Protein AF-A0A9P0MTX8-F1 (afdb_monomer_lite)

pLDDT: mean 77.03, std 17.0, range [27.41, 97.31]

Secondary structure (DSSP, 8-state):
-HHHHHHHHHHTT-SSSS--TT--HHHHHHHHHHHHHHHHHHHHHHHHHHHHHHHHHHHHHHHHHHHHHHHHHHHHHHHHHHHHHHHHHHHHHHHHHHHHHHHHHHHHHHHHHHHHHHHHHHHHHHHHHHHHHHHHHHHHHHHHHHTTTTTTSTTTSHHHHHHHHHHHHHHHHHHHHHHHHHHHHHHHHHHHHHHHHHHHHHHHHHHHHHHHHHHHHHHHHHHHHHHHHHHHHHHHHHHHHHHHHHHHHHHHHHHHHHHHHHHHHHHHHHHHHHHHHHHHHHHHHHHHHHHHHHHHHHHHHHHHHHHHHHHHHHHHHHHHHHHHHHHHHHHHHHHHHHHTTTTTSGGGGGGSGGGSSGGGTTS---------THHHHHHHHHHHHHHHHHHHHHHHHHHHHHHHHHHHHHHHHHHHHHHHHHHHHHHHHHHHHHHHHHHHHHHHHHHHHHHHHHHHHHHHHHHHHHHHHHTTS----TTHHHHHHHHHHHHHHHHHHHHHHHHHHHHHHHHHHHHHHHHHHHHHHHHHHHHHHHHHHHHHHHHHHHHHHHHHHHHHHHHHHHHHHHHHHHHHHHHHHHHHHHHHHHHHHHHHHHHHHHHHHHHHHHHHHHHHHHHHHHHHHHHHHHHHHHHHHHHHHHHHHHHHHHHHHHHHT-B-TTSPBPPTHHHHHHHHHHHHHHHHHHHHHHHHHHHHHHHHHHHHHHHHHHHHHHHHHHHHH----TT-HHHHHHHHHHHHHHHHHHHHHHHHHHHHHHHHHHHHHHHHHHHHHHHHHHHHHHHHHHHHHHHHHHHHHHHHHHHHHHHHHHHHHHHHHHHH--S-HHHHHHHHHHHHHHHHHHHHHHHHHHHHHHHHH-TTTHHHHHHHHHHTT--PPPPP------------------------------------------------------

Radius of gyration: 84.24 Å; chains: 1; bounding box: 209×139×238 Å

InterPro domains:
  IPR033290 Coiled-coil domain-containing protein 39 [PF24161] (19-853)
  IPR033290 Coiled-coil domain-containing protein 39 [PTHR18962] (4-904)

Foldseek 3Di:
DLVVVLVVCVVVVNNAAQDAPDDDPVSVVVSVVVVVVVVVVVVVVVVVVVVVVVVVVVVVVVVVVVVVVVVVVVVVVVVVVVVVVVVVVVVVVVVVVVVVVVVVVVVVVVVVVVVVVVVVVVVVVVVVVVVVVVVVVVVVVVVVVVVVPVVPPPPPDPPVVVVVVVVVVVVVVVVVVVVVVVVVVVVVVVVVVVVVVVVVVVVVVVVVVVVVVVVVVVVVVVVVVVVVVVVVVVVVVVVVVVVVVVVVVVVVVVVVVVVVVVVVVVVVVVVVVVVVVVVVVVVVVVVVVVVVVVVVVVVVVVVVVVVVVVVVVVVVVVVVVVVVVVVVVVVVVVCVVPVVPPPPPPPPPPPPPPPPPVPPPPPDDDDDDDDDPVVVVVVVVVVVVVVVVVVVVVVVVVVVVVVVVVVVVVVVVVVVVVVVVVVVVVVVVVVVVVVVVVVVVVVVVVVVVVVVVVVVVVVVVVVVVVVVVVPPPDDDDDVVPVVVVVVVVVVVVVVVVVVVVVVVVVVVVVVVVVVVVVVVVVVVVVVVVVVVVVVVVVVVVVVVVVVVVVVVVVVVVVVVVVVVVVVVVVVVVVVVVVVVVVVVVVVVVVVVVVVVVVVVVVVVVVVVVVVVVVVVVVVVVVVVVVVVVVVVVVVVVVVVVVVVVVVVVQVVQDDPPVRDRDDPPVVVVVVVVVVVVVVVVVVVVVVVVVVVVVVVVVVVVVVSSVVSSVVSVVVVVPPDDCPDVVNVVVVVVVVVVVVVVVVVVVVVVVVVVVVVVVVVVVVVVVVVVVVVVVVVVVVVVVVVVVVVVVVVVVVVVVVVVVVVVVVVVVVVVLVPDDDDDVVSVVVVVVVVVVVVVVVVLVVLAVLQVCCVVPVVCVVVSVVVCVVVVHDRDDDDDDDDDDDDDDDDDDDDDDDDDDDDDDDDDDDDDDDDDDDDDDDDDDDDDDDDDD

Structure (mmCIF, N/CA/C/O backbone):
data_AF-A0A9P0MTX8-F1
#
_entry.id   AF-A0A9P0MTX8-F1
#
loop_
_atom_site.group_PDB
_atom_site.id
_atom_site.type_symbol
_atom_site.label_atom_id
_atom_site.label_alt_id
_atom_site.label_comp_id
_atom_site.label_asym_id
_atom_site.label_entity_id
_atom_site.label_seq_id
_atom_site.pdbx_PDB_ins_code
_atom_site.Cartn_x
_atom_site.Cartn_y
_atom_site.Cartn_z
_atom_site.occupancy
_atom_site.B_iso_or_equiv
_atom_site.auth_seq_id
_atom_site.auth_comp_id
_atom_site.auth_asym_id
_atom_site.auth_atom_id
_atom_site.pdbx_PDB_model_num
ATOM 1 N N . MET A 1 1 ? 43.809 16.184 -43.957 1.00 43.34 1 MET A N 1
ATOM 2 C CA . MET A 1 1 ? 42.932 16.951 -44.865 1.00 43.34 1 MET A CA 1
ATOM 3 C C . MET A 1 1 ? 41.422 16.795 -44.633 1.00 43.34 1 MET A C 1
ATOM 5 O O . MET A 1 1 ? 40.708 17.723 -44.966 1.00 43.34 1 MET A O 1
ATOM 9 N N . VAL A 1 2 ? 40.878 15.712 -44.046 1.00 47.41 2 VAL A N 1
ATOM 10 C CA . VAL A 1 2 ? 39.405 15.617 -43.820 1.00 47.41 2 VAL A CA 1
ATOM 11 C C . VAL A 1 2 ? 38.888 16.583 -42.727 1.00 47.41 2 VAL A C 1
ATOM 13 O O . VAL A 1 2 ? 37.738 17.006 -42.776 1.00 47.41 2 VAL A O 1
ATOM 16 N N . ARG A 1 3 ? 39.737 17.001 -41.772 1.00 51.50 3 ARG A N 1
ATOM 17 C CA . ARG A 1 3 ? 39.366 17.972 -40.717 1.00 51.50 3 ARG A CA 1
ATOM 18 C C . ARG A 1 3 ? 39.280 19.430 -41.193 1.00 51.50 3 ARG A C 1
ATOM 20 O O . ARG A 1 3 ? 38.426 20.154 -40.702 1.00 51.50 3 ARG A O 1
ATOM 27 N N . GLU A 1 4 ? 40.079 19.836 -42.180 1.00 61.91 4 GLU A N 1
ATOM 28 C CA . GLU A 1 4 ? 40.109 21.231 -42.660 1.00 61.91 4 GLU A CA 1
ATOM 29 C C . GLU A 1 4 ? 38.821 21.613 -43.408 1.00 61.91 4 GLU A C 1
ATOM 31 O O . GLU A 1 4 ? 38.358 22.743 -43.313 1.00 61.91 4 GLU A O 1
ATOM 36 N N . MET A 1 5 ? 38.177 20.665 -44.100 1.00 62.19 5 MET A N 1
ATOM 37 C CA . MET A 1 5 ? 36.977 20.956 -44.893 1.00 62.19 5 MET A CA 1
ATOM 38 C C . MET A 1 5 ? 35.725 21.188 -44.031 1.00 62.19 5 MET A C 1
ATOM 40 O O . MET A 1 5 ? 34.944 22.083 -44.338 1.00 62.19 5 MET A O 1
ATOM 44 N N . LYS A 1 6 ? 35.541 20.440 -42.929 1.00 62.97 6 LYS A N 1
ATOM 45 C CA . LYS A 1 6 ? 34.400 20.635 -42.008 1.00 62.97 6 LYS A CA 1
ATOM 46 C C . LYS A 1 6 ? 34.460 21.994 -41.301 1.00 62.97 6 LYS A C 1
ATOM 48 O O . LYS A 1 6 ? 33.432 22.649 -41.160 1.00 62.97 6 LYS A O 1
ATOM 53 N N . GLU A 1 7 ? 35.650 22.444 -40.907 1.00 68.00 7 GLU A N 1
ATOM 54 C CA . GLU A 1 7 ? 35.842 23.776 -40.315 1.00 68.00 7 GLU A CA 1
ATOM 55 C C . GLU A 1 7 ? 35.587 24.895 -41.330 1.00 68.00 7 GLU A C 1
ATOM 57 O O . GLU A 1 7 ? 34.895 25.860 -41.008 1.00 68.00 7 GLU A O 1
ATOM 62 N N . VAL A 1 8 ? 36.054 24.737 -42.574 1.00 67.50 8 VAL A N 1
ATOM 63 C CA . VAL A 1 8 ? 35.783 25.689 -43.665 1.00 67.50 8 VAL A CA 1
ATOM 64 C C . VAL A 1 8 ? 34.285 25.767 -43.983 1.00 67.50 8 VAL A C 1
ATOM 66 O O . VAL A 1 8 ? 33.746 26.864 -44.111 1.00 67.50 8 VAL A O 1
ATOM 69 N N . LEU A 1 9 ? 33.579 24.633 -44.040 1.00 64.62 9 LEU A N 1
ATOM 70 C CA . LEU A 1 9 ? 32.124 24.601 -44.242 1.00 64.62 9 LEU A CA 1
ATOM 71 C C . LEU A 1 9 ? 31.365 25.252 -43.074 1.00 64.62 9 LEU A C 1
ATOM 73 O O . LEU A 1 9 ? 30.397 25.975 -43.301 1.00 64.62 9 LEU A O 1
ATOM 77 N N . LYS A 1 10 ? 31.828 25.069 -41.832 1.00 68.06 10 LYS A N 1
ATOM 78 C CA . LYS A 1 10 ? 31.251 25.723 -40.647 1.00 68.06 10 LYS A CA 1
ATOM 79 C C . LYS A 1 10 ? 31.461 27.240 -40.656 1.00 68.06 10 LYS A C 1
ATOM 81 O O . LYS A 1 10 ? 30.524 27.975 -40.357 1.00 68.06 10 LYS A O 1
ATOM 86 N N . LEU A 1 11 ? 32.644 27.708 -41.059 1.00 69.88 11 LEU A N 1
ATOM 87 C CA . LEU A 1 11 ? 32.961 29.135 -41.220 1.00 69.88 11 LEU A CA 1
ATOM 88 C C . LEU A 1 11 ? 32.144 29.805 -42.337 1.00 69.88 11 LEU A C 1
ATOM 90 O O . LEU A 1 11 ? 31.803 30.978 -42.219 1.00 69.88 11 LEU A O 1
ATOM 94 N N . LEU A 1 12 ? 31.794 29.062 -43.392 1.00 66.38 12 LEU A N 1
ATOM 95 C CA . LEU A 1 12 ? 30.950 29.530 -44.500 1.00 66.38 12 LEU A CA 1
ATOM 96 C C . LEU A 1 12 ? 29.437 29.455 -44.202 1.00 66.38 12 LEU A C 1
ATOM 98 O O . LEU A 1 12 ? 28.629 29.792 -45.065 1.00 66.38 12 LEU A O 1
ATOM 102 N N . GLY A 1 13 ? 29.034 29.036 -42.995 1.00 62.06 13 GLY A N 1
ATOM 103 C CA . GLY A 1 13 ? 27.621 28.925 -42.605 1.00 62.06 13 GLY A CA 1
ATOM 104 C C . GLY A 1 13 ? 26.898 27.692 -43.164 1.00 62.06 13 GLY A C 1
ATOM 105 O O . GLY A 1 13 ? 25.670 27.647 -43.154 1.00 62.06 13 GLY A O 1
ATOM 106 N N . TRP A 1 14 ? 27.651 26.694 -43.637 1.00 65.56 14 TRP A N 1
ATOM 107 C CA . TRP A 1 14 ? 27.168 25.415 -44.183 1.00 65.56 14 TRP A CA 1
ATOM 108 C C . TRP A 1 14 ? 27.474 24.220 -43.267 1.00 65.56 14 TRP A C 1
ATOM 110 O O . TRP A 1 14 ? 27.369 23.065 -43.671 1.00 65.56 14 TRP A O 1
ATOM 120 N N . GLY A 1 15 ? 27.917 24.492 -42.037 1.00 59.78 15 GLY A N 1
ATOM 121 C CA . GLY A 1 15 ? 28.265 23.462 -41.059 1.00 59.78 15 GLY A CA 1
ATOM 122 C C . GLY A 1 15 ? 27.115 23.009 -40.162 1.00 59.78 15 GLY A C 1
ATOM 123 O O . GLY A 1 15 ? 27.308 22.035 -39.447 1.00 59.78 15 GLY A O 1
ATOM 124 N N . ASP A 1 16 ? 25.971 23.701 -40.174 1.00 58.53 16 ASP A N 1
ATOM 125 C CA . ASP A 1 16 ? 24.830 23.430 -39.290 1.00 58.53 16 ASP A CA 1
ATOM 126 C C . ASP A 1 16 ? 23.509 23.612 -40.066 1.00 58.53 16 ASP A C 1
ATOM 128 O O . ASP A 1 16 ? 23.261 24.685 -40.623 1.00 58.53 16 ASP A O 1
ATOM 132 N N . GLY A 1 17 ? 22.678 22.564 -40.132 1.00 62.00 17 GLY A N 1
ATOM 133 C CA . GLY A 1 17 ? 21.381 22.564 -40.829 1.00 62.00 17 GLY A CA 1
ATOM 134 C C . GLY A 1 17 ? 21.389 22.014 -42.267 1.00 62.00 17 GLY A C 1
ATOM 135 O O . GLY A 1 17 ? 22.315 21.330 -42.693 1.00 62.00 17 GLY A O 1
ATOM 136 N N . PHE A 1 18 ? 20.324 22.301 -43.025 1.00 62.97 18 PHE A N 1
ATOM 137 C CA . PHE A 1 18 ? 20.022 21.693 -44.334 1.00 62.97 18 PHE A CA 1
ATOM 138 C C . PHE A 1 18 ? 20.629 22.429 -45.554 1.00 62.97 18 PHE A C 1
ATOM 140 O O . PHE A 1 18 ? 20.204 22.187 -46.684 1.00 62.97 18 PHE A O 1
ATOM 147 N N . LYS A 1 19 ? 21.631 23.299 -45.351 1.00 63.78 19 LYS A N 1
ATOM 148 C CA . LYS A 1 19 ? 22.198 24.182 -46.391 1.00 63.78 19 LYS A CA 1
ATOM 149 C C . LYS A 1 19 ? 23.217 23.467 -47.282 1.00 63.78 19 LYS A C 1
ATOM 151 O O . LYS A 1 19 ? 24.283 23.081 -46.806 1.00 63.78 19 LYS A O 1
ATOM 156 N N . ILE A 1 20 ? 22.954 23.379 -48.593 1.00 65.25 20 ILE A N 1
ATOM 157 C CA . ILE A 1 20 ? 23.905 22.837 -49.590 1.00 65.25 20 ILE A CA 1
ATOM 158 C C . ILE A 1 20 ? 24.562 23.976 -50.401 1.00 65.25 20 ILE A C 1
ATOM 160 O O . ILE A 1 20 ? 23.849 24.757 -51.035 1.00 65.25 20 ILE A O 1
ATOM 164 N N . PRO A 1 21 ? 25.908 24.028 -50.505 1.00 60.47 21 PRO A N 1
ATOM 165 C CA . PRO A 1 21 ? 26.643 25.046 -51.276 1.00 60.47 21 PRO A CA 1
ATOM 166 C C . PRO A 1 21 ? 26.304 25.130 -52.780 1.00 60.47 21 PRO A C 1
ATOM 168 O O . PRO A 1 21 ? 26.547 26.153 -53.414 1.00 60.47 21 PRO A O 1
ATOM 171 N N . VAL A 1 22 ? 25.765 24.050 -53.360 1.00 63.88 22 VAL A N 1
ATOM 172 C CA . VAL A 1 22 ? 25.426 23.895 -54.789 1.00 63.88 22 VAL A CA 1
ATOM 173 C C . VAL A 1 22 ? 23.994 23.345 -54.956 1.00 63.88 22 VAL A C 1
ATOM 175 O O . VAL A 1 22 ? 23.753 22.414 -55.720 1.00 63.88 22 VAL A O 1
ATOM 178 N N . ALA A 1 23 ? 23.028 23.864 -54.191 1.00 63.53 23 ALA A N 1
ATOM 179 C CA . ALA A 1 23 ? 21.614 23.506 -54.360 1.00 63.53 23 ALA A CA 1
ATOM 180 C C . ALA A 1 23 ? 21.021 24.114 -55.647 1.00 63.53 23 ALA A C 1
ATOM 182 O O . ALA A 1 23 ? 21.216 25.304 -55.919 1.00 63.53 23 ALA A O 1
ATOM 183 N N . ASN A 1 24 ? 20.256 23.315 -56.402 1.00 77.88 24 ASN A N 1
ATOM 184 C CA . ASN A 1 24 ? 19.357 23.825 -57.443 1.00 77.88 24 ASN A CA 1
ATOM 185 C C . ASN A 1 24 ? 18.205 24.630 -56.798 1.00 77.88 24 ASN A C 1
ATOM 187 O O . ASN A 1 24 ? 17.979 24.554 -55.587 1.00 77.88 24 ASN A O 1
ATOM 191 N N . ASP A 1 25 ? 17.482 25.421 -57.590 1.00 79.94 25 ASP A N 1
ATOM 192 C CA . ASP A 1 25 ? 16.437 26.306 -57.053 1.00 79.94 25 ASP A CA 1
ATOM 193 C C . ASP A 1 25 ? 15.271 25.528 -56.415 1.00 79.94 25 ASP A C 1
ATOM 195 O O . ASP A 1 25 ? 14.711 25.971 -55.414 1.00 79.94 25 ASP A O 1
ATOM 199 N N . GLU A 1 26 ? 14.979 24.322 -56.912 1.00 79.69 26 GLU A N 1
ATOM 200 C CA . GLU A 1 26 ? 14.007 23.401 -56.309 1.00 79.69 26 GLU A CA 1
ATOM 201 C C . GLU A 1 26 ? 14.426 22.955 -54.899 1.00 79.69 26 GLU A C 1
ATOM 203 O O . GLU A 1 26 ? 13.614 22.992 -53.977 1.00 79.69 26 GLU A O 1
ATOM 208 N N . ASN A 1 27 ? 15.698 22.597 -54.690 1.00 76.44 27 ASN A N 1
ATOM 209 C CA . ASN A 1 27 ? 16.198 22.183 -53.377 1.00 76.44 27 ASN A CA 1
ATOM 210 C C . ASN A 1 27 ? 16.253 23.353 -52.390 1.00 76.44 27 ASN A C 1
ATOM 212 O O . ASN A 1 27 ? 16.011 23.138 -51.207 1.00 76.44 27 ASN A O 1
ATOM 216 N N . LYS A 1 28 ? 16.515 24.584 -52.851 1.00 79.12 28 LYS A N 1
ATOM 217 C CA . LYS A 1 28 ? 16.435 25.783 -51.994 1.00 79.12 28 LYS A CA 1
ATOM 218 C C . LYS A 1 28 ? 15.001 26.074 -51.552 1.00 79.12 28 LYS A C 1
ATOM 220 O O . LYS A 1 28 ? 14.773 26.472 -50.412 1.00 79.12 28 LYS A O 1
ATOM 225 N N . GLU A 1 29 ? 14.028 25.869 -52.436 1.00 81.62 29 GLU A N 1
ATOM 226 C CA . GLU A 1 29 ? 12.613 26.020 -52.090 1.00 81.62 29 GLU A CA 1
ATOM 227 C C . GLU A 1 29 ? 12.146 24.910 -51.135 1.00 81.62 29 GLU A C 1
ATOM 229 O O . GLU A 1 29 ? 11.443 25.192 -50.165 1.00 81.62 29 GLU A O 1
ATOM 234 N N . LEU A 1 30 ? 12.599 23.667 -51.332 1.00 80.38 30 LEU A N 1
ATOM 235 C CA . LEU A 1 30 ? 12.368 22.575 -50.382 1.00 80.38 30 LEU A CA 1
ATOM 236 C C . LEU A 1 30 ? 13.007 22.854 -49.019 1.00 80.38 30 LEU A C 1
ATOM 238 O O . LEU A 1 30 ? 12.376 22.617 -47.995 1.00 80.38 30 LEU A O 1
ATOM 242 N N . GLU A 1 31 ? 14.219 23.402 -48.984 1.00 77.19 31 GLU A N 1
ATOM 243 C CA . GLU A 1 31 ? 14.883 23.811 -47.746 1.00 77.19 31 GLU A CA 1
ATOM 244 C C . GLU A 1 31 ? 14.058 24.867 -46.994 1.00 77.19 31 GLU A C 1
ATOM 246 O O . GLU A 1 31 ? 13.796 24.716 -45.799 1.00 77.19 31 GLU A O 1
ATOM 251 N N . ARG A 1 32 ? 13.547 25.880 -47.707 1.00 81.50 32 ARG A N 1
ATOM 252 C CA . ARG A 1 32 ? 12.645 26.896 -47.144 1.00 81.50 32 ARG A CA 1
ATOM 253 C C . ARG A 1 32 ? 11.362 26.272 -46.587 1.00 81.50 32 ARG A C 1
ATOM 255 O O . ARG A 1 32 ? 10.918 26.646 -45.502 1.00 81.50 32 ARG A O 1
ATOM 262 N N . GLN A 1 33 ? 10.772 25.316 -47.305 1.00 83.62 33 GLN A N 1
ATOM 263 C CA . GLN A 1 33 ? 9.585 24.590 -46.847 1.00 83.62 33 GLN A CA 1
ATOM 264 C C . GLN A 1 33 ? 9.880 23.732 -45.613 1.00 83.62 33 GLN A C 1
ATOM 266 O O . GLN A 1 33 ? 9.071 23.710 -44.688 1.00 83.62 33 GLN A O 1
ATOM 271 N N . VAL A 1 34 ? 11.037 23.069 -45.556 1.00 80.06 34 VAL A N 1
ATOM 272 C CA . VAL A 1 34 ? 11.476 22.287 -44.392 1.00 80.06 34 VAL A CA 1
ATOM 273 C C . VAL A 1 34 ? 11.690 23.196 -43.184 1.00 80.06 34 VAL A C 1
ATOM 275 O O . VAL A 1 34 ? 11.181 22.887 -42.110 1.00 80.06 34 VAL A O 1
ATOM 278 N N . GLU A 1 35 ? 12.351 24.344 -43.337 1.00 80.62 35 GLU A N 1
ATOM 279 C CA . GLU A 1 35 ? 12.495 25.325 -42.253 1.00 80.62 35 GLU A CA 1
ATOM 280 C C . GLU A 1 35 ? 11.134 25.851 -41.763 1.00 80.62 35 GLU A C 1
ATOM 282 O O . GLU A 1 35 ? 10.908 25.987 -40.557 1.00 80.62 35 GLU A O 1
ATOM 287 N N . GLU A 1 36 ? 10.201 26.128 -42.679 1.00 84.44 36 GLU A N 1
ATOM 288 C CA . GLU A 1 36 ? 8.849 26.576 -42.339 1.00 84.44 36 GLU A CA 1
ATOM 289 C C . GLU A 1 36 ? 8.060 25.483 -41.598 1.00 84.44 36 GLU A C 1
ATOM 291 O O . GLU A 1 36 ? 7.397 25.759 -40.595 1.00 84.44 36 GLU A O 1
ATOM 296 N N . LEU A 1 37 ? 8.169 24.229 -42.041 1.00 83.25 37 LEU A N 1
ATOM 297 C CA . LEU A 1 37 ? 7.544 23.076 -41.396 1.00 83.25 37 LEU A CA 1
ATOM 298 C C . LEU A 1 37 ? 8.170 22.759 -40.036 1.00 83.25 37 LEU A C 1
ATOM 300 O O . LEU A 1 37 ? 7.436 22.410 -39.117 1.00 83.25 37 LEU A O 1
ATOM 304 N N . LEU A 1 38 ? 9.482 22.926 -39.861 1.00 77.62 38 LEU A N 1
ATOM 305 C CA . LEU A 1 38 ? 10.148 22.758 -38.567 1.00 77.62 38 LEU A CA 1
ATOM 306 C C . LEU A 1 38 ? 9.715 23.831 -37.566 1.00 77.62 38 LEU A C 1
ATOM 308 O O . LEU A 1 38 ? 9.446 23.510 -36.410 1.00 77.62 38 LEU A O 1
ATOM 312 N N . LYS A 1 39 ? 9.552 25.084 -38.012 1.00 82.81 39 LYS A N 1
ATOM 313 C CA . LYS A 1 39 ? 8.968 26.151 -37.182 1.00 82.81 39 LYS A CA 1
ATOM 314 C C . LYS A 1 39 ? 7.522 25.843 -36.799 1.00 82.81 39 LYS A C 1
ATOM 316 O O . LYS A 1 39 ? 7.161 25.998 -35.635 1.00 82.81 39 LYS A O 1
ATOM 321 N N . LYS A 1 40 ? 6.708 25.360 -37.745 1.00 84.75 40 LYS A N 1
ATOM 322 C CA . LYS A 1 40 ? 5.333 24.912 -37.464 1.00 84.75 40 LYS A CA 1
ATOM 323 C C . LYS A 1 40 ? 5.312 23.725 -36.499 1.00 84.75 40 LYS A C 1
ATOM 325 O O . LYS A 1 40 ? 4.518 23.735 -35.570 1.00 84.75 40 LYS A O 1
ATOM 330 N N . LYS A 1 41 ? 6.209 22.745 -36.659 1.00 80.56 41 LYS A N 1
ATOM 331 C CA . LYS A 1 41 ? 6.360 21.603 -35.743 1.00 80.56 41 LYS A CA 1
ATOM 332 C C . LYS A 1 41 ? 6.681 22.081 -34.328 1.00 80.56 41 LYS A C 1
ATOM 334 O O . LYS A 1 41 ? 6.014 21.654 -33.397 1.00 80.56 41 LYS A O 1
ATOM 339 N N . ALA A 1 42 ? 7.648 22.985 -34.169 1.00 79.69 42 ALA A N 1
ATOM 340 C CA . ALA A 1 42 ? 7.995 23.547 -32.866 1.00 79.69 42 ALA A CA 1
ATOM 341 C C . ALA A 1 42 ? 6.814 24.304 -32.230 1.00 79.69 42 ALA A C 1
ATOM 343 O O . ALA A 1 42 ? 6.530 24.105 -31.053 1.00 79.69 42 ALA A O 1
ATOM 344 N N . ALA A 1 43 ? 6.085 25.111 -33.009 1.00 86.38 43 ALA A N 1
ATOM 345 C CA . ALA A 1 43 ? 4.892 25.808 -32.526 1.00 86.38 43 ALA A CA 1
ATOM 346 C C . ALA A 1 43 ? 3.788 24.833 -32.077 1.00 86.38 43 ALA A C 1
ATOM 348 O O . ALA A 1 43 ? 3.232 24.996 -30.995 1.00 86.38 43 ALA A O 1
ATOM 349 N N . VAL A 1 44 ? 3.523 23.784 -32.864 1.00 87.75 44 VAL A N 1
ATOM 350 C CA . VAL A 1 44 ? 2.533 22.750 -32.525 1.00 87.75 44 VAL A CA 1
ATOM 351 C C . VAL A 1 44 ? 2.953 21.958 -31.287 1.00 87.75 44 VAL A C 1
ATOM 353 O O . VAL A 1 44 ? 2.099 21.668 -30.460 1.00 87.75 44 VAL A O 1
ATOM 356 N N . ILE A 1 45 ? 4.241 21.638 -31.112 1.00 84.12 45 ILE A N 1
ATOM 357 C CA . ILE A 1 45 ? 4.735 20.968 -29.896 1.00 84.12 45 ILE A CA 1
ATOM 358 C C . ILE A 1 45 ? 4.403 21.816 -28.665 1.00 84.12 45 ILE A C 1
ATOM 360 O O . ILE A 1 45 ? 3.744 21.321 -27.752 1.00 84.12 45 ILE A O 1
ATOM 364 N N . VAL A 1 46 ? 4.739 23.107 -28.691 1.00 88.31 46 VAL A N 1
ATOM 365 C CA . VAL A 1 46 ? 4.428 24.032 -27.590 1.00 88.31 46 VAL A CA 1
ATOM 366 C C . VAL A 1 46 ? 2.916 24.125 -27.345 1.00 88.31 46 VAL A C 1
ATOM 368 O O . VAL A 1 46 ? 2.472 24.053 -26.202 1.00 88.31 46 VAL A O 1
ATOM 371 N N . GLU A 1 47 ? 2.093 24.220 -28.395 1.00 89.12 47 GLU A N 1
ATOM 372 C CA . GLU A 1 47 ? 0.629 24.206 -28.247 1.00 89.12 47 GLU A CA 1
ATOM 373 C C . GLU A 1 47 ? 0.120 22.896 -27.623 1.00 89.12 47 GLU A C 1
ATOM 375 O O . GLU A 1 47 ? -0.749 22.919 -26.749 1.00 89.12 47 GLU A O 1
ATOM 380 N N . THR A 1 48 ? 0.668 21.746 -28.023 1.00 86.31 48 THR A N 1
ATOM 381 C CA . THR A 1 48 ? 0.275 20.444 -27.467 1.00 86.31 48 THR A CA 1
ATOM 382 C C . THR A 1 48 ? 0.704 20.265 -26.016 1.00 86.31 48 THR A C 1
ATOM 384 O O . THR A 1 48 ? -0.050 19.676 -25.239 1.00 86.31 48 THR A O 1
ATOM 387 N N . GLU A 1 49 ? 1.864 20.792 -25.624 1.00 87.94 49 GLU A N 1
ATOM 388 C CA . GLU A 1 49 ? 2.317 20.817 -24.233 1.00 87.94 49 GLU A CA 1
ATOM 389 C C . GLU A 1 49 ? 1.362 21.651 -23.377 1.00 87.94 49 GLU A C 1
ATOM 391 O O . GLU A 1 49 ? 0.833 21.143 -22.388 1.00 87.94 49 GLU A O 1
ATOM 396 N N . VAL A 1 50 ? 1.019 22.866 -23.819 1.00 90.69 50 VAL A N 1
ATOM 397 C CA . VAL A 1 50 ? 0.057 23.737 -23.122 1.00 90.69 50 VAL A CA 1
ATOM 398 C C . VAL A 1 50 ? -1.318 23.070 -22.994 1.00 90.69 50 VAL A C 1
ATOM 400 O O . VAL A 1 50 ? -1.929 23.100 -21.924 1.00 90.69 50 VAL A O 1
ATOM 403 N N . ILE A 1 51 ? -1.820 22.424 -24.052 1.00 90.62 51 ILE A N 1
ATOM 404 C CA . ILE A 1 51 ? -3.097 21.692 -24.006 1.00 90.62 51 ILE A CA 1
ATOM 405 C C . ILE A 1 51 ? -3.017 20.497 -23.044 1.00 90.62 51 ILE A C 1
ATOM 407 O O . ILE A 1 51 ? -3.978 20.224 -22.319 1.00 90.62 51 ILE A O 1
ATOM 411 N N . ASN A 1 52 ? -1.894 19.777 -23.006 1.00 87.81 52 ASN A N 1
ATOM 412 C CA . ASN A 1 52 ? -1.701 18.662 -22.079 1.00 87.81 52 ASN A CA 1
ATOM 413 C C . ASN A 1 52 ? -1.632 19.132 -20.621 1.00 87.81 52 ASN A C 1
ATOM 415 O O . ASN A 1 52 ? -2.271 18.520 -19.762 1.00 87.81 52 ASN A O 1
ATOM 419 N N . GLU A 1 53 ? -0.955 20.245 -20.344 1.00 90.44 53 GLU A N 1
ATOM 420 C CA . GLU A 1 53 ? -0.949 20.868 -19.020 1.00 90.44 53 GLU A CA 1
ATOM 421 C C . GLU A 1 53 ? -2.362 21.292 -18.597 1.00 90.44 53 GLU A C 1
ATOM 423 O O . GLU A 1 53 ? -2.816 20.947 -17.502 1.00 90.44 53 GLU A O 1
ATOM 428 N N . GLN A 1 54 ? -3.112 21.958 -19.484 1.00 90.94 54 GLN A N 1
ATOM 429 C CA . GLN A 1 54 ? -4.511 22.326 -19.236 1.00 90.94 54 GLN A CA 1
ATOM 430 C C . GLN A 1 54 ? -5.386 21.097 -18.968 1.00 90.94 54 GLN A C 1
ATOM 432 O O . GLN A 1 54 ? -6.188 21.085 -18.032 1.00 90.94 54 GLN A O 1
ATOM 437 N N . LYS A 1 55 ? -5.213 20.028 -19.749 1.00 90.56 55 LYS A N 1
ATOM 438 C CA . LYS A 1 55 ? -5.915 18.754 -19.562 1.00 90.56 55 LYS A CA 1
ATOM 439 C C . LYS A 1 55 ? -5.607 18.135 -18.203 1.00 90.56 55 LYS A C 1
ATOM 441 O O . LYS A 1 55 ? -6.514 17.613 -17.555 1.00 90.56 55 LYS A O 1
ATOM 446 N N . ASP A 1 56 ? -4.361 18.178 -17.751 1.00 89.62 56 ASP A N 1
ATOM 447 C CA . ASP A 1 56 ? -3.982 17.617 -16.457 1.00 89.62 56 ASP A CA 1
ATOM 448 C C . ASP A 1 56 ? -4.490 18.459 -15.283 1.00 89.62 56 ASP A C 1
ATOM 450 O O . ASP A 1 56 ? -4.921 17.895 -14.271 1.00 89.62 56 ASP A O 1
ATOM 454 N N . VAL A 1 57 ? -4.556 19.785 -15.433 1.00 92.69 57 VAL A N 1
ATOM 455 C CA . VAL A 1 57 ? -5.256 20.666 -14.485 1.00 92.69 57 VAL A CA 1
ATOM 456 C C . VAL A 1 57 ? -6.751 20.332 -14.437 1.00 92.69 57 VAL A C 1
ATOM 458 O O . VAL A 1 57 ? -7.293 20.132 -13.349 1.00 92.69 57 VAL A O 1
ATOM 461 N N . LEU A 1 58 ? -7.411 20.174 -15.588 1.00 91.31 58 LEU A N 1
ATOM 462 C CA . LEU A 1 58 ? -8.830 19.806 -15.655 1.00 91.31 58 LEU A CA 1
ATOM 463 C C . LEU A 1 58 ? -9.104 18.423 -15.052 1.00 91.31 58 LEU A C 1
ATOM 465 O O . LEU A 1 58 ? -10.084 18.260 -14.328 1.00 91.31 58 LEU A O 1
ATOM 469 N N . LYS A 1 59 ? -8.230 17.430 -15.263 1.00 91.56 59 LYS A N 1
ATOM 470 C CA . LYS A 1 59 ? -8.339 16.118 -14.598 1.00 91.56 59 LYS A CA 1
ATOM 471 C C . LYS A 1 59 ? -8.222 16.233 -13.080 1.00 91.56 59 LYS A C 1
ATOM 473 O O . LYS A 1 59 ? -8.947 15.543 -12.367 1.00 91.56 59 LYS A O 1
ATOM 478 N N . LYS A 1 60 ? -7.303 17.064 -12.573 1.00 92.81 60 LYS A N 1
ATOM 479 C CA . LYS A 1 60 ? -7.174 17.313 -11.128 1.00 92.81 60 LYS A CA 1
ATOM 480 C C . LYS A 1 60 ? -8.443 17.966 -10.584 1.00 92.81 60 LYS A C 1
ATOM 482 O O . LYS A 1 60 ? -8.977 17.482 -9.594 1.00 92.81 60 LYS A O 1
ATOM 487 N N . HIS A 1 61 ? -8.966 18.982 -11.271 1.00 92.50 61 HIS A N 1
ATOM 488 C CA . HIS A 1 61 ? -10.222 19.633 -10.899 1.00 92.50 61 HIS A CA 1
ATOM 489 C C . HIS A 1 61 ? -11.407 18.658 -10.910 1.00 92.50 61 HIS A C 1
ATOM 491 O O . HIS A 1 61 ? -12.199 18.644 -9.975 1.00 92.50 61 HIS A O 1
ATOM 497 N N . LEU A 1 62 ? -11.501 17.788 -11.920 1.00 93.31 62 LEU A N 1
ATOM 498 C CA . LEU A 1 62 ? -12.544 16.766 -12.004 1.00 93.31 62 LEU A CA 1
ATOM 499 C C . LEU A 1 62 ? -12.471 15.782 -10.830 1.00 93.31 62 LEU A C 1
ATOM 501 O O . LEU A 1 62 ? -13.497 15.499 -10.223 1.00 93.31 62 LEU A O 1
ATOM 505 N N . LYS A 1 63 ? -11.269 15.338 -10.436 1.00 93.69 63 LYS A N 1
ATOM 506 C CA . LYS A 1 63 ? -11.091 14.516 -9.225 1.00 93.69 63 LYS A CA 1
ATOM 507 C C . LYS A 1 63 ? -11.537 15.246 -7.957 1.00 93.69 63 LYS A C 1
ATOM 509 O O . LYS A 1 63 ? -12.154 14.628 -7.092 1.00 93.69 63 LYS A O 1
ATOM 514 N N . THR A 1 64 ? -11.247 16.542 -7.842 1.00 94.38 64 THR A N 1
ATOM 515 C CA . THR A 1 64 ? -11.721 17.360 -6.715 1.00 94.38 64 THR A CA 1
ATOM 516 C C . THR A 1 64 ? -13.246 17.462 -6.715 1.00 94.38 64 THR A C 1
ATOM 518 O O . THR A 1 64 ? -13.861 17.186 -5.691 1.00 94.38 64 THR A O 1
ATOM 521 N N . MET A 1 65 ? -13.874 17.742 -7.862 1.00 92.75 65 MET A N 1
ATOM 522 C CA . MET A 1 65 ? -15.337 17.776 -7.985 1.00 92.75 65 MET A CA 1
ATOM 523 C C . MET A 1 65 ? -15.987 16.421 -7.683 1.00 92.75 65 MET A C 1
ATOM 525 O O . MET A 1 65 ? -17.049 16.369 -7.068 1.00 92.75 65 MET A O 1
ATOM 529 N N . GLU A 1 66 ? -15.373 15.307 -8.083 1.00 92.38 66 GLU A N 1
ATOM 530 C CA . GLU A 1 66 ? -15.844 13.964 -7.727 1.00 92.38 66 GLU A CA 1
ATOM 531 C C . GLU A 1 66 ? -15.739 13.708 -6.220 1.00 92.38 66 GLU A C 1
ATOM 533 O O . GLU A 1 66 ? -16.657 13.142 -5.622 1.00 92.38 66 GLU A O 1
ATOM 538 N N . ALA A 1 67 ? -14.649 14.148 -5.586 1.00 92.44 67 ALA A N 1
ATOM 539 C CA . ALA A 1 67 ? -14.486 14.061 -4.140 1.00 92.44 67 ALA A CA 1
ATOM 540 C C . ALA A 1 67 ? -15.535 14.909 -3.400 1.00 92.44 67 ALA A C 1
ATOM 542 O O . ALA A 1 67 ? -16.161 14.406 -2.465 1.00 92.44 67 ALA A O 1
ATOM 543 N N . GLU A 1 68 ? -15.789 16.140 -3.851 1.00 92.25 68 GLU A N 1
ATOM 544 C CA . GLU A 1 68 ? -16.836 17.019 -3.315 1.00 92.25 68 GLU A CA 1
ATOM 545 C C . GLU A 1 68 ? -18.234 16.433 -3.521 1.00 92.25 68 GLU A C 1
ATOM 547 O O . GLU A 1 68 ? -19.026 16.383 -2.582 1.00 92.25 68 GLU A O 1
ATOM 552 N N . LYS A 1 69 ? -18.536 15.896 -4.709 1.00 94.88 69 LYS A N 1
ATOM 553 C CA . LYS A 1 69 ? -19.795 15.188 -4.976 1.00 94.88 69 LYS A CA 1
ATOM 554 C C . LYS A 1 69 ? -19.979 14.014 -4.018 1.00 94.88 69 LYS A C 1
ATOM 556 O O . LYS A 1 69 ? -21.052 13.855 -3.443 1.00 94.88 69 LYS A O 1
ATOM 561 N N . ASN A 1 70 ? -18.944 13.199 -3.823 1.00 94.25 70 ASN A N 1
ATOM 562 C CA . ASN A 1 70 ? -18.993 12.062 -2.906 1.00 94.25 70 ASN A CA 1
ATOM 563 C C . ASN A 1 70 ? -19.158 12.509 -1.449 1.00 94.25 70 ASN A C 1
ATOM 565 O O . ASN A 1 70 ? -19.867 11.856 -0.682 1.00 94.25 70 ASN A O 1
ATOM 569 N N . HIS A 1 71 ? -18.524 13.615 -1.060 1.00 94.56 71 HIS A N 1
ATOM 570 C CA . HIS A 1 71 ? -18.695 14.214 0.258 1.00 94.56 71 HIS A CA 1
ATOM 571 C C . HIS A 1 71 ? -20.133 14.710 0.462 1.00 94.56 71 HIS A C 1
ATOM 573 O O . HIS A 1 71 ? -20.782 14.312 1.429 1.00 94.56 71 HIS A O 1
ATOM 579 N N . ASN A 1 72 ? -20.671 15.466 -0.495 1.00 94.12 72 ASN A N 1
ATOM 580 C CA . ASN A 1 72 ? -22.048 15.954 -0.476 1.00 94.12 72 ASN A CA 1
ATOM 581 C C . ASN A 1 72 ? -23.062 14.805 -0.475 1.00 94.12 72 ASN A C 1
ATOM 583 O O . ASN A 1 72 ? -24.045 14.861 0.255 1.00 94.12 72 ASN A O 1
ATOM 587 N N . GLN A 1 73 ? -22.807 13.720 -1.213 1.00 93.50 73 GLN A N 1
ATOM 588 C CA . GLN A 1 73 ? -23.663 12.533 -1.189 1.00 93.50 73 GLN A CA 1
ATOM 589 C C . GLN A 1 73 ? -23.653 11.849 0.184 1.00 93.50 73 GLN A C 1
ATOM 591 O O . GLN A 1 73 ? -24.700 11.429 0.673 1.00 93.50 73 GLN A O 1
ATOM 596 N N . LYS A 1 74 ? -22.487 11.739 0.834 1.00 94.12 74 LYS A N 1
ATOM 597 C CA . LYS A 1 74 ? -22.394 11.208 2.204 1.00 94.12 74 LYS A CA 1
ATOM 598 C C . LYS A 1 74 ? -23.138 12.097 3.197 1.00 94.12 74 LYS A C 1
ATOM 600 O O . LYS A 1 74 ? -23.836 11.567 4.058 1.00 94.12 74 LYS A O 1
ATOM 605 N N . LEU A 1 75 ? -23.017 13.418 3.054 1.00 94.31 75 LEU A N 1
ATOM 606 C CA . LEU A 1 75 ? -23.733 14.385 3.880 1.00 94.31 75 LEU A CA 1
ATOM 607 C C . LEU A 1 75 ? -25.249 14.264 3.686 1.00 94.31 75 LEU A C 1
ATOM 609 O O . LEU A 1 75 ? -25.965 14.123 4.670 1.00 94.31 75 LEU A O 1
ATOM 613 N N . LEU A 1 76 ? -25.731 14.218 2.441 1.00 94.31 76 LEU A N 1
ATOM 614 C CA . LEU A 1 76 ? -27.147 14.007 2.126 1.00 94.31 76 LEU A CA 1
ATOM 615 C C . LEU A 1 76 ? -27.675 12.702 2.722 1.00 94.31 76 LEU A C 1
ATOM 617 O O . LEU A 1 76 ? -28.723 12.708 3.355 1.00 94.31 76 LEU A O 1
ATOM 621 N N . ASN A 1 77 ? -26.932 11.601 2.595 1.00 94.75 77 ASN A N 1
ATOM 622 C CA . ASN A 1 77 ? -27.334 10.322 3.181 1.00 94.75 77 ASN A CA 1
ATOM 623 C C . ASN A 1 77 ? -27.378 10.380 4.719 1.00 94.75 77 ASN A C 1
ATOM 625 O O . ASN A 1 77 ? -28.230 9.742 5.333 1.00 94.75 77 ASN A O 1
ATOM 629 N N . SER A 1 78 ? -26.465 11.122 5.354 1.00 93.56 78 SER A N 1
ATOM 630 C CA . SER A 1 78 ? -26.477 11.331 6.806 1.00 93.56 78 SER A CA 1
ATOM 631 C C . SER A 1 78 ? -27.674 12.171 7.242 1.00 93.56 78 SER A C 1
ATOM 633 O O . SER A 1 78 ? -28.337 11.815 8.210 1.00 93.56 78 SER A O 1
ATOM 635 N N . LEU A 1 79 ? -27.964 13.255 6.519 1.00 93.31 79 LEU A N 1
ATOM 636 C CA . LEU A 1 79 ? -29.119 14.113 6.778 1.00 93.31 79 LEU A CA 1
ATOM 637 C C . LEU A 1 79 ? -30.434 13.364 6.547 1.00 93.31 79 LEU A C 1
ATOM 639 O O . LEU A 1 79 ? -31.370 13.533 7.317 1.00 93.31 79 LEU A O 1
ATOM 643 N N . GLN A 1 80 ? -30.495 12.496 5.537 1.00 94.94 80 GLN A N 1
ATOM 644 C CA . GLN A 1 80 ? -31.652 11.640 5.298 1.00 94.94 80 GLN A CA 1
ATOM 645 C C . GLN A 1 80 ? -31.866 10.652 6.448 1.00 94.94 80 GLN A C 1
ATOM 647 O O . GLN A 1 80 ? -32.981 10.539 6.938 1.00 94.94 80 GLN A O 1
ATOM 652 N N . LYS A 1 81 ? -30.804 9.997 6.938 1.00 93.50 81 LYS A N 1
ATOM 653 C CA . LYS A 1 81 ? -30.904 9.131 8.124 1.00 93.50 81 LYS A CA 1
ATOM 654 C C . LYS A 1 81 ? -31.360 9.896 9.361 1.00 93.50 81 LYS A C 1
ATOM 656 O O . LYS A 1 81 ? -32.217 9.409 10.081 1.00 93.50 81 LYS A O 1
ATOM 661 N N . GLN A 1 82 ? -30.816 11.092 9.580 1.00 92.56 82 GLN A N 1
ATOM 662 C CA . GLN A 1 82 ? -31.232 11.941 10.691 1.00 92.56 82 GLN A CA 1
ATOM 663 C C . GLN A 1 82 ? -32.715 12.317 10.579 1.00 92.56 82 GLN A C 1
ATOM 665 O O . GLN A 1 82 ? -33.439 12.229 11.562 1.00 92.56 82 GLN A O 1
ATOM 670 N N . LEU A 1 83 ? -33.187 12.664 9.378 1.00 93.94 83 LEU A N 1
ATOM 671 C CA . LEU A 1 83 ? -34.602 12.925 9.132 1.00 93.94 83 LEU A CA 1
ATOM 672 C C . LEU A 1 83 ? -35.467 11.683 9.398 1.00 93.94 83 LEU A C 1
ATOM 674 O O . LEU A 1 83 ? -36.528 11.804 10.002 1.00 93.94 83 LEU A O 1
ATOM 678 N N . ASP A 1 84 ? -35.028 10.497 8.970 1.00 94.12 84 ASP A N 1
ATOM 679 C CA . ASP A 1 84 ? -35.738 9.238 9.222 1.00 94.12 84 ASP A CA 1
ATOM 680 C C . ASP A 1 84 ? -35.818 8.930 10.729 1.00 94.12 84 ASP A C 1
ATOM 682 O O . ASP A 1 84 ? -36.876 8.533 11.230 1.00 94.12 84 ASP A O 1
ATOM 686 N N . ASP A 1 85 ? -34.726 9.167 11.461 1.00 92.88 85 ASP A N 1
ATOM 687 C CA . ASP A 1 85 ? -34.656 9.024 12.916 1.00 92.88 85 ASP A CA 1
ATOM 688 C C . ASP A 1 85 ? -35.585 10.025 13.622 1.00 92.88 85 ASP A C 1
ATOM 690 O O . ASP A 1 85 ? -36.339 9.630 14.516 1.00 92.88 85 ASP A O 1
ATOM 694 N N . ASP A 1 86 ? -35.603 11.287 13.183 1.00 91.56 86 ASP A N 1
ATOM 695 C CA . ASP A 1 86 ? -36.488 12.335 13.703 1.00 91.56 86 ASP A CA 1
ATOM 696 C C . ASP A 1 86 ? -37.964 12.005 13.426 1.00 91.56 86 ASP A C 1
ATOM 698 O O . ASP A 1 86 ? -38.806 12.099 14.321 1.00 91.56 86 ASP A O 1
ATOM 702 N N . VAL A 1 87 ? -38.301 11.539 12.217 1.00 93.44 87 VAL A N 1
ATOM 703 C CA . VAL A 1 87 ? -39.659 11.088 11.860 1.00 93.44 87 VAL A CA 1
ATOM 704 C C . VAL A 1 87 ? -40.084 9.902 12.724 1.00 93.44 87 VAL A C 1
ATOM 706 O O . VAL A 1 87 ? -41.224 9.840 13.191 1.00 93.44 87 VAL A O 1
ATOM 709 N N . HIS A 1 88 ? -39.188 8.947 12.959 1.00 92.31 88 HIS A N 1
ATOM 710 C CA . HIS A 1 88 ? -39.459 7.820 13.843 1.00 92.31 88 HIS A CA 1
ATOM 711 C C . HIS A 1 88 ? -39.621 8.262 15.308 1.00 92.31 88 HIS A C 1
ATOM 713 O O . HIS A 1 88 ? -40.520 7.772 15.996 1.00 92.31 88 HIS A O 1
ATOM 719 N N . GLY A 1 89 ? -38.815 9.222 15.770 1.00 91.56 89 GLY A N 1
ATOM 720 C CA . GLY A 1 89 ? -38.962 9.869 17.074 1.00 91.56 89 GLY A CA 1
ATOM 721 C C . GLY A 1 89 ? -40.319 10.556 17.228 1.00 91.56 89 GLY A C 1
ATOM 722 O O . GLY A 1 89 ? -41.029 10.306 18.201 1.00 91.56 89 GLY A O 1
ATOM 723 N N . MET A 1 90 ? -40.740 11.329 16.226 1.00 91.06 90 MET A N 1
ATOM 724 C CA . MET A 1 90 ? -42.053 11.979 16.193 1.00 91.06 90 MET A CA 1
ATOM 725 C C . MET A 1 90 ? -43.200 10.968 16.258 1.00 91.06 90 MET A C 1
ATOM 727 O O . MET A 1 90 ? -44.123 11.149 17.046 1.00 91.06 90 MET A O 1
ATOM 731 N N . LYS A 1 91 ? -43.125 9.861 15.507 1.00 91.88 91 LYS A N 1
ATOM 732 C CA . LYS A 1 91 ? -44.136 8.790 15.573 1.00 91.88 91 LYS A CA 1
ATOM 733 C C . LYS A 1 91 ? -44.216 8.145 16.954 1.00 91.88 91 LYS A C 1
ATOM 735 O O . LYS A 1 91 ? -45.310 7.844 17.422 1.00 91.88 91 LYS A O 1
ATOM 740 N N . LYS A 1 92 ? -43.079 7.927 17.623 1.00 90.81 92 LYS A N 1
ATOM 741 C CA . LYS A 1 92 ? -43.066 7.413 19.002 1.00 90.81 92 LYS A CA 1
ATOM 742 C C . LYS A 1 92 ? -43.743 8.380 19.967 1.00 90.81 92 LYS A C 1
ATOM 744 O O . LYS A 1 92 ? -44.591 7.947 20.739 1.00 90.81 92 LYS A O 1
ATOM 749 N N . LEU A 1 93 ? -43.421 9.670 19.874 1.00 89.31 93 LEU A N 1
ATOM 750 C CA . LEU A 1 93 ? -44.050 10.709 20.692 1.00 89.31 93 LEU A CA 1
ATOM 751 C C . LEU A 1 93 ? -45.556 10.813 20.424 1.00 89.31 93 LEU A C 1
ATOM 753 O O . LEU A 1 93 ? -46.334 10.969 21.359 1.00 89.31 93 LEU A O 1
ATOM 757 N N . GLU A 1 94 ? -45.988 10.673 19.171 1.00 91.62 94 GLU A N 1
ATOM 758 C CA . GLU A 1 94 ? -47.407 10.639 18.809 1.00 91.62 94 GLU A CA 1
ATOM 759 C C . GLU A 1 94 ? -48.119 9.420 19.423 1.00 91.62 94 GLU A C 1
ATOM 761 O O . GLU A 1 94 ? -49.204 9.552 19.990 1.00 91.62 94 GLU A O 1
ATOM 766 N N . ILE A 1 95 ? -47.498 8.236 19.379 1.00 91.44 95 ILE A N 1
ATOM 767 C CA . ILE A 1 95 ? -48.026 7.022 20.022 1.00 91.44 95 ILE A CA 1
ATOM 768 C C . ILE A 1 95 ? -48.114 7.200 21.543 1.00 91.44 95 ILE A C 1
ATOM 770 O O . ILE A 1 95 ? -49.137 6.858 22.136 1.00 91.44 95 ILE A O 1
ATOM 774 N N . GLU A 1 96 ? -47.077 7.745 22.182 1.00 89.06 96 GLU A N 1
ATOM 775 C CA . GLU A 1 96 ? -47.074 8.018 23.623 1.00 89.06 96 GLU A CA 1
ATOM 776 C C . GLU A 1 96 ? -48.127 9.058 24.011 1.00 89.06 96 GLU A C 1
ATOM 778 O O . GLU A 1 96 ? -48.859 8.849 24.976 1.00 89.06 96 GLU A O 1
ATOM 783 N N . SER A 1 97 ? -48.275 10.129 23.231 1.00 91.06 97 SER A N 1
ATOM 784 C CA . SER A 1 97 ? -49.316 11.140 23.434 1.00 91.06 97 SER A CA 1
ATOM 785 C C . SER A 1 97 ? -50.718 10.538 23.311 1.00 91.06 97 SER A C 1
ATOM 787 O O . SER A 1 97 ? -51.580 10.784 24.155 1.00 91.06 97 SER A O 1
ATOM 789 N N . ASN A 1 98 ? -50.944 9.676 22.315 1.00 91.88 98 ASN A N 1
ATOM 790 C CA . ASN A 1 98 ? -52.206 8.955 22.156 1.00 91.88 98 ASN A CA 1
ATOM 791 C C . ASN A 1 98 ? -52.468 7.987 23.318 1.00 91.88 98 ASN A C 1
ATOM 793 O O . ASN A 1 98 ? -53.598 7.903 23.803 1.00 91.88 98 ASN A O 1
ATOM 797 N N . LYS A 1 99 ? -51.433 7.293 23.806 1.00 93.06 99 LYS A N 1
ATOM 798 C CA . LYS A 1 99 ? -51.522 6.430 24.990 1.00 93.06 99 LYS A CA 1
ATOM 799 C C . LYS A 1 99 ? -51.902 7.237 26.233 1.00 93.06 99 LYS A C 1
ATOM 801 O O . LYS A 1 99 ? -52.882 6.893 26.883 1.00 93.06 99 LYS A O 1
ATOM 806 N N . GLN A 1 100 ? -51.207 8.341 26.503 1.00 90.75 100 GLN A N 1
ATOM 807 C CA . GLN A 1 100 ? -51.520 9.249 27.612 1.00 90.75 100 GLN A CA 1
ATOM 808 C C . GLN A 1 100 ? -52.934 9.831 27.486 1.00 90.75 100 GLN A C 1
ATOM 810 O O . GLN A 1 100 ? -53.662 9.916 28.468 1.00 90.75 100 GLN A O 1
ATOM 815 N N . SER A 1 101 ? -53.366 10.194 26.276 1.00 93.62 101 SER A N 1
ATOM 816 C CA . SER A 1 101 ? -54.731 10.670 26.020 1.00 93.62 101 SER A CA 1
ATOM 817 C C . SER A 1 101 ? -55.783 9.610 26.360 1.00 93.62 101 SER A C 1
ATOM 819 O O . SER A 1 101 ? -56.818 9.933 26.945 1.00 93.62 101 SER A O 1
ATOM 821 N N . ASN A 1 102 ? -55.516 8.340 26.042 1.00 90.12 102 ASN A N 1
ATOM 822 C CA . ASN A 1 102 ? -56.393 7.227 26.402 1.00 90.12 102 ASN A CA 1
ATOM 823 C C . ASN A 1 102 ? -56.381 6.950 27.912 1.00 90.12 102 ASN A C 1
ATOM 825 O O . ASN A 1 102 ? -57.453 6.855 28.496 1.00 90.12 102 ASN A O 1
ATOM 829 N N . GLU A 1 103 ? -55.218 6.950 28.567 1.00 89.94 103 GLU A N 1
ATOM 830 C CA . GLU A 1 103 ? -55.118 6.830 30.032 1.00 89.94 103 GLU A CA 1
ATOM 831 C C . GLU A 1 103 ? -55.877 7.961 30.747 1.00 89.94 103 GLU A C 1
ATOM 833 O O . GLU A 1 103 ? -56.601 7.724 31.711 1.00 89.94 103 GLU A O 1
ATOM 838 N N . ILE A 1 104 ? -55.797 9.196 30.238 1.00 88.50 104 ILE A N 1
ATOM 839 C CA . ILE A 1 104 ? -56.581 10.330 30.749 1.00 88.50 104 ILE A CA 1
ATOM 840 C C . ILE A 1 104 ? -58.086 10.095 30.558 1.00 88.50 104 ILE A C 1
ATOM 842 O O . ILE A 1 104 ? -58.876 10.481 31.423 1.00 88.50 104 ILE A O 1
ATOM 846 N N . LYS A 1 105 ? -58.519 9.500 29.439 1.00 92.38 105 LYS A N 1
ATOM 847 C CA . LYS A 1 105 ? -59.937 9.157 29.223 1.00 92.38 105 LYS A CA 1
ATOM 848 C C . LYS A 1 105 ? -60.408 8.081 30.198 1.00 92.38 105 LYS A C 1
ATOM 850 O O . LYS A 1 105 ? -61.491 8.240 30.759 1.00 92.38 105 LYS A O 1
ATOM 855 N N . ASP A 1 106 ? -59.603 7.050 30.427 1.00 91.69 106 ASP A N 1
ATOM 856 C CA . ASP A 1 106 ? -59.924 5.970 31.360 1.00 91.69 106 ASP A CA 1
ATOM 857 C C . ASP A 1 106 ? -59.998 6.499 32.798 1.00 91.69 106 ASP A C 1
ATOM 859 O O . ASP A 1 106 ? -61.012 6.304 33.466 1.00 91.69 106 ASP A O 1
ATOM 863 N N . MET A 1 107 ? -59.028 7.315 33.225 1.00 87.62 107 MET A N 1
ATOM 864 C CA . MET A 1 107 ? -59.075 7.985 34.531 1.00 87.62 107 MET A CA 1
ATOM 865 C C . MET A 1 107 ? -60.294 8.906 34.678 1.00 87.62 107 MET A C 1
ATOM 867 O O . MET A 1 107 ? -60.932 8.938 35.728 1.00 87.62 107 MET A O 1
ATOM 871 N N . LYS A 1 108 ? -60.679 9.646 33.629 1.00 90.62 108 LYS A N 1
ATOM 872 C CA . LYS A 1 108 ? -61.912 10.455 33.653 1.00 90.62 108 LYS A CA 1
ATOM 873 C C . LYS A 1 108 ? -63.164 9.592 33.823 1.00 90.62 108 LYS A C 1
ATOM 875 O O . LYS A 1 108 ? -64.101 10.026 34.492 1.00 90.62 108 LYS A O 1
ATOM 880 N N . LYS A 1 109 ? -63.187 8.396 33.231 1.00 92.19 109 LYS A N 1
ATOM 881 C CA . LYS A 1 109 ? -64.289 7.441 33.376 1.00 92.19 109 LYS A CA 1
ATOM 882 C C . LYS A 1 109 ? -64.345 6.869 34.793 1.00 92.19 109 LYS A C 1
ATOM 884 O O . LYS A 1 109 ? -65.413 6.883 35.393 1.00 92.19 109 LYS A O 1
ATOM 889 N N . GLU A 1 110 ? -63.208 6.483 35.365 1.00 91.38 110 GLU A N 1
ATOM 890 C CA . GLU A 1 110 ? -63.131 6.027 36.759 1.00 91.38 110 GLU A CA 1
ATOM 891 C C . GLU A 1 110 ? -63.583 7.111 37.746 1.00 91.38 110 GLU A C 1
ATOM 893 O O . GLU A 1 110 ? -64.360 6.835 38.658 1.00 91.38 110 GLU A O 1
ATOM 898 N N . ILE A 1 111 ? -63.177 8.369 37.536 1.00 88.00 111 ILE A N 1
ATOM 899 C CA . ILE A 1 111 ? -63.641 9.508 38.344 1.00 88.00 111 ILE A CA 1
ATOM 900 C C . ILE A 1 111 ? -65.161 9.685 38.226 1.00 88.00 111 ILE A C 1
ATOM 902 O O . ILE A 1 111 ? -65.833 9.964 39.222 1.00 88.00 111 ILE A O 1
ATOM 906 N N . PHE A 1 112 ? -65.721 9.528 37.024 1.00 92.44 112 PHE A N 1
ATOM 907 C CA . PHE A 1 112 ? -67.166 9.588 36.812 1.00 92.44 112 PHE A CA 1
ATOM 908 C C . PHE A 1 112 ? -67.898 8.457 37.554 1.00 92.44 112 PHE A C 1
ATOM 910 O O . PHE A 1 112 ? -68.882 8.718 38.250 1.00 92.44 112 PHE A O 1
ATOM 917 N N . ASP A 1 113 ? -67.388 7.228 37.480 1.00 90.56 113 ASP A N 1
ATOM 918 C CA . ASP A 1 113 ? -67.960 6.064 38.162 1.00 90.56 113 ASP A CA 1
ATOM 919 C C . ASP A 1 113 ? -67.866 6.193 39.694 1.00 90.56 113 ASP A C 1
ATOM 921 O O . ASP A 1 113 ? -68.843 5.934 40.403 1.00 90.56 113 ASP A O 1
ATOM 925 N N . MET A 1 114 ? -66.742 6.696 40.215 1.00 86.19 114 MET A N 1
ATOM 926 C CA . MET A 1 114 ? -66.570 7.006 41.638 1.00 86.19 114 MET A CA 1
ATOM 927 C C . MET A 1 114 ? -67.540 8.092 42.108 1.00 86.19 114 MET A C 1
ATOM 929 O O . MET A 1 114 ? -68.171 7.934 43.151 1.00 86.19 114 MET A O 1
ATOM 933 N N . ASN A 1 115 ? -67.731 9.162 41.333 1.00 89.19 115 ASN A N 1
ATOM 934 C CA . ASN A 1 115 ? -68.722 10.191 41.656 1.00 89.19 115 ASN A CA 1
ATOM 935 C C . ASN A 1 115 ? -70.151 9.632 41.670 1.00 89.19 115 ASN A C 1
ATOM 937 O O . ASN A 1 115 ? -70.933 9.974 42.558 1.00 89.19 115 ASN A O 1
ATOM 941 N N . ASN A 1 116 ? -70.493 8.736 40.742 1.00 88.44 116 ASN A N 1
ATOM 942 C CA . ASN A 1 116 ? -71.789 8.058 40.753 1.00 88.44 116 ASN A CA 1
ATOM 943 C C . ASN A 1 116 ? -71.964 7.175 41.995 1.00 88.44 116 ASN A C 1
ATOM 945 O O . ASN A 1 116 ? -73.033 7.192 42.604 1.00 88.44 116 ASN A O 1
ATOM 949 N N . ASN A 1 117 ? -70.924 6.451 42.412 1.00 90.12 117 ASN A N 1
ATOM 950 C CA . ASN A 1 117 ? -70.951 5.658 43.642 1.00 90.12 117 ASN A CA 1
ATOM 951 C C . ASN A 1 117 ? -71.061 6.535 44.894 1.00 90.12 117 ASN A C 1
ATOM 953 O O . ASN A 1 117 ? -71.859 6.232 45.776 1.00 90.12 117 ASN A O 1
ATOM 957 N N . ILE A 1 118 ? -70.343 7.659 44.952 1.00 87.50 118 ILE A N 1
ATOM 958 C CA . ILE A 1 118 ? -70.473 8.642 46.036 1.00 87.50 118 ILE A CA 1
ATOM 959 C C . ILE A 1 118 ? -71.903 9.190 46.094 1.00 87.50 118 ILE A C 1
ATOM 961 O O . ILE A 1 118 ? -72.466 9.317 47.179 1.00 87.50 118 ILE A O 1
ATOM 965 N N . ASN A 1 119 ? -72.522 9.486 44.950 1.00 86.88 119 ASN A N 1
ATOM 966 C CA . ASN A 1 119 ? -73.905 9.959 44.904 1.00 86.88 119 ASN A CA 1
ATOM 967 C C . ASN A 1 119 ? -74.906 8.883 45.358 1.00 86.88 119 ASN A C 1
ATOM 969 O O . ASN A 1 119 ? -75.842 9.208 46.089 1.00 86.88 119 ASN A O 1
ATOM 973 N N . LYS A 1 120 ? -74.684 7.608 45.004 1.00 86.69 120 LYS A N 1
ATOM 974 C CA . LYS A 1 120 ? -75.469 6.477 45.533 1.00 86.69 120 LYS A CA 1
ATOM 975 C C . LYS A 1 120 ? -75.325 6.356 47.049 1.00 86.69 120 LYS A C 1
ATOM 977 O O . LYS A 1 120 ? -76.331 6.382 47.744 1.00 86.69 120 LYS A O 1
ATOM 982 N N . LEU A 1 121 ? -74.097 6.359 47.570 1.00 84.81 121 LEU A N 1
ATOM 983 C CA . LEU A 1 121 ? -73.840 6.303 49.013 1.00 84.81 121 LEU A CA 1
ATOM 984 C C . LEU A 1 121 ? -74.460 7.491 49.757 1.00 84.81 121 LEU A C 1
ATOM 986 O O . LEU A 1 121 ? -75.030 7.314 50.827 1.00 84.81 121 LEU A O 1
ATOM 990 N N . LYS A 1 122 ? -74.419 8.702 49.188 1.00 84.31 122 LYS A N 1
ATOM 991 C CA . LYS A 1 122 ? -75.114 9.870 49.754 1.00 84.31 122 LYS A CA 1
ATOM 992 C C . LYS A 1 122 ? -76.632 9.673 49.794 1.00 84.31 122 LYS A C 1
ATOM 994 O O . LYS A 1 122 ? -77.258 10.035 50.789 1.00 84.31 122 LYS A O 1
ATOM 999 N N . SER A 1 123 ? -77.217 9.086 48.749 1.00 84.00 123 SER A N 1
ATOM 1000 C CA . SER A 1 123 ? -78.639 8.725 48.720 1.00 84.00 123 SER A CA 1
ATOM 1001 C C . SER A 1 123 ? -78.977 7.665 49.779 1.00 84.00 123 SER A C 1
ATOM 1003 O O . SER A 1 123 ? -79.957 7.816 50.505 1.00 84.00 123 SER A O 1
ATOM 1005 N N . ASP A 1 124 ? -78.138 6.640 49.933 1.00 85.75 124 ASP A N 1
ATOM 1006 C CA . ASP A 1 124 ? -78.323 5.564 50.916 1.00 85.75 124 ASP A CA 1
ATOM 1007 C C . ASP A 1 124 ? -78.161 6.058 52.361 1.00 85.75 124 ASP A C 1
ATOM 1009 O O . ASP A 1 124 ? -78.913 5.654 53.253 1.00 85.75 124 ASP A O 1
ATOM 1013 N N . ILE A 1 125 ? -77.229 6.986 52.602 1.00 83.12 125 ILE A N 1
ATOM 1014 C CA . ILE A 1 125 ? -77.064 7.669 53.892 1.00 83.12 125 ILE A CA 1
ATOM 1015 C C . ILE A 1 125 ? -78.294 8.524 54.193 1.00 83.12 125 ILE A C 1
ATOM 1017 O O . ILE A 1 125 ? -78.806 8.475 55.311 1.00 83.12 125 ILE A O 1
ATOM 1021 N N . SER A 1 126 ? -78.811 9.274 53.216 1.00 79.06 126 SER A N 1
ATOM 1022 C CA . SER A 1 126 ? -80.046 10.047 53.392 1.00 79.06 126 SER A CA 1
ATOM 1023 C C . SER A 1 126 ? -81.232 9.134 53.725 1.00 79.06 126 SER A C 1
ATOM 1025 O O . SER A 1 126 ? -81.978 9.408 54.666 1.00 79.06 126 SER A O 1
ATOM 1027 N N . HIS A 1 127 ? -81.349 7.992 53.042 1.00 83.88 127 HIS A N 1
ATOM 1028 C CA . HIS A 1 127 ? -82.378 6.995 53.327 1.00 83.88 127 HIS A CA 1
ATOM 1029 C C . HIS A 1 127 ? -82.234 6.390 54.734 1.00 83.88 127 HIS A C 1
ATOM 1031 O O . HIS A 1 127 ? -83.206 6.326 55.486 1.00 83.88 127 HIS A O 1
ATOM 1037 N N . SER A 1 128 ? -81.017 6.008 55.127 1.00 75.00 128 SER A N 1
ATOM 1038 C CA . SER A 1 128 ? -80.720 5.447 56.453 1.00 75.00 128 SER A CA 1
ATOM 1039 C C . SER A 1 128 ? -80.957 6.462 57.575 1.00 75.00 128 SER A C 1
ATOM 1041 O O . SER A 1 128 ? -81.486 6.109 58.626 1.00 75.00 128 SER A O 1
ATOM 1043 N N . THR A 1 129 ? -80.647 7.737 57.332 1.00 83.12 129 THR A N 1
ATOM 1044 C CA . THR A 1 129 ? -80.900 8.839 58.272 1.00 83.12 129 THR A CA 1
ATOM 1045 C C . THR A 1 129 ? -82.400 9.054 58.478 1.00 83.12 129 THR A C 1
ATOM 1047 O O . THR A 1 129 ? -82.858 9.161 59.613 1.00 83.12 129 THR A O 1
ATOM 1050 N N . ASN A 1 130 ? -83.191 9.025 57.402 1.00 79.00 130 ASN A N 1
ATOM 1051 C CA . ASN A 1 130 ? -84.651 9.113 57.495 1.00 79.00 130 ASN A CA 1
ATOM 1052 C C . ASN A 1 130 ? -85.249 7.909 58.243 1.00 79.00 130 ASN A C 1
ATOM 1054 O O . ASN A 1 130 ? -86.148 8.071 59.067 1.00 79.00 130 ASN A O 1
ATOM 1058 N N . LYS A 1 131 ? -84.708 6.706 58.020 1.00 80.00 131 LYS A N 1
ATOM 1059 C CA . LYS A 1 131 ? -85.127 5.484 58.718 1.00 80.00 131 LYS A CA 1
ATOM 1060 C C . LYS A 1 131 ? -84.791 5.532 60.214 1.00 80.00 131 LYS A C 1
ATOM 1062 O O . LYS A 1 131 ? -85.623 5.166 61.040 1.00 80.00 131 LYS A O 1
ATOM 1067 N N . MET A 1 132 ? -83.623 6.059 60.576 1.00 76.69 132 MET A N 1
ATOM 1068 C CA . MET A 1 132 ? -83.227 6.265 61.973 1.00 76.69 132 MET A CA 1
ATOM 1069 C C . MET A 1 132 ? -84.149 7.250 62.701 1.00 76.69 132 MET A C 1
ATOM 1071 O O . MET A 1 132 ? -84.524 7.003 63.846 1.00 76.69 132 MET A O 1
ATOM 1075 N N . ASN A 1 133 ? -84.570 8.324 62.031 1.00 77.62 133 ASN A N 1
ATOM 1076 C CA . ASN A 1 133 ? -85.520 9.273 62.609 1.00 77.62 133 ASN A CA 1
ATOM 1077 C C . ASN A 1 133 ? -86.902 8.633 62.834 1.00 77.62 133 ASN A C 1
ATOM 1079 O O . ASN A 1 133 ? -87.478 8.816 63.901 1.00 77.62 133 ASN A O 1
ATOM 1083 N N . SER A 1 134 ? -87.376 7.787 61.909 1.00 74.25 134 SER A N 1
ATOM 1084 C CA . SER A 1 134 ? -88.636 7.044 62.096 1.00 74.25 134 SER A CA 1
ATOM 1085 C C . SER A 1 134 ? -88.587 6.023 63.245 1.00 74.25 134 SER A C 1
ATOM 1087 O O . SER A 1 134 ? -89.573 5.822 63.949 1.00 74.25 134 SER A O 1
ATOM 1089 N N . LEU A 1 135 ? -87.425 5.401 63.486 1.00 70.12 135 LEU A N 1
ATOM 1090 C CA . LEU A 1 135 ? -87.243 4.450 64.588 1.00 70.12 135 LEU A CA 1
ATOM 1091 C C . LEU A 1 135 ? -87.185 5.145 65.953 1.00 70.12 135 LEU A C 1
ATOM 1093 O O . LEU A 1 135 ? -87.656 4.581 66.937 1.00 70.12 135 LEU A O 1
ATOM 1097 N N . LYS A 1 136 ? -86.664 6.376 66.021 1.00 75.12 136 LYS A N 1
ATOM 1098 C CA . LYS A 1 136 ? -86.684 7.176 67.255 1.00 75.12 136 LYS A CA 1
ATOM 1099 C C . LYS A 1 136 ? -88.103 7.513 67.713 1.00 75.12 136 LYS A C 1
ATOM 1101 O O . LYS A 1 136 ? -88.378 7.415 68.902 1.00 75.12 136 LYS A O 1
ATOM 1106 N N . GLU A 1 137 ? -89.001 7.843 66.789 1.00 71.94 137 GLU A N 1
ATOM 1107 C CA . GLU A 1 137 ? -90.410 8.120 67.112 1.00 71.94 137 GLU A CA 1
ATOM 1108 C C . GLU A 1 137 ? -91.158 6.859 67.579 1.00 71.94 137 GLU A C 1
ATOM 1110 O O . GLU A 1 137 ? -92.009 6.931 68.462 1.00 71.94 137 GLU A O 1
ATOM 1115 N N . SER A 1 138 ? -90.795 5.685 67.049 1.00 65.38 138 SER A N 1
ATOM 1116 C CA . SER A 1 138 ? -91.363 4.401 67.479 1.00 65.38 138 SER A CA 1
ATOM 1117 C C . SER A 1 138 ? -90.846 3.928 68.844 1.00 65.38 138 SER A C 1
ATOM 1119 O O . SER A 1 138 ? -91.579 3.249 69.558 1.00 65.38 138 SER A O 1
ATOM 1121 N N . LEU A 1 139 ? -89.600 4.250 69.207 1.00 66.25 139 LEU A N 1
ATOM 1122 C CA . LEU A 1 139 ? -88.992 3.850 70.482 1.00 66.25 139 LEU A CA 1
ATOM 1123 C C . LEU A 1 139 ? -89.663 4.552 71.671 1.00 66.25 139 LEU A C 1
ATOM 1125 O O . LEU A 1 139 ? -89.908 3.934 72.701 1.00 66.25 139 LEU A O 1
ATOM 1129 N N . GLN A 1 140 ? -90.032 5.818 71.487 1.00 65.62 140 GLN A N 1
ATOM 1130 C CA . GLN A 1 140 ? -90.649 6.647 72.520 1.00 65.62 140 GLN A CA 1
ATOM 1131 C C . GLN A 1 140 ? -92.064 6.176 72.907 1.00 65.62 140 GLN A C 1
ATOM 1133 O O . GLN A 1 140 ? -92.513 6.420 74.017 1.00 65.62 140 GLN A O 1
ATOM 1138 N N . TRP A 1 141 ? -92.748 5.446 72.019 1.00 61.47 141 TRP A N 1
ATOM 1139 C CA . TRP A 1 141 ? -94.021 4.772 72.312 1.00 61.47 141 TRP A CA 1
ATOM 1140 C C . TRP A 1 141 ? -93.851 3.419 73.022 1.00 61.47 141 TRP A C 1
ATOM 1142 O O . TRP A 1 141 ? -94.771 2.954 73.692 1.00 61.47 141 TRP A O 1
ATOM 1152 N N . GLY A 1 142 ? -92.699 2.763 72.853 1.00 56.03 142 GLY A N 1
ATOM 1153 C CA . GLY A 1 142 ? -92.423 1.447 73.433 1.00 56.03 142 GLY A CA 1
ATOM 1154 C C . GLY A 1 142 ? -92.101 1.496 74.927 1.00 56.03 142 GLY A C 1
ATOM 1155 O O . GLY A 1 142 ? -92.462 0.571 75.648 1.00 56.03 142 GLY A O 1
ATOM 1156 N N . GLU A 1 143 ? -91.480 2.579 75.396 1.00 62.44 143 GLU A N 1
ATOM 1157 C CA . GLU A 1 143 ? -91.101 2.771 76.805 1.00 62.44 143 GLU A CA 1
ATOM 1158 C C . GLU A 1 143 ? -92.321 2.847 77.745 1.00 62.44 143 GLU A C 1
ATOM 1160 O O . GLU A 1 143 ? -92.324 2.205 78.795 1.00 62.44 143 GLU A O 1
ATOM 1165 N N . ASP A 1 144 ? -93.399 3.521 77.332 1.00 55.72 144 ASP A N 1
ATOM 1166 C CA . ASP A 1 144 ? -94.620 3.682 78.142 1.00 55.72 144 ASP A CA 1
ATOM 1167 C C . ASP A 1 144 ? -95.495 2.413 78.193 1.00 55.72 144 ASP A C 1
ATOM 1169 O O . ASP A 1 144 ? -96.271 2.216 79.129 1.00 55.72 144 ASP A O 1
ATOM 1173 N N . ALA A 1 145 ? -95.369 1.521 77.205 1.00 55.97 145 ALA A N 1
ATOM 1174 C CA . ALA A 1 145 ? -96.104 0.256 77.168 1.00 55.97 145 ALA A CA 1
ATOM 1175 C C . ALA A 1 145 ? -95.397 -0.862 77.957 1.00 55.97 145 ALA A C 1
ATOM 1177 O O . ALA A 1 145 ? -96.063 -1.753 78.477 1.00 55.97 145 ALA A O 1
ATOM 1178 N N . LEU A 1 146 ? -94.066 -0.816 78.079 1.00 54.25 146 LEU A N 1
ATOM 1179 C CA . LEU A 1 146 ? -93.248 -1.861 78.711 1.00 54.25 146 LEU A CA 1
ATOM 1180 C C . LEU A 1 146 ? -93.439 -1.929 80.238 1.00 54.25 146 LEU A C 1
ATOM 1182 O O . LEU A 1 146 ? -93.511 -3.020 80.802 1.00 54.25 146 LEU A O 1
ATOM 1186 N N . PHE A 1 147 ? -93.650 -0.781 80.888 1.00 57.75 147 PHE A N 1
ATOM 1187 C CA . PHE A 1 147 ? -93.860 -0.693 82.340 1.00 57.75 147 PHE A CA 1
ATOM 1188 C C . PHE A 1 147 ? -95.140 -1.399 82.834 1.00 57.75 147 PHE A C 1
ATOM 1190 O O . PHE A 1 147 ? -95.210 -1.797 83.992 1.00 57.75 147 PHE A O 1
ATOM 1197 N N . ALA A 1 148 ? -96.147 -1.581 81.970 1.00 56.38 148 ALA A N 1
ATOM 1198 C CA . ALA A 1 148 ? -97.413 -2.236 82.319 1.00 56.38 148 ALA A CA 1
ATOM 1199 C C . ALA A 1 148 ? -97.400 -3.766 82.123 1.00 56.38 148 ALA A C 1
ATOM 1201 O O . ALA A 1 148 ? -98.305 -4.447 82.595 1.00 56.38 148 ALA A O 1
ATOM 1202 N N . TRP A 1 149 ? -96.397 -4.313 81.425 1.00 55.38 149 TRP A N 1
ATOM 1203 C CA . TRP A 1 149 ? -96.309 -5.746 81.096 1.00 55.38 149 TRP A CA 1
ATOM 1204 C C . TRP A 1 149 ? -95.233 -6.489 81.905 1.00 55.38 149 TRP A C 1
ATOM 1206 O O . TRP A 1 149 ? -95.293 -7.715 82.016 1.00 55.38 149 TRP A O 1
ATOM 1216 N N . GLU A 1 150 ? -94.289 -5.771 82.527 1.00 50.12 150 GLU A N 1
ATOM 1217 C CA . GLU A 1 150 ? -93.260 -6.354 83.407 1.00 50.12 150 GLU A CA 1
ATOM 1218 C C . GLU A 1 150 ? -93.816 -6.940 84.721 1.00 50.12 150 GLU A C 1
ATOM 1220 O O . GLU A 1 150 ? -93.174 -7.804 85.322 1.00 50.12 150 GLU A O 1
ATOM 1225 N N . GLU A 1 151 ? -95.021 -6.548 85.153 1.00 53.94 151 GLU A N 1
ATOM 1226 C CA . GLU A 1 151 ? -95.623 -7.033 86.407 1.00 53.94 151 GLU A CA 1
ATOM 1227 C C . GLU A 1 151 ? -96.233 -8.451 86.280 1.00 53.94 151 GLU A C 1
ATOM 1229 O O . GLU A 1 151 ? -96.275 -9.198 87.260 1.00 53.94 151 GLU A O 1
ATOM 1234 N N . GLU A 1 152 ? -96.611 -8.890 85.070 1.00 47.97 152 GLU A N 1
ATOM 1235 C CA . GLU A 1 152 ? -97.410 -10.117 84.871 1.00 47.97 152 GLU A CA 1
ATOM 1236 C C . GLU A 1 152 ? -96.602 -11.348 84.376 1.00 47.97 152 GLU A C 1
ATOM 1238 O O . GLU A 1 152 ? -97.044 -12.486 84.541 1.00 47.97 152 GLU A O 1
ATOM 1243 N N . LEU A 1 153 ? -95.391 -11.183 83.818 1.00 48.94 153 LEU A N 1
ATOM 1244 C CA . LEU A 1 153 ? -94.608 -12.284 83.200 1.00 48.94 153 LEU A CA 1
ATOM 1245 C C . LEU A 1 153 ? -93.521 -12.918 84.100 1.00 48.94 153 LEU A C 1
ATOM 1247 O O . LEU A 1 153 ? -92.830 -13.860 83.706 1.00 48.94 153 LEU A O 1
ATOM 1251 N N . ALA A 1 154 ? -93.372 -12.474 85.350 1.00 54.12 154 ALA A N 1
ATOM 1252 C CA . ALA A 1 154 ? -92.222 -12.825 86.192 1.00 54.12 154 ALA A CA 1
ATOM 1253 C C . ALA A 1 154 ? -92.190 -14.262 86.778 1.00 54.12 154 ALA A C 1
ATOM 1255 O O . ALA A 1 154 ? -91.256 -14.573 87.526 1.00 54.12 154 ALA A O 1
ATOM 1256 N N . LYS A 1 155 ? -93.152 -15.156 86.486 1.00 52.59 155 LYS A N 1
ATOM 1257 C CA . LYS A 1 155 ? -93.268 -16.460 87.189 1.00 52.59 155 LYS A CA 1
ATOM 1258 C C . LYS A 1 155 ? -93.213 -17.748 86.343 1.00 52.59 155 LYS A C 1
ATOM 1260 O O . LYS A 1 155 ? -93.345 -18.811 86.939 1.00 52.59 155 LYS A O 1
ATOM 1265 N N . GLY A 1 156 ? -92.948 -17.717 85.027 1.00 54.34 156 GLY A N 1
ATOM 1266 C CA . GLY A 1 156 ? -92.950 -18.958 84.212 1.00 54.34 156 GLY A CA 1
ATOM 1267 C C . GLY A 1 156 ? -91.905 -19.136 83.096 1.00 54.34 156 GLY A C 1
ATOM 1268 O O . GLY A 1 156 ? -91.561 -20.275 82.793 1.00 54.34 156 GLY A O 1
ATOM 1269 N N . GLU A 1 157 ? -91.363 -18.076 82.485 1.00 51.94 157 GLU A N 1
ATOM 1270 C CA . GLU A 1 157 ? -90.560 -18.203 81.243 1.00 51.94 157 GLU A CA 1
ATOM 1271 C C . GLU A 1 157 ? -89.052 -18.429 81.439 1.00 51.94 157 GLU A C 1
ATOM 1273 O O . GLU A 1 157 ? -88.364 -18.864 80.513 1.00 51.94 157 GLU A O 1
ATOM 1278 N N . LYS A 1 158 ? -88.526 -18.230 82.655 1.00 57.09 158 LYS A N 1
ATOM 1279 C CA . LYS A 1 158 ? -87.073 -18.218 82.896 1.00 57.09 158 LYS A CA 1
ATOM 1280 C C . LYS A 1 158 ? -86.369 -19.531 82.543 1.00 57.09 158 LYS A C 1
ATOM 1282 O O . LYS A 1 158 ? -85.213 -19.488 82.158 1.00 57.09 158 LYS A O 1
ATOM 1287 N N . GLU A 1 159 ? -87.024 -20.689 82.616 1.00 55.50 159 GLU A N 1
ATOM 1288 C CA . GLU A 1 159 ? -86.350 -21.983 82.401 1.00 55.50 159 GLU A CA 1
ATOM 1289 C C . GLU A 1 159 ? -86.374 -22.476 80.940 1.00 55.50 159 GLU A C 1
ATOM 1291 O O . GLU A 1 159 ? -85.425 -23.127 80.499 1.00 55.50 159 GLU A O 1
ATOM 1296 N N . MET A 1 160 ? -87.397 -22.132 80.144 1.00 60.41 160 MET A N 1
ATOM 1297 C CA . MET A 1 160 ? -87.464 -22.518 78.720 1.00 60.41 160 MET A CA 1
ATOM 1298 C C . MET A 1 160 ? -86.604 -21.602 77.829 1.00 60.41 160 MET A C 1
ATOM 1300 O O . MET A 1 160 ? -86.100 -22.031 76.787 1.00 60.41 160 MET A O 1
ATOM 1304 N N . GLU A 1 161 ? -86.394 -20.359 78.259 1.00 63.25 161 GLU A N 1
ATOM 1305 C CA . GLU A 1 161 ? -85.579 -19.372 77.555 1.00 63.25 161 GLU A CA 1
ATOM 1306 C C . GLU A 1 161 ? -84.078 -19.693 77.621 1.00 63.25 161 GLU A C 1
ATOM 1308 O O . GLU A 1 161 ? -83.389 -19.612 76.602 1.00 63.25 161 GLU A O 1
ATOM 1313 N N . PHE A 1 162 ? -83.569 -20.200 78.753 1.00 62.59 162 PHE A N 1
ATOM 1314 C CA . PHE A 1 162 ? -82.164 -20.622 78.843 1.00 62.59 162 PHE A CA 1
ATOM 1315 C C . PHE A 1 162 ? -81.816 -21.731 77.839 1.00 62.59 162 PHE A C 1
ATOM 1317 O O . PHE A 1 162 ? -80.768 -21.669 77.197 1.00 62.59 162 PHE A O 1
ATOM 1324 N N . LEU A 1 163 ? -82.698 -22.718 77.637 1.00 66.44 163 LEU A N 1
ATOM 1325 C CA . LEU A 1 163 ? -82.410 -23.853 76.751 1.00 66.44 163 LEU A CA 1
ATOM 1326 C C . LEU A 1 163 ? -82.415 -23.471 75.256 1.00 66.44 163 LEU A C 1
ATOM 1328 O O . LEU A 1 163 ? -81.618 -24.004 74.481 1.00 66.44 163 LEU A O 1
ATOM 1332 N N . LYS A 1 164 ? -83.286 -22.540 74.835 1.00 67.88 164 LYS A N 1
ATOM 1333 C CA . LYS A 1 164 ? -83.273 -21.975 73.470 1.00 67.88 164 LYS A CA 1
ATOM 1334 C C . LYS A 1 164 ? -82.086 -21.033 73.252 1.00 67.88 164 LYS A C 1
ATOM 1336 O O . LYS A 1 164 ? -81.496 -21.073 72.173 1.00 67.88 164 LYS A O 1
ATOM 1341 N N . ASN A 1 165 ? -81.697 -20.263 74.269 1.00 72.06 165 ASN A N 1
ATOM 1342 C CA . ASN A 1 165 ? -80.550 -19.358 74.198 1.00 72.06 165 ASN A CA 1
ATOM 1343 C C . ASN A 1 165 ? -79.222 -20.106 74.030 1.00 72.06 165 ASN A C 1
ATOM 1345 O O . ASN A 1 165 ? -78.394 -19.666 73.239 1.00 72.06 165 ASN A O 1
ATOM 1349 N N . PHE A 1 166 ? -79.034 -21.267 74.671 1.00 73.00 166 PHE A N 1
ATOM 1350 C CA . PHE A 1 166 ? -77.819 -22.067 74.460 1.00 73.00 166 PHE A CA 1
ATOM 1351 C C . PHE A 1 166 ? -77.716 -22.638 73.039 1.00 73.00 166 PHE A C 1
ATOM 1353 O O . PHE A 1 166 ? -76.653 -22.557 72.435 1.00 73.00 166 PHE A O 1
ATOM 1360 N N . LYS A 1 167 ? -78.818 -23.128 72.452 1.00 75.12 167 LYS A N 1
ATOM 1361 C CA . LYS A 1 167 ? -78.814 -23.573 71.045 1.00 75.12 167 LYS A CA 1
ATOM 1362 C C . LYS A 1 167 ? -78.546 -22.432 70.062 1.00 75.12 167 LYS A C 1
ATOM 1364 O O . LYS A 1 167 ? -77.768 -22.610 69.134 1.00 75.12 167 LYS A O 1
ATOM 1369 N N . ALA A 1 168 ? -79.164 -21.269 70.271 1.00 79.81 168 ALA A N 1
ATOM 1370 C CA . ALA A 1 168 ? -78.928 -20.098 69.430 1.00 79.81 168 ALA A CA 1
ATOM 1371 C C . ALA A 1 168 ? -77.482 -19.584 69.555 1.00 79.81 168 ALA A C 1
ATOM 1373 O O . ALA A 1 168 ? -76.881 -19.223 68.547 1.00 79.81 168 ALA A O 1
ATOM 1374 N N . GLN A 1 169 ? -76.899 -19.614 70.760 1.00 80.00 169 GLN A N 1
ATOM 1375 C CA . GLN A 1 169 ? -75.491 -19.270 70.977 1.00 80.00 169 GLN A CA 1
ATOM 1376 C C . GLN A 1 169 ? -74.534 -20.263 70.312 1.00 80.00 169 GLN A C 1
ATOM 1378 O O . GLN A 1 169 ? -73.541 -19.834 69.724 1.00 80.00 169 GLN A O 1
ATOM 1383 N N . ASP A 1 170 ? -74.818 -21.565 70.372 1.00 79.94 170 ASP A N 1
ATOM 1384 C CA . ASP A 1 170 ? -73.986 -22.581 69.719 1.00 79.94 170 ASP A CA 1
ATOM 1385 C C . ASP A 1 170 ? -74.042 -22.463 68.185 1.00 79.94 170 ASP A C 1
ATOM 1387 O O . ASP A 1 170 ? -72.995 -22.513 67.534 1.00 79.94 170 ASP A O 1
ATOM 1391 N N . ASP A 1 171 ? -75.219 -22.210 67.601 1.00 83.12 171 ASP A N 1
ATOM 1392 C CA . ASP A 1 171 ? -75.373 -21.981 66.156 1.00 83.12 171 ASP A CA 1
ATOM 1393 C C . ASP A 1 171 ? -74.727 -20.657 65.703 1.00 83.12 171 ASP A C 1
ATOM 1395 O O . ASP A 1 171 ? -74.069 -20.612 64.660 1.00 83.12 171 ASP A O 1
ATOM 1399 N N . GLU A 1 172 ? -74.840 -19.583 66.494 1.00 83.25 172 GLU A N 1
ATOM 1400 C CA . GLU A 1 172 ? -74.161 -18.309 66.222 1.00 83.25 172 GLU A CA 1
ATOM 1401 C C . GLU A 1 172 ? -72.636 -18.476 66.286 1.00 83.25 172 GLU A C 1
ATOM 1403 O O . GLU A 1 172 ? -71.902 -17.939 65.452 1.00 83.25 172 GLU A O 1
ATOM 1408 N N . LYS A 1 173 ? -72.138 -19.270 67.239 1.00 88.50 173 LYS A N 1
ATOM 1409 C CA . LYS A 1 173 ? -70.711 -19.575 67.366 1.00 88.50 173 LYS A CA 1
ATOM 1410 C C . LYS A 1 173 ? -70.213 -20.447 66.215 1.00 88.50 173 LYS A C 1
ATOM 1412 O O . LYS A 1 173 ? -69.131 -20.188 65.697 1.00 88.50 173 LYS A O 1
ATOM 1417 N N . PHE A 1 174 ? -71.001 -21.423 65.765 1.00 86.56 174 PHE A N 1
ATOM 1418 C CA . PHE A 1 174 ? -70.678 -22.227 64.586 1.00 86.56 174 PHE A CA 1
ATOM 1419 C C . PHE A 1 174 ? -70.637 -21.379 63.308 1.00 86.56 174 PHE A C 1
ATOM 1421 O O . PHE A 1 174 ? -69.687 -21.488 62.537 1.00 86.56 174 PHE A O 1
ATOM 1428 N N . GLN A 1 175 ? -71.614 -20.490 63.097 1.00 87.25 175 GLN A N 1
ATOM 1429 C CA . GLN A 1 175 ? -71.624 -19.591 61.938 1.00 87.25 175 GLN A CA 1
ATOM 1430 C C . GLN A 1 175 ? -70.462 -18.592 61.966 1.00 87.25 175 GLN A C 1
ATOM 1432 O O . GLN A 1 175 ? -69.856 -18.354 60.922 1.00 87.25 175 GLN A O 1
ATOM 1437 N N . LYS A 1 176 ? -70.099 -18.057 63.142 1.00 85.69 176 LYS A N 1
ATOM 1438 C CA . LYS A 1 176 ? -68.895 -17.223 63.310 1.00 85.69 176 LYS A CA 1
ATOM 1439 C C . LYS A 1 176 ? -67.628 -17.991 62.937 1.00 85.69 176 LYS A C 1
ATOM 1441 O O . LYS A 1 176 ? -66.842 -17.490 62.143 1.00 85.69 176 LYS A O 1
ATOM 1446 N N . LEU A 1 177 ? -67.471 -19.220 63.429 1.00 85.50 177 LEU A N 1
ATOM 1447 C CA . LEU A 1 177 ? -66.311 -20.060 63.113 1.00 85.50 177 LEU A CA 1
ATOM 1448 C C . LEU A 1 177 ? -66.267 -20.493 61.634 1.00 85.50 177 LEU A C 1
ATOM 1450 O O . LEU A 1 177 ? -65.184 -20.583 61.062 1.00 85.50 177 LEU A O 1
ATOM 1454 N N . ASP A 1 178 ? -67.408 -20.742 60.981 1.00 87.94 178 ASP A N 1
ATOM 1455 C CA . ASP A 1 178 ? -67.441 -21.073 59.546 1.00 87.94 178 ASP A CA 1
ATOM 1456 C C . ASP A 1 178 ? -67.169 -19.848 58.657 1.00 87.94 178 ASP A C 1
ATOM 1458 O O . ASP A 1 178 ? -66.513 -19.975 57.620 1.00 87.94 178 ASP A O 1
ATOM 1462 N N . LEU A 1 179 ? -67.625 -18.659 59.070 1.00 89.06 179 LEU A N 1
ATOM 1463 C CA . LEU A 1 179 ? -67.254 -17.396 58.431 1.00 89.06 179 LEU A CA 1
ATOM 1464 C C . LEU A 1 179 ? -65.757 -17.128 58.586 1.00 89.06 179 LEU A C 1
ATOM 1466 O O . LEU A 1 179 ? -65.105 -16.886 57.576 1.00 89.06 179 LEU A O 1
ATOM 1470 N N . GLU A 1 180 ? -65.200 -17.264 59.793 1.00 90.00 180 GLU A N 1
ATOM 1471 C CA . GLU A 1 180 ? -63.755 -17.150 60.034 1.00 90.00 180 GLU A CA 1
ATOM 1472 C C . GLU A 1 180 ? -62.966 -18.157 59.193 1.00 90.00 180 GLU A C 1
ATOM 1474 O O . GLU A 1 180 ? -61.989 -17.785 58.550 1.00 90.00 180 GLU A O 1
ATOM 1479 N N . ARG A 1 181 ? -63.417 -19.416 59.102 1.00 89.00 181 ARG A N 1
ATOM 1480 C CA . ARG A 1 181 ? -62.783 -20.427 58.242 1.00 89.00 181 ARG A CA 1
ATOM 1481 C C . ARG A 1 181 ? -62.762 -19.995 56.776 1.00 89.00 181 ARG A C 1
ATOM 1483 O O . ARG A 1 181 ? -61.715 -20.086 56.143 1.00 89.00 181 ARG A O 1
ATOM 1490 N N . LYS A 1 182 ? -63.894 -19.538 56.232 1.00 88.62 182 LYS A N 1
ATOM 1491 C CA . LYS A 1 182 ? -63.988 -19.073 54.835 1.00 88.62 182 LYS A CA 1
ATOM 1492 C C . LYS A 1 182 ? -63.149 -17.825 54.587 1.00 88.62 182 LYS A C 1
ATOM 1494 O O . LYS A 1 182 ? -62.582 -17.694 53.507 1.00 88.62 182 LYS A O 1
ATOM 1499 N N . GLN A 1 183 ? -63.060 -16.935 55.571 1.00 90.25 183 GLN A N 1
ATOM 1500 C CA . GLN A 1 183 ? -62.229 -15.738 55.506 1.00 90.25 183 GLN A CA 1
ATOM 1501 C C . GLN A 1 183 ? -60.747 -16.120 55.464 1.00 90.25 183 GLN A C 1
ATOM 1503 O O . GLN A 1 183 ? -60.053 -15.745 54.530 1.00 90.25 183 GLN A O 1
ATOM 1508 N N . VAL A 1 184 ? -60.302 -16.998 56.367 1.00 89.19 184 VAL A N 1
ATOM 1509 C CA . VAL A 1 184 ? -58.928 -17.526 56.379 1.00 89.19 184 VAL A CA 1
ATOM 1510 C C . VAL A 1 184 ? -58.607 -18.317 55.104 1.00 89.19 184 VAL A C 1
ATOM 1512 O O . VAL A 1 184 ? -57.486 -18.261 54.606 1.00 89.19 184 VAL A O 1
ATOM 1515 N N . GLU A 1 185 ? -59.568 -19.049 54.537 1.00 90.00 185 GLU A N 1
ATOM 1516 C CA . GLU A 1 185 ? -59.385 -19.779 53.276 1.00 90.00 185 GLU A CA 1
ATOM 1517 C C . GLU A 1 185 ? -59.282 -18.832 52.065 1.00 90.00 185 GLU A C 1
ATOM 1519 O O . GLU A 1 185 ? -58.481 -19.073 51.157 1.00 90.00 185 GLU A O 1
ATOM 1524 N N . ALA A 1 186 ? -60.035 -17.727 52.062 1.00 92.38 186 ALA A N 1
ATOM 1525 C CA . ALA A 1 186 ? -59.900 -16.660 51.073 1.00 92.38 186 ALA A CA 1
ATOM 1526 C C . ALA A 1 186 ? -58.546 -15.943 51.203 1.00 92.38 186 ALA A C 1
ATOM 1528 O O . ALA A 1 186 ? -57.835 -15.831 50.204 1.00 92.38 186 ALA A O 1
ATOM 1529 N N . ASP A 1 187 ? -58.148 -15.577 52.424 1.00 91.19 187 ASP A N 1
ATOM 1530 C CA . ASP A 1 187 ? -56.861 -14.940 52.724 1.00 91.19 187 ASP A CA 1
ATOM 1531 C C . ASP A 1 187 ? -55.684 -15.847 52.324 1.00 91.19 187 ASP A C 1
ATOM 1533 O O . ASP A 1 187 ? -54.705 -15.395 51.731 1.00 91.19 187 ASP A O 1
ATOM 1537 N N . LEU A 1 188 ? -55.788 -17.161 52.569 1.00 91.00 188 LEU A N 1
ATOM 1538 C CA . LEU A 1 188 ? -54.790 -18.147 52.145 1.00 91.00 188 LEU A CA 1
ATOM 1539 C C . LEU A 1 188 ? -54.672 -18.224 50.616 1.00 91.00 188 LEU A C 1
ATOM 1541 O O . LEU A 1 188 ? -53.569 -18.347 50.079 1.00 91.00 188 LEU A O 1
ATOM 1545 N N . ASN A 1 189 ? -55.797 -18.186 49.901 1.00 90.06 189 ASN A N 1
ATOM 1546 C CA . ASN A 1 189 ? -55.803 -18.215 48.439 1.00 90.06 189 ASN A CA 1
ATOM 1547 C C . ASN A 1 189 ? -55.272 -16.904 47.841 1.00 90.06 189 ASN A C 1
ATOM 1549 O O . ASN A 1 189 ? -54.543 -16.943 46.848 1.00 90.06 189 ASN A O 1
ATOM 1553 N N . GLU A 1 190 ? -55.574 -15.763 48.459 1.00 91.75 190 GLU A N 1
ATOM 1554 C CA . GLU A 1 190 ? -55.013 -14.465 48.084 1.00 91.75 190 GLU A CA 1
ATOM 1555 C C . GLU A 1 190 ? -53.498 -14.420 48.325 1.00 91.75 190 GLU A C 1
ATOM 1557 O O . GLU A 1 190 ? -52.749 -14.038 47.424 1.00 91.75 190 GLU A O 1
ATOM 1562 N N . ALA A 1 191 ? -53.029 -14.919 49.474 1.00 88.12 191 ALA A N 1
ATOM 1563 C CA . ALA A 1 191 ? -51.607 -15.040 49.786 1.00 88.12 191 ALA A CA 1
ATOM 1564 C C . ALA A 1 191 ? -50.867 -15.936 48.776 1.00 88.12 191 ALA A C 1
ATOM 1566 O O . ALA A 1 191 ? -49.823 -15.538 48.264 1.00 88.12 191 ALA A O 1
ATOM 1567 N N . LYS A 1 192 ? -51.430 -17.094 48.400 1.00 89.25 192 LYS A N 1
ATOM 1568 C CA . LYS A 1 192 ? -50.863 -17.966 47.349 1.00 89.25 192 LYS A CA 1
ATOM 1569 C C . LYS A 1 192 ? -50.840 -17.296 45.972 1.00 89.25 192 LYS A C 1
ATOM 1571 O O . LYS A 1 192 ? -49.902 -17.488 45.198 1.00 89.25 192 LYS A O 1
ATOM 1576 N N . ALA A 1 193 ? -51.870 -16.521 45.633 1.00 91.19 193 ALA A N 1
ATOM 1577 C CA . ALA A 1 193 ? -51.923 -15.789 44.369 1.00 91.19 193 ALA A CA 1
ATOM 1578 C C . ALA A 1 193 ? -50.908 -14.634 44.324 1.00 91.19 193 ALA A C 1
ATOM 1580 O O . ALA A 1 193 ? -50.358 -14.352 43.256 1.00 91.19 193 ALA A O 1
ATOM 1581 N N . LEU A 1 194 ? -50.660 -13.977 45.462 1.00 92.69 194 LEU A N 1
ATOM 1582 C CA . LEU A 1 194 ? -49.604 -12.978 45.629 1.00 92.69 194 LEU A CA 1
ATOM 1583 C C . LEU A 1 194 ? -48.216 -13.615 45.542 1.00 92.69 194 LEU A C 1
ATOM 1585 O O . LEU A 1 194 ? -47.397 -13.141 44.763 1.00 92.69 194 LEU A O 1
ATOM 1589 N N . GLU A 1 195 ? -47.982 -14.723 46.248 1.00 90.69 195 GLU A N 1
ATOM 1590 C CA . GLU A 1 195 ? -46.726 -15.481 46.190 1.00 90.69 195 GLU A CA 1
ATOM 1591 C C . GLU A 1 195 ? -46.388 -15.885 44.750 1.00 90.69 195 GLU A C 1
ATOM 1593 O O . GLU A 1 195 ? -45.278 -15.644 44.280 1.00 90.69 195 GLU A O 1
ATOM 1598 N N . LYS A 1 196 ? -47.365 -16.415 44.003 1.00 92.31 196 LYS A N 1
ATOM 1599 C CA . LYS A 1 196 ? -47.174 -16.768 42.592 1.00 92.31 196 LYS A CA 1
ATOM 1600 C C . LYS A 1 196 ? -46.849 -15.549 41.722 1.00 92.31 196 LYS A C 1
ATOM 1602 O O . LYS A 1 196 ? -45.962 -15.628 40.880 1.00 92.31 196 LYS A O 1
ATOM 1607 N N . ARG A 1 197 ? -47.537 -14.420 41.931 1.00 92.75 197 ARG A N 1
ATOM 1608 C CA . ARG A 1 197 ? -47.258 -13.166 41.210 1.00 92.75 197 ARG A CA 1
ATOM 1609 C C . ARG A 1 197 ? -45.847 -12.649 41.483 1.00 92.75 197 ARG A C 1
ATOM 1611 O O . ARG A 1 197 ? -45.183 -12.215 40.547 1.00 92.75 197 ARG A O 1
ATOM 1618 N N . GLU A 1 198 ? -45.395 -12.697 42.733 1.00 89.19 198 GLU A N 1
ATOM 1619 C CA . GLU A 1 198 ? -44.038 -12.285 43.099 1.00 89.19 198 GLU A CA 1
ATOM 1620 C C . GLU A 1 198 ? -42.981 -13.261 42.567 1.00 89.19 198 GLU A C 1
ATOM 1622 O O . GLU A 1 198 ? -41.954 -12.816 42.061 1.00 89.19 198 GLU A O 1
ATOM 1627 N N . ALA A 1 199 ? -43.255 -14.569 42.562 1.00 92.88 199 ALA A N 1
ATOM 1628 C CA . ALA A 1 199 ? -42.385 -15.561 41.931 1.00 92.88 199 ALA A CA 1
ATOM 1629 C C . ALA A 1 199 ? -42.247 -15.324 40.415 1.00 92.88 199 ALA A C 1
ATOM 1631 O O . ALA A 1 199 ? -41.131 -15.283 39.898 1.00 92.88 199 ALA A O 1
ATOM 1632 N N . ASP A 1 200 ? -43.358 -15.088 39.708 1.00 93.12 200 ASP A N 1
ATOM 1633 C CA . ASP A 1 200 ? -43.353 -14.757 38.276 1.00 93.12 200 ASP A CA 1
ATOM 1634 C C . ASP A 1 200 ? -42.597 -13.438 38.015 1.00 93.12 200 ASP A C 1
ATOM 1636 O O . ASP A 1 200 ? -41.794 -13.339 37.082 1.00 93.12 200 ASP A O 1
ATOM 1640 N N . ARG A 1 201 ? -42.799 -12.421 38.868 1.00 93.44 201 ARG A N 1
ATOM 1641 C CA . ARG A 1 201 ? -42.082 -11.137 38.801 1.00 93.44 201 ARG A CA 1
ATOM 1642 C C . ARG A 1 201 ? -40.580 -11.316 39.013 1.00 93.44 201 ARG A C 1
ATOM 1644 O O . ARG A 1 201 ? -39.794 -10.707 38.286 1.00 93.44 201 ARG A O 1
ATOM 1651 N N . GLN A 1 202 ? -40.177 -12.142 39.975 1.00 92.62 202 GLN A N 1
ATOM 1652 C CA . GLN A 1 202 ? -38.775 -12.444 40.234 1.00 92.62 202 GLN A CA 1
ATOM 1653 C C . GLN A 1 202 ? -38.132 -13.160 39.041 1.00 92.62 202 GLN A C 1
ATOM 1655 O O . GLN A 1 202 ? -37.050 -12.767 38.617 1.00 92.62 202 GLN A O 1
ATOM 1660 N N . LEU A 1 203 ? -38.831 -14.110 38.421 1.00 93.94 203 LEU A N 1
ATOM 1661 C CA . LEU A 1 203 ? -38.351 -14.829 37.237 1.00 93.94 203 LEU A CA 1
ATOM 1662 C C . LEU A 1 203 ? -38.163 -13.888 36.029 1.00 93.94 203 LEU A C 1
ATOM 1664 O O . LEU A 1 203 ? -37.165 -13.967 35.307 1.00 93.94 203 LEU A O 1
ATOM 1668 N N . ILE A 1 204 ? -39.081 -12.930 35.839 1.00 93.81 204 ILE A N 1
ATOM 1669 C CA . ILE A 1 204 ? -38.945 -11.870 34.824 1.00 93.81 204 ILE A CA 1
ATOM 1670 C C . ILE A 1 204 ? -37.731 -10.979 35.122 1.00 93.81 204 ILE A C 1
ATOM 1672 O O . ILE A 1 204 ? -36.965 -10.670 34.208 1.00 93.81 204 ILE A O 1
ATOM 1676 N N . LEU A 1 205 ? -37.536 -10.570 36.379 1.00 94.50 205 LEU A N 1
ATOM 1677 C CA . LEU A 1 205 ? -36.394 -9.746 36.789 1.00 94.50 205 LEU A CA 1
ATOM 1678 C C . LEU A 1 205 ? -35.061 -10.481 36.611 1.00 94.50 205 LEU A C 1
ATOM 1680 O O . LEU A 1 205 ? -34.110 -9.891 36.104 1.00 94.50 205 LEU A O 1
ATOM 1684 N N . GLU A 1 206 ? -34.990 -11.764 36.958 1.00 91.75 206 GLU A N 1
ATOM 1685 C CA . GLU A 1 206 ? -33.813 -12.609 36.732 1.00 91.75 206 GLU A CA 1
ATOM 1686 C C . GLU A 1 206 ? -33.486 -12.715 35.235 1.00 91.75 206 GLU A C 1
ATOM 1688 O O . GLU A 1 206 ? -32.340 -12.503 34.834 1.00 91.75 206 GLU A O 1
ATOM 1693 N N . SER A 1 207 ? -34.497 -12.917 34.383 1.00 92.62 207 SER A N 1
ATOM 1694 C CA . SER A 1 207 ? -34.325 -12.915 32.924 1.00 92.62 207 SER A CA 1
ATOM 1695 C C . SER A 1 207 ? -33.835 -11.560 32.391 1.00 92.62 207 SER A C 1
ATOM 1697 O O . SER A 1 207 ? -32.937 -11.500 31.544 1.00 92.62 207 SER A O 1
ATOM 1699 N N . GLN A 1 208 ? -34.374 -10.451 32.908 1.00 92.50 208 GLN A N 1
ATOM 1700 C CA . GLN A 1 208 ? -33.915 -9.105 32.562 1.00 92.50 208 GLN A CA 1
ATOM 1701 C C . GLN A 1 208 ? -32.465 -8.870 33.006 1.00 92.50 208 GLN A C 1
ATOM 1703 O O . GLN A 1 208 ? -31.683 -8.320 32.232 1.00 92.50 208 GLN A O 1
ATOM 1708 N N . LEU A 1 209 ? -32.074 -9.324 34.200 1.00 94.00 209 LEU A N 1
ATOM 1709 C CA . LEU A 1 209 ? -30.703 -9.228 34.708 1.00 94.00 209 LEU A CA 1
ATOM 1710 C C . LEU A 1 209 ? -29.714 -10.068 33.891 1.00 94.00 209 LEU A C 1
ATOM 1712 O O . LEU A 1 209 ? -28.602 -9.607 33.611 1.00 94.00 209 LEU A O 1
ATOM 1716 N N . GLU A 1 210 ? -30.104 -11.267 33.453 1.00 94.31 210 GLU A N 1
ATOM 1717 C CA . GLU A 1 210 ? -29.305 -12.059 32.514 1.00 94.31 210 GLU A CA 1
ATOM 1718 C C . GLU A 1 210 ? -29.131 -11.339 31.178 1.00 94.31 210 GLU A C 1
ATOM 1720 O O . GLU A 1 210 ? -28.027 -11.311 30.627 1.00 94.31 210 GLU A O 1
ATOM 1725 N N . ASN A 1 211 ? -30.199 -10.729 30.661 1.00 95.69 211 ASN A N 1
ATOM 1726 C CA . ASN A 1 211 ? -30.136 -9.990 29.408 1.00 95.69 211 ASN A CA 1
ATOM 1727 C C . ASN A 1 211 ? -29.249 -8.740 29.536 1.00 95.69 211 ASN A C 1
ATOM 1729 O O . ASN A 1 211 ? -28.380 -8.510 28.698 1.00 95.69 211 ASN A O 1
ATOM 1733 N N . ILE A 1 212 ? -29.374 -7.988 30.634 1.00 94.12 212 ILE A N 1
ATOM 1734 C CA . ILE A 1 212 ? -28.490 -6.859 30.959 1.00 94.12 212 ILE A CA 1
ATOM 1735 C C . ILE A 1 212 ? -27.037 -7.332 31.091 1.00 94.12 212 ILE A C 1
ATOM 1737 O O . ILE A 1 212 ? -26.135 -6.678 30.577 1.00 94.12 212 ILE A O 1
ATOM 1741 N N . SER A 1 213 ? -26.786 -8.490 31.706 1.00 93.12 213 SER A N 1
ATOM 1742 C CA . SER A 1 213 ? -25.438 -9.065 31.799 1.00 93.12 213 SER A CA 1
ATOM 1743 C C . SER A 1 213 ? -24.864 -9.455 30.435 1.00 93.12 213 SER A C 1
ATOM 1745 O O . SER A 1 213 ? -23.666 -9.272 30.204 1.00 93.12 213 SER A O 1
ATOM 1747 N N . LYS A 1 214 ? -25.689 -9.977 29.516 1.00 94.94 214 LYS A N 1
ATOM 1748 C CA . LYS A 1 214 ? -25.284 -10.254 28.126 1.00 94.94 214 LYS A CA 1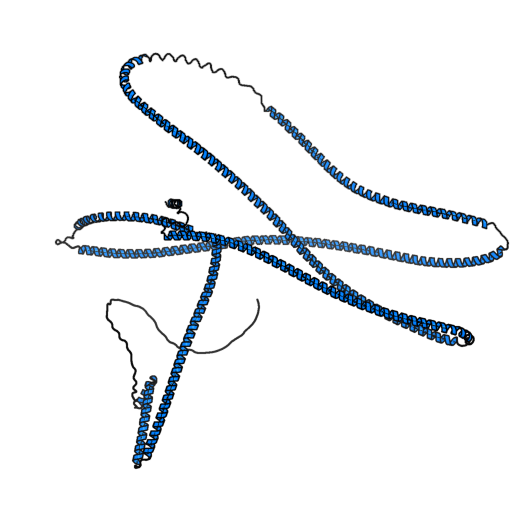
ATOM 1749 C C . LYS A 1 214 ? -24.941 -8.959 27.392 1.00 94.94 214 LYS A C 1
ATOM 1751 O O . LYS A 1 214 ? -23.828 -8.845 26.884 1.00 94.94 214 LYS A O 1
ATOM 1756 N N . LEU A 1 215 ? -25.823 -7.959 27.447 1.00 95.00 215 LEU A N 1
ATOM 1757 C CA . LEU A 1 215 ? -25.591 -6.637 26.858 1.00 95.00 215 LEU A CA 1
ATOM 1758 C C . LEU A 1 215 ? -24.346 -5.956 27.442 1.00 95.00 215 LEU A C 1
ATOM 1760 O O . LEU A 1 215 ? -23.562 -5.360 26.709 1.00 95.00 215 LEU A O 1
ATOM 1764 N N . TYR A 1 216 ? -24.101 -6.088 28.748 1.00 95.00 216 TYR A N 1
ATOM 1765 C CA . TYR A 1 216 ? -22.896 -5.563 29.387 1.00 95.00 216 TYR A CA 1
ATOM 1766 C C . TYR A 1 216 ? -21.628 -6.261 28.882 1.00 95.00 216 TYR A C 1
ATOM 1768 O O . TYR A 1 216 ? -20.631 -5.595 28.604 1.00 95.00 216 TYR A O 1
ATOM 1776 N N . LYS A 1 217 ? -21.648 -7.591 28.715 1.00 96.00 217 LYS A N 1
ATOM 1777 C CA . LYS A 1 217 ? -20.522 -8.339 28.127 1.00 96.00 217 LYS A CA 1
ATOM 1778 C C . LYS A 1 217 ? -20.264 -7.920 26.679 1.00 96.00 217 LYS A C 1
ATOM 1780 O O . LYS A 1 217 ? -19.108 -7.743 26.305 1.00 96.00 217 LYS A O 1
ATOM 1785 N N . GLU A 1 218 ? -21.313 -7.732 25.883 1.00 94.44 218 GLU A N 1
ATOM 1786 C CA . GLU A 1 218 ? -21.209 -7.239 24.505 1.00 94.44 218 GLU A CA 1
ATOM 1787 C C . GLU A 1 218 ? -20.625 -5.824 24.458 1.00 94.44 218 GLU A C 1
ATOM 1789 O O . GLU A 1 218 ? -19.631 -5.597 23.769 1.00 94.44 218 GLU A O 1
ATOM 1794 N N . ALA A 1 219 ? -21.147 -4.899 25.266 1.00 93.75 219 ALA A N 1
ATOM 1795 C CA . ALA A 1 219 ? -20.628 -3.538 25.378 1.00 93.75 219 ALA A CA 1
ATOM 1796 C C . ALA A 1 219 ? -19.173 -3.509 25.875 1.00 93.75 219 ALA A C 1
ATOM 1798 O O . ALA A 1 219 ? -18.359 -2.724 25.387 1.00 93.75 219 ALA A O 1
ATOM 1799 N N . TYR A 1 220 ? -18.809 -4.383 26.815 1.00 95.19 220 TYR A N 1
ATOM 1800 C CA . TYR A 1 220 ? -17.436 -4.514 27.298 1.00 95.19 220 TYR A CA 1
ATOM 1801 C C . TYR A 1 220 ? -16.492 -5.038 26.209 1.00 95.19 220 TYR A C 1
ATOM 1803 O O . TYR A 1 220 ? -15.384 -4.520 26.046 1.00 95.19 220 TYR A O 1
ATOM 1811 N N . ASN A 1 221 ? -16.927 -6.033 25.434 1.00 96.19 221 ASN A N 1
ATOM 1812 C CA . ASN A 1 221 ? -16.162 -6.551 24.304 1.00 96.19 221 ASN A CA 1
ATOM 1813 C C . ASN A 1 221 ? -15.992 -5.491 23.214 1.00 96.19 221 ASN A C 1
ATOM 1815 O O . ASN A 1 221 ? -14.886 -5.335 22.693 1.00 96.19 221 ASN A O 1
ATOM 1819 N N . GLU A 1 222 ? -17.038 -4.718 22.925 1.00 93.75 222 GLU A N 1
ATOM 1820 C CA . GLU A 1 222 ? -16.974 -3.631 21.954 1.00 93.75 222 GLU A CA 1
ATOM 1821 C C . GLU A 1 222 ? -16.065 -2.503 22.440 1.00 93.75 222 GLU A C 1
ATOM 1823 O O . GLU A 1 222 ? -15.208 -2.049 21.687 1.00 93.75 222 GLU A O 1
ATOM 1828 N N . LYS A 1 223 ? -16.128 -2.136 23.728 1.00 95.94 223 LYS A N 1
ATOM 1829 C CA . LYS A 1 223 ? -15.162 -1.222 24.351 1.00 95.94 223 LYS A CA 1
ATOM 1830 C C . LYS A 1 223 ? -13.735 -1.738 24.187 1.00 95.94 223 LYS A C 1
ATOM 1832 O O . LYS A 1 223 ? -12.875 -0.986 23.747 1.00 95.94 223 LYS A O 1
ATOM 1837 N N . LYS A 1 224 ? -13.468 -3.011 24.500 1.00 94.56 224 LYS A N 1
ATOM 1838 C CA . LYS A 1 224 ? -12.134 -3.620 24.357 1.00 94.56 224 LYS A CA 1
ATOM 1839 C C . LYS A 1 224 ? -11.657 -3.597 22.902 1.00 94.56 224 LYS A C 1
ATOM 1841 O O . LYS A 1 224 ? -10.489 -3.300 22.651 1.00 94.56 224 LYS A O 1
ATOM 1846 N N . ARG A 1 225 ? -12.551 -3.872 21.946 1.00 95.50 225 ARG A N 1
ATOM 1847 C CA . ARG A 1 225 ? -12.277 -3.777 20.506 1.00 95.50 225 ARG A CA 1
ATOM 1848 C C . ARG A 1 225 ? -11.948 -2.339 20.107 1.00 95.50 225 ARG A C 1
ATOM 1850 O O . ARG A 1 225 ? -10.934 -2.126 19.449 1.00 95.50 225 ARG A O 1
ATOM 1857 N N . LEU A 1 226 ? -12.741 -1.365 20.554 1.00 95.88 226 LEU A N 1
ATOM 1858 C CA . LEU A 1 226 ? -12.512 0.058 20.301 1.00 95.88 226 LEU A CA 1
ATOM 1859 C C . LEU A 1 226 ? -11.187 0.529 20.901 1.00 95.88 226 LEU A C 1
ATOM 1861 O O . LEU A 1 226 ? -10.434 1.222 20.232 1.00 95.88 226 LEU A O 1
ATOM 1865 N N . THR A 1 227 ? -10.869 0.120 22.131 1.00 96.06 227 THR A N 1
ATOM 1866 C CA . THR A 1 227 ? -9.590 0.433 22.779 1.00 96.06 227 THR A CA 1
ATOM 1867 C C . THR A 1 227 ? -8.417 -0.151 22.000 1.00 96.06 227 THR A C 1
ATOM 1869 O O . THR A 1 227 ? -7.413 0.532 21.837 1.00 96.06 227 THR A O 1
ATOM 1872 N N . LYS A 1 228 ? -8.544 -1.375 21.468 1.00 95.81 228 LYS A N 1
ATOM 1873 C CA . LYS A 1 228 ? -7.515 -1.961 20.602 1.00 95.81 228 LYS A CA 1
ATOM 1874 C C . LYS A 1 228 ? -7.344 -1.154 19.313 1.00 95.81 228 LYS A C 1
ATOM 1876 O O . LYS A 1 228 ? -6.231 -0.764 19.001 1.00 95.81 228 LYS A O 1
ATOM 1881 N N . VAL A 1 229 ? -8.437 -0.834 18.616 1.00 95.81 229 VAL A N 1
ATOM 1882 C CA . VAL A 1 229 ? -8.396 -0.007 17.395 1.00 95.81 229 VAL A CA 1
ATOM 1883 C C . VAL A 1 229 ? -7.812 1.379 17.675 1.00 95.81 229 VAL A C 1
ATOM 1885 O O . VAL A 1 229 ? -7.045 1.899 16.869 1.00 95.81 229 VAL A O 1
ATOM 1888 N N . TRP A 1 230 ? -8.148 1.978 18.817 1.00 95.81 230 TRP A N 1
ATOM 1889 C CA . TRP A 1 230 ? -7.603 3.262 19.244 1.00 95.81 230 TRP A CA 1
ATOM 1890 C C . TRP A 1 230 ? -6.100 3.173 19.520 1.00 95.81 230 TRP A C 1
ATOM 1892 O O . TRP A 1 230 ? -5.353 4.017 19.041 1.00 95.81 230 TRP A O 1
ATOM 1902 N N . PHE A 1 231 ? -5.644 2.125 20.211 1.00 95.69 231 PHE A N 1
ATOM 1903 C CA . PHE A 1 231 ? -4.222 1.870 20.446 1.00 95.69 231 PHE A CA 1
ATOM 1904 C C . PHE A 1 231 ? -3.457 1.628 19.136 1.00 95.69 231 PHE A C 1
ATOM 1906 O O . PHE A 1 231 ? -2.406 2.223 18.915 1.00 95.69 231 PHE A O 1
ATOM 1913 N N . ASP A 1 232 ? -4.016 0.826 18.229 1.00 96.00 232 ASP A N 1
ATOM 1914 C CA . ASP A 1 232 ? -3.436 0.570 16.908 1.00 96.00 232 ASP A CA 1
ATOM 1915 C C . ASP A 1 232 ? -3.358 1.871 16.083 1.00 96.00 232 ASP A C 1
ATOM 1917 O O . ASP A 1 232 ? -2.349 2.142 15.434 1.00 96.00 232 ASP A O 1
ATOM 1921 N N . SER A 1 233 ? -4.384 2.725 16.162 1.00 95.12 233 SER A N 1
ATOM 1922 C CA . SER A 1 233 ? -4.397 4.041 15.506 1.00 95.12 233 SER A CA 1
ATOM 1923 C C . SER A 1 233 ? -3.378 5.002 16.118 1.00 95.12 233 SER A C 1
ATOM 1925 O O . SER A 1 233 ? -2.705 5.719 15.382 1.00 95.12 233 SER A O 1
ATOM 1927 N N . ALA A 1 234 ? -3.228 5.001 17.444 1.00 94.31 234 ALA A N 1
ATOM 1928 C CA . ALA A 1 234 ? -2.217 5.791 18.137 1.00 94.31 234 ALA A CA 1
ATOM 1929 C C . ALA A 1 234 ? -0.798 5.354 17.741 1.00 94.31 234 ALA A C 1
ATOM 1931 O O . ALA A 1 234 ? 0.034 6.207 17.455 1.00 94.31 234 ALA A O 1
ATOM 1932 N N . ASN A 1 235 ? -0.543 4.047 17.612 1.00 95.12 235 ASN A N 1
ATOM 1933 C CA . ASN A 1 235 ? 0.735 3.534 17.109 1.00 95.12 235 ASN A CA 1
ATOM 1934 C C . ASN A 1 235 ? 0.990 3.942 15.653 1.00 95.12 235 ASN A C 1
ATOM 1936 O O . ASN A 1 235 ? 2.111 4.292 15.303 1.00 95.12 235 ASN A O 1
ATOM 1940 N N . VAL A 1 236 ? -0.035 3.939 14.795 1.00 95.69 236 VAL A N 1
ATOM 1941 C CA . VAL A 1 236 ? 0.097 4.420 13.407 1.00 95.69 236 VAL A CA 1
ATOM 1942 C C . VAL A 1 236 ? 0.434 5.912 13.369 1.00 95.69 236 VAL A C 1
ATOM 1944 O O . VAL A 1 236 ? 1.239 6.325 12.538 1.00 95.69 236 VAL A O 1
ATOM 1947 N N . ILE A 1 237 ? -0.169 6.720 14.249 1.00 91.69 237 ILE A N 1
ATOM 1948 C CA . ILE A 1 237 ? 0.159 8.148 14.381 1.00 91.69 237 ILE A CA 1
ATOM 1949 C C . ILE A 1 237 ? 1.599 8.315 14.869 1.00 91.69 237 ILE A C 1
ATOM 1951 O O . ILE A 1 237 ? 2.345 9.060 14.246 1.00 91.69 237 ILE A O 1
ATOM 1955 N N . HIS A 1 238 ? 2.011 7.570 15.893 1.00 94.94 238 HIS A N 1
ATOM 1956 C CA . HIS A 1 238 ? 3.370 7.626 16.425 1.00 94.94 238 HIS A CA 1
ATOM 1957 C C . HIS A 1 238 ? 4.424 7.235 15.379 1.00 94.94 238 HIS A C 1
ATOM 1959 O O . HIS A 1 238 ? 5.369 7.980 15.143 1.00 94.94 238 HIS A O 1
ATOM 1965 N N . ASN A 1 239 ? 4.212 6.131 14.656 1.00 94.69 239 ASN A N 1
ATOM 1966 C CA . ASN A 1 239 ? 5.101 5.715 13.568 1.00 94.69 239 ASN A CA 1
ATOM 1967 C C . ASN A 1 239 ? 5.162 6.768 12.450 1.00 94.69 239 ASN A C 1
ATOM 1969 O O . ASN A 1 239 ? 6.218 7.004 11.870 1.00 94.69 239 ASN A O 1
ATOM 1973 N N . ARG A 1 240 ? 4.034 7.429 12.152 1.00 94.25 240 ARG A N 1
ATOM 1974 C CA . ARG A 1 240 ? 4.002 8.552 11.206 1.00 94.25 240 ARG A CA 1
ATOM 1975 C C . ARG A 1 240 ? 4.768 9.763 11.717 1.00 94.25 240 ARG A C 1
ATOM 1977 O O . ARG A 1 240 ? 5.412 10.420 10.913 1.00 94.25 240 ARG A O 1
ATOM 1984 N N . GLU A 1 241 ? 4.693 10.077 13.003 1.00 94.69 241 GLU A N 1
ATOM 1985 C CA . GLU A 1 241 ? 5.480 11.154 13.610 1.00 94.69 241 GLU A CA 1
ATOM 1986 C C . GLU A 1 241 ? 6.978 10.847 13.529 1.00 94.69 241 GLU A C 1
ATOM 1988 O O . GLU A 1 241 ? 7.747 11.722 13.139 1.00 94.69 241 GLU A O 1
ATOM 1993 N N . GLU A 1 242 ? 7.392 9.603 13.779 1.00 94.81 242 GLU A N 1
ATOM 1994 C CA . GLU A 1 242 ? 8.780 9.170 13.572 1.00 94.81 242 GLU A CA 1
ATOM 1995 C C . GLU A 1 242 ? 9.207 9.253 12.096 1.00 94.81 242 GLU A C 1
ATOM 1997 O O . GLU A 1 242 ? 10.314 9.697 11.790 1.00 94.81 242 GLU A O 1
ATOM 2002 N N . ASP A 1 243 ? 8.341 8.849 11.159 1.00 95.25 243 ASP A N 1
ATOM 2003 C CA . ASP A 1 243 ? 8.587 9.007 9.720 1.00 95.25 243 ASP A CA 1
ATOM 2004 C C . ASP A 1 243 ? 8.710 10.489 9.332 1.00 95.25 243 ASP A C 1
ATOM 2006 O O . ASP A 1 243 ? 9.573 10.846 8.530 1.00 95.25 243 ASP A O 1
ATOM 2010 N N . ILE A 1 244 ? 7.859 11.360 9.886 1.00 94.06 244 ILE A N 1
ATOM 2011 C CA . ILE A 1 244 ? 7.910 12.810 9.658 1.00 94.06 244 ILE A CA 1
ATOM 2012 C C . ILE A 1 244 ? 9.225 13.373 10.193 1.00 94.06 244 ILE A C 1
ATOM 2014 O O . ILE A 1 244 ? 9.893 14.084 9.451 1.00 94.06 244 ILE A O 1
ATOM 2018 N N . GLN A 1 245 ? 9.646 13.003 11.404 1.00 94.44 245 GLN A N 1
ATOM 2019 C CA . GLN A 1 245 ? 10.929 13.430 11.970 1.00 94.44 245 GLN A CA 1
ATOM 2020 C C . GLN A 1 245 ? 12.110 12.977 11.104 1.00 94.44 245 GLN A C 1
ATOM 2022 O O . GLN A 1 245 ? 12.947 13.798 10.734 1.00 94.44 245 GLN A O 1
ATOM 2027 N N . ARG A 1 246 ? 12.140 11.707 10.677 1.00 94.75 246 ARG A N 1
ATOM 2028 C CA . ARG A 1 246 ? 13.168 11.209 9.745 1.00 94.75 246 ARG A CA 1
ATOM 2029 C C . ARG A 1 246 ? 13.170 11.978 8.424 1.00 94.75 246 ARG A C 1
ATOM 2031 O O . ARG A 1 246 ? 14.228 12.309 7.893 1.00 94.75 246 ARG A O 1
ATOM 2038 N N . ASN A 1 247 ? 11.995 12.287 7.880 1.00 92.81 247 ASN A N 1
ATOM 2039 C CA . ASN A 1 247 ? 11.889 13.081 6.658 1.00 92.81 247 ASN A CA 1
ATOM 2040 C C . ASN A 1 247 ? 12.346 14.530 6.870 1.00 92.81 247 ASN A C 1
ATOM 2042 O O . ASN A 1 247 ? 12.987 15.091 5.983 1.00 92.81 247 ASN A O 1
ATOM 2046 N N . GLU A 1 248 ? 12.056 15.138 8.020 1.00 92.19 248 GLU A N 1
ATOM 2047 C CA . GLU A 1 248 ? 12.536 16.472 8.386 1.00 92.19 248 GLU A CA 1
ATOM 2048 C C . GLU A 1 248 ? 14.063 16.516 8.507 1.00 92.19 248 GLU A C 1
ATOM 2050 O O . GLU A 1 248 ? 14.677 17.452 7.988 1.00 92.19 248 GLU A O 1
ATOM 2055 N N . GLU A 1 249 ? 14.683 15.494 9.102 1.00 93.81 249 GLU A N 1
ATOM 2056 C CA . GLU A 1 249 ? 16.143 15.337 9.159 1.00 93.81 249 GLU A CA 1
ATOM 2057 C C . GLU A 1 249 ? 16.748 15.262 7.752 1.00 93.81 249 GLU A C 1
ATOM 2059 O O . GLU A 1 249 ? 17.624 16.060 7.410 1.00 93.81 249 GLU A O 1
ATOM 2064 N N . ILE A 1 250 ? 16.216 14.390 6.887 1.00 95.12 250 ILE A N 1
ATOM 2065 C CA . ILE A 1 250 ? 16.661 14.271 5.488 1.00 95.12 250 ILE A CA 1
ATOM 2066 C C . ILE A 1 250 ? 16.492 15.605 4.748 1.00 95.12 250 ILE A C 1
ATOM 2068 O O . ILE A 1 250 ? 17.361 16.017 3.977 1.00 95.12 250 ILE A O 1
ATOM 2072 N N . LEU A 1 251 ? 15.385 16.313 4.971 1.00 91.88 251 LEU A N 1
ATOM 2073 C CA . LEU A 1 251 ? 15.107 17.594 4.327 1.00 91.88 251 LEU A CA 1
ATOM 2074 C C . LEU A 1 251 ? 16.066 18.686 4.829 1.00 91.88 251 LEU A C 1
ATOM 2076 O O . LEU A 1 251 ? 16.510 19.523 4.037 1.00 91.88 251 LEU A O 1
ATOM 2080 N N . CYS A 1 252 ? 16.437 18.661 6.111 1.00 93.00 252 CYS A N 1
ATOM 2081 C CA . CYS A 1 252 ? 17.479 19.515 6.677 1.00 93.00 252 CYS A CA 1
ATOM 2082 C C . CYS A 1 252 ? 18.844 19.227 6.033 1.00 93.00 252 CYS A C 1
ATOM 2084 O O . CYS A 1 252 ? 19.507 20.155 5.566 1.00 93.00 252 CYS A O 1
ATOM 2086 N N . ASP A 1 253 ? 19.217 17.953 5.898 1.00 93.75 253 ASP A N 1
ATOM 2087 C CA . ASP A 1 253 ? 20.455 17.530 5.239 1.00 93.75 253 ASP A CA 1
ATOM 2088 C C . ASP A 1 253 ? 20.512 17.972 3.776 1.00 93.75 253 ASP A C 1
ATOM 2090 O O . ASP A 1 253 ? 21.525 18.505 3.317 1.00 93.75 253 ASP A O 1
ATOM 2094 N N . VAL A 1 254 ? 19.417 17.805 3.032 1.00 92.81 254 VAL A N 1
ATOM 2095 C CA . VAL A 1 254 ? 19.315 18.262 1.639 1.00 92.81 254 VAL A CA 1
ATOM 2096 C C . VAL A 1 254 ? 19.409 19.785 1.559 1.00 92.81 254 VAL A C 1
ATOM 2098 O O . VAL A 1 254 ? 20.144 20.302 0.718 1.00 92.81 254 VAL A O 1
ATOM 2101 N N . LYS A 1 255 ? 18.738 20.523 2.454 1.00 92.00 255 LYS A N 1
ATOM 2102 C CA . LYS A 1 255 ? 18.861 21.989 2.533 1.00 92.00 255 LYS A CA 1
ATOM 2103 C C . LYS A 1 255 ? 20.292 22.422 2.838 1.00 92.00 255 LYS A C 1
ATOM 2105 O O . LYS A 1 255 ? 20.765 23.384 2.238 1.00 92.00 255 LYS A O 1
ATOM 2110 N N . ASN A 1 256 ? 20.993 21.726 3.728 1.00 91.69 256 ASN A N 1
ATOM 2111 C CA . ASN A 1 256 ? 22.386 22.022 4.055 1.00 91.69 256 ASN A CA 1
ATOM 2112 C C . ASN A 1 256 ? 23.317 21.717 2.876 1.00 91.69 256 ASN A C 1
ATOM 2114 O O . ASN A 1 256 ? 24.146 22.555 2.531 1.00 91.69 256 ASN A O 1
ATOM 2118 N N . LYS A 1 257 ? 23.125 20.591 2.176 1.00 93.31 257 LYS A N 1
ATOM 2119 C CA . LYS A 1 257 ? 23.849 20.288 0.928 1.00 93.31 257 LYS A CA 1
ATOM 2120 C C . LYS A 1 257 ? 23.597 21.343 -0.149 1.00 93.31 257 LYS A C 1
ATOM 2122 O O . LYS A 1 257 ? 24.543 21.786 -0.792 1.00 93.31 257 LYS A O 1
ATOM 2127 N N . ALA A 1 258 ? 22.352 21.791 -0.316 1.00 87.38 258 ALA A N 1
ATOM 2128 C CA . ALA A 1 258 ? 22.006 22.853 -1.257 1.00 87.38 258 ALA A CA 1
ATOM 2129 C C . ALA A 1 258 ? 22.658 24.192 -0.876 1.00 87.38 258 ALA A C 1
ATOM 2131 O O . ALA A 1 258 ? 23.237 24.849 -1.735 1.00 87.38 258 ALA A O 1
ATOM 2132 N N . ARG A 1 259 ? 22.636 24.574 0.409 1.00 91.81 259 ARG A N 1
ATOM 2133 C CA . ARG A 1 259 ? 23.331 25.774 0.911 1.00 91.81 259 ARG A CA 1
ATOM 2134 C C . ARG A 1 259 ? 24.833 25.704 0.660 1.00 91.81 259 ARG A C 1
ATOM 2136 O O . ARG A 1 259 ? 25.380 26.653 0.112 1.00 91.81 259 ARG A O 1
ATOM 2143 N N . ASN A 1 260 ? 25.472 24.581 0.987 1.00 92.62 260 ASN A N 1
ATOM 2144 C CA . ASN A 1 260 ? 26.894 24.369 0.716 1.00 92.62 260 ASN A CA 1
ATOM 2145 C C . ASN A 1 260 ? 27.185 24.482 -0.781 1.00 92.62 260 ASN A C 1
ATOM 2147 O O . ASN A 1 260 ? 28.138 25.149 -1.167 1.00 92.62 260 ASN A O 1
ATOM 2151 N N . LYS A 1 261 ? 26.317 23.925 -1.637 1.00 92.25 261 LYS A N 1
ATOM 2152 C CA . LYS A 1 261 ? 26.490 24.049 -3.083 1.00 92.25 261 LYS A CA 1
ATOM 2153 C C . LYS A 1 261 ? 26.321 25.483 -3.584 1.00 92.25 261 LYS A C 1
ATOM 2155 O O . LYS A 1 261 ? 27.056 25.904 -4.470 1.00 92.25 261 LYS A O 1
ATOM 2160 N N . CYS A 1 262 ? 25.390 26.246 -3.015 1.00 89.00 262 CYS A N 1
ATOM 2161 C CA . CYS A 1 262 ? 25.243 27.670 -3.314 1.00 89.00 262 CYS A CA 1
ATOM 2162 C C . CYS A 1 262 ? 26.475 28.478 -2.887 1.00 89.00 262 CYS A C 1
ATOM 2164 O O . CYS A 1 262 ? 26.878 29.368 -3.628 1.00 89.00 262 CYS A O 1
ATOM 2166 N N . ILE A 1 263 ? 27.077 28.160 -1.734 1.00 91.88 263 ILE A N 1
ATOM 2167 C CA . ILE A 1 263 ? 28.332 28.780 -1.282 1.00 91.88 263 ILE A CA 1
ATOM 2168 C C . ILE A 1 263 ? 29.458 28.450 -2.269 1.00 91.88 263 ILE A C 1
ATOM 2170 O O . ILE A 1 263 ? 30.085 29.367 -2.781 1.00 91.88 263 ILE A O 1
ATOM 2174 N N . GLU A 1 264 ? 29.635 27.178 -2.645 1.00 91.38 264 GLU A N 1
ATOM 2175 C CA . GLU A 1 264 ? 30.630 26.784 -3.656 1.00 91.38 264 GLU A CA 1
ATOM 2176 C C . GLU A 1 264 ? 30.438 27.521 -4.989 1.00 91.38 264 GLU A C 1
ATOM 2178 O O . GLU A 1 264 ? 31.406 27.956 -5.607 1.00 91.38 264 GLU A O 1
ATOM 2183 N N . LEU A 1 265 ? 29.194 27.664 -5.457 1.00 89.06 265 LEU A N 1
ATOM 2184 C CA . LEU A 1 265 ? 28.894 28.391 -6.693 1.00 89.06 265 LEU A CA 1
ATOM 2185 C C . LEU A 1 265 ? 29.174 29.891 -6.561 1.00 89.06 265 LEU A C 1
ATOM 2187 O O . LEU A 1 265 ? 29.616 30.514 -7.527 1.00 89.06 265 LEU A O 1
ATOM 2191 N N . TYR A 1 266 ? 28.926 30.473 -5.388 1.00 92.06 266 TYR A N 1
ATOM 2192 C CA . TYR A 1 266 ? 29.268 31.861 -5.106 1.00 92.06 266 TYR A CA 1
ATOM 2193 C C . TYR A 1 266 ? 30.787 32.065 -5.115 1.00 92.06 266 TYR A C 1
ATOM 2195 O O . TYR A 1 266 ? 31.266 32.979 -5.784 1.00 92.06 266 TYR A O 1
ATOM 2203 N N . ASP A 1 267 ? 31.543 31.170 -4.478 1.00 90.88 267 ASP A N 1
ATOM 2204 C CA . ASP A 1 267 ? 33.008 31.198 -4.469 1.00 90.88 267 ASP A CA 1
ATOM 2205 C C . ASP A 1 267 ? 33.576 31.020 -5.883 1.00 90.88 267 ASP A C 1
ATOM 2207 O O . ASP A 1 267 ? 34.455 31.772 -6.303 1.00 90.88 267 ASP A O 1
ATOM 2211 N N . GLN A 1 268 ? 33.025 30.091 -6.673 1.00 90.94 268 GLN A N 1
ATOM 2212 C CA . GLN A 1 268 ? 33.398 29.912 -8.082 1.00 90.94 268 GLN A CA 1
ATOM 2213 C C . GLN A 1 268 ? 33.097 31.155 -8.923 1.00 90.94 268 GLN A C 1
ATOM 2215 O O . GLN A 1 268 ? 33.892 31.519 -9.792 1.00 90.94 268 GLN A O 1
ATOM 2220 N N . LYS A 1 269 ? 31.965 31.821 -8.675 1.00 89.00 269 LYS A N 1
ATOM 2221 C CA . LYS A 1 269 ? 31.610 33.066 -9.357 1.00 89.00 269 LYS A CA 1
ATOM 2222 C C . LYS A 1 269 ? 32.549 34.207 -8.962 1.00 89.00 269 LYS A C 1
ATOM 2224 O O . LYS A 1 269 ? 33.022 34.905 -9.853 1.00 89.00 269 LYS A O 1
ATOM 2229 N N . SER A 1 270 ? 32.861 34.358 -7.673 1.00 88.19 270 SER A N 1
ATOM 2230 C CA . SER A 1 270 ? 33.835 35.341 -7.179 1.00 88.19 270 SER A CA 1
ATOM 2231 C C . SER A 1 270 ? 35.208 35.108 -7.805 1.00 88.19 270 SER A C 1
ATOM 2233 O O . SER A 1 270 ? 35.797 36.026 -8.364 1.00 88.19 270 SER A O 1
ATOM 2235 N N . PHE A 1 271 ? 35.676 33.858 -7.823 1.00 89.44 271 PHE A N 1
ATOM 2236 C CA . PHE A 1 271 ? 36.935 33.479 -8.462 1.00 89.44 271 PHE A CA 1
ATOM 2237 C C . PHE A 1 271 ? 36.942 33.778 -9.968 1.00 89.44 271 PHE A C 1
ATOM 2239 O O . PHE A 1 271 ? 37.926 34.279 -10.513 1.00 89.44 271 PHE A O 1
ATOM 2246 N N . TYR A 1 272 ? 35.832 33.522 -10.663 1.00 86.56 272 TYR A N 1
ATOM 2247 C CA . TYR A 1 272 ? 35.698 33.875 -12.075 1.00 86.56 272 TYR A CA 1
ATOM 2248 C C . TYR A 1 272 ? 35.725 35.395 -12.299 1.00 86.56 272 TYR A C 1
ATOM 2250 O O . TYR A 1 272 ? 36.359 35.866 -13.245 1.00 86.56 272 TYR A O 1
ATOM 2258 N N . GLU A 1 273 ? 35.068 36.173 -11.438 1.00 90.50 273 GLU A N 1
ATOM 2259 C CA . GLU A 1 273 ? 35.107 37.639 -11.471 1.00 90.50 273 GLU A CA 1
ATOM 2260 C C . GLU A 1 273 ? 36.517 38.176 -11.187 1.00 90.50 273 GLU A C 1
ATOM 2262 O O . GLU A 1 273 ? 36.972 39.083 -11.883 1.00 90.50 273 GLU A O 1
ATOM 2267 N N . GLU A 1 274 ? 37.254 37.574 -10.251 1.00 90.44 274 GLU A N 1
ATOM 2268 C CA . GLU A 1 274 ? 38.666 37.874 -9.993 1.00 90.44 274 GLU A CA 1
ATOM 2269 C C . GLU A 1 274 ? 39.545 37.580 -11.214 1.00 90.44 274 GLU A C 1
ATOM 2271 O O . GLU A 1 274 ? 40.307 38.450 -11.638 1.00 90.44 274 GLU A O 1
ATOM 2276 N N . ILE A 1 275 ? 39.393 36.409 -11.848 1.00 86.25 275 ILE A N 1
ATOM 2277 C CA . ILE A 1 275 ? 40.103 36.073 -13.093 1.00 86.25 275 ILE A CA 1
ATOM 2278 C C . ILE A 1 275 ? 39.747 37.060 -14.205 1.00 86.25 275 ILE A C 1
ATOM 2280 O O . ILE A 1 275 ? 40.621 37.485 -14.961 1.00 86.25 275 ILE A O 1
ATOM 2284 N N . LYS A 1 276 ? 38.473 37.438 -14.336 1.00 89.06 276 LYS A N 1
ATOM 2285 C CA . LYS A 1 276 ? 38.034 38.412 -15.338 1.00 89.06 276 LYS A CA 1
ATOM 2286 C C . LYS A 1 276 ? 38.674 39.778 -15.091 1.00 89.06 276 LYS A C 1
ATOM 2288 O O . LYS A 1 276 ? 39.224 40.354 -16.024 1.00 89.06 276 LYS A O 1
ATOM 2293 N N . ASN A 1 277 ? 38.679 40.248 -13.846 1.00 90.81 277 ASN A N 1
ATOM 2294 C CA . ASN A 1 277 ? 39.324 41.499 -13.458 1.00 90.81 277 ASN A CA 1
ATOM 2295 C C . ASN A 1 277 ? 40.839 41.454 -13.700 1.00 90.81 277 ASN A C 1
ATOM 2297 O O . ASN A 1 277 ? 41.400 42.416 -14.223 1.00 90.81 277 ASN A O 1
ATOM 2301 N N . MET A 1 278 ? 41.495 40.333 -13.388 1.00 90.00 278 MET A N 1
ATOM 2302 C CA . MET A 1 278 ? 42.916 40.122 -13.669 1.00 90.00 278 MET A CA 1
ATOM 2303 C C . MET A 1 278 ? 43.192 40.141 -15.176 1.00 90.00 278 MET A C 1
ATOM 2305 O O . MET A 1 278 ? 44.097 40.837 -15.627 1.00 90.00 278 MET A O 1
ATOM 2309 N N . ASN A 1 279 ? 42.374 39.457 -15.976 1.00 86.50 279 ASN A N 1
ATOM 2310 C CA . ASN A 1 279 ? 42.473 39.491 -17.433 1.00 86.50 279 ASN A CA 1
ATOM 2311 C C . ASN A 1 279 ? 42.248 40.902 -17.993 1.00 86.50 279 ASN A C 1
ATOM 2313 O O . ASN A 1 279 ? 42.946 41.304 -18.920 1.00 86.50 279 ASN A O 1
ATOM 2317 N N . ASP A 1 280 ? 41.318 41.677 -17.434 1.00 90.06 280 ASP A N 1
ATOM 2318 C CA . ASP A 1 280 ? 41.090 43.070 -17.826 1.00 90.06 280 ASP A CA 1
ATOM 2319 C C . ASP A 1 280 ? 42.264 43.979 -17.428 1.00 90.06 280 ASP A C 1
ATOM 2321 O O . ASP A 1 280 ? 42.620 44.887 -18.185 1.00 90.06 280 ASP A O 1
ATOM 2325 N N . MET A 1 281 ? 42.912 43.731 -16.283 1.00 89.06 281 MET A N 1
ATOM 2326 C CA . MET A 1 281 ? 44.160 44.405 -15.903 1.00 89.06 281 MET A CA 1
ATOM 2327 C C . MET A 1 281 ? 45.294 44.065 -16.872 1.00 89.06 281 MET A C 1
ATOM 2329 O O . MET A 1 281 ? 45.914 44.984 -17.401 1.00 89.06 281 MET A O 1
ATOM 2333 N N . ILE A 1 282 ? 45.492 42.783 -17.192 1.00 86.44 282 ILE A N 1
ATOM 2334 C CA . ILE A 1 282 ? 46.492 42.332 -18.171 1.00 86.44 282 ILE A CA 1
ATOM 2335 C C . ILE A 1 282 ? 46.211 42.949 -19.546 1.00 86.44 282 ILE A C 1
ATOM 2337 O O . ILE A 1 282 ? 47.121 43.449 -20.196 1.00 86.44 282 ILE A O 1
ATOM 2341 N N . ARG A 1 283 ? 44.950 43.001 -19.998 1.00 86.94 283 ARG A N 1
ATOM 2342 C CA . ARG A 1 283 ? 44.579 43.674 -21.257 1.00 86.94 283 ARG A CA 1
ATOM 2343 C C . ARG A 1 283 ? 44.924 45.164 -21.234 1.00 86.94 283 ARG A C 1
ATOM 2345 O O . ARG A 1 283 ? 45.402 45.685 -22.239 1.00 86.94 283 ARG A O 1
ATOM 2352 N N . LYS A 1 284 ? 44.702 45.855 -20.109 1.00 88.75 284 LYS A N 1
ATOM 2353 C CA . LYS A 1 284 ? 45.094 47.265 -19.937 1.00 88.75 284 LYS A CA 1
ATOM 2354 C C . LYS A 1 284 ? 46.612 47.442 -19.933 1.00 88.75 284 LYS A C 1
ATOM 2356 O O . LYS A 1 284 ? 47.085 48.429 -20.489 1.00 88.75 284 LYS A O 1
ATOM 2361 N N . GLU A 1 285 ? 47.364 46.527 -19.328 1.00 88.06 285 GLU A N 1
ATOM 2362 C CA . GLU A 1 285 ? 48.832 46.523 -19.378 1.00 88.06 285 GLU A CA 1
ATOM 2363 C C . GLU A 1 285 ? 49.339 46.284 -20.797 1.00 88.06 285 GLU A C 1
ATOM 2365 O O . GLU A 1 285 ? 50.088 47.111 -21.299 1.00 88.06 285 GLU A O 1
ATOM 2370 N N . ILE A 1 286 ? 48.818 45.280 -21.506 1.00 82.81 286 ILE A N 1
ATOM 2371 C CA . ILE A 1 286 ? 49.125 45.047 -22.925 1.00 82.81 286 ILE A CA 1
ATOM 2372 C C . ILE A 1 286 ? 48.819 46.296 -23.757 1.00 82.81 286 ILE A C 1
ATOM 2374 O O . ILE A 1 286 ? 49.608 46.662 -24.621 1.00 82.81 286 ILE A O 1
ATOM 2378 N N . TYR A 1 287 ? 47.702 46.984 -23.501 1.00 88.44 287 TYR A N 1
ATOM 2379 C CA . TYR A 1 287 ? 47.380 48.227 -24.203 1.00 88.44 287 TYR A CA 1
ATOM 2380 C C . TYR A 1 287 ? 48.392 49.342 -23.894 1.00 88.44 287 TYR A C 1
ATOM 2382 O O . TYR A 1 287 ? 48.847 50.034 -24.805 1.00 88.44 287 TYR A O 1
ATOM 2390 N N . LYS A 1 288 ? 48.796 49.505 -22.626 1.00 87.56 288 LYS A N 1
ATOM 2391 C CA . LYS A 1 288 ? 49.863 50.446 -22.246 1.00 87.56 288 LYS A CA 1
ATOM 2392 C C . LYS A 1 288 ? 51.174 50.092 -22.946 1.00 87.56 288 LYS A C 1
ATOM 2394 O O . LYS A 1 288 ? 51.755 50.973 -23.575 1.00 87.56 288 LYS A O 1
ATOM 2399 N N . ASP A 1 289 ? 51.582 48.831 -22.925 1.00 86.62 289 ASP A N 1
ATOM 2400 C CA . ASP A 1 289 ? 52.802 48.351 -23.574 1.00 86.62 289 ASP A CA 1
ATOM 2401 C C . ASP A 1 289 ? 52.746 48.546 -25.091 1.00 86.62 289 ASP A C 1
ATOM 2403 O O . ASP A 1 289 ? 53.716 49.000 -25.688 1.00 86.62 289 ASP A O 1
ATOM 2407 N N . GLN A 1 290 ? 51.595 48.317 -25.727 1.00 85.81 290 GLN A N 1
ATOM 2408 C CA . GLN A 1 290 ? 51.387 48.598 -27.150 1.00 85.81 290 GLN A CA 1
ATOM 2409 C C . GLN A 1 290 ? 51.502 50.093 -27.465 1.00 85.81 290 GLN A C 1
ATOM 2411 O O . GLN A 1 290 ? 52.140 50.459 -28.452 1.00 85.81 290 GLN A O 1
ATOM 2416 N N . THR A 1 291 ? 50.941 50.975 -26.628 1.00 86.31 291 THR A N 1
ATOM 2417 C CA . THR A 1 291 ? 51.108 52.428 -26.811 1.00 86.31 291 THR A CA 1
ATOM 2418 C C . THR A 1 291 ? 52.552 52.877 -26.586 1.00 86.31 291 THR A C 1
ATOM 2420 O O . THR A 1 291 ? 53.049 53.720 -27.331 1.00 86.31 291 THR A O 1
ATOM 2423 N N . GLN A 1 292 ? 53.255 52.302 -25.604 1.00 85.38 292 GLN A N 1
ATOM 2424 C CA . GLN A 1 292 ? 54.676 52.573 -25.374 1.00 85.38 292 GLN A CA 1
ATOM 2425 C C . GLN A 1 292 ? 55.536 52.057 -26.527 1.00 85.38 292 GLN A C 1
ATOM 2427 O O . GLN A 1 292 ? 56.416 52.771 -26.993 1.00 85.38 292 GLN A O 1
ATOM 2432 N N . PHE A 1 293 ? 55.247 50.864 -27.041 1.00 85.38 293 PHE A N 1
ATOM 2433 C CA . PHE A 1 293 ? 55.898 50.304 -28.217 1.00 85.38 293 PHE A CA 1
ATOM 2434 C C . PHE A 1 293 ? 55.650 51.155 -29.468 1.00 85.38 293 PHE A C 1
ATOM 2436 O O . PHE A 1 293 ? 56.570 51.359 -30.256 1.00 85.38 293 PHE A O 1
ATOM 2443 N N . GLY A 1 294 ? 54.441 51.704 -29.631 1.00 85.50 294 GLY A N 1
ATOM 2444 C CA . GLY A 1 294 ? 54.121 52.683 -30.672 1.00 85.50 294 GLY A CA 1
ATOM 2445 C C . GLY A 1 294 ? 54.989 53.941 -30.575 1.00 85.50 294 GLY A C 1
ATOM 2446 O O . GLY A 1 294 ? 55.640 54.302 -31.551 1.00 85.50 294 GLY A O 1
ATOM 2447 N N . LYS A 1 295 ? 55.091 54.539 -29.380 1.00 88.25 295 LYS A N 1
ATOM 2448 C CA . LYS A 1 295 ? 55.976 55.692 -29.125 1.00 88.25 295 LYS A CA 1
ATOM 2449 C C . LYS A 1 295 ? 57.447 55.360 -29.364 1.00 88.25 295 LYS A C 1
ATOM 2451 O O . LYS A 1 295 ? 58.164 56.150 -29.962 1.00 88.25 295 LYS A O 1
ATOM 2456 N N . LEU A 1 296 ? 57.906 54.186 -28.925 1.00 83.81 296 LEU A N 1
ATOM 2457 C CA . LEU A 1 296 ? 59.271 53.727 -29.174 1.00 83.81 296 LEU A CA 1
ATOM 2458 C C . LEU A 1 296 ? 59.525 53.558 -30.675 1.00 83.81 296 LEU A C 1
ATOM 2460 O O . LEU A 1 296 ? 60.560 54.002 -31.157 1.00 83.81 296 LEU A O 1
ATOM 2464 N N . LYS A 1 297 ? 58.577 53.003 -31.436 1.00 86.94 297 LYS A N 1
ATOM 2465 C CA . LYS A 1 297 ? 58.665 52.937 -32.902 1.00 86.94 297 LYS A CA 1
ATOM 2466 C C . LYS A 1 297 ? 58.744 54.316 -33.551 1.00 86.94 297 LYS A C 1
ATOM 2468 O O . LYS A 1 297 ? 59.572 54.493 -34.435 1.00 86.94 297 LYS A O 1
ATOM 2473 N N . GLU A 1 298 ? 57.934 55.279 -33.112 1.00 86.06 298 GLU A N 1
ATOM 2474 C CA . GLU A 1 298 ? 58.034 56.670 -33.577 1.00 86.06 298 GLU A CA 1
ATOM 2475 C C . GLU A 1 298 ? 59.406 57.263 -33.252 1.00 86.06 298 GLU A C 1
ATOM 2477 O O . GLU A 1 298 ? 60.055 57.797 -34.1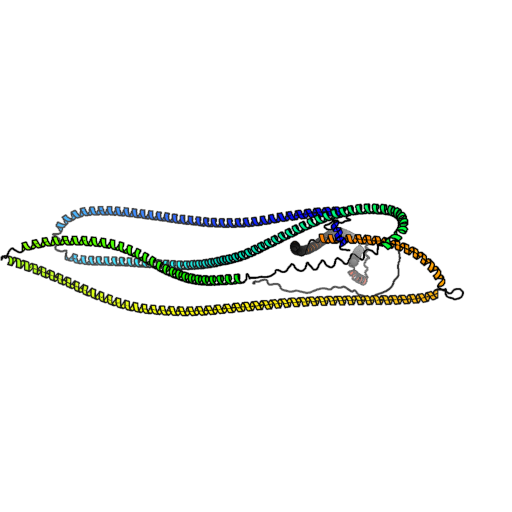44 1.00 86.06 298 GLU A O 1
ATOM 2482 N N . THR A 1 299 ? 59.913 57.078 -32.028 1.00 86.50 299 THR A N 1
ATOM 2483 C CA . THR A 1 299 ? 61.252 57.569 -31.659 1.00 86.50 299 THR A CA 1
ATOM 2484 C C . THR A 1 299 ? 62.361 56.889 -32.458 1.00 86.50 299 THR A C 1
ATOM 2486 O O . THR A 1 299 ? 63.331 57.539 -32.831 1.00 86.50 299 THR A O 1
ATOM 2489 N N . VAL A 1 300 ? 62.228 55.595 -32.773 1.00 85.19 300 VAL A N 1
ATOM 2490 C CA . VAL A 1 300 ? 63.171 54.877 -33.640 1.00 85.19 300 VAL A CA 1
ATOM 2491 C C . VAL A 1 300 ? 63.110 55.444 -35.052 1.00 85.19 300 VAL A C 1
ATOM 2493 O O . VAL A 1 300 ? 64.159 55.715 -35.617 1.00 85.19 300 VAL A O 1
ATOM 2496 N N . TYR A 1 301 ? 61.920 55.703 -35.593 1.00 87.12 301 TYR A N 1
ATOM 2497 C CA . TYR A 1 301 ? 61.757 56.330 -36.904 1.00 87.12 301 TYR A CA 1
ATOM 2498 C C . TYR A 1 301 ? 62.341 57.755 -36.945 1.00 87.12 301 TYR A C 1
ATOM 2500 O O . TYR A 1 301 ? 63.034 58.127 -37.892 1.00 87.12 301 TYR A O 1
ATOM 2508 N N . GLU A 1 302 ? 62.127 58.557 -35.901 1.00 87.38 302 GLU A N 1
ATOM 2509 C CA . GLU A 1 302 ? 62.751 59.875 -35.745 1.00 87.38 302 GLU A CA 1
ATOM 2510 C C . GLU A 1 302 ? 64.280 59.772 -35.672 1.00 87.38 302 GLU A C 1
ATOM 2512 O O . GLU A 1 302 ? 64.981 60.492 -36.383 1.00 87.38 302 GLU A O 1
ATOM 2517 N N . LEU A 1 303 ? 64.812 58.842 -34.874 1.00 84.81 303 LEU A N 1
ATOM 2518 C CA . LEU A 1 303 ? 66.248 58.581 -34.771 1.00 84.81 303 LEU A CA 1
ATOM 2519 C C . LEU A 1 303 ? 66.834 58.042 -36.077 1.00 84.81 303 LEU A C 1
ATOM 2521 O O . LEU A 1 303 ? 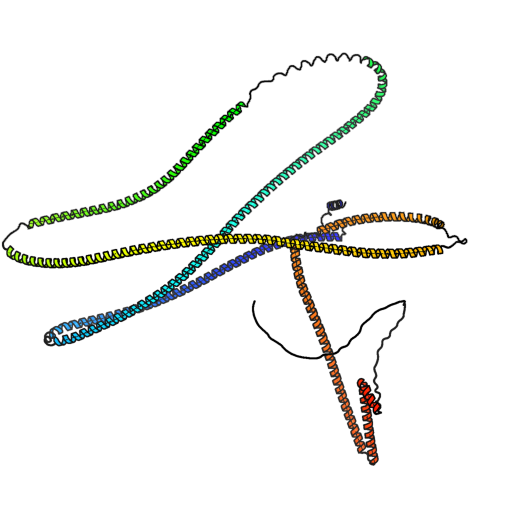67.959 58.400 -36.415 1.00 84.81 303 LEU A O 1
ATOM 2525 N N . GLU A 1 304 ? 66.109 57.224 -36.835 1.00 85.12 304 GLU A N 1
ATOM 2526 C CA . GLU A 1 304 ? 66.505 56.764 -38.168 1.00 85.12 304 GLU A CA 1
ATOM 2527 C C . GLU A 1 304 ? 66.578 57.940 -39.142 1.00 85.12 304 GLU A C 1
ATOM 2529 O O . GLU A 1 304 ? 67.573 58.073 -39.854 1.00 85.12 304 GLU A O 1
ATOM 2534 N N . ASN A 1 305 ? 65.601 58.851 -39.118 1.00 85.44 305 ASN A N 1
ATOM 2535 C CA . ASN A 1 305 ? 65.625 60.073 -39.925 1.00 85.44 305 ASN A CA 1
ATOM 2536 C C . ASN A 1 305 ? 66.794 60.991 -39.544 1.00 85.44 305 ASN A C 1
ATOM 2538 O O . ASN A 1 305 ? 67.488 61.508 -40.421 1.00 85.44 305 ASN A O 1
ATOM 2542 N N . VAL A 1 306 ? 67.058 61.158 -38.247 1.00 87.38 306 VAL A N 1
ATOM 2543 C CA . VAL A 1 306 ? 68.212 61.912 -37.735 1.00 87.38 306 VAL A CA 1
ATOM 2544 C C . VAL A 1 306 ? 69.524 61.226 -38.118 1.00 87.38 306 VAL A C 1
ATOM 2546 O O . VAL A 1 306 ? 70.458 61.882 -38.574 1.00 87.38 306 VAL A O 1
ATOM 2549 N N . THR A 1 307 ? 69.600 59.902 -38.013 1.00 83.38 307 THR A N 1
ATOM 2550 C CA . THR A 1 307 ? 70.770 59.124 -38.434 1.00 83.38 307 THR A CA 1
ATOM 2551 C C . THR A 1 307 ? 70.986 59.265 -39.933 1.00 83.38 307 THR A C 1
ATOM 2553 O O . THR A 1 307 ? 72.120 59.446 -40.360 1.00 83.38 307 THR A O 1
ATOM 2556 N N . GLN A 1 308 ? 69.925 59.246 -40.739 1.00 84.12 308 GLN A N 1
ATOM 2557 C CA . GLN A 1 308 ? 69.995 59.459 -42.179 1.00 84.12 308 GLN A CA 1
ATOM 2558 C C . GLN A 1 308 ? 70.439 60.889 -42.515 1.00 84.12 308 GLN A C 1
ATOM 2560 O O . GLN A 1 308 ? 71.286 61.070 -43.390 1.00 84.12 308 GLN A O 1
ATOM 2565 N N . PHE A 1 309 ? 69.948 61.898 -41.788 1.00 86.44 309 PHE A N 1
ATOM 2566 C CA . PHE A 1 309 ? 70.431 63.277 -41.887 1.00 86.44 309 PHE A CA 1
ATOM 2567 C C . PHE A 1 309 ? 71.931 63.365 -41.578 1.00 86.44 309 PHE A C 1
ATOM 2569 O O . PHE A 1 309 ? 72.696 63.873 -42.399 1.00 86.44 309 PHE A O 1
ATOM 2576 N N . TYR A 1 310 ? 72.383 62.797 -40.458 1.00 82.06 310 TYR A N 1
ATOM 2577 C CA . TYR A 1 310 ? 73.801 62.779 -40.105 1.00 82.06 310 TYR A CA 1
ATOM 2578 C C . TYR A 1 310 ? 74.637 61.935 -41.061 1.00 82.06 310 TYR A C 1
ATOM 2580 O O . TYR A 1 310 ? 75.784 62.275 -41.312 1.00 82.06 310 TYR A O 1
ATOM 2588 N N . LYS A 1 311 ? 74.095 60.866 -41.644 1.00 84.12 311 LYS A N 1
ATOM 2589 C CA . LYS A 1 311 ? 74.781 60.061 -42.660 1.00 84.12 311 LYS A CA 1
ATOM 2590 C C . LYS A 1 311 ? 74.996 60.873 -43.935 1.00 84.12 311 LYS A C 1
ATOM 2592 O O . LYS A 1 311 ? 76.106 60.883 -44.461 1.00 84.12 311 LYS A O 1
ATOM 2597 N N . ASN A 1 312 ? 73.989 61.638 -44.357 1.00 83.69 312 ASN A N 1
ATOM 2598 C CA . ASN A 1 312 ? 74.109 62.599 -45.453 1.00 83.69 312 ASN A CA 1
ATOM 2599 C C . ASN A 1 312 ? 75.123 63.710 -45.121 1.00 83.69 312 ASN A C 1
ATOM 2601 O O . ASN A 1 312 ? 75.940 64.072 -45.970 1.00 83.69 312 ASN A O 1
ATOM 2605 N N . GLU A 1 313 ? 75.123 64.226 -43.886 1.00 83.38 313 GLU A N 1
ATOM 2606 C CA . GLU A 1 313 ? 76.102 65.220 -43.429 1.00 83.38 313 GLU A CA 1
ATOM 2607 C C . GLU A 1 313 ? 77.523 64.639 -43.387 1.00 83.38 313 GLU A C 1
ATOM 2609 O O . GLU A 1 313 ? 78.470 65.279 -43.839 1.00 83.38 313 GLU A O 1
ATOM 2614 N N . VAL A 1 314 ? 77.689 63.406 -42.907 1.00 82.50 314 VAL A N 1
ATOM 2615 C CA . VAL A 1 314 ? 78.958 62.674 -42.908 1.00 82.50 314 VAL A CA 1
ATOM 2616 C C . VAL A 1 314 ? 79.421 62.420 -44.334 1.00 82.50 314 VAL A C 1
ATOM 2618 O O . VAL A 1 314 ? 80.608 62.566 -44.592 1.00 82.50 314 VAL A O 1
ATOM 2621 N N . ASP A 1 315 ? 78.540 62.093 -45.276 1.00 78.00 315 ASP A N 1
ATOM 2622 C CA . ASP A 1 315 ? 78.912 61.912 -46.680 1.00 78.00 315 ASP A CA 1
ATOM 2623 C C . ASP A 1 315 ? 79.323 63.241 -47.339 1.00 78.00 315 ASP A C 1
ATOM 2625 O O . ASP A 1 315 ? 80.311 63.282 -48.079 1.00 78.00 315 ASP A O 1
ATOM 2629 N N . LEU A 1 316 ? 78.650 64.353 -47.017 1.00 79.25 316 LEU A N 1
ATOM 2630 C CA . LEU A 1 316 ? 79.068 65.705 -47.413 1.00 79.25 316 LEU A CA 1
ATOM 2631 C C . LEU A 1 316 ? 80.429 66.074 -46.805 1.00 79.25 316 LEU A C 1
ATOM 2633 O O . LEU A 1 316 ? 81.331 66.517 -47.520 1.00 79.25 316 LEU A O 1
ATOM 2637 N N . ARG A 1 317 ? 80.621 65.825 -45.504 1.00 75.31 317 ARG A N 1
ATOM 2638 C CA . ARG A 1 317 ? 81.895 66.039 -44.804 1.00 75.31 317 ARG A CA 1
ATOM 2639 C C . ARG A 1 317 ? 82.981 65.082 -45.285 1.00 75.31 317 ARG A C 1
ATOM 2641 O O . ARG A 1 317 ? 84.131 65.491 -45.320 1.00 75.31 317 ARG A O 1
ATOM 2648 N N . ARG A 1 318 ? 82.663 63.860 -45.720 1.00 79.31 318 ARG A N 1
ATOM 2649 C CA . ARG A 1 318 ? 83.605 62.905 -46.330 1.00 79.31 318 ARG A CA 1
ATOM 2650 C C . ARG A 1 318 ? 84.038 63.392 -47.706 1.00 79.31 318 ARG A C 1
ATOM 2652 O O . ARG A 1 318 ? 85.224 63.334 -48.005 1.00 79.31 318 ARG A O 1
ATOM 2659 N N . LYS A 1 319 ? 83.127 63.946 -48.514 1.00 73.44 319 LYS A N 1
ATOM 2660 C CA . LYS A 1 319 ? 83.480 64.610 -49.782 1.00 73.44 319 LYS A CA 1
ATOM 2661 C C . LYS A 1 319 ? 84.362 65.845 -49.545 1.00 73.44 319 LYS A C 1
ATOM 2663 O O . LYS A 1 319 ? 85.384 65.994 -50.211 1.00 73.44 319 LYS A O 1
ATOM 2668 N N . ALA A 1 320 ? 84.053 66.669 -48.540 1.00 71.62 320 ALA A N 1
ATOM 2669 C CA . ALA A 1 320 ? 84.892 67.808 -48.150 1.00 71.62 320 ALA A CA 1
ATOM 2670 C C . ALA A 1 320 ? 86.249 67.378 -47.546 1.00 71.62 320 ALA A C 1
ATOM 2672 O O . ALA A 1 320 ? 87.283 67.975 -47.840 1.00 71.62 320 ALA A O 1
ATOM 2673 N N . SER A 1 321 ? 86.272 66.308 -46.749 1.00 67.31 321 SER A N 1
ATOM 2674 C CA . SER A 1 321 ? 87.467 65.722 -46.134 1.00 67.31 321 SER A CA 1
ATOM 2675 C C . SER A 1 321 ? 88.326 64.965 -47.143 1.00 67.31 321 SER A C 1
ATOM 2677 O O . SER A 1 321 ? 89.535 64.989 -46.996 1.00 67.31 321 SER A O 1
ATOM 2679 N N . GLY A 1 322 ? 87.773 64.398 -48.219 1.00 70.00 322 GLY A N 1
ATOM 2680 C CA . GLY A 1 322 ? 88.553 63.926 -49.370 1.00 70.00 322 GLY A CA 1
ATOM 2681 C C . GLY A 1 322 ? 89.264 65.079 -50.093 1.00 70.00 322 GLY A C 1
ATOM 2682 O O . GLY A 1 322 ? 90.433 64.961 -50.465 1.00 70.00 322 GLY A O 1
ATOM 2683 N N . GLY A 1 323 ? 88.605 66.241 -50.194 1.00 69.12 323 GLY A N 1
ATOM 2684 C CA . GLY A 1 323 ? 89.216 67.485 -50.682 1.00 69.12 323 GLY A CA 1
ATOM 2685 C C . GLY A 1 323 ? 90.245 68.108 -49.723 1.00 69.12 323 GLY A C 1
ATOM 2686 O O . GLY A 1 323 ? 91.177 68.776 -50.166 1.00 69.12 323 GLY A O 1
ATOM 2687 N N . MET A 1 324 ? 90.119 67.878 -48.410 1.00 65.31 324 MET A N 1
ATOM 2688 C CA . MET A 1 324 ? 91.096 68.318 -47.404 1.00 65.31 324 MET A CA 1
ATOM 2689 C C . MET A 1 324 ? 92.226 67.295 -47.203 1.00 65.31 324 MET A C 1
ATOM 2691 O O . MET A 1 324 ? 93.356 67.686 -46.949 1.00 65.31 324 MET A O 1
ATOM 2695 N N . GLY A 1 325 ? 91.963 65.999 -47.359 1.00 70.56 325 GLY A N 1
ATOM 2696 C CA . GLY A 1 325 ? 92.914 64.894 -47.230 1.00 70.56 325 GLY A CA 1
ATOM 2697 C C . GLY A 1 325 ? 93.974 64.929 -48.323 1.00 70.56 325 GLY A C 1
ATOM 2698 O O . GLY A 1 325 ? 95.149 64.748 -48.032 1.00 70.56 325 GLY A O 1
ATOM 2699 N N . THR A 1 326 ? 93.601 65.323 -49.542 1.00 67.06 326 THR A N 1
ATOM 2700 C CA . THR A 1 326 ? 94.568 65.639 -50.607 1.00 67.06 326 THR A CA 1
ATOM 2701 C C . THR A 1 326 ? 95.448 66.855 -50.276 1.00 67.06 326 THR A C 1
ATOM 2703 O O . THR A 1 326 ? 96.614 66.881 -50.659 1.00 67.06 326 THR A O 1
ATOM 2706 N N . LYS A 1 327 ? 94.960 67.831 -49.492 1.00 69.94 327 LYS A N 1
ATOM 2707 C CA . LYS A 1 327 ? 95.777 68.951 -48.971 1.00 69.94 327 LYS A CA 1
ATOM 2708 C C . LYS A 1 327 ? 96.611 68.582 -47.731 1.00 69.94 327 LYS A C 1
ATOM 2710 O O . LYS A 1 327 ? 97.694 69.131 -47.546 1.00 69.94 327 LYS A O 1
ATOM 2715 N N . LEU A 1 328 ? 96.126 67.671 -46.885 1.00 67.75 328 LEU A N 1
ATOM 2716 C CA . LEU A 1 328 ? 96.727 67.289 -45.601 1.00 67.75 328 LEU A CA 1
ATOM 2717 C C . LEU A 1 328 ? 97.791 66.194 -45.761 1.00 67.75 328 LEU A C 1
ATOM 2719 O O . LEU A 1 328 ? 98.767 66.208 -45.019 1.00 67.75 328 LEU A O 1
ATOM 2723 N N . GLU A 1 329 ? 97.696 65.335 -46.780 1.00 67.00 329 GLU A N 1
ATOM 2724 C CA . GLU A 1 329 ? 98.798 64.453 -47.198 1.00 67.00 329 GLU A CA 1
ATOM 2725 C C . GLU A 1 329 ? 100.021 65.280 -47.643 1.00 67.00 329 GLU A C 1
ATOM 2727 O O . GLU A 1 329 ? 101.153 64.989 -47.261 1.00 67.00 329 GLU A O 1
ATOM 2732 N N . GLY A 1 330 ? 99.784 66.424 -48.303 1.00 62.56 330 GLY A N 1
ATOM 2733 C CA . GLY A 1 330 ? 100.819 67.421 -48.603 1.00 62.56 330 GLY A CA 1
ATOM 2734 C C . GLY A 1 330 ? 101.431 68.113 -47.370 1.00 62.56 330 GLY A C 1
ATOM 2735 O O . GLY A 1 330 ? 102.538 68.642 -47.457 1.00 62.56 330 GLY A O 1
ATOM 2736 N N . GLN A 1 331 ? 100.758 68.102 -46.210 1.00 68.81 331 GLN A N 1
ATOM 2737 C CA . GLN A 1 331 ? 101.279 68.647 -44.943 1.00 68.81 331 GLN A CA 1
ATOM 2738 C C . GLN A 1 331 ? 101.829 67.578 -43.981 1.00 68.81 331 GLN A C 1
ATOM 2740 O O . GLN A 1 331 ? 102.712 67.876 -43.180 1.00 68.81 331 GLN A O 1
ATOM 2745 N N . ARG A 1 332 ? 101.371 66.324 -44.054 1.00 68.00 332 ARG A N 1
ATOM 2746 C CA . ARG A 1 332 ? 101.855 65.211 -43.215 1.00 68.00 332 ARG A CA 1
ATOM 2747 C C . ARG A 1 332 ? 103.298 64.829 -43.509 1.00 68.00 332 ARG A C 1
ATOM 2749 O O . ARG A 1 332 ? 104.034 64.535 -42.571 1.00 68.00 332 ARG A O 1
ATOM 2756 N N . LEU A 1 333 ? 103.725 64.973 -44.759 1.00 64.50 333 LEU A N 1
ATOM 2757 C CA . LEU A 1 333 ? 105.134 64.870 -45.137 1.00 64.50 333 LEU A CA 1
ATOM 2758 C C . LEU A 1 333 ? 106.018 65.900 -44.401 1.00 64.50 333 LEU A C 1
ATOM 2760 O O . LEU A 1 333 ? 107.162 65.600 -44.093 1.00 64.50 333 LEU A O 1
ATOM 2764 N N . LYS A 1 334 ? 105.476 67.073 -44.032 1.00 66.81 334 LYS A N 1
ATOM 2765 C CA . LYS A 1 334 ? 106.183 68.104 -43.245 1.00 66.81 334 LYS A CA 1
ATOM 2766 C C . LYS A 1 334 ? 106.147 67.889 -41.723 1.00 66.81 334 LYS A C 1
ATOM 2768 O O . LYS A 1 334 ? 107.010 68.410 -41.031 1.00 66.81 334 LYS A O 1
ATOM 2773 N N . ASN A 1 335 ? 105.167 67.162 -41.175 1.00 63.47 335 ASN A N 1
ATOM 2774 C CA . ASN A 1 335 ? 104.978 67.027 -39.717 1.00 63.47 335 ASN A CA 1
ATOM 2775 C C . ASN A 1 335 ? 105.627 65.776 -39.098 1.00 63.47 335 ASN A C 1
ATOM 2777 O O . ASN A 1 335 ? 105.901 65.779 -37.897 1.00 63.47 335 ASN A O 1
ATOM 2781 N N . ALA A 1 336 ? 105.909 64.729 -39.882 1.00 73.88 336 ALA A N 1
ATOM 2782 C CA . ALA A 1 336 ? 106.633 63.551 -39.390 1.00 73.88 336 ALA A CA 1
ATOM 2783 C C . ALA A 1 336 ? 108.031 63.910 -38.835 1.00 73.88 336 ALA A C 1
ATOM 2785 O O . ALA A 1 336 ? 108.460 63.334 -37.836 1.00 73.88 336 ALA A O 1
ATOM 2786 N N . GLU A 1 337 ? 108.683 64.937 -39.392 1.00 61.75 337 GLU A N 1
ATOM 2787 C CA . GLU A 1 337 ? 109.970 65.465 -38.909 1.00 61.75 337 GLU A CA 1
ATOM 2788 C C . GLU A 1 337 ? 109.906 66.082 -37.494 1.00 61.75 337 GLU A C 1
ATOM 2790 O O . GLU A 1 337 ? 110.926 66.180 -36.810 1.00 61.75 337 GLU A O 1
ATOM 2795 N N . LEU A 1 338 ? 108.728 66.500 -37.009 1.00 68.31 338 LEU A N 1
ATOM 2796 C CA . LEU A 1 338 ? 108.595 67.209 -35.727 1.00 68.31 338 LEU A CA 1
ATOM 2797 C C . LEU A 1 338 ? 108.249 66.292 -34.539 1.00 68.31 338 LEU A C 1
ATOM 2799 O O . LEU A 1 338 ? 108.597 66.607 -33.398 1.00 68.31 338 LEU A O 1
ATOM 2803 N N . THR A 1 339 ? 107.600 65.147 -34.764 1.00 67.44 339 THR A N 1
ATOM 2804 C CA . THR A 1 339 ? 107.082 64.272 -33.690 1.00 67.44 339 THR A CA 1
ATOM 2805 C C . THR A 1 339 ? 108.128 63.430 -32.965 1.00 67.44 339 THR A C 1
ATOM 2807 O O . THR A 1 339 ? 107.922 63.065 -31.807 1.00 67.44 339 THR A O 1
ATOM 2810 N N . GLU A 1 340 ? 109.276 63.164 -33.576 1.00 71.50 340 GLU A N 1
ATOM 2811 C CA . GLU A 1 340 ? 110.344 62.399 -32.925 1.00 71.50 340 GLU A CA 1
ATOM 2812 C C . GLU A 1 340 ? 110.926 63.139 -31.699 1.00 71.50 340 GLU A C 1
ATOM 2814 O O . GLU A 1 340 ? 111.323 62.524 -30.710 1.00 71.50 340 GLU A O 1
ATOM 2819 N N . LYS A 1 341 ? 110.858 64.479 -31.682 1.00 68.38 341 LYS A N 1
ATOM 2820 C CA . LYS A 1 341 ? 111.433 65.318 -30.616 1.00 68.38 341 LYS A CA 1
ATOM 2821 C C . LYS A 1 341 ? 110.657 65.324 -29.288 1.00 68.38 341 LYS A C 1
ATOM 2823 O O . LYS A 1 341 ? 111.255 65.627 -28.258 1.00 68.38 341 LYS A O 1
ATOM 2828 N N . ASN A 1 342 ? 109.359 64.999 -29.258 1.00 66.44 342 ASN A N 1
ATOM 2829 C CA . ASN A 1 342 ? 108.524 65.161 -28.048 1.00 66.44 342 ASN A CA 1
ATOM 2830 C C . ASN A 1 342 ? 108.488 63.936 -27.113 1.00 66.44 342 ASN A C 1
ATOM 2832 O O . ASN A 1 342 ? 108.185 64.070 -25.926 1.00 66.44 342 ASN A O 1
ATOM 2836 N N . LYS A 1 343 ? 108.828 62.739 -27.602 1.00 72.88 343 LYS A N 1
ATOM 2837 C CA . LYS A 1 343 ? 108.681 61.477 -26.849 1.00 72.88 343 LYS A CA 1
ATOM 2838 C C . LYS A 1 343 ? 109.618 61.362 -25.633 1.00 72.88 343 LYS A C 1
ATOM 2840 O O . LYS A 1 343 ? 109.346 60.605 -24.709 1.00 72.88 343 LYS A O 1
ATOM 2845 N N . SER A 1 344 ? 110.682 62.158 -25.588 1.00 68.75 344 SER A N 1
ATOM 2846 C CA . SER A 1 344 ? 111.693 62.147 -24.523 1.00 68.75 344 SER A CA 1
ATOM 2847 C C . SER A 1 344 ? 111.265 62.827 -23.211 1.00 68.75 344 SER A C 1
ATOM 2849 O O . SER A 1 344 ? 111.919 62.634 -22.188 1.00 68.75 344 SER A O 1
ATOM 2851 N N . ARG A 1 345 ? 110.177 63.614 -23.184 1.00 70.19 345 ARG A N 1
ATOM 2852 C CA . ARG A 1 345 ? 109.816 64.431 -22.003 1.00 70.19 345 ARG A CA 1
ATOM 2853 C C . ARG A 1 345 ? 108.863 63.763 -20.997 1.00 70.19 345 ARG A C 1
ATOM 2855 O O . ARG A 1 345 ? 108.881 64.142 -19.831 1.00 70.19 345 ARG A O 1
ATOM 2862 N N . LEU A 1 346 ? 108.071 62.761 -21.389 1.00 66.56 346 LEU A N 1
ATOM 2863 C CA . LEU A 1 346 ? 106.958 62.240 -20.568 1.00 66.56 346 LEU A CA 1
ATOM 2864 C C . LEU A 1 346 ? 107.384 61.319 -19.402 1.00 66.56 346 LEU A C 1
ATOM 2866 O O . LEU A 1 346 ? 106.681 61.218 -18.403 1.00 66.56 346 LEU A O 1
ATOM 2870 N N . GLN A 1 347 ? 108.544 60.665 -19.475 1.00 72.12 347 GLN A N 1
ATOM 2871 C CA . GLN A 1 347 ? 108.939 59.637 -18.495 1.00 72.12 347 GLN A CA 1
ATOM 2872 C C . GLN A 1 347 ? 109.250 60.158 -17.075 1.00 72.12 347 GLN A C 1
ATOM 2874 O O . GLN A 1 347 ? 109.374 59.357 -16.154 1.00 72.12 347 GLN A O 1
ATOM 2879 N N . LYS A 1 348 ? 109.357 61.474 -16.850 1.00 69.50 348 LYS A N 1
ATOM 2880 C CA . LYS A 1 348 ? 109.740 62.036 -15.538 1.00 69.50 348 LYS A CA 1
ATOM 2881 C C . LYS A 1 348 ? 108.579 62.236 -14.545 1.00 69.50 348 LYS A C 1
ATOM 2883 O O . LYS A 1 348 ? 108.846 62.371 -13.358 1.00 69.50 348 LYS A O 1
ATOM 2888 N N . TYR A 1 349 ? 107.319 62.239 -14.986 1.00 69.12 349 TYR A N 1
ATOM 2889 C CA . TYR A 1 349 ? 106.165 62.620 -14.148 1.00 69.12 349 TYR A CA 1
ATOM 2890 C C . TYR A 1 349 ? 105.706 61.534 -13.148 1.00 69.12 349 TYR A C 1
ATOM 2892 O O . TYR A 1 349 ? 105.257 61.848 -12.052 1.00 69.12 349 TYR A O 1
ATOM 2900 N N . ASN A 1 350 ? 105.872 60.248 -13.466 1.00 68.88 350 ASN A N 1
ATOM 2901 C CA . ASN A 1 350 ? 105.174 59.168 -12.748 1.00 68.88 350 ASN A CA 1
ATOM 2902 C C . ASN A 1 350 ? 105.701 58.816 -11.340 1.00 68.88 350 ASN A C 1
ATOM 2904 O O . ASN A 1 350 ? 105.067 58.029 -10.651 1.00 68.88 350 ASN A O 1
ATOM 2908 N N . LYS A 1 351 ? 106.823 59.372 -10.867 1.00 68.19 351 LYS A N 1
ATOM 2909 C CA . LYS A 1 351 ? 107.438 58.951 -9.587 1.00 68.19 351 LYS A CA 1
ATOM 2910 C C . LYS A 1 351 ? 106.840 59.573 -8.314 1.00 68.19 351 LYS A C 1
ATOM 2912 O O . LYS A 1 351 ? 107.191 59.139 -7.227 1.00 68.19 351 LYS A O 1
ATOM 2917 N N . ILE A 1 352 ? 105.984 60.590 -8.417 1.00 62.56 352 ILE A N 1
ATOM 2918 C CA . ILE A 1 352 ? 105.532 61.387 -7.254 1.00 62.56 352 ILE A CA 1
ATOM 2919 C C . ILE A 1 352 ? 104.207 60.872 -6.641 1.00 62.56 352 ILE A C 1
ATOM 2921 O O . ILE A 1 352 ? 103.874 61.227 -5.516 1.00 62.56 352 ILE A O 1
ATOM 2925 N N . LEU A 1 353 ? 103.454 60.002 -7.322 1.00 70.19 353 LEU A N 1
ATOM 2926 C CA . LEU A 1 353 ? 102.083 59.654 -6.912 1.00 70.19 353 LEU A CA 1
ATOM 2927 C C . LEU A 1 353 ? 101.984 58.609 -5.774 1.00 70.19 353 LEU A C 1
ATOM 2929 O O . LEU A 1 353 ? 101.003 58.607 -5.037 1.00 70.19 353 LEU A O 1
ATOM 2933 N N . GLU A 1 354 ? 102.978 57.736 -5.591 1.00 67.69 354 GLU A N 1
ATOM 2934 C CA . GLU A 1 354 ? 102.851 56.540 -4.729 1.00 67.69 354 GLU A CA 1
ATOM 2935 C C . GLU A 1 354 ? 102.843 56.802 -3.206 1.00 67.69 354 GLU A C 1
ATOM 2937 O O . GLU A 1 354 ? 102.453 55.923 -2.446 1.00 67.69 354 GLU A O 1
ATOM 2942 N N . GLN A 1 355 ? 103.209 57.990 -2.715 1.00 61.81 355 GLN A N 1
ATOM 2943 C CA . GLN A 1 355 ? 103.348 58.236 -1.265 1.00 61.81 355 GLN A CA 1
ATOM 2944 C C . GLN A 1 355 ? 102.042 58.618 -0.529 1.00 61.81 355 GLN A C 1
ATOM 2946 O O . GLN A 1 355 ? 102.034 58.668 0.697 1.00 61.81 355 GLN A O 1
ATOM 2951 N N . ASN A 1 356 ? 100.930 58.879 -1.228 1.00 55.00 356 ASN A N 1
ATOM 2952 C CA . ASN A 1 356 ? 99.769 59.578 -0.642 1.00 55.00 356 ASN A CA 1
ATOM 2953 C C . ASN A 1 356 ? 98.711 58.683 0.051 1.00 55.00 356 ASN A C 1
ATOM 2955 O O . ASN A 1 356 ? 97.855 59.196 0.759 1.00 55.00 356 ASN A O 1
ATOM 2959 N N . ILE A 1 357 ? 98.722 57.357 -0.123 1.00 71.62 357 ILE A N 1
ATOM 2960 C CA . ILE A 1 357 ? 97.565 56.515 0.270 1.00 71.62 357 ILE A CA 1
ATOM 2961 C C . ILE A 1 357 ? 97.697 55.890 1.680 1.00 71.62 357 ILE A C 1
ATOM 2963 O O . ILE A 1 357 ? 96.693 55.574 2.310 1.00 71.62 357 ILE A O 1
ATOM 2967 N N . HIS A 1 358 ? 98.904 55.808 2.252 1.00 55.09 358 HIS A N 1
ATOM 2968 C CA . HIS A 1 358 ? 99.168 55.148 3.548 1.00 55.09 358 HIS A CA 1
ATOM 2969 C C . HIS A 1 358 ? 98.451 55.801 4.766 1.00 55.09 358 HIS A C 1
ATOM 2971 O O . HIS A 1 358 ? 98.314 55.182 5.818 1.00 55.09 358 HIS A O 1
ATOM 2977 N N . LEU A 1 359 ? 97.956 57.040 4.671 1.00 53.38 359 LEU A N 1
ATOM 2978 C CA . LEU A 1 359 ? 97.381 57.769 5.817 1.00 53.38 359 LEU A CA 1
ATOM 2979 C C . LEU A 1 359 ? 95.884 57.513 6.081 1.00 53.38 359 LEU A C 1
ATOM 2981 O O . LEU A 1 359 ? 95.358 58.009 7.073 1.00 53.38 359 LEU A O 1
ATOM 2985 N N . GLN A 1 360 ? 95.187 56.739 5.243 1.00 55.75 360 GLN A N 1
ATOM 2986 C CA . GLN A 1 360 ? 93.728 56.583 5.347 1.00 55.75 360 GLN A CA 1
ATOM 2987 C C . GLN A 1 360 ? 93.271 55.394 6.225 1.00 55.75 360 GLN A C 1
ATOM 2989 O O . GLN A 1 360 ? 92.106 55.321 6.601 1.00 55.75 360 GLN A O 1
ATOM 2994 N N . GLU A 1 361 ? 94.175 54.489 6.619 1.00 54.31 361 GLU A N 1
ATOM 2995 C CA . GLU A 1 361 ? 93.846 53.217 7.296 1.00 54.31 361 GLU A CA 1
ATOM 2996 C C . GLU A 1 361 ? 93.685 53.284 8.839 1.00 54.31 361 GLU A C 1
ATOM 2998 O O . GLU A 1 361 ? 93.470 52.251 9.465 1.00 54.31 361 GLU A O 1
ATOM 3003 N N . GLN A 1 362 ? 93.742 54.454 9.495 1.00 47.28 362 GLN A N 1
ATOM 3004 C CA . GLN A 1 362 ? 93.790 54.546 10.976 1.00 47.28 362 GLN A CA 1
ATOM 3005 C C . GLN A 1 362 ? 92.514 55.027 11.715 1.00 47.28 362 GLN A C 1
ATOM 3007 O O . GLN A 1 362 ? 92.572 55.173 12.934 1.00 47.28 362 GLN A O 1
ATOM 3012 N N . CYS A 1 363 ? 91.356 55.240 11.071 1.00 42.81 363 CYS A N 1
ATOM 3013 C CA . CYS A 1 363 ? 90.223 55.935 11.728 1.00 42.81 363 CYS A CA 1
ATOM 3014 C C . CYS A 1 363 ? 89.010 55.124 12.251 1.00 42.81 363 CYS A C 1
ATOM 3016 O O . CYS A 1 363 ? 88.209 55.731 12.953 1.00 42.81 363 CYS A O 1
ATOM 3018 N N . ASP A 1 364 ? 88.861 53.806 12.056 1.00 44.81 364 ASP A N 1
ATOM 3019 C CA . ASP A 1 364 ? 87.562 53.131 12.343 1.00 44.81 364 ASP A CA 1
ATOM 3020 C C . ASP A 1 364 ? 87.511 52.153 13.552 1.00 44.81 364 ASP A C 1
ATOM 3022 O O . ASP A 1 364 ? 86.663 51.259 13.616 1.00 44.81 364 ASP A O 1
ATOM 3026 N N . VAL A 1 365 ? 88.354 52.327 14.581 1.00 41.84 365 VAL A N 1
ATOM 3027 C CA . VAL A 1 365 ? 88.294 51.523 15.830 1.00 41.84 365 VAL A CA 1
ATOM 3028 C C . VAL A 1 365 ? 87.541 52.251 16.960 1.00 41.84 365 VAL A C 1
ATOM 3030 O O . VAL A 1 365 ? 88.166 53.001 17.696 1.00 41.84 365 VAL A O 1
ATOM 3033 N N . LEU A 1 366 ? 86.239 51.967 17.162 1.00 34.97 366 LEU A N 1
ATOM 3034 C CA . LEU A 1 366 ? 85.522 52.025 18.465 1.00 34.97 366 LEU A CA 1
ATOM 3035 C C . LEU A 1 366 ? 84.281 51.089 18.468 1.00 34.97 366 LEU A C 1
ATOM 3037 O O . LEU A 1 366 ? 83.160 51.497 18.169 1.00 34.97 366 LEU A O 1
ATOM 3041 N N . LYS A 1 367 ? 84.483 49.813 18.833 1.00 37.88 367 LYS A N 1
ATOM 3042 C CA . LYS A 1 367 ? 83.448 48.801 19.155 1.00 37.88 367 LYS A CA 1
ATOM 3043 C C . LYS A 1 367 ? 83.621 48.329 20.616 1.00 37.88 367 LYS A C 1
ATOM 3045 O O . LYS A 1 367 ? 84.771 48.203 21.027 1.00 37.88 367 LYS A O 1
ATOM 3050 N N . VAL A 1 368 ? 82.496 47.944 21.267 1.00 39.22 368 VAL A N 1
ATOM 3051 C CA . VAL A 1 368 ? 82.284 47.234 22.579 1.00 39.22 368 VAL A CA 1
ATOM 3052 C C . VAL A 1 368 ? 81.852 48.179 23.745 1.00 39.22 368 VAL A C 1
ATOM 3054 O O . VAL A 1 368 ? 82.502 49.195 23.945 1.00 39.22 368 VAL A O 1
ATOM 3057 N N . ASP A 1 369 ? 80.676 48.045 24.413 1.00 40.06 369 ASP A N 1
ATOM 3058 C CA . ASP A 1 369 ? 80.292 47.016 25.425 1.00 40.06 369 ASP A CA 1
ATOM 3059 C C . ASP A 1 369 ? 78.764 46.792 25.698 1.00 40.06 369 ASP A C 1
ATOM 3061 O O . ASP A 1 369 ? 77.910 47.612 25.366 1.00 40.06 369 ASP A O 1
ATOM 3065 N N . SER A 1 370 ? 78.441 45.656 26.345 1.00 36.53 370 SER A N 1
ATOM 3066 C CA . SER A 1 370 ? 77.150 44.930 26.477 1.00 36.53 370 SER A CA 1
ATOM 3067 C C . SER A 1 370 ? 76.449 44.944 27.864 1.00 36.53 370 SER A C 1
ATOM 3069 O O . SER A 1 370 ? 77.160 44.935 28.859 1.00 36.53 370 SER A O 1
ATOM 3071 N N . MET A 1 371 ? 75.102 44.777 27.933 1.00 34.28 371 MET A N 1
ATOM 3072 C CA . MET A 1 371 ? 74.321 43.997 28.950 1.00 34.28 371 MET A CA 1
ATOM 3073 C C . MET A 1 371 ? 72.896 43.631 28.429 1.00 34.28 371 MET A C 1
ATOM 3075 O O . MET A 1 371 ? 72.250 44.436 27.762 1.00 34.28 371 MET A O 1
ATOM 3079 N N . SER A 1 372 ? 72.411 42.409 28.720 1.00 52.78 372 SER A N 1
ATOM 3080 C CA . SER A 1 372 ? 71.340 41.659 28.008 1.00 52.78 372 SER A CA 1
ATOM 3081 C C . SER A 1 372 ? 69.895 41.805 28.549 1.00 52.78 372 SER A C 1
ATOM 3083 O O . SER A 1 372 ? 69.655 41.891 29.753 1.00 52.78 372 SER A O 1
ATOM 3085 N N . ALA A 1 373 ? 68.911 41.746 27.636 1.00 54.41 373 ALA A N 1
ATOM 3086 C CA . ALA A 1 373 ? 67.458 41.735 27.875 1.00 54.41 373 ALA A CA 1
ATOM 3087 C C . ALA A 1 373 ? 66.900 40.400 28.434 1.00 54.41 373 ALA A C 1
ATOM 3089 O O . ALA A 1 373 ? 65.749 40.332 28.866 1.00 54.41 373 ALA A O 1
ATOM 3090 N N . GLU A 1 374 ? 67.711 39.344 28.482 1.00 56.00 374 GLU A N 1
ATOM 3091 C CA . GLU A 1 374 ? 67.283 37.966 28.766 1.00 56.00 374 GLU A CA 1
ATOM 3092 C C . GLU A 1 374 ? 67.091 37.676 30.272 1.00 56.00 374 GLU A C 1
ATOM 3094 O O . GLU A 1 374 ? 66.287 36.831 30.664 1.00 56.00 374 GLU A O 1
ATOM 3099 N N . GLN A 1 375 ? 67.727 38.459 31.151 1.00 57.25 375 GLN A N 1
ATOM 3100 C CA . GLN A 1 375 ? 67.521 38.384 32.607 1.00 57.25 375 GLN A CA 1
ATOM 3101 C C . GLN A 1 375 ? 66.232 39.083 33.082 1.00 57.25 375 GLN A C 1
ATOM 3103 O O . GLN A 1 375 ? 65.724 38.767 34.157 1.00 57.25 375 GLN A O 1
ATOM 3108 N N . LYS A 1 376 ? 65.643 39.980 32.274 1.00 58.22 376 LYS A N 1
ATOM 3109 C CA . LYS A 1 376 ? 64.359 40.638 32.593 1.00 58.22 376 LYS A CA 1
ATOM 3110 C C . LYS A 1 376 ? 63.150 39.734 32.325 1.00 58.22 376 LYS A C 1
ATOM 3112 O O . LYS A 1 376 ? 62.168 39.804 33.057 1.00 58.22 376 LYS A O 1
ATOM 3117 N N . TYR A 1 377 ? 63.240 38.841 31.338 1.00 58.44 377 TYR A N 1
ATOM 3118 C CA . TYR A 1 377 ? 62.149 37.929 30.974 1.00 58.44 377 TYR A CA 1
ATOM 3119 C C . TYR A 1 377 ? 61.952 36.796 31.999 1.00 58.44 377 TYR A C 1
ATOM 3121 O O . TYR A 1 377 ? 60.824 36.451 32.348 1.00 58.44 377 TYR A O 1
ATOM 3129 N N . LYS A 1 378 ? 63.044 36.275 32.574 1.00 65.56 378 LYS A N 1
ATOM 3130 C CA . LYS A 1 378 ? 63.007 35.148 33.525 1.00 65.56 378 LYS A CA 1
ATOM 3131 C C . LYS A 1 378 ? 62.417 35.512 34.900 1.00 65.56 378 LYS A C 1
ATOM 3133 O O . LYS A 1 378 ? 61.813 34.667 35.551 1.00 65.56 378 LYS A O 1
ATOM 3138 N N . ASN A 1 379 ? 62.517 36.780 35.313 1.00 62.47 379 ASN A N 1
ATOM 3139 C CA . ASN A 1 379 ? 61.881 37.284 36.541 1.00 62.47 379 ASN A CA 1
ATOM 3140 C C . ASN A 1 379 ? 60.378 37.572 36.371 1.00 62.47 379 ASN A C 1
ATOM 3142 O O . ASN A 1 379 ? 59.617 37.391 37.319 1.00 62.47 379 ASN A O 1
ATOM 3146 N N . ALA A 1 380 ? 59.932 37.966 35.174 1.00 63.75 380 ALA A N 1
ATOM 3147 C CA . ALA A 1 380 ? 58.509 38.161 34.885 1.00 63.75 380 ALA A CA 1
ATOM 3148 C C . ALA A 1 380 ? 57.746 36.822 34.814 1.00 63.75 380 ALA A C 1
ATOM 3150 O O . ALA A 1 380 ? 56.608 36.727 35.270 1.00 63.75 380 ALA A O 1
ATOM 3151 N N . GLN A 1 381 ? 58.398 35.765 34.319 1.00 66.19 381 GLN A N 1
ATOM 3152 C CA . GLN A 1 381 ? 57.805 34.431 34.199 1.00 66.19 381 GLN A CA 1
ATOM 3153 C C . GLN A 1 381 ? 57.604 33.738 35.562 1.00 66.19 381 GLN A C 1
ATOM 3155 O O . GLN A 1 381 ? 56.554 33.145 35.801 1.00 66.19 381 GLN A O 1
ATOM 3160 N N . ASN A 1 382 ? 58.538 33.913 36.503 1.00 71.00 382 ASN A N 1
ATOM 3161 C CA . ASN A 1 382 ? 58.417 33.363 37.860 1.00 71.00 382 ASN A CA 1
ATOM 3162 C C . ASN A 1 382 ? 57.334 34.059 38.717 1.00 71.00 382 ASN A C 1
ATOM 3164 O O . ASN A 1 382 ? 56.762 33.430 39.607 1.00 71.00 382 ASN A O 1
ATOM 3168 N N . MET A 1 383 ? 57.003 35.332 38.455 1.00 66.44 383 MET A N 1
ATOM 3169 C CA . MET A 1 383 ? 55.887 36.015 39.135 1.00 66.44 383 MET A CA 1
ATOM 3170 C C . MET A 1 383 ? 54.512 35.554 38.619 1.00 66.44 383 MET A C 1
ATOM 3172 O O . MET A 1 383 ? 53.559 35.482 39.396 1.00 66.44 383 MET A O 1
ATOM 3176 N N . TYR A 1 384 ? 54.407 35.183 37.339 1.00 72.19 384 TYR A N 1
ATOM 3177 C CA . TYR A 1 384 ? 53.161 34.689 36.742 1.00 72.19 384 TYR A CA 1
ATOM 3178 C C . TYR A 1 384 ? 52.785 33.278 37.238 1.00 72.19 384 TYR A C 1
ATOM 3180 O O . TYR A 1 384 ? 51.629 33.028 37.585 1.00 72.19 384 TYR A O 1
ATOM 3188 N N . GLU A 1 385 ? 53.759 32.370 37.369 1.00 74.06 385 GLU A N 1
ATOM 3189 C CA . GLU A 1 385 ? 53.521 31.005 37.874 1.00 74.06 385 GLU A CA 1
ATOM 3190 C C . GLU A 1 385 ? 53.100 30.958 39.353 1.00 74.06 385 GLU A C 1
ATOM 3192 O O . GLU A 1 385 ? 52.288 30.114 39.737 1.00 74.06 385 GLU A O 1
ATOM 3197 N N . MET A 1 386 ? 53.592 31.882 40.185 1.00 71.06 386 MET A N 1
ATOM 3198 C CA . MET A 1 386 ? 53.175 31.994 41.590 1.00 71.06 386 MET A CA 1
ATOM 3199 C C . MET A 1 386 ? 51.746 32.540 41.731 1.00 71.06 386 MET A C 1
ATOM 3201 O O . MET A 1 386 ? 50.986 32.059 42.571 1.00 71.06 386 MET A O 1
ATOM 3205 N N . SER A 1 387 ? 51.344 33.485 40.873 1.00 64.06 387 SER A N 1
ATOM 3206 C CA . SER A 1 387 ? 49.976 34.019 40.854 1.00 64.06 387 SER A CA 1
ATOM 3207 C C . SER A 1 387 ? 48.947 32.977 40.391 1.00 64.06 387 SER A C 1
ATOM 3209 O O . SER A 1 387 ? 47.845 32.925 40.937 1.00 64.06 387 SER A O 1
ATOM 3211 N N . CYS A 1 388 ? 49.313 32.093 39.455 1.00 69.06 388 CYS A N 1
ATOM 3212 C CA . CYS A 1 388 ? 48.433 31.014 38.993 1.00 69.06 388 CYS A CA 1
ATOM 3213 C C . CYS A 1 388 ? 48.206 29.924 40.057 1.00 69.06 388 CYS A C 1
ATOM 3215 O O . CYS A 1 388 ? 47.107 29.381 40.147 1.00 69.06 388 CYS A O 1
ATOM 3217 N N . LYS A 1 389 ? 49.208 29.617 40.894 1.00 72.69 389 LYS A N 1
ATOM 3218 C CA . LYS A 1 389 ? 49.055 28.647 41.996 1.00 72.69 389 LYS A CA 1
ATOM 3219 C C . LYS A 1 389 ? 48.174 29.186 43.130 1.00 72.69 389 LYS A C 1
ATOM 3221 O O . LYS A 1 389 ? 47.324 28.447 43.610 1.00 72.69 389 LYS A O 1
ATOM 3226 N N . ALA A 1 390 ? 48.292 30.473 43.470 1.00 70.88 390 ALA A N 1
ATOM 3227 C CA . ALA A 1 390 ? 47.404 31.125 44.439 1.00 70.88 390 ALA A CA 1
ATOM 3228 C C . ALA A 1 390 ? 45.937 31.156 43.959 1.00 70.88 390 ALA A C 1
ATOM 3230 O O . ALA A 1 390 ? 45.035 30.795 44.707 1.00 70.88 390 ALA A O 1
ATOM 3231 N N . SER A 1 391 ? 45.701 31.464 42.676 1.00 67.19 391 SER A N 1
ATOM 3232 C CA . SER A 1 391 ? 44.348 31.452 42.100 1.00 67.19 391 SER A CA 1
ATOM 3233 C C . SER A 1 391 ? 43.708 30.057 42.064 1.00 67.19 391 SER A C 1
ATOM 3235 O O . SER A 1 391 ? 42.485 29.961 42.130 1.00 67.19 391 SER A O 1
ATOM 3237 N N . ALA A 1 392 ? 44.500 28.984 41.947 1.00 72.62 392 ALA A N 1
ATOM 3238 C CA . ALA A 1 392 ? 43.994 27.610 41.944 1.00 72.62 392 ALA A CA 1
ATOM 3239 C C . ALA A 1 392 ? 43.583 27.128 43.351 1.00 72.62 392 ALA A C 1
ATOM 3241 O O . ALA A 1 392 ? 42.604 26.389 43.488 1.00 72.62 392 ALA A O 1
ATOM 3242 N N . GLU A 1 393 ? 44.300 27.554 44.396 1.00 74.50 393 GLU A N 1
ATOM 3243 C CA . GLU A 1 393 ? 43.923 27.319 45.797 1.00 74.50 393 GLU A CA 1
ATOM 3244 C C . GLU A 1 393 ? 42.618 28.063 46.143 1.00 74.50 393 GLU A C 1
ATOM 3246 O O . GLU A 1 393 ? 41.690 27.451 46.675 1.00 74.50 393 GLU A O 1
ATOM 3251 N N . ASP A 1 394 ? 42.491 29.330 45.726 1.00 71.06 394 ASP A N 1
ATOM 3252 C CA . ASP A 1 394 ? 41.281 30.139 45.934 1.00 71.06 394 ASP A CA 1
ATOM 3253 C C . ASP A 1 394 ? 40.048 29.533 45.241 1.00 71.06 394 ASP A C 1
ATOM 3255 O O . ASP A 1 394 ? 38.958 29.517 45.816 1.00 71.06 394 ASP A O 1
ATOM 3259 N N . THR A 1 395 ? 40.198 28.958 44.038 1.00 71.44 395 THR A N 1
ATOM 3260 C CA . THR A 1 395 ? 39.094 28.249 43.364 1.00 71.44 395 THR A CA 1
ATOM 3261 C C . THR A 1 395 ? 38.665 26.970 44.087 1.00 71.44 395 THR A C 1
ATOM 3263 O O . THR A 1 395 ? 37.469 26.687 44.141 1.00 71.44 395 THR A O 1
ATOM 3266 N N . ARG A 1 396 ? 39.593 26.225 44.708 1.00 76.88 396 ARG A N 1
ATOM 3267 C CA . ARG A 1 396 ? 39.246 25.021 45.491 1.00 76.88 396 ARG A CA 1
ATOM 3268 C C . ARG A 1 396 ? 38.534 25.376 46.797 1.00 76.88 396 ARG A C 1
ATOM 3270 O O . ARG A 1 396 ? 37.593 24.682 47.183 1.00 76.88 396 ARG A O 1
ATOM 3277 N N . GLU A 1 397 ? 38.941 26.459 47.459 1.00 75.38 397 GLU A N 1
ATOM 3278 C CA . GLU A 1 397 ? 38.270 26.952 48.669 1.00 75.38 397 GLU A CA 1
ATOM 3279 C C . GLU A 1 397 ? 36.865 27.499 48.335 1.00 75.38 397 GLU A C 1
ATOM 3281 O O . GLU A 1 397 ? 35.904 27.229 49.060 1.00 75.38 397 GLU A O 1
ATOM 3286 N N . LEU A 1 398 ? 36.702 28.168 47.183 1.00 73.06 398 LEU A N 1
ATOM 3287 C CA . LEU A 1 398 ? 35.400 28.598 46.649 1.00 73.06 398 LEU A CA 1
ATOM 3288 C C . LEU A 1 398 ? 34.469 27.422 46.327 1.00 73.06 398 LEU A C 1
ATOM 3290 O O . LEU A 1 398 ? 33.287 27.479 46.663 1.00 73.06 398 LEU A O 1
ATOM 3294 N N . GLU A 1 399 ? 34.970 26.347 45.716 1.00 76.62 399 GLU A N 1
ATOM 3295 C CA . GLU A 1 399 ? 34.183 25.136 45.438 1.00 76.62 399 GLU A CA 1
ATOM 3296 C C . GLU A 1 399 ? 33.772 24.410 46.727 1.00 76.62 399 GLU A C 1
ATOM 3298 O O . GLU A 1 399 ? 32.620 23.986 46.862 1.00 76.62 399 GLU A O 1
ATOM 3303 N N . ARG A 1 400 ? 34.667 24.341 47.721 1.00 81.12 400 ARG A N 1
ATOM 3304 C CA . ARG A 1 400 ? 34.366 23.787 49.049 1.00 81.12 400 ARG A CA 1
ATOM 3305 C C . ARG A 1 400 ? 33.290 24.603 49.774 1.00 81.12 400 ARG A C 1
ATOM 3307 O O . ARG A 1 400 ? 32.352 24.021 50.326 1.00 81.12 400 ARG A O 1
ATOM 3314 N N . LEU A 1 401 ? 33.387 25.935 49.745 1.00 76.50 401 LEU A N 1
ATOM 3315 C CA . LEU A 1 401 ? 32.382 26.835 50.318 1.00 76.50 401 LEU A CA 1
ATOM 3316 C C . LEU A 1 401 ? 31.051 26.771 49.554 1.00 76.50 401 LEU A C 1
ATOM 3318 O O . LEU A 1 401 ? 29.999 26.751 50.188 1.00 76.50 401 LEU A O 1
ATOM 3322 N N . ASN A 1 402 ? 31.064 26.644 48.224 1.00 77.19 402 ASN A N 1
ATOM 3323 C CA . ASN A 1 402 ? 29.842 26.468 47.431 1.00 77.19 402 ASN A CA 1
ATOM 3324 C C . ASN A 1 402 ? 29.138 25.134 47.717 1.00 77.19 402 ASN A C 1
ATOM 3326 O O . ASN A 1 402 ? 27.911 25.106 47.821 1.00 77.19 402 ASN A O 1
ATOM 3330 N N . MET A 1 403 ? 29.884 24.043 47.912 1.00 78.62 403 MET A N 1
ATOM 3331 C CA . MET A 1 403 ? 29.314 22.755 48.325 1.00 78.62 403 MET A CA 1
ATOM 3332 C C . MET A 1 403 ? 28.692 22.826 49.725 1.00 78.62 403 MET A C 1
ATOM 3334 O O . MET A 1 403 ? 27.596 22.302 49.936 1.00 78.62 403 MET A O 1
ATOM 3338 N N . LEU A 1 404 ? 29.332 23.532 50.663 1.00 81.00 404 LEU A N 1
ATOM 3339 C CA . LEU A 1 404 ? 28.780 23.761 52.000 1.00 81.00 404 LEU A CA 1
ATOM 3340 C C . LEU A 1 404 ? 27.525 24.652 51.957 1.00 81.00 404 LEU A C 1
ATOM 3342 O O . LEU A 1 404 ? 26.552 24.379 52.657 1.00 81.00 404 LEU A O 1
ATOM 3346 N N . ILE A 1 405 ? 27.499 25.676 51.097 1.00 77.25 405 ILE A N 1
ATOM 3347 C CA . ILE A 1 405 ? 26.325 26.538 50.879 1.00 77.25 405 ILE A CA 1
ATOM 3348 C C . ILE A 1 405 ? 25.167 25.752 50.254 1.00 77.25 405 ILE A C 1
ATOM 3350 O O . ILE A 1 405 ? 24.020 25.955 50.647 1.00 77.25 405 ILE A O 1
ATOM 3354 N N . LEU A 1 406 ? 25.432 24.843 49.312 1.00 79.38 406 LEU A N 1
ATOM 3355 C CA . LEU A 1 406 ? 24.413 23.959 48.736 1.00 79.38 406 LEU A CA 1
ATOM 3356 C C . LEU A 1 406 ? 23.835 23.003 49.785 1.00 79.38 406 LEU A C 1
ATOM 3358 O O . LEU A 1 406 ? 22.614 22.871 49.868 1.00 79.38 406 LEU A O 1
ATOM 3362 N N . GLN A 1 407 ? 24.679 22.411 50.634 1.00 80.00 407 GLN A N 1
ATOM 3363 C CA . GLN A 1 407 ? 24.232 21.568 51.748 1.00 80.00 407 GLN A CA 1
ATOM 3364 C C . GLN A 1 407 ? 23.405 22.363 52.766 1.00 80.00 407 GLN A C 1
ATOM 3366 O O . GLN A 1 407 ? 22.312 21.932 53.129 1.00 80.00 407 GLN A O 1
ATOM 3371 N N . LEU A 1 408 ? 23.856 23.559 53.157 1.00 77.50 408 LEU A N 1
ATOM 3372 C CA . LEU A 1 408 ? 23.114 24.443 54.061 1.00 77.50 408 LEU A CA 1
ATOM 3373 C C . LEU A 1 408 ? 21.801 24.942 53.446 1.00 77.50 408 LEU A C 1
ATOM 3375 O O . LEU A 1 408 ? 20.800 25.017 54.151 1.00 77.50 408 LEU A O 1
ATOM 3379 N N . LYS A 1 409 ? 21.750 25.226 52.137 1.00 77.31 409 LYS A N 1
ATOM 3380 C CA . LYS A 1 409 ? 20.497 25.555 51.432 1.00 77.31 409 LYS A CA 1
ATOM 3381 C C . LYS A 1 409 ? 19.532 24.373 51.397 1.00 77.31 409 LYS A C 1
ATOM 3383 O O . LYS A 1 409 ? 18.328 24.579 51.528 1.00 77.31 409 LYS A O 1
ATOM 3388 N N . GLN A 1 410 ? 20.033 23.151 51.233 1.00 77.12 410 GLN A N 1
ATOM 3389 C CA . GLN A 1 410 ? 19.203 21.948 51.203 1.00 77.12 410 GLN A CA 1
ATOM 3390 C C . GLN A 1 410 ? 18.673 21.585 52.602 1.00 77.12 410 GLN A C 1
ATOM 3392 O O . GLN A 1 410 ? 17.499 21.246 52.743 1.00 77.12 410 GLN A O 1
ATOM 3397 N N . GLU A 1 411 ? 19.499 21.728 53.642 1.00 80.19 411 GLU A N 1
ATOM 3398 C CA . GLU A 1 411 ? 19.104 21.628 55.056 1.00 80.19 411 GLU A CA 1
ATOM 3399 C C . GLU A 1 411 ? 18.081 22.714 55.427 1.00 80.19 411 GLU A C 1
ATOM 3401 O O . GLU A 1 411 ? 17.031 22.409 55.993 1.00 80.19 411 GLU A O 1
ATOM 3406 N N . TYR A 1 412 ? 18.322 23.967 55.026 1.00 78.44 412 TYR A N 1
ATOM 3407 C CA . TYR A 1 412 ? 17.386 25.076 55.221 1.00 78.44 412 TYR A CA 1
ATOM 3408 C C . TYR A 1 412 ? 16.056 24.836 54.496 1.00 78.44 412 TYR A C 1
ATOM 3410 O O . TYR A 1 412 ? 14.999 25.079 55.069 1.00 78.44 412 TYR A O 1
ATOM 3418 N N . GLY A 1 413 ? 16.082 24.296 53.273 1.00 76.94 413 GLY A N 1
ATOM 3419 C CA . GLY A 1 413 ? 14.880 23.908 52.531 1.00 76.94 413 GLY A CA 1
ATOM 3420 C C . GLY A 1 413 ? 14.048 22.857 53.271 1.00 76.94 413 GLY A C 1
ATOM 3421 O O . GLY A 1 413 ? 12.856 23.067 53.496 1.00 76.94 413 GLY A O 1
ATOM 3422 N N . LYS A 1 414 ? 14.684 21.776 53.747 1.00 81.12 414 LYS A N 1
ATOM 3423 C CA . LYS A 1 414 ? 14.018 20.734 54.554 1.00 81.12 414 LYS A CA 1
ATOM 3424 C C . LYS A 1 414 ? 13.463 21.287 55.869 1.00 81.12 414 LYS A C 1
ATOM 3426 O O . LYS A 1 414 ? 12.385 20.884 56.308 1.00 81.12 414 LYS A O 1
ATOM 3431 N N . LEU A 1 415 ? 14.186 22.200 56.519 1.00 79.38 415 LEU A N 1
ATOM 3432 C CA . LEU A 1 415 ? 13.742 22.828 57.763 1.00 79.38 415 LEU A CA 1
ATOM 3433 C C . LEU A 1 415 ? 12.583 23.808 57.523 1.00 79.38 415 LEU A C 1
ATOM 3435 O O . LEU A 1 415 ? 11.650 23.854 58.321 1.00 79.38 415 LEU A O 1
ATOM 3439 N N . ASN A 1 416 ? 12.593 24.531 56.402 1.00 80.69 416 ASN A N 1
ATOM 3440 C CA . ASN A 1 416 ? 11.527 25.446 56.006 1.00 80.69 416 ASN A CA 1
ATOM 3441 C C . ASN A 1 416 ? 10.242 24.699 55.610 1.00 80.69 416 ASN A C 1
ATOM 3443 O O . ASN A 1 416 ? 9.151 25.127 55.979 1.00 80.69 416 ASN A O 1
ATOM 3447 N N . GLU A 1 417 ? 10.342 23.546 54.942 1.00 78.81 417 GLU A N 1
ATOM 3448 C CA . GLU A 1 417 ? 9.186 22.665 54.709 1.00 78.81 417 GLU A CA 1
ATOM 3449 C C . GLU A 1 417 ? 8.591 22.155 56.027 1.00 78.81 417 GLU A C 1
ATOM 3451 O O . GLU A 1 417 ? 7.380 22.261 56.237 1.00 78.81 417 GLU A O 1
ATOM 3456 N N . LYS A 1 418 ? 9.431 21.687 56.964 1.00 81.38 418 LYS A N 1
ATOM 3457 C CA . LYS A 1 418 ? 8.981 21.291 58.312 1.00 81.38 418 LYS A CA 1
ATOM 3458 C C . LYS A 1 418 ? 8.322 22.452 59.061 1.00 81.38 418 LYS A C 1
ATOM 3460 O O . LYS A 1 418 ? 7.278 22.256 59.681 1.00 81.38 418 LYS A O 1
ATOM 3465 N N . TYR A 1 419 ? 8.890 23.656 58.979 1.00 79.81 419 TYR A N 1
ATOM 3466 C CA . TYR A 1 419 ? 8.314 24.867 59.564 1.00 79.81 419 TYR A CA 1
ATOM 3467 C C . TYR A 1 419 ? 6.956 25.216 58.937 1.00 79.81 419 TYR A C 1
ATOM 3469 O O . TYR A 1 419 ? 6.012 25.504 59.666 1.00 79.81 419 TYR A O 1
ATOM 3477 N N . MET A 1 420 ? 6.809 25.129 57.611 1.00 79.19 420 MET A N 1
ATOM 3478 C CA . MET A 1 420 ? 5.539 25.393 56.923 1.00 79.19 420 MET A CA 1
ATOM 3479 C C . MET A 1 420 ? 4.449 24.380 57.289 1.00 79.19 420 MET A C 1
ATOM 3481 O O . MET A 1 420 ? 3.300 24.775 57.494 1.00 79.19 420 MET A O 1
ATOM 3485 N N . VAL A 1 421 ? 4.793 23.093 57.418 1.00 82.50 421 VAL A N 1
ATOM 3486 C CA . VAL A 1 421 ? 3.859 22.055 57.892 1.00 82.50 421 VAL A CA 1
ATOM 3487 C C . VAL A 1 421 ? 3.446 22.332 59.338 1.00 82.50 421 VAL A C 1
ATOM 3489 O O . VAL A 1 421 ? 2.252 22.394 59.624 1.00 82.50 421 VAL A O 1
ATOM 3492 N N . LYS A 1 422 ? 4.403 22.616 60.233 1.00 80.69 422 LYS A N 1
ATOM 3493 C CA . LYS A 1 422 ? 4.110 22.946 61.637 1.00 80.69 422 LYS A CA 1
ATOM 3494 C C . LYS A 1 422 ? 3.311 24.239 61.795 1.00 80.69 422 LYS A C 1
ATOM 3496 O O . LYS A 1 422 ? 2.424 24.301 62.636 1.00 80.69 422 LYS A O 1
ATOM 3501 N N . LYS A 1 423 ? 3.553 25.250 60.958 1.00 81.75 423 LYS A N 1
ATOM 3502 C CA . LYS A 1 423 ? 2.774 26.497 60.931 1.00 81.75 423 LYS A CA 1
ATOM 3503 C C . LYS A 1 423 ? 1.329 26.256 60.484 1.00 81.75 423 LYS A C 1
ATOM 3505 O O . LYS A 1 423 ? 0.415 26.847 61.054 1.00 81.75 423 LYS A O 1
ATOM 3510 N N . LYS A 1 424 ? 1.107 25.376 59.498 1.00 78.69 424 LYS A N 1
ATOM 3511 C CA . LYS A 1 424 ? -0.245 24.956 59.094 1.00 78.69 424 LYS A CA 1
ATOM 3512 C C . LYS A 1 424 ? -0.943 24.184 60.213 1.00 78.69 424 LYS A C 1
ATOM 3514 O O . LYS A 1 424 ? -2.078 24.523 60.532 1.00 78.69 424 LYS A O 1
ATOM 3519 N N . GLU A 1 425 ? -0.270 23.229 60.853 1.00 81.25 425 GLU A N 1
ATOM 3520 C CA . GLU A 1 425 ? -0.806 22.508 62.020 1.00 81.25 425 GLU A CA 1
ATOM 3521 C C . GLU A 1 425 ? -1.176 23.470 63.158 1.00 81.25 425 GLU A C 1
ATOM 3523 O O . GLU A 1 425 ? -2.288 23.399 63.672 1.00 81.25 425 GLU A O 1
ATOM 3528 N N . LEU A 1 426 ? -0.306 24.432 63.484 1.00 78.62 426 LEU A N 1
ATOM 3529 C CA . LEU A 1 426 ? -0.583 25.458 64.492 1.00 78.62 426 LEU A CA 1
ATOM 3530 C C . LEU A 1 426 ? -1.814 26.299 64.121 1.00 78.62 426 LEU A C 1
ATOM 3532 O O . LEU A 1 426 ? -2.646 26.568 64.975 1.00 78.62 426 LEU A O 1
ATOM 3536 N N . SER A 1 427 ? -1.985 26.661 62.845 1.00 78.62 427 SER A N 1
ATOM 3537 C CA . SER A 1 427 ? -3.170 27.409 62.401 1.00 78.62 427 SER A CA 1
ATOM 3538 C C . SER A 1 427 ? -4.477 26.609 62.481 1.00 78.62 427 SER A C 1
ATOM 3540 O O . SER A 1 427 ? -5.534 27.198 62.693 1.00 78.62 427 SER A O 1
ATOM 3542 N N . PHE A 1 428 ? -4.423 25.279 62.335 1.00 79.75 428 PHE A N 1
ATOM 3543 C CA . PHE A 1 428 ? -5.581 24.411 62.569 1.00 79.75 428 PHE A CA 1
ATOM 3544 C C . PHE A 1 428 ? -5.871 24.257 64.062 1.00 79.75 428 PHE A C 1
ATOM 3546 O O . PHE A 1 428 ? -7.033 24.308 64.454 1.00 79.75 428 PHE A O 1
ATOM 3553 N N . LEU A 1 429 ? -4.830 24.111 64.888 1.00 79.31 429 LEU A N 1
ATOM 3554 C CA . LEU A 1 429 ? -4.975 24.002 66.339 1.00 79.31 429 LEU A CA 1
ATOM 3555 C C . LEU A 1 429 ? -5.530 25.291 66.956 1.00 79.31 429 LEU A C 1
ATOM 3557 O O . LEU A 1 429 ? -6.437 25.197 67.769 1.00 79.31 429 LEU A O 1
ATOM 3561 N N . ILE A 1 430 ? -5.082 26.470 66.508 1.00 79.50 430 ILE A N 1
ATOM 3562 C CA . ILE A 1 430 ? -5.618 27.766 66.964 1.00 79.50 430 ILE A CA 1
ATOM 3563 C C . ILE A 1 430 ? -7.116 27.889 66.637 1.00 79.50 430 ILE A C 1
ATOM 3565 O O . ILE A 1 430 ? -7.898 28.296 67.485 1.00 79.50 430 ILE A O 1
ATOM 3569 N N . LYS A 1 431 ? -7.551 27.470 65.440 1.00 78.88 431 LYS A N 1
ATOM 3570 C CA . LYS A 1 431 ? -8.985 27.469 65.090 1.00 78.88 431 LYS A CA 1
ATOM 3571 C C . LYS A 1 431 ? -9.797 26.482 65.933 1.00 78.88 431 LYS A C 1
ATOM 3573 O O . LYS A 1 431 ? -10.906 26.795 66.346 1.00 78.88 431 LYS A O 1
ATOM 3578 N N . ALA A 1 432 ? -9.246 25.297 66.200 1.00 80.25 432 ALA A N 1
ATOM 3579 C CA . ALA A 1 432 ? -9.891 24.314 67.068 1.00 80.25 432 ALA A CA 1
ATOM 3580 C C . ALA A 1 432 ? -9.981 24.801 68.527 1.00 80.25 432 ALA A C 1
ATOM 3582 O O . ALA A 1 432 ? -10.964 24.515 69.208 1.00 80.25 432 ALA A O 1
ATOM 3583 N N . GLU A 1 433 ? -8.979 25.547 68.999 1.00 83.00 433 GLU A N 1
ATOM 3584 C CA . GLU A 1 433 ? -8.971 26.203 70.307 1.00 83.00 433 GLU A CA 1
ATOM 3585 C C . GLU A 1 433 ? -10.039 27.302 70.393 1.00 83.00 433 GLU A C 1
ATOM 3587 O O . GLU A 1 433 ? -10.810 27.308 71.349 1.00 83.00 433 GLU A O 1
ATOM 3592 N N . GLU A 1 434 ? -10.165 28.162 69.376 1.00 81.81 434 GLU A N 1
ATOM 3593 C CA . GLU A 1 434 ? -11.229 29.178 69.298 1.00 81.81 434 GLU A CA 1
ATOM 3594 C C . GLU A 1 434 ? -12.635 28.542 69.335 1.00 81.81 434 GLU A C 1
ATOM 3596 O O . GLU A 1 434 ? -13.494 28.974 70.109 1.00 81.81 434 GLU A O 1
ATOM 3601 N N . ASP A 1 435 ? -12.862 27.462 68.577 1.00 79.38 435 ASP A N 1
ATOM 3602 C CA . ASP A 1 435 ? -14.134 26.723 68.573 1.00 79.38 435 ASP A CA 1
ATOM 3603 C C . ASP A 1 435 ? -14.446 26.066 69.932 1.00 79.38 435 ASP A C 1
ATOM 3605 O O . ASP A 1 435 ? -15.605 26.015 70.366 1.00 79.38 435 ASP A O 1
ATOM 3609 N N . LEU A 1 436 ? -13.425 25.539 70.618 1.00 82.12 436 LEU A N 1
ATOM 3610 C CA . LEU A 1 436 ? -13.567 24.964 71.957 1.00 82.12 436 LEU A CA 1
ATOM 3611 C C . LEU A 1 436 ? -13.818 26.043 73.015 1.00 82.12 436 LEU A C 1
ATOM 3613 O O . LEU A 1 436 ? -14.638 25.817 73.905 1.00 82.12 436 LEU A O 1
ATOM 3617 N N . LEU A 1 437 ? -13.201 27.219 72.892 1.00 82.44 437 LEU A N 1
ATOM 3618 C CA . LEU A 1 437 ? -13.408 28.351 73.796 1.00 82.44 437 LEU A CA 1
ATOM 3619 C C . LEU A 1 437 ? -14.850 28.879 73.713 1.00 82.44 437 LEU A C 1
ATOM 3621 O O . LEU A 1 437 ? -15.474 29.147 74.740 1.00 82.44 437 LEU A O 1
ATOM 3625 N N . ILE A 1 438 ? -15.427 28.945 72.506 1.00 83.06 438 ILE A N 1
ATOM 3626 C CA . ILE A 1 438 ? -16.843 29.305 72.309 1.00 83.06 438 ILE A CA 1
ATOM 3627 C C . ILE A 1 438 ? -17.770 28.263 72.957 1.00 83.06 438 ILE A C 1
ATOM 3629 O O . ILE A 1 438 ? -18.762 28.620 73.598 1.00 83.06 438 ILE A O 1
ATOM 3633 N N . LYS A 1 439 ? -17.457 26.966 72.825 1.00 82.19 439 LYS A N 1
ATOM 3634 C CA . LYS A 1 439 ? -18.234 25.887 73.462 1.00 82.19 439 LYS A CA 1
ATOM 3635 C C . LYS A 1 439 ? -18.127 25.913 74.987 1.00 82.19 439 LYS A C 1
ATOM 3637 O O . LYS A 1 439 ? -19.142 25.695 75.644 1.00 82.19 439 LYS A O 1
ATOM 3642 N N . LEU A 1 440 ? -16.944 26.196 75.532 1.00 81.38 440 LEU A N 1
ATOM 3643 C CA . LEU A 1 440 ? -16.711 26.300 76.973 1.00 81.38 440 LEU A CA 1
ATOM 3644 C C . LEU A 1 440 ? -17.502 27.468 77.576 1.00 81.38 440 LEU A C 1
ATOM 3646 O O . LEU A 1 440 ? -18.256 27.260 78.518 1.00 81.38 440 LEU A O 1
ATOM 3650 N N . ASN A 1 441 ? -17.447 28.648 76.954 1.00 79.81 441 ASN A N 1
ATOM 3651 C CA . ASN A 1 441 ? -18.185 29.833 77.406 1.00 79.81 441 ASN A CA 1
ATOM 3652 C C . ASN A 1 441 ? -19.717 29.610 77.397 1.00 79.81 441 ASN A C 1
ATOM 3654 O O . ASN A 1 441 ? -20.444 30.063 78.278 1.00 79.81 441 ASN A O 1
ATOM 3658 N N . ASN A 1 442 ? -20.235 28.840 76.431 1.00 78.69 442 ASN A N 1
ATOM 3659 C CA . ASN A 1 442 ? -21.650 28.451 76.412 1.00 78.69 442 ASN A CA 1
ATOM 3660 C C . ASN A 1 442 ? -22.028 27.446 77.516 1.00 78.69 442 ASN A C 1
ATOM 3662 O O . ASN A 1 442 ? -23.178 27.446 77.953 1.00 78.69 442 ASN A O 1
ATOM 3666 N N . GLN A 1 443 ? -21.108 26.578 77.947 1.00 79.62 443 GLN A N 1
ATOM 3667 C CA . GLN A 1 443 ? -21.341 25.660 79.069 1.00 79.62 443 GLN A CA 1
ATOM 3668 C C . GLN A 1 443 ? -21.233 26.379 80.417 1.00 79.62 443 GLN A C 1
ATOM 3670 O O . GLN A 1 443 ? -22.061 26.140 81.289 1.00 79.62 443 GLN A O 1
ATOM 3675 N N . GLU A 1 444 ? -20.295 27.318 80.565 1.00 78.19 444 GLU A N 1
ATOM 3676 C CA . GLU A 1 444 ? -20.176 28.154 81.768 1.00 78.19 444 GLU A CA 1
ATOM 3677 C C . GLU A 1 444 ? -21.452 28.968 82.027 1.00 78.19 444 GLU A C 1
ATOM 3679 O O . GLU A 1 444 ? -21.930 29.002 83.159 1.00 78.19 444 GLU A O 1
ATOM 3684 N N . LYS A 1 445 ? -22.078 29.529 80.980 1.00 77.12 445 LYS A N 1
ATOM 3685 C CA . LYS A 1 445 ? -23.386 30.199 81.112 1.00 77.12 445 LYS A CA 1
ATOM 3686 C C . LYS A 1 445 ? -24.485 29.269 81.636 1.00 77.12 445 LYS A C 1
ATOM 3688 O O . LYS A 1 445 ? -25.224 29.658 82.529 1.00 77.12 445 LYS A O 1
ATOM 3693 N N . LYS A 1 446 ? -24.558 28.030 81.135 1.00 77.81 446 LYS A N 1
ATOM 3694 C CA . LYS A 1 446 ? -25.554 27.044 81.593 1.00 77.81 446 LYS A CA 1
ATOM 3695 C C . LYS A 1 446 ? -25.338 26.611 83.043 1.00 77.81 446 LYS A C 1
ATOM 3697 O O . LYS A 1 446 ? -26.312 26.363 83.743 1.00 77.81 446 LYS A O 1
ATOM 3702 N N . CYS A 1 447 ? -24.087 26.506 83.493 1.00 75.94 447 CYS A N 1
ATOM 3703 C CA . CYS A 1 447 ? -23.794 26.214 84.896 1.00 75.94 447 CYS A CA 1
ATOM 3704 C C . CYS A 1 447 ? -24.216 27.366 85.817 1.00 75.94 447 CYS A C 1
ATOM 3706 O O . CYS A 1 447 ? -24.815 27.094 86.850 1.00 75.94 447 CYS A O 1
ATOM 3708 N N . MET A 1 448 ? -23.988 28.629 85.427 1.00 75.19 448 MET A N 1
ATOM 3709 C CA . MET A 1 448 ? -24.467 29.780 86.209 1.00 75.19 448 MET A CA 1
ATOM 3710 C C . MET A 1 448 ? -25.997 29.812 86.332 1.00 75.19 448 MET A C 1
ATOM 3712 O O . MET A 1 448 ? -26.518 30.146 87.394 1.00 75.19 448 MET A O 1
ATOM 3716 N N . ASP A 1 449 ? -26.724 29.444 85.272 1.00 77.31 449 ASP A N 1
ATOM 3717 C CA . ASP A 1 449 ? -28.190 29.361 85.315 1.00 77.31 449 ASP A CA 1
ATOM 3718 C C . ASP A 1 449 ? -28.659 28.281 86.313 1.00 77.31 449 ASP A C 1
ATOM 3720 O O . ASP A 1 449 ? -29.520 28.543 87.150 1.00 77.31 449 ASP A O 1
ATOM 3724 N N . LEU A 1 450 ? -28.024 27.101 86.306 1.00 77.94 450 LEU A N 1
ATOM 3725 C CA . LEU A 1 450 ? -28.333 26.015 87.249 1.00 77.94 450 LEU A CA 1
ATOM 3726 C C . LEU A 1 450 ? -27.962 26.351 88.703 1.00 77.94 450 LEU A C 1
ATOM 3728 O O . LEU A 1 450 ? -28.665 25.942 89.626 1.00 77.94 450 LEU A O 1
ATOM 3732 N N . GLU A 1 451 ? -26.879 27.096 88.932 1.00 74.94 451 GLU A N 1
ATOM 3733 C CA . GLU A 1 451 ? -26.505 27.570 90.271 1.00 74.94 451 GLU A CA 1
ATOM 3734 C C . GLU A 1 451 ? -27.536 28.563 90.833 1.00 74.94 451 GLU A C 1
ATOM 3736 O O . GLU A 1 451 ? -27.878 28.490 92.017 1.00 74.94 451 GLU A O 1
ATOM 3741 N N . ASN A 1 452 ? -28.096 29.435 89.986 1.00 75.12 452 ASN A N 1
ATOM 3742 C CA . ASN A 1 452 ? -29.182 30.338 90.377 1.00 75.12 452 ASN A CA 1
ATOM 3743 C C . ASN A 1 452 ? -30.478 29.577 90.711 1.00 75.12 452 ASN A C 1
ATOM 3745 O O . ASN A 1 452 ? -31.153 29.917 91.684 1.00 75.12 452 ASN A O 1
ATOM 3749 N N . ASP A 1 453 ? -30.807 28.521 89.961 1.00 76.00 453 ASP A N 1
ATOM 3750 C CA . ASP A 1 453 ? -31.987 27.688 90.227 1.00 76.00 453 ASP A CA 1
ATOM 3751 C C . ASP A 1 453 ? -31.881 26.935 91.566 1.00 76.00 453 ASP A C 1
ATOM 3753 O O . ASP A 1 453 ? -32.843 26.880 92.336 1.00 76.00 453 ASP A O 1
ATOM 3757 N N . VAL A 1 454 ? -30.696 26.408 91.898 1.00 77.31 454 VAL A N 1
ATOM 3758 C CA . VAL A 1 454 ? -30.445 25.733 93.186 1.00 77.31 454 VAL A CA 1
ATOM 3759 C C . VAL A 1 454 ? -30.532 26.710 94.362 1.00 77.31 454 VAL A C 1
ATOM 3761 O O . VAL A 1 454 ? -31.088 26.365 95.407 1.00 77.31 454 VAL A O 1
ATOM 3764 N N . ALA A 1 455 ? -30.032 27.939 94.202 1.00 76.12 455 ALA A N 1
ATOM 3765 C CA . ALA A 1 455 ? -30.140 28.966 95.235 1.00 76.12 455 ALA A CA 1
ATOM 3766 C C . ALA A 1 455 ? -31.607 29.323 95.545 1.00 76.12 455 ALA A C 1
ATOM 3768 O O . ALA A 1 455 ? -31.954 29.504 96.712 1.00 76.12 455 ALA A O 1
ATOM 3769 N N . ASN A 1 456 ? -32.479 29.355 94.532 1.00 73.62 456 ASN A N 1
ATOM 3770 C CA . ASN A 1 456 ? -33.909 29.619 94.716 1.00 73.62 456 ASN A CA 1
ATOM 3771 C C . ASN A 1 456 ? -34.613 28.488 95.489 1.00 73.62 456 ASN A C 1
ATOM 3773 O O . ASN A 1 456 ? -35.349 28.762 96.438 1.00 73.62 456 ASN A O 1
ATOM 3777 N N . LEU A 1 457 ? -34.335 27.221 95.167 1.00 75.75 457 LEU A N 1
ATOM 3778 C CA . LEU A 1 457 ? -34.942 26.067 95.852 1.00 75.75 457 LEU A CA 1
ATOM 3779 C C . LEU A 1 457 ? -34.566 25.978 97.344 1.00 75.75 457 LEU A C 1
ATOM 3781 O O . LEU A 1 457 ? -35.407 25.648 98.179 1.00 75.75 457 LEU A O 1
ATOM 3785 N N . LEU A 1 458 ? -33.336 26.351 97.710 1.00 74.31 458 LEU A N 1
ATOM 3786 C CA . LEU A 1 458 ? -32.898 26.392 99.114 1.00 74.31 458 LEU A CA 1
ATOM 3787 C C . LEU A 1 458 ? -33.631 27.462 99.942 1.00 74.31 458 LEU A C 1
ATOM 3789 O O . LEU A 1 458 ? -33.772 27.321 101.159 1.00 74.31 458 LEU A O 1
ATOM 3793 N N . THR A 1 459 ? -34.127 28.528 99.304 1.00 71.44 459 THR A N 1
ATOM 3794 C CA . THR A 1 459 ? -34.926 29.544 100.006 1.00 71.44 459 THR A CA 1
ATOM 3795 C C . THR A 1 459 ? -36.347 29.071 100.315 1.00 71.44 459 THR A C 1
ATOM 3797 O O . THR A 1 459 ? -36.883 29.445 101.357 1.00 71.44 459 THR A O 1
ATOM 3800 N N . GLU A 1 460 ? -36.932 28.195 99.491 1.00 70.06 460 GLU A N 1
ATOM 3801 C CA . GLU A 1 460 ? -38.256 27.603 99.743 1.00 70.06 460 GLU A CA 1
ATOM 3802 C C . GLU A 1 460 ? -38.228 26.563 100.876 1.00 70.06 460 GLU A C 1
ATOM 3804 O O . GLU A 1 460 ? -39.129 26.536 101.717 1.00 70.06 460 GLU A O 1
ATOM 3809 N N . GLU A 1 461 ? -37.165 25.757 100.966 1.00 69.50 461 GLU A N 1
ATOM 3810 C CA . GLU A 1 461 ? -37.003 24.736 102.015 1.00 69.50 461 GLU A CA 1
ATOM 3811 C C . GLU A 1 461 ? -36.959 25.348 103.432 1.00 69.50 461 GLU A C 1
ATOM 3813 O O . GLU A 1 461 ? -37.567 24.833 104.374 1.00 69.50 461 GLU A O 1
ATOM 3818 N N . SER A 1 462 ? -36.315 26.509 103.577 1.00 68.62 462 SER A N 1
ATOM 3819 C CA . SER A 1 462 ? -36.204 27.241 104.848 1.00 68.62 462 SER A CA 1
ATOM 3820 C C . SER A 1 462 ? -37.560 27.745 105.385 1.00 68.62 462 SER A C 1
ATOM 3822 O O . SER A 1 462 ? -37.791 27.793 106.600 1.00 68.62 462 SER A O 1
ATOM 3824 N N . VAL A 1 463 ? -38.504 28.069 104.492 1.00 70.56 463 VAL A N 1
ATOM 3825 C CA . VAL A 1 463 ? -39.847 28.553 104.861 1.00 70.56 463 VAL A CA 1
ATOM 3826 C C . VAL A 1 463 ? -40.715 27.416 105.411 1.00 70.56 463 VAL A C 1
ATOM 3828 O O . VAL A 1 463 ? -41.419 27.605 106.406 1.00 70.56 463 VAL A O 1
ATOM 3831 N N . LEU A 1 464 ? -40.619 26.219 104.826 1.00 70.62 464 LEU A N 1
ATOM 3832 C CA . LEU A 1 464 ? -41.393 25.046 105.250 1.00 70.62 464 LEU A CA 1
ATOM 3833 C C . LEU A 1 464 ? -40.931 24.495 106.609 1.00 70.62 464 LEU A C 1
ATOM 3835 O O . LEU A 1 464 ? -41.758 24.082 107.423 1.00 70.62 464 LEU A O 1
ATOM 3839 N N . ALA A 1 465 ? -39.631 24.560 106.909 1.00 65.31 465 ALA A N 1
ATOM 3840 C CA . ALA A 1 465 ? -39.090 24.124 108.198 1.00 65.31 465 ALA A CA 1
ATOM 3841 C C . ALA A 1 465 ? -39.601 24.968 109.389 1.00 65.31 465 ALA A C 1
ATOM 3843 O O . ALA A 1 465 ? -39.764 24.450 110.495 1.00 65.31 465 ALA A O 1
ATOM 3844 N N . SER A 1 466 ? -39.921 26.248 109.163 1.00 61.12 466 SER A N 1
ATOM 3845 C CA . SER A 1 466 ? -40.430 27.154 110.208 1.00 61.12 466 SER A CA 1
ATOM 3846 C C . SER A 1 466 ? -41.883 26.861 110.611 1.00 61.12 466 SER A C 1
ATOM 3848 O O . SER A 1 466 ? -42.252 27.077 111.763 1.00 61.12 466 SER A O 1
ATOM 3850 N N . GLN A 1 467 ? -42.696 26.307 109.703 1.00 61.66 467 GLN A N 1
ATOM 3851 C CA . GLN A 1 467 ? -44.100 25.951 109.970 1.00 61.66 467 GLN A CA 1
ATOM 3852 C C . GLN A 1 467 ? -44.261 24.677 110.814 1.00 61.66 467 GLN A C 1
ATOM 3854 O O . GLN A 1 467 ? -45.256 24.522 111.520 1.00 61.66 467 GLN A O 1
ATOM 3859 N N . ILE A 1 468 ? -43.283 23.767 110.783 1.00 59.12 468 ILE A N 1
ATOM 3860 C CA . ILE A 1 468 ? -43.350 22.490 111.516 1.00 59.12 468 ILE A CA 1
ATOM 3861 C C . ILE A 1 468 ? -43.109 22.688 113.024 1.00 59.12 468 ILE A C 1
ATOM 3863 O O . ILE A 1 468 ? -43.693 21.980 113.845 1.00 59.12 468 ILE A O 1
ATOM 3867 N N . ILE A 1 469 ? -42.314 23.689 113.411 1.00 62.22 469 ILE A N 1
ATOM 3868 C CA . ILE A 1 469 ? -41.958 23.952 114.816 1.00 62.22 469 ILE A CA 1
ATOM 3869 C C . ILE A 1 469 ? -43.145 24.542 115.607 1.00 62.22 469 ILE A C 1
ATOM 3871 O O . ILE A 1 469 ? -43.266 24.302 116.809 1.00 62.22 469 ILE A O 1
ATOM 3875 N N . GLU A 1 470 ? -44.074 25.246 114.949 1.00 53.69 470 GLU A N 1
ATOM 3876 C CA . GLU A 1 470 ? -45.283 25.793 115.591 1.00 53.69 470 GLU A CA 1
ATOM 3877 C C . GLU A 1 470 ? -46.311 24.719 115.985 1.00 53.69 470 GLU A C 1
ATOM 3879 O O . GLU A 1 470 ? -47.081 24.919 116.929 1.00 53.69 470 GLU A O 1
ATOM 3884 N N . LEU A 1 471 ? -46.312 23.565 115.311 1.00 56.03 471 LEU A N 1
ATOM 3885 C CA . LEU A 1 471 ? -47.331 22.526 115.492 1.00 56.03 471 LEU A CA 1
ATOM 3886 C C . LEU A 1 471 ? -47.013 21.515 116.611 1.00 56.03 471 LEU A C 1
ATOM 3888 O O . LEU A 1 471 ? -47.907 20.784 117.028 1.00 56.03 471 LEU A O 1
ATOM 3892 N N . GLN A 1 472 ? -45.791 21.492 117.159 1.00 42.97 472 GLN A N 1
ATOM 3893 C CA . GLN A 1 472 ? -45.369 20.485 118.151 1.00 42.97 472 GLN A CA 1
ATOM 3894 C C . GLN A 1 472 ? -45.646 20.831 119.633 1.00 42.97 472 GLN A C 1
ATOM 3896 O O . GLN A 1 472 ? -45.430 19.983 120.493 1.00 42.97 472 GLN A O 1
ATOM 3901 N N . ASN A 1 473 ? -46.155 22.025 119.971 1.00 46.00 473 ASN A N 1
ATOM 3902 C CA . ASN A 1 473 ? -46.271 22.486 121.372 1.00 46.00 473 ASN A CA 1
ATOM 3903 C C . ASN A 1 473 ? -47.684 22.443 122.001 1.00 46.00 473 ASN A C 1
ATOM 3905 O O . ASN A 1 473 ? -47.912 23.093 123.025 1.00 46.00 473 ASN A O 1
ATOM 3909 N N . LYS A 1 474 ? -48.653 21.693 121.453 1.00 39.72 474 LYS A N 1
ATOM 3910 C CA . LYS A 1 474 ? -50.013 21.616 122.030 1.00 39.72 474 LYS A CA 1
ATOM 3911 C C . LYS A 1 474 ? -50.537 20.186 122.217 1.00 39.72 474 LYS A C 1
ATOM 3913 O O . LYS A 1 474 ? -50.978 19.560 121.266 1.00 39.72 474 LYS A O 1
ATOM 3918 N N . CYS A 1 475 ? -50.616 19.821 123.501 1.00 35.25 475 CYS A N 1
ATOM 3919 C CA . CYS A 1 475 ? -51.540 18.880 124.152 1.00 35.25 475 CYS A CA 1
ATOM 3920 C C . CYS A 1 475 ? -51.172 17.388 124.270 1.00 35.25 475 CYS A C 1
ATOM 3922 O O . CYS A 1 475 ? -50.853 16.707 123.309 1.00 35.25 475 CYS A O 1
ATOM 3924 N N . SER A 1 476 ? -51.310 16.910 125.515 1.00 39.66 476 SER A N 1
ATOM 3925 C CA . SER A 1 476 ? -51.722 15.553 125.883 1.00 39.66 476 SER A CA 1
ATOM 3926 C C . SER A 1 476 ? -53.005 15.684 126.718 1.00 39.66 476 SER A C 1
ATOM 3928 O O . SER A 1 476 ? -52.993 16.385 127.736 1.00 39.66 476 SER A O 1
ATOM 3930 N N . SER A 1 477 ? -54.103 15.037 126.314 1.00 41.91 477 SER A N 1
ATOM 3931 C CA . SER A 1 477 ? -55.310 14.832 127.138 1.00 41.91 477 SER A CA 1
ATOM 3932 C C . SER A 1 477 ? -56.067 13.562 126.717 1.00 41.91 477 SER A C 1
ATOM 3934 O O . SER A 1 477 ? -56.010 13.097 125.591 1.00 41.91 477 SER A O 1
ATOM 3936 N N . ARG A 1 478 ? -56.787 12.985 127.674 1.00 49.75 478 ARG A N 1
ATOM 3937 C CA . ARG A 1 478 ? -57.241 11.589 127.783 1.00 49.75 478 ARG A CA 1
ATOM 3938 C C . ARG A 1 478 ? -58.362 11.142 126.818 1.00 49.75 478 ARG A C 1
ATOM 3940 O O . ARG A 1 478 ? -58.755 9.983 126.906 1.00 49.75 478 ARG A O 1
ATOM 3947 N N . ASP A 1 479 ? -58.807 11.999 125.901 1.00 50.91 479 ASP A N 1
ATOM 3948 C CA . ASP A 1 479 ? -59.705 11.639 124.784 1.00 50.91 479 ASP A CA 1
ATOM 3949 C C . ASP A 1 479 ? -58.935 11.010 123.600 1.00 50.91 479 ASP A C 1
ATOM 3951 O O . ASP A 1 479 ? -59.513 10.313 122.772 1.00 50.91 479 ASP A O 1
ATOM 3955 N N . GLU A 1 480 ? -57.601 11.133 123.593 1.00 51.50 480 GLU A N 1
ATOM 3956 C CA . GLU A 1 480 ? -56.714 10.560 122.572 1.00 51.50 480 GLU A CA 1
ATOM 3957 C C . GLU A 1 480 ? -56.732 9.019 122.540 1.00 51.50 480 GLU A C 1
ATOM 3959 O O . GLU A 1 480 ? -56.417 8.437 121.515 1.00 51.50 480 GLU A O 1
ATOM 3964 N N . LYS A 1 481 ? -57.120 8.297 123.604 1.00 54.91 481 LYS A N 1
ATOM 3965 C CA . LYS A 1 481 ? -56.993 6.821 123.620 1.00 54.91 481 LYS A CA 1
ATOM 3966 C C . LYS A 1 481 ? -57.983 6.072 122.711 1.00 54.91 481 LYS A C 1
ATOM 3968 O O . LYS A 1 481 ? -57.621 5.014 122.209 1.00 54.91 481 LYS A O 1
ATOM 3973 N N . GLU A 1 482 ? -59.189 6.599 122.493 1.00 57.53 482 GLU A N 1
ATOM 3974 C CA . GLU A 1 482 ? -60.207 5.978 121.619 1.00 57.53 482 GLU A CA 1
ATOM 3975 C C . GLU A 1 482 ? -60.038 6.387 120.144 1.00 57.53 482 GLU A C 1
ATOM 3977 O O . GLU A 1 482 ? -60.275 5.578 119.244 1.00 57.53 482 GLU A O 1
ATOM 3982 N N . GLU A 1 483 ? -59.554 7.606 119.877 1.00 60.34 483 GLU A N 1
ATOM 3983 C CA . GLU A 1 483 ? -59.122 8.014 118.532 1.00 60.34 483 GLU A CA 1
ATOM 3984 C C . GLU A 1 483 ? -57.824 7.309 118.120 1.00 60.34 483 GLU A C 1
ATOM 3986 O O . GLU A 1 483 ? -57.741 6.838 116.989 1.00 60.34 483 GLU A O 1
ATOM 3991 N N . LEU A 1 484 ? -56.881 7.097 119.047 1.00 59.31 484 LEU A N 1
ATOM 3992 C CA . LEU A 1 484 ? -55.674 6.304 118.799 1.00 59.31 484 LEU A CA 1
ATOM 3993 C C . LEU A 1 484 ? -55.989 4.826 118.520 1.00 59.31 484 LEU A C 1
ATOM 3995 O O . LEU A 1 484 ? -55.284 4.222 117.728 1.00 59.31 484 LEU A O 1
ATOM 3999 N N . GLU A 1 485 ? -57.036 4.216 119.091 1.00 64.25 485 GLU A N 1
ATOM 4000 C CA . GLU A 1 485 ? -57.426 2.834 118.736 1.00 64.25 485 GLU A CA 1
ATOM 4001 C C . GLU A 1 485 ? -58.034 2.734 117.324 1.00 64.25 485 GLU A C 1
ATOM 4003 O O . GLU A 1 485 ? -57.749 1.777 116.595 1.00 64.25 485 GLU A O 1
ATOM 4008 N N . LYS A 1 486 ? -58.797 3.748 116.887 1.00 71.69 486 LYS A N 1
ATOM 4009 C CA . LYS A 1 486 ? -59.237 3.863 115.486 1.00 71.69 486 LYS A CA 1
ATOM 4010 C C . LYS A 1 486 ? -58.067 4.131 114.547 1.00 71.69 486 LYS A C 1
ATOM 4012 O O . LYS A 1 486 ? -57.949 3.448 113.532 1.00 71.69 486 LYS A O 1
ATOM 4017 N N . GLU A 1 487 ? -57.163 5.031 114.909 1.00 71.38 487 GLU A N 1
ATOM 4018 C CA . GLU A 1 487 ? -55.969 5.336 114.124 1.00 71.38 487 GLU A CA 1
ATOM 4019 C C . GLU A 1 487 ? -55.014 4.131 114.063 1.00 71.38 487 GLU A C 1
ATOM 4021 O O . GLU A 1 487 ? -54.466 3.846 113.005 1.00 71.38 487 GLU A O 1
ATOM 4026 N N . ILE A 1 488 ? -54.905 3.325 115.127 1.00 72.50 488 ILE A N 1
ATOM 4027 C CA . ILE A 1 488 ? -54.186 2.039 115.122 1.00 72.50 488 ILE A CA 1
ATOM 4028 C C . ILE A 1 488 ? -54.844 1.050 114.153 1.00 72.50 488 ILE A C 1
ATOM 4030 O O . ILE A 1 488 ? -54.133 0.381 113.407 1.00 72.50 488 ILE A O 1
ATOM 4034 N N . SER A 1 489 ? -56.176 0.962 114.107 1.00 77.00 489 SER A N 1
ATOM 4035 C CA . SER A 1 489 ? -56.868 0.075 113.157 1.00 77.00 489 SER A CA 1
ATOM 4036 C C . SER A 1 489 ? -56.719 0.529 111.695 1.00 77.00 489 SER A C 1
ATOM 4038 O O . SER A 1 489 ? -56.535 -0.296 110.796 1.00 77.00 489 SER A O 1
ATOM 4040 N N . GLU A 1 490 ? -56.698 1.841 111.446 1.00 78.56 490 GLU A N 1
ATOM 4041 C CA . GLU A 1 490 ? -56.413 2.414 110.128 1.00 78.56 490 GLU A CA 1
ATOM 4042 C C . GLU A 1 490 ? -54.939 2.249 109.733 1.00 78.56 490 GLU A C 1
ATOM 4044 O O . GLU A 1 490 ? -54.635 1.957 108.574 1.00 78.56 490 GLU A O 1
ATOM 4049 N N . LEU A 1 491 ? -54.014 2.370 110.688 1.00 78.00 491 LEU A N 1
ATOM 4050 C CA . LEU A 1 491 ? -52.593 2.091 110.491 1.00 78.00 491 LEU A CA 1
ATOM 4051 C C . LEU A 1 491 ? -52.342 0.599 110.238 1.00 78.00 491 LEU A C 1
ATOM 4053 O O . LEU A 1 491 ? -51.521 0.284 109.386 1.00 78.00 491 LEU A O 1
ATOM 4057 N N . GLN A 1 492 ? -53.093 -0.314 110.861 1.00 77.06 492 GLN A N 1
ATOM 4058 C CA . GLN A 1 492 ? -53.039 -1.757 110.574 1.00 77.06 492 GLN A CA 1
ATOM 4059 C C . GLN A 1 492 ? -53.581 -2.108 109.179 1.00 77.06 492 GLN A C 1
ATOM 4061 O O . GLN A 1 492 ? -53.094 -3.037 108.528 1.00 77.06 492 GLN A O 1
ATOM 4066 N N . LEU A 1 493 ? -54.581 -1.371 108.684 1.00 80.88 493 LEU A N 1
ATOM 4067 C CA . LEU A 1 493 ? -55.045 -1.481 107.296 1.00 80.88 493 LEU A CA 1
ATOM 4068 C C . LEU A 1 493 ? -53.984 -0.973 106.314 1.00 80.88 493 LEU A C 1
ATOM 4070 O O . LEU A 1 493 ? -53.645 -1.682 105.366 1.00 80.88 493 LEU A O 1
ATOM 4074 N N . LYS A 1 494 ? -53.395 0.199 106.585 1.00 81.31 494 LYS A N 1
ATOM 4075 C CA . LYS A 1 494 ? -52.289 0.758 105.790 1.00 81.31 494 LYS A CA 1
ATOM 4076 C C . LYS A 1 494 ? -51.056 -0.148 105.810 1.00 81.31 494 LYS A C 1
ATOM 4078 O O . LYS A 1 494 ? -50.429 -0.331 104.774 1.00 81.31 494 LYS A O 1
ATOM 4083 N N . GLU A 1 495 ? -50.736 -0.767 106.943 1.00 81.25 495 GLU A N 1
ATOM 4084 C CA . GLU A 1 495 ? -49.650 -1.742 107.074 1.00 81.25 495 GLU A CA 1
ATOM 4085 C C . GLU A 1 495 ? -49.924 -2.991 106.229 1.00 81.25 495 GLU A C 1
ATOM 4087 O O . GLU A 1 495 ? -49.056 -3.432 105.478 1.00 81.25 495 GLU A O 1
ATOM 4092 N N . ASN A 1 496 ? -51.148 -3.523 106.256 1.00 81.50 496 ASN A N 1
ATOM 4093 C CA . ASN A 1 496 ? -51.524 -4.652 105.404 1.00 81.50 496 ASN A CA 1
ATOM 4094 C C . ASN A 1 496 ? -51.478 -4.315 103.908 1.00 81.50 496 ASN A C 1
ATOM 4096 O O . ASN A 1 496 ? -51.089 -5.161 103.098 1.00 81.50 496 ASN A O 1
ATOM 4100 N N . ASP A 1 497 ? -51.857 -3.100 103.518 1.00 83.94 497 ASP A N 1
ATOM 4101 C CA . ASP A 1 497 ? -51.764 -2.663 102.126 1.00 83.94 497 ASP A CA 1
ATOM 4102 C C . ASP A 1 497 ? -50.309 -2.424 101.696 1.00 83.94 497 ASP A C 1
ATOM 4104 O O . ASP A 1 497 ? -49.922 -2.854 100.605 1.00 83.94 497 ASP A O 1
ATOM 4108 N N . LEU A 1 498 ? -49.462 -1.893 102.585 1.00 84.75 498 LEU A N 1
ATOM 4109 C CA . LEU A 1 498 ? -48.014 -1.806 102.375 1.00 84.75 498 LEU A CA 1
ATOM 4110 C C . LEU A 1 498 ? -47.357 -3.192 102.279 1.00 84.75 498 LEU A C 1
ATOM 4112 O O . LEU A 1 498 ? -46.491 -3.391 101.432 1.00 84.75 498 LEU A O 1
ATOM 4116 N N . ILE A 1 499 ? -47.797 -4.187 103.054 1.00 85.88 499 ILE A N 1
ATOM 4117 C CA . ILE A 1 499 ? -47.318 -5.577 102.945 1.00 85.88 499 ILE A CA 1
ATOM 4118 C C . ILE A 1 499 ? -47.724 -6.192 101.595 1.00 85.88 499 ILE A C 1
ATOM 4120 O O . ILE A 1 499 ? -46.947 -6.929 100.979 1.00 85.88 499 ILE A O 1
ATOM 4124 N N . LYS A 1 500 ? -48.921 -5.892 101.076 1.00 84.44 500 LYS A N 1
ATOM 4125 C CA . LYS A 1 500 ? -49.330 -6.332 99.728 1.00 84.44 500 LYS A CA 1
ATOM 4126 C C . LYS A 1 500 ? -48.488 -5.665 98.640 1.00 84.44 500 LYS A C 1
ATOM 4128 O O . LYS A 1 500 ? -48.069 -6.351 97.706 1.00 84.44 500 LYS A O 1
ATOM 4133 N N . GLU A 1 501 ? -48.211 -4.368 98.756 1.00 84.06 501 GLU A N 1
ATOM 4134 C CA . GLU A 1 501 ? -47.297 -3.651 97.857 1.00 84.06 501 GLU A CA 1
ATOM 4135 C C . GLU A 1 501 ? -45.868 -4.208 97.926 1.00 84.06 501 GLU A C 1
ATOM 4137 O O . GLU A 1 501 ? -45.243 -4.460 96.893 1.00 84.06 501 GLU A O 1
ATOM 4142 N N . GLN A 1 502 ? -45.372 -4.510 99.126 1.00 84.12 502 GLN A N 1
ATOM 4143 C CA . GLN A 1 502 ? -44.072 -5.143 99.340 1.00 84.12 502 GLN A CA 1
ATOM 4144 C C . GLN A 1 502 ? -44.005 -6.532 98.688 1.00 84.12 502 GLN A C 1
ATOM 4146 O O . GLN A 1 502 ? -43.016 -6.889 98.052 1.00 84.12 502 GLN A O 1
ATOM 4151 N N . ASN A 1 503 ? -45.075 -7.322 98.777 1.00 86.25 503 ASN A N 1
ATOM 4152 C CA . ASN A 1 503 ? -45.135 -8.627 98.124 1.00 86.25 503 ASN A CA 1
ATOM 4153 C C . ASN A 1 503 ? -45.211 -8.513 96.592 1.00 86.25 503 ASN A C 1
ATOM 4155 O O . ASN A 1 503 ? -44.574 -9.305 95.892 1.00 86.25 503 ASN A O 1
ATOM 4159 N N . ARG A 1 504 ? -45.925 -7.513 96.053 1.00 86.00 504 ARG A N 1
ATOM 4160 C CA . ARG A 1 504 ? -45.962 -7.215 94.607 1.00 86.00 504 ARG A CA 1
ATOM 4161 C C . ARG A 1 504 ? -44.593 -6.791 94.080 1.00 86.00 504 ARG A C 1
ATOM 4163 O O . ARG A 1 504 ? -44.129 -7.339 93.081 1.00 86.00 504 ARG A O 1
ATOM 4170 N N . THR A 1 505 ? -43.923 -5.874 94.773 1.00 86.88 505 THR A N 1
ATOM 4171 C CA . THR A 1 505 ? -42.562 -5.440 94.424 1.00 86.88 505 THR A CA 1
ATOM 4172 C C . THR A 1 505 ? -41.563 -6.589 94.561 1.00 86.88 505 THR A C 1
ATOM 4174 O O . THR A 1 505 ? -40.727 -6.774 93.680 1.00 86.88 505 THR A O 1
ATOM 4177 N N . HIS A 1 506 ? -41.697 -7.451 95.572 1.00 89.69 506 HIS A N 1
ATOM 4178 C CA . HIS A 1 506 ? -40.863 -8.646 95.708 1.00 89.69 506 HIS A CA 1
ATOM 4179 C C . HIS A 1 506 ? -41.051 -9.649 94.552 1.00 89.69 506 HIS A C 1
ATOM 4181 O O . HIS A 1 506 ? -40.072 -10.210 94.049 1.00 89.69 506 HIS A O 1
ATOM 4187 N N . LEU A 1 507 ? -42.286 -9.853 94.082 1.00 89.69 507 LEU A N 1
ATOM 4188 C CA . LEU A 1 507 ? -42.581 -10.666 92.894 1.00 89.69 507 LEU A CA 1
ATOM 4189 C C . LEU A 1 507 ? -41.980 -10.054 91.622 1.00 89.69 507 LEU A C 1
ATOM 4191 O O . LEU A 1 507 ? -41.405 -10.770 90.798 1.00 89.69 507 LEU A O 1
ATOM 4195 N N . HIS A 1 508 ? -42.052 -8.729 91.489 1.00 88.56 508 HIS A N 1
ATOM 4196 C CA . HIS A 1 508 ? -41.446 -8.013 90.372 1.00 88.56 508 HIS A CA 1
ATOM 4197 C C . HIS A 1 508 ? -39.915 -8.148 90.379 1.00 88.56 508 HIS A C 1
ATOM 4199 O O . HIS A 1 508 ? -39.329 -8.517 89.364 1.00 88.56 508 HIS A O 1
ATOM 4205 N N . ILE A 1 509 ? -39.274 -8.005 91.545 1.00 88.50 509 ILE A N 1
ATOM 4206 C CA . ILE A 1 509 ? -37.831 -8.234 91.720 1.00 88.50 509 ILE A CA 1
ATOM 4207 C C . ILE A 1 509 ? -37.445 -9.667 91.331 1.00 88.50 509 ILE A C 1
ATOM 4209 O O . ILE A 1 509 ? -36.457 -9.858 90.627 1.00 88.50 509 ILE A O 1
ATOM 4213 N N . LYS A 1 510 ? -38.219 -10.687 91.726 1.00 90.81 510 LYS A N 1
ATOM 4214 C CA . LYS A 1 510 ? -37.961 -12.083 91.314 1.00 90.81 510 LYS A CA 1
ATOM 4215 C C . LYS A 1 510 ? -38.069 -12.283 89.801 1.00 90.81 510 LYS A C 1
ATOM 4217 O O . LYS A 1 510 ? -37.303 -13.062 89.235 1.00 90.81 510 LYS A O 1
ATOM 4222 N N . THR A 1 511 ? -38.997 -11.583 89.156 1.00 90.50 511 THR A N 1
ATOM 4223 C CA . THR A 1 511 ? -39.186 -11.637 87.699 1.00 90.50 511 THR A CA 1
ATOM 4224 C C . THR A 1 511 ? -37.992 -11.001 86.986 1.00 90.50 511 THR A C 1
ATOM 4226 O O . THR A 1 511 ? -37.360 -11.660 86.164 1.00 90.50 511 THR A O 1
ATOM 4229 N N . ILE A 1 512 ? -37.577 -9.804 87.416 1.00 89.12 512 ILE A N 1
ATOM 4230 C CA . ILE A 1 512 ? -36.375 -9.117 86.916 1.00 89.12 512 ILE A CA 1
ATOM 4231 C C . ILE A 1 512 ? -35.114 -9.960 87.153 1.00 89.12 512 ILE A C 1
ATOM 4233 O O . ILE A 1 512 ? -34.254 -10.055 86.286 1.00 89.12 512 ILE A O 1
ATOM 4237 N N . GLN A 1 513 ? -34.990 -10.631 88.302 1.00 91.00 513 GLN A N 1
ATOM 4238 C CA . GLN A 1 513 ? -33.859 -11.525 88.577 1.00 91.00 513 GLN A CA 1
ATOM 4239 C C . GLN A 1 513 ? -33.812 -12.734 87.633 1.00 91.00 513 GLN A C 1
ATOM 4241 O O . GLN A 1 513 ? -32.722 -13.194 87.285 1.00 91.00 513 GLN A O 1
ATOM 4246 N N . LYS A 1 514 ? -34.970 -13.269 87.227 1.00 90.88 514 LYS A N 1
ATOM 4247 C CA . LYS A 1 514 ? -35.045 -14.347 86.235 1.00 90.88 514 LYS A CA 1
ATOM 4248 C C . LYS A 1 514 ? -34.655 -13.831 84.850 1.00 90.88 514 LYS A C 1
ATOM 4250 O O . LYS A 1 514 ? -33.792 -14.428 84.216 1.00 90.88 514 LYS A O 1
ATOM 4255 N N . GLU A 1 515 ? -35.200 -12.689 84.442 1.00 90.12 515 GLU A N 1
ATOM 4256 C CA . GLU A 1 515 ? -34.853 -12.029 83.178 1.00 90.12 515 GLU A CA 1
ATOM 4257 C C . GLU A 1 515 ? -33.359 -11.695 83.106 1.00 90.12 515 GLU A C 1
ATOM 4259 O O . GLU A 1 515 ? -32.712 -11.980 82.104 1.00 90.12 515 GLU A O 1
ATOM 4264 N N . TYR A 1 516 ? -32.772 -11.185 84.191 1.00 90.12 516 TYR A N 1
ATOM 4265 C CA . TYR A 1 516 ? -31.341 -10.897 84.285 1.00 90.12 516 TYR A CA 1
ATOM 4266 C C . TYR A 1 516 ? -30.477 -12.156 84.108 1.00 90.12 516 TYR A C 1
ATOM 4268 O O . TYR A 1 516 ? -29.480 -12.129 83.388 1.00 90.12 516 TYR A O 1
ATOM 4276 N N . LYS A 1 517 ? -30.875 -13.290 84.703 1.00 91.94 517 LYS A N 1
ATOM 4277 C CA . LYS A 1 517 ? -30.193 -14.580 84.493 1.00 91.94 517 LYS A CA 1
ATOM 4278 C C . LYS A 1 517 ? -30.326 -15.076 83.054 1.00 91.94 517 LYS A C 1
ATOM 4280 O O . LYS A 1 517 ? -29.346 -15.563 82.491 1.00 91.94 517 LYS A O 1
ATOM 4285 N N . ASP A 1 518 ? -31.501 -14.929 82.451 1.00 90.62 518 ASP A N 1
ATOM 4286 C CA . ASP A 1 518 ? -31.729 -15.297 81.053 1.00 90.62 518 ASP A CA 1
ATOM 4287 C C . ASP A 1 518 ? -30.900 -14.413 80.104 1.00 90.62 518 ASP A C 1
ATOM 4289 O O . ASP A 1 518 ? -30.323 -14.918 79.139 1.00 90.62 518 ASP A O 1
ATOM 4293 N N . PHE A 1 519 ? -30.757 -13.118 80.408 1.00 90.75 519 PHE A N 1
ATOM 4294 C CA . PHE A 1 519 ? -29.864 -12.208 79.688 1.00 90.75 519 PHE A CA 1
ATOM 4295 C C . PHE A 1 519 ? -28.394 -12.606 79.822 1.00 90.75 519 PHE A C 1
ATOM 4297 O O . PHE A 1 519 ? -27.707 -12.665 78.806 1.00 90.75 519 PHE A O 1
ATOM 4304 N N . ILE A 1 520 ? -27.917 -12.943 81.025 1.00 93.31 520 ILE A N 1
ATOM 4305 C CA . ILE A 1 520 ? -26.543 -13.434 81.227 1.00 93.31 520 ILE A CA 1
ATOM 4306 C C . ILE A 1 520 ? -26.286 -14.703 80.411 1.00 93.31 520 ILE A C 1
ATOM 4308 O O . ILE A 1 520 ? -25.250 -14.815 79.760 1.00 93.31 520 ILE A O 1
ATOM 4312 N N . ASN A 1 521 ? -27.228 -15.650 80.402 1.00 91.25 521 ASN A N 1
ATOM 4313 C CA . ASN A 1 521 ? -27.083 -16.881 79.627 1.00 91.25 521 ASN A CA 1
ATOM 4314 C C . ASN A 1 521 ? -27.038 -16.606 78.116 1.00 91.25 521 ASN A C 1
ATOM 4316 O O . ASN A 1 521 ? -26.213 -17.192 77.419 1.00 91.25 521 ASN A O 1
ATOM 4320 N N . LYS A 1 522 ? -27.868 -15.685 77.607 1.00 92.12 522 LYS A N 1
ATOM 4321 C CA . LYS A 1 522 ? -27.801 -15.237 76.204 1.00 92.12 522 LYS A CA 1
ATOM 4322 C C . LYS A 1 522 ? -26.466 -14.568 75.882 1.00 92.12 522 LYS A C 1
ATOM 4324 O O . LYS A 1 522 ? -25.904 -14.837 74.826 1.00 92.12 522 LYS A O 1
ATOM 4329 N N . LEU A 1 523 ? -25.948 -13.742 76.792 1.00 90.62 523 LEU A N 1
ATOM 4330 C CA . LEU A 1 523 ? -24.657 -13.074 76.629 1.00 90.62 523 LEU A CA 1
ATOM 4331 C C . LEU A 1 523 ? -23.515 -14.096 76.559 1.00 90.62 523 LEU A C 1
ATOM 4333 O O . LEU A 1 523 ? -22.692 -14.030 75.653 1.00 90.62 523 LEU A O 1
ATOM 4337 N N . ARG A 1 524 ? -23.526 -15.096 77.449 1.00 93.06 524 ARG A N 1
ATOM 4338 C CA . ARG A 1 524 ? -22.540 -16.186 77.463 1.00 93.06 524 ARG A CA 1
ATOM 4339 C C . ARG A 1 524 ? -22.586 -17.027 76.186 1.00 93.06 524 ARG A C 1
ATOM 4341 O O . ARG A 1 524 ? -21.539 -17.319 75.621 1.00 93.06 524 ARG A O 1
ATOM 4348 N N . ASN A 1 525 ? -23.780 -17.386 75.715 1.00 92.75 525 ASN A N 1
ATOM 4349 C CA . ASN A 1 525 ? -23.925 -18.121 74.457 1.00 92.75 525 ASN A CA 1
ATOM 4350 C C . ASN A 1 525 ? -23.410 -17.287 73.268 1.00 92.75 525 ASN A C 1
ATOM 4352 O O . ASN A 1 525 ? -22.703 -17.814 72.416 1.00 92.75 525 ASN A O 1
ATOM 4356 N N . GLY A 1 526 ? -23.685 -15.977 73.250 1.00 91.50 526 GLY A N 1
ATOM 4357 C CA . GLY A 1 526 ? -23.134 -15.061 72.248 1.00 91.50 526 GLY A CA 1
ATOM 4358 C C . GLY A 1 526 ? -21.603 -14.962 72.295 1.00 91.50 526 GLY A C 1
ATOM 4359 O O . GLY A 1 526 ? -20.957 -14.948 71.252 1.00 91.50 526 GLY A O 1
ATOM 4360 N N . GLU A 1 527 ? -20.994 -14.955 73.484 1.00 92.81 527 GLU A N 1
ATOM 4361 C CA . GLU A 1 527 ? -19.531 -14.998 73.633 1.00 92.81 527 GLU A CA 1
ATOM 4362 C C . GLU A 1 527 ? -18.919 -16.311 73.120 1.00 92.81 527 GLU A C 1
ATOM 4364 O O . GLU A 1 527 ? -17.834 -16.300 72.534 1.00 92.81 527 GLU A O 1
ATOM 4369 N N . GLU A 1 528 ? -19.587 -17.447 73.334 1.00 92.88 528 GLU A N 1
ATOM 4370 C CA . GLU A 1 528 ? -19.165 -18.742 72.789 1.00 92.88 528 GLU A CA 1
ATOM 4371 C C . GLU A 1 528 ? -19.268 -18.761 71.257 1.00 92.88 528 GLU A C 1
ATOM 4373 O O . GLU A 1 528 ? -18.305 -19.138 70.586 1.00 92.88 528 GLU A O 1
ATOM 4378 N N . GLU A 1 529 ? -20.369 -18.265 70.687 1.00 93.19 529 GLU A N 1
ATOM 4379 C CA . GLU A 1 529 ? -20.532 -18.120 69.236 1.00 93.19 529 GLU A CA 1
ATOM 4380 C C . GLU A 1 529 ? -19.453 -17.214 68.630 1.00 93.19 529 GLU A C 1
ATOM 4382 O O . GLU A 1 529 ? -18.817 -17.595 67.646 1.00 93.19 529 GLU A O 1
ATOM 4387 N N . ILE A 1 530 ? -19.158 -16.065 69.249 1.00 93.00 530 ILE A N 1
ATOM 4388 C CA . ILE A 1 530 ? -18.082 -15.168 68.802 1.00 93.00 530 ILE A CA 1
ATOM 4389 C C . ILE A 1 530 ? -16.736 -15.896 68.786 1.00 93.00 530 ILE A C 1
ATOM 4391 O O . ILE A 1 530 ? -16.024 -15.818 67.787 1.00 93.00 530 ILE A O 1
ATOM 4395 N N . LYS A 1 531 ? -16.398 -16.663 69.830 1.00 94.31 531 LYS A N 1
ATOM 4396 C CA . LYS A 1 531 ? -15.145 -17.439 69.864 1.00 94.31 531 LYS A CA 1
ATOM 4397 C C . LYS A 1 531 ? -15.073 -18.460 68.728 1.00 94.31 531 LYS A C 1
ATOM 4399 O O . LYS A 1 531 ? -14.035 -18.563 68.075 1.00 94.31 531 LYS A O 1
ATOM 4404 N N . THR A 1 532 ? -16.167 -19.172 68.447 1.00 94.25 532 THR A N 1
ATOM 4405 C CA . THR A 1 532 ? -16.204 -20.122 67.320 1.00 94.25 532 THR A CA 1
ATOM 4406 C C . THR A 1 532 ? -16.060 -19.418 65.968 1.00 94.25 532 THR A C 1
ATOM 4408 O O . THR A 1 532 ? -15.325 -19.887 65.097 1.00 94.25 532 THR A O 1
ATOM 4411 N N . LEU A 1 533 ? -16.692 -18.253 65.793 1.00 93.06 533 LEU A N 1
ATOM 4412 C CA . LEU A 1 533 ? -16.576 -17.442 64.582 1.00 93.06 533 LEU A CA 1
ATOM 4413 C C . LEU A 1 533 ? -15.166 -16.871 64.408 1.00 93.06 533 LEU A C 1
ATOM 4415 O O . LEU A 1 533 ? -14.646 -16.865 63.294 1.00 93.06 533 LEU A O 1
ATOM 4419 N N . GLU A 1 534 ? -14.511 -16.442 65.485 1.00 93.81 534 GLU A N 1
ATOM 4420 C CA . GLU A 1 534 ? -13.117 -15.996 65.463 1.00 93.81 534 GLU A CA 1
ATOM 4421 C C . GLU A 1 534 ? -12.151 -17.120 65.073 1.00 93.81 534 GLU A C 1
ATOM 4423 O O . GLU A 1 534 ? -11.165 -16.882 64.369 1.00 93.81 534 GLU A O 1
ATOM 4428 N N . GLU A 1 535 ? -12.405 -18.342 65.535 1.00 93.88 535 GLU A N 1
ATOM 4429 C CA . GLU A 1 535 ? -11.594 -19.511 65.204 1.00 93.88 535 GLU A CA 1
ATOM 4430 C C . GLU A 1 535 ? -11.790 -19.928 63.738 1.00 93.88 535 GLU A C 1
ATOM 4432 O O . GLU A 1 535 ? -10.810 -20.113 63.009 1.00 93.88 535 GLU A O 1
ATOM 4437 N N . ASN A 1 536 ? -13.035 -19.921 63.256 1.00 94.50 536 ASN A N 1
ATOM 4438 C CA . ASN A 1 536 ? -13.360 -20.114 61.842 1.00 94.50 536 ASN A CA 1
ATOM 4439 C C . ASN A 1 536 ? -12.744 -19.022 60.955 1.00 94.50 536 ASN A C 1
ATOM 4441 O O . ASN A 1 536 ? -12.162 -19.318 59.913 1.00 94.50 536 ASN A O 1
ATOM 4445 N N . PHE A 1 537 ? -12.792 -17.758 61.377 1.00 93.75 537 PHE A N 1
ATOM 4446 C CA . PHE A 1 537 ? -12.154 -16.658 60.657 1.00 93.75 537 PHE A CA 1
ATOM 4447 C C . PHE A 1 537 ? -10.634 -16.845 60.567 1.00 93.75 537 PHE A C 1
ATOM 4449 O O . PHE A 1 537 ? -10.040 -16.636 59.506 1.00 93.75 537 PHE A O 1
ATOM 4456 N N . ARG A 1 538 ? -9.990 -17.288 61.656 1.00 94.12 538 ARG A N 1
ATOM 4457 C CA . ARG A 1 538 ? -8.556 -17.617 61.664 1.00 94.12 538 ARG A CA 1
ATOM 4458 C C . ARG A 1 538 ? -8.221 -18.761 60.703 1.00 94.12 538 ARG A C 1
ATOM 4460 O O . ARG A 1 538 ? -7.205 -18.671 60.010 1.00 94.12 538 ARG A O 1
ATOM 4467 N N . LEU A 1 539 ? -9.058 -19.797 60.628 1.00 93.50 539 LEU A N 1
ATOM 4468 C CA . LEU A 1 539 ? -8.905 -20.899 59.671 1.00 93.50 539 LEU A CA 1
ATOM 4469 C C . LEU A 1 539 ? -9.039 -20.414 58.223 1.00 93.50 539 LEU A C 1
ATOM 4471 O O . LEU A 1 539 ? -8.107 -20.593 57.440 1.00 93.50 539 LEU A O 1
ATOM 4475 N N . MET A 1 540 ? -10.114 -19.691 57.897 1.00 91.56 540 MET A N 1
ATOM 4476 C CA . MET A 1 540 ? -10.340 -19.137 56.554 1.00 91.56 540 MET A CA 1
ATOM 4477 C C . MET A 1 540 ? -9.215 -18.186 56.128 1.00 91.56 540 MET A C 1
ATOM 4479 O O . MET A 1 540 ? -8.790 -18.179 54.972 1.00 91.56 540 MET A O 1
ATOM 4483 N N . LYS A 1 541 ? -8.673 -17.395 57.061 1.00 93.44 541 LYS A N 1
ATOM 4484 C CA . LYS A 1 541 ? -7.520 -16.527 56.794 1.00 93.44 541 LYS A CA 1
ATOM 4485 C C . LYS A 1 541 ? -6.274 -17.337 56.427 1.00 93.44 541 LYS A C 1
ATOM 4487 O O . LYS A 1 541 ? -5.584 -16.976 55.475 1.00 93.44 541 LYS A O 1
ATOM 4492 N N . ARG A 1 542 ? -6.008 -18.441 57.132 1.00 93.38 542 ARG A N 1
ATOM 4493 C CA . ARG A 1 542 ? -4.886 -19.346 56.835 1.00 93.38 542 ARG A CA 1
ATOM 4494 C C . ARG A 1 542 ? -5.052 -20.035 55.479 1.00 93.38 542 ARG A C 1
ATOM 4496 O O . ARG A 1 542 ? -4.086 -20.113 54.724 1.00 93.38 542 ARG A O 1
ATOM 4503 N N . GLU A 1 543 ? -6.255 -20.494 55.147 1.00 92.94 543 GLU A N 1
ATOM 4504 C CA . GLU A 1 543 ? -6.553 -21.081 53.832 1.00 92.94 543 GLU A CA 1
ATOM 4505 C C . GLU A 1 543 ? -6.353 -20.068 52.703 1.00 92.94 543 GLU A C 1
ATOM 4507 O O . GLU A 1 543 ? -5.748 -20.381 51.679 1.00 92.94 543 GLU A O 1
ATOM 4512 N N . ASN A 1 544 ? -6.771 -18.820 52.913 1.00 92.50 544 ASN A N 1
ATOM 4513 C CA . ASN A 1 544 ? -6.568 -17.743 51.949 1.00 92.50 544 ASN A CA 1
ATOM 4514 C C . ASN A 1 544 ? -5.072 -17.402 51.781 1.00 92.50 544 ASN A C 1
ATOM 4516 O O . ASN A 1 544 ? -4.596 -17.186 50.668 1.00 92.50 544 ASN A O 1
ATOM 4520 N N . GLU A 1 545 ? -4.289 -17.410 52.864 1.00 94.69 545 GLU A N 1
ATOM 4521 C CA . GLU A 1 545 ? -2.827 -17.269 52.800 1.00 94.69 545 GLU A CA 1
ATOM 4522 C C . GLU A 1 545 ? -2.152 -18.428 52.051 1.00 94.69 545 GLU A C 1
ATOM 4524 O O . GLU A 1 545 ? -1.225 -18.194 51.272 1.00 94.69 545 GLU A O 1
ATOM 4529 N N . PHE A 1 546 ? -2.620 -19.665 52.243 1.00 94.12 546 PHE A N 1
ATOM 4530 C CA . PHE A 1 546 ? -2.145 -20.824 51.487 1.00 94.12 546 PHE A CA 1
ATOM 4531 C C . PHE A 1 546 ? -2.490 -20.696 49.998 1.00 94.12 546 PHE A C 1
ATOM 4533 O O . PHE A 1 546 ? -1.595 -20.779 49.159 1.00 94.12 546 PHE A O 1
ATOM 4540 N N . GLY A 1 547 ? -3.744 -20.372 49.669 1.00 93.25 547 GLY A N 1
ATOM 4541 C CA . GLY A 1 547 ? -4.184 -20.135 48.293 1.00 93.25 547 GLY A CA 1
ATOM 4542 C C . GLY A 1 547 ? -3.388 -19.025 47.600 1.00 93.25 547 GLY A C 1
ATOM 4543 O O . GLY A 1 547 ? -2.983 -19.181 46.451 1.00 93.25 547 GLY A O 1
ATOM 4544 N N . LYS A 1 548 ? -3.058 -17.934 48.306 1.00 93.25 548 LYS A N 1
ATOM 4545 C CA . LYS A 1 548 ? -2.173 -16.878 47.781 1.00 93.25 548 LYS A CA 1
ATOM 4546 C C . LYS A 1 548 ? -0.766 -17.388 47.468 1.00 93.25 548 LYS A C 1
ATOM 4548 O O . LYS A 1 548 ? -0.216 -17.012 46.437 1.00 93.25 548 LYS A O 1
ATOM 4553 N N . LYS A 1 549 ? -0.185 -18.235 48.324 1.00 94.50 549 LYS A N 1
ATOM 4554 C CA . LYS A 1 549 ? 1.132 -18.847 48.068 1.00 94.50 549 LYS A CA 1
ATOM 4555 C C . LYS A 1 549 ? 1.094 -19.796 46.869 1.00 94.50 549 LYS A C 1
ATOM 4557 O O . LYS A 1 549 ? 2.025 -19.783 46.071 1.00 94.50 549 LYS A O 1
ATOM 4562 N N . GLU A 1 550 ? 0.027 -20.577 46.720 1.00 92.25 550 GLU A N 1
ATOM 4563 C CA . GLU A 1 550 ? -0.191 -21.457 45.564 1.00 92.25 550 GLU A CA 1
ATOM 4564 C C . GLU A 1 550 ? -0.289 -20.643 44.258 1.00 92.25 550 GLU A C 1
ATOM 4566 O O . GLU A 1 550 ? 0.362 -20.946 43.256 1.00 92.25 550 GLU A O 1
ATOM 4571 N N . ILE A 1 551 ? -1.044 -19.540 44.291 1.00 93.56 551 ILE A N 1
ATOM 4572 C CA . ILE A 1 551 ? -1.167 -18.600 43.170 1.00 93.56 551 ILE A CA 1
ATOM 4573 C C . ILE A 1 551 ? 0.191 -17.981 42.821 1.00 93.56 551 ILE A C 1
ATOM 4575 O O . ILE A 1 551 ? 0.514 -17.834 41.646 1.00 93.56 551 ILE A O 1
ATOM 4579 N N . GLU A 1 552 ? 1.006 -17.618 43.809 1.00 95.31 552 GLU A N 1
ATOM 4580 C CA . GLU A 1 552 ? 2.312 -17.023 43.526 1.00 95.31 552 GLU A CA 1
ATOM 4581 C C . GLU A 1 552 ? 3.281 -18.038 42.900 1.00 95.31 552 GLU A C 1
ATOM 4583 O O . GLU A 1 552 ? 3.922 -17.729 41.898 1.00 95.31 552 GLU A O 1
ATOM 4588 N N . LYS A 1 553 ? 3.297 -19.289 43.382 1.00 95.62 553 LYS A N 1
ATOM 4589 C CA . LYS A 1 553 ? 4.075 -20.373 42.754 1.00 95.62 553 LYS A CA 1
ATOM 4590 C C . LYS A 1 553 ? 3.666 -20.613 41.302 1.00 95.62 553 LYS A C 1
ATOM 4592 O O . LYS A 1 553 ? 4.521 -20.682 40.423 1.00 95.62 553 LYS A O 1
ATOM 4597 N N . THR A 1 554 ? 2.365 -20.699 41.029 1.00 93.44 554 THR A N 1
ATOM 4598 C CA . THR A 1 554 ? 1.872 -20.903 39.656 1.00 93.44 554 THR A CA 1
ATOM 4599 C C . THR A 1 554 ? 2.206 -19.717 38.747 1.00 93.44 554 THR A C 1
ATOM 4601 O O . THR A 1 554 ? 2.573 -19.917 37.590 1.00 93.44 554 THR A O 1
ATOM 4604 N N . LYS A 1 555 ? 2.179 -18.475 39.253 1.00 93.69 555 LYS A N 1
ATOM 4605 C CA . LYS A 1 555 ? 2.674 -17.307 38.503 1.00 93.69 555 LYS A CA 1
ATOM 4606 C C . LYS A 1 555 ? 4.167 -17.398 38.201 1.00 93.69 555 LYS A C 1
ATOM 4608 O O . LYS A 1 555 ? 4.567 -17.086 37.080 1.00 93.69 555 LYS A O 1
ATOM 4613 N N . GLU A 1 556 ? 4.994 -17.811 39.160 1.00 95.44 556 GLU A N 1
ATOM 4614 C CA . GLU A 1 556 ? 6.428 -18.022 38.932 1.00 95.44 556 GLU A CA 1
ATOM 4615 C C . GLU A 1 556 ? 6.677 -19.084 37.851 1.00 95.44 556 GLU A C 1
ATOM 4617 O O . GLU A 1 556 ? 7.527 -18.891 36.981 1.00 95.44 556 GLU A O 1
ATOM 4622 N N . GLU A 1 557 ? 5.916 -20.178 37.856 1.00 95.62 557 GLU A N 1
ATOM 4623 C CA . GLU A 1 557 ? 5.981 -21.221 36.825 1.00 95.62 557 GLU A CA 1
ATOM 4624 C C . GLU A 1 557 ? 5.553 -20.704 35.449 1.00 95.62 557 GLU A C 1
ATOM 4626 O O . GLU A 1 557 ? 6.270 -20.905 34.468 1.00 95.62 557 GLU A O 1
ATOM 4631 N N . ILE A 1 558 ? 4.447 -19.959 35.368 1.00 94.19 558 ILE A N 1
ATOM 4632 C CA . ILE A 1 558 ? 4.005 -19.305 34.127 1.00 94.19 558 ILE A CA 1
ATOM 4633 C C . ILE A 1 558 ? 5.090 -18.358 33.607 1.00 94.19 558 ILE A C 1
ATOM 4635 O O . ILE A 1 558 ? 5.394 -18.358 32.413 1.00 94.19 558 ILE A O 1
ATOM 4639 N N . ASN A 1 559 ? 5.717 -17.577 34.488 1.00 93.00 559 ASN A N 1
ATOM 4640 C CA . ASN A 1 559 ? 6.805 -16.680 34.113 1.00 93.00 559 ASN A CA 1
ATOM 4641 C C . ASN A 1 559 ? 8.026 -17.452 33.592 1.00 93.00 559 ASN A C 1
ATOM 4643 O O . ASN A 1 559 ? 8.602 -17.048 32.580 1.00 93.00 559 ASN A O 1
ATOM 4647 N N . LYS A 1 560 ? 8.388 -18.587 34.210 1.00 94.94 560 LYS A N 1
ATOM 4648 C CA . LYS A 1 560 ? 9.449 -19.481 33.712 1.00 94.94 560 LYS A CA 1
ATOM 4649 C C . LYS A 1 560 ? 9.117 -20.028 32.324 1.00 94.94 560 LYS A C 1
ATOM 4651 O O . LYS A 1 560 ? 9.964 -19.950 31.435 1.00 94.94 560 LYS A O 1
ATOM 4656 N N . PHE A 1 561 ? 7.896 -20.517 32.103 1.00 95.94 561 PHE A N 1
ATOM 4657 C CA . PHE A 1 561 ? 7.471 -21.003 30.788 1.00 95.94 561 PHE A CA 1
ATOM 4658 C C . PHE A 1 561 ? 7.440 -19.893 29.739 1.00 95.94 561 PHE A C 1
ATOM 4660 O O . PHE A 1 561 ? 7.861 -20.110 28.607 1.00 95.94 561 PHE A O 1
ATOM 4667 N N . ARG A 1 562 ? 7.028 -18.677 30.108 1.00 93.31 562 ARG A N 1
ATOM 4668 C CA . ARG A 1 562 ? 7.057 -17.517 29.210 1.00 93.31 562 ARG A CA 1
ATOM 4669 C C . ARG A 1 562 ? 8.484 -17.132 28.820 1.00 93.31 562 ARG A C 1
ATOM 4671 O O . ARG A 1 562 ? 8.734 -16.826 27.659 1.00 93.31 562 ARG A O 1
ATOM 4678 N N . LEU A 1 563 ? 9.426 -17.185 29.760 1.00 96.44 563 LEU A N 1
ATOM 4679 C CA . LEU A 1 563 ? 10.854 -16.992 29.492 1.00 96.44 563 LEU A CA 1
ATOM 4680 C C . LEU A 1 563 ? 11.410 -18.072 28.558 1.00 96.44 563 LEU A C 1
ATOM 4682 O O . LEU A 1 563 ? 12.112 -17.744 27.605 1.00 96.44 563 LEU A O 1
ATOM 4686 N N . GLN A 1 564 ? 11.066 -19.341 28.789 1.00 95.81 564 GLN A N 1
ATOM 4687 C CA . GLN A 1 564 ? 11.455 -20.443 27.905 1.00 95.81 564 GLN A CA 1
ATOM 4688 C C . GLN A 1 564 ? 10.866 -20.285 26.501 1.00 95.81 564 GLN A C 1
ATOM 4690 O O . GLN A 1 564 ? 11.584 -20.471 25.522 1.00 95.81 564 GLN A O 1
ATOM 4695 N N . LEU A 1 565 ? 9.597 -19.886 26.394 1.00 93.88 565 LEU A N 1
ATOM 4696 C CA . LEU A 1 565 ? 8.943 -19.604 25.119 1.00 93.88 565 LEU A CA 1
ATOM 4697 C C . LEU A 1 565 ? 9.634 -18.451 24.387 1.00 93.88 565 LEU A C 1
ATOM 4699 O O . LEU A 1 565 ? 9.960 -18.590 23.216 1.00 93.88 565 LEU A O 1
ATOM 4703 N N . ASN A 1 566 ? 9.925 -17.344 25.073 1.00 94.06 566 ASN A N 1
ATOM 4704 C CA . ASN A 1 566 ? 10.657 -16.221 24.482 1.00 94.06 566 ASN A CA 1
ATOM 4705 C C . ASN A 1 566 ? 12.056 -16.637 24.006 1.00 94.06 566 ASN A C 1
ATOM 4707 O O . ASN A 1 566 ? 12.483 -16.236 22.926 1.00 94.06 566 ASN A O 1
ATOM 4711 N N . LEU A 1 567 ? 12.759 -17.473 24.776 1.00 95.44 567 LEU A N 1
ATOM 4712 C CA . LEU A 1 567 ? 14.055 -18.018 24.378 1.00 95.44 567 LEU A CA 1
ATOM 4713 C C . LEU A 1 567 ? 13.934 -18.923 23.141 1.00 95.44 567 LEU A C 1
ATOM 4715 O O . LEU A 1 567 ? 14.796 -18.874 22.266 1.00 95.44 567 LEU A O 1
ATOM 4719 N N . LEU A 1 568 ? 12.880 -19.739 23.060 1.00 95.62 568 LEU A N 1
ATOM 4720 C CA . LEU A 1 568 ? 12.597 -20.580 21.896 1.00 95.62 568 LEU A CA 1
ATOM 4721 C C . LEU A 1 568 ? 12.261 -19.740 20.663 1.00 95.62 568 LEU A C 1
ATOM 4723 O O . LEU A 1 568 ? 12.877 -19.966 19.629 1.00 95.62 568 LEU A O 1
ATOM 4727 N N . MET A 1 569 ? 11.402 -18.726 20.784 1.00 94.94 569 MET A N 1
ATOM 4728 C CA . MET A 1 569 ? 11.104 -17.794 19.688 1.00 94.94 569 MET A CA 1
ATOM 4729 C C . MET A 1 569 ? 12.364 -17.062 19.207 1.00 94.94 569 MET A C 1
ATOM 4731 O O . MET A 1 569 ? 12.567 -16.878 18.011 1.00 94.94 569 MET A O 1
ATOM 4735 N N . MET A 1 570 ? 13.265 -16.683 20.120 1.00 94.62 570 MET A N 1
ATOM 4736 C CA . MET A 1 570 ? 14.548 -16.084 19.742 1.00 94.62 570 MET A CA 1
ATOM 4737 C C . MET A 1 570 ? 15.439 -17.073 18.970 1.00 94.62 570 MET A C 1
ATOM 4739 O O . MET A 1 570 ? 16.072 -16.692 17.987 1.00 94.62 570 MET A O 1
ATOM 4743 N N . LYS A 1 571 ? 15.488 -18.347 19.389 1.00 94.31 571 LYS A N 1
ATOM 4744 C CA . LYS A 1 571 ? 16.224 -19.405 18.671 1.00 94.31 571 LYS A CA 1
ATOM 4745 C C . LYS A 1 571 ? 15.618 -19.709 17.303 1.00 94.31 571 LYS A C 1
ATOM 4747 O O . LYS A 1 571 ? 16.366 -19.949 16.357 1.00 94.31 571 LYS A O 1
ATOM 4752 N N . GLU A 1 572 ? 14.295 -19.702 17.207 1.00 94.19 572 GLU A N 1
ATOM 4753 C CA . GLU A 1 572 ? 13.555 -19.859 15.957 1.00 94.19 572 GLU A CA 1
ATOM 4754 C C . GLU A 1 572 ? 13.899 -18.720 15.000 1.00 94.19 572 GLU A C 1
ATOM 4756 O O . GLU A 1 572 ? 14.439 -18.984 13.933 1.00 94.19 572 GLU A O 1
ATOM 4761 N N . SER A 1 573 ? 13.774 -17.465 15.439 1.00 95.00 573 SER A N 1
ATOM 4762 C CA . SER A 1 573 ? 14.137 -16.298 14.628 1.00 95.00 573 SER A CA 1
ATOM 4763 C C . SER A 1 573 ? 15.604 -16.314 14.181 1.00 95.00 573 SER A C 1
ATOM 4765 O O . SER A 1 573 ? 15.916 -16.001 13.032 1.00 95.00 573 SER A O 1
ATOM 4767 N N . TYR A 1 574 ? 16.532 -16.729 15.050 1.00 94.00 574 TYR A N 1
ATOM 4768 C CA . TYR A 1 574 ? 17.936 -16.889 14.662 1.00 94.00 574 TYR A CA 1
ATOM 4769 C C . TYR A 1 574 ? 18.123 -17.978 13.593 1.00 94.00 574 TYR A C 1
ATOM 4771 O O . TYR A 1 574 ? 18.901 -17.805 12.652 1.00 94.00 574 TYR A O 1
ATOM 4779 N N . SER A 1 575 ? 17.399 -19.090 13.718 1.00 92.19 575 SER A N 1
ATOM 4780 C CA . SER A 1 575 ? 17.434 -20.186 12.746 1.00 92.19 575 SER A CA 1
ATOM 4781 C C . SER A 1 575 ? 16.821 -19.763 11.410 1.00 92.19 575 SER A C 1
ATOM 4783 O O . SER A 1 575 ? 17.423 -20.020 10.373 1.00 92.19 575 SER A O 1
ATOM 4785 N N . GLU A 1 576 ? 15.703 -19.035 11.422 1.00 94.12 576 GLU A N 1
ATOM 4786 C CA . GLU A 1 576 ? 15.081 -18.443 10.231 1.00 94.12 576 GLU A CA 1
ATOM 4787 C C . GLU A 1 576 ? 16.028 -17.473 9.522 1.00 94.12 576 GLU A C 1
ATOM 4789 O O . GLU A 1 576 ? 16.213 -17.563 8.311 1.00 94.12 576 GLU A O 1
ATOM 4794 N N . GLN A 1 577 ? 16.698 -16.585 10.265 1.00 94.81 577 GLN A N 1
ATOM 4795 C CA . GLN A 1 577 ? 17.700 -15.683 9.691 1.00 94.81 577 GLN A CA 1
ATOM 4796 C C . GLN A 1 577 ? 18.892 -16.445 9.102 1.00 94.81 577 GLN A C 1
ATOM 4798 O O . GLN A 1 577 ? 19.428 -16.045 8.069 1.00 94.81 577 GLN A O 1
ATOM 4803 N N . SER A 1 578 ? 19.330 -17.530 9.747 1.00 94.50 578 SER A N 1
ATOM 4804 C CA . SER A 1 578 ? 20.399 -18.389 9.229 1.00 94.50 578 SER A CA 1
ATOM 4805 C C . SER A 1 578 ? 19.984 -19.075 7.923 1.00 94.50 578 SER A C 1
ATOM 4807 O O . SER A 1 578 ? 20.749 -19.054 6.960 1.00 94.50 578 SER A O 1
ATOM 4809 N N . ILE A 1 579 ? 18.757 -19.607 7.860 1.00 94.62 579 ILE A N 1
ATOM 4810 C CA . ILE A 1 579 ? 18.180 -20.212 6.652 1.00 94.62 579 ILE A CA 1
ATOM 4811 C C . ILE A 1 579 ? 18.067 -19.167 5.540 1.00 94.62 579 ILE A C 1
ATOM 4813 O O . ILE A 1 579 ? 18.577 -19.403 4.453 1.00 94.62 579 ILE A O 1
ATOM 4817 N N . ALA A 1 580 ? 17.531 -17.976 5.818 1.00 94.00 580 ALA A N 1
ATOM 4818 C CA . ALA A 1 580 ? 17.424 -16.904 4.827 1.00 94.00 580 ALA A CA 1
ATOM 4819 C C . ALA A 1 580 ? 18.795 -16.497 4.253 1.00 94.00 580 ALA A C 1
ATOM 4821 O O . ALA A 1 580 ? 18.948 -16.312 3.047 1.00 94.00 580 ALA A O 1
ATOM 4822 N N . ARG A 1 581 ? 19.833 -16.421 5.100 1.00 94.56 581 ARG A N 1
ATOM 4823 C CA . ARG A 1 581 ? 21.211 -16.169 4.641 1.00 94.56 581 ARG A CA 1
ATOM 4824 C C . ARG A 1 581 ? 21.736 -17.295 3.751 1.00 94.56 581 ARG A C 1
ATOM 4826 O O . ARG A 1 581 ? 22.463 -17.011 2.802 1.00 94.56 581 ARG A O 1
ATOM 4833 N N . GLN A 1 582 ? 21.415 -18.551 4.060 1.00 94.44 582 GLN A N 1
ATOM 4834 C CA . GLN A 1 582 ? 21.788 -19.697 3.226 1.00 94.44 582 GLN A CA 1
ATOM 4835 C C . GLN A 1 582 ? 21.007 -19.718 1.904 1.00 94.44 582 GLN A C 1
ATOM 4837 O O . GLN A 1 582 ? 21.598 -19.967 0.858 1.00 94.44 582 GLN A O 1
ATOM 4842 N N . ASP A 1 583 ? 19.724 -19.372 1.907 1.00 93.31 583 ASP A N 1
ATOM 4843 C CA . ASP A 1 583 ? 18.919 -19.254 0.688 1.00 93.31 583 ASP A CA 1
ATOM 4844 C C . ASP A 1 583 ? 19.458 -18.155 -0.234 1.00 93.31 583 ASP A C 1
ATOM 4846 O O . ASP A 1 583 ? 19.543 -18.339 -1.452 1.00 93.31 583 ASP A O 1
ATOM 4850 N N . ASP A 1 584 ? 19.916 -17.035 0.330 1.00 93.81 584 ASP A N 1
ATOM 4851 C CA . ASP A 1 584 ? 20.581 -15.973 -0.423 1.00 93.81 584 ASP A CA 1
ATOM 4852 C C . ASP A 1 584 ? 21.902 -16.438 -1.047 1.00 93.81 584 ASP A C 1
ATOM 4854 O O . ASP A 1 584 ? 22.204 -16.080 -2.193 1.00 93.81 584 ASP A O 1
ATOM 4858 N N . THR A 1 585 ? 22.716 -17.216 -0.322 1.00 95.06 585 THR A N 1
ATOM 4859 C CA . THR A 1 585 ? 23.977 -17.744 -0.868 1.00 95.06 585 THR A CA 1
ATOM 4860 C C . THR A 1 585 ? 23.719 -18.786 -1.947 1.00 95.06 585 THR A C 1
ATOM 4862 O O . THR A 1 585 ? 24.325 -18.692 -3.015 1.00 95.06 585 THR A O 1
ATOM 4865 N N . VAL A 1 586 ? 22.773 -19.704 -1.742 1.00 95.94 586 VAL A N 1
ATOM 4866 C CA . VAL A 1 586 ? 22.344 -20.680 -2.754 1.00 95.94 586 VAL A CA 1
ATOM 4867 C C . VAL A 1 586 ? 21.797 -19.964 -3.988 1.00 95.94 586 VAL A C 1
ATOM 4869 O O . VAL A 1 586 ? 22.223 -20.254 -5.101 1.00 95.94 586 VAL A O 1
ATOM 4872 N N . SER A 1 587 ? 20.955 -18.945 -3.815 1.00 93.81 587 SER A N 1
ATOM 4873 C CA . SER A 1 587 ? 20.419 -18.145 -4.924 1.00 93.81 587 SER A CA 1
ATOM 4874 C C . SER A 1 587 ? 21.506 -17.371 -5.675 1.00 93.81 587 SER A C 1
ATOM 4876 O O . SER A 1 587 ? 21.416 -17.164 -6.887 1.00 93.81 587 SER A O 1
ATOM 4878 N N . LYS A 1 588 ? 22.552 -16.894 -4.985 1.00 94.81 588 LYS A N 1
ATOM 4879 C CA . LYS A 1 588 ? 23.725 -16.279 -5.633 1.00 94.81 588 LYS A CA 1
ATOM 4880 C C . LYS A 1 588 ? 24.518 -17.308 -6.438 1.00 94.81 588 LYS A C 1
ATOM 4882 O O . LYS A 1 588 ? 24.865 -17.016 -7.579 1.00 94.81 588 LYS A O 1
ATOM 4887 N N . LEU A 1 589 ? 24.755 -18.496 -5.884 1.00 95.44 589 LEU A N 1
ATOM 4888 C CA . LEU A 1 589 ? 25.452 -19.582 -6.575 1.00 95.44 589 LEU A CA 1
ATOM 4889 C C . LEU A 1 589 ? 24.664 -20.087 -7.789 1.00 95.44 589 LEU A C 1
ATOM 4891 O O . LEU A 1 589 ? 25.249 -20.290 -8.847 1.00 95.44 589 LEU A O 1
ATOM 4895 N N . GLU A 1 590 ? 23.342 -20.210 -7.684 1.00 93.06 590 GLU A N 1
ATOM 4896 C CA . GLU A 1 590 ? 22.484 -20.633 -8.793 1.00 93.06 590 GLU A CA 1
ATOM 4897 C C . GLU A 1 590 ? 22.491 -19.599 -9.926 1.00 93.06 590 GLU A C 1
ATOM 4899 O O . GLU A 1 590 ? 22.658 -19.949 -11.095 1.00 93.06 590 GLU A O 1
ATOM 4904 N N . ARG A 1 591 ? 22.419 -18.304 -9.585 1.00 94.12 591 ARG A N 1
ATOM 4905 C CA . ARG A 1 591 ? 22.594 -17.217 -10.560 1.00 94.12 591 ARG A CA 1
ATOM 4906 C C . ARG A 1 591 ? 23.960 -17.283 -11.238 1.00 94.12 591 ARG A C 1
ATOM 4908 O O . ARG A 1 591 ? 24.026 -17.196 -12.460 1.00 94.12 591 ARG A O 1
ATOM 4915 N N . GLN A 1 592 ? 25.036 -17.480 -10.476 1.00 94.88 592 GLN A N 1
ATOM 4916 C CA . GLN A 1 592 ? 26.380 -17.645 -11.037 1.00 94.88 592 GLN A CA 1
ATOM 4917 C C . GLN A 1 592 ? 26.474 -18.874 -11.950 1.00 94.88 592 GLN A C 1
ATOM 4919 O O . GLN A 1 592 ? 27.058 -18.773 -13.027 1.00 94.88 592 GLN A O 1
ATOM 4924 N N . ARG A 1 593 ? 25.861 -20.007 -11.578 1.00 97.31 593 ARG A N 1
ATOM 4925 C CA . ARG A 1 593 ? 25.807 -21.215 -12.414 1.00 97.31 593 ARG A CA 1
ATOM 4926 C C . ARG A 1 593 ? 25.113 -20.937 -13.742 1.00 97.31 593 ARG A C 1
ATOM 4928 O O . ARG A 1 593 ? 25.662 -21.283 -14.781 1.00 97.31 593 ARG A O 1
ATOM 4935 N N . ILE A 1 594 ? 23.945 -20.292 -13.715 1.00 95.50 594 ILE A N 1
ATOM 4936 C CA . ILE A 1 594 ? 23.176 -19.960 -14.923 1.00 95.50 594 ILE A CA 1
ATOM 4937 C C . ILE A 1 594 ? 23.964 -19.003 -15.825 1.00 95.50 594 ILE A C 1
ATOM 4939 O O . ILE A 1 594 ? 24.037 -19.235 -17.029 1.00 95.50 594 ILE A O 1
ATOM 4943 N N . ILE A 1 595 ? 24.596 -17.969 -15.256 1.00 94.38 595 ILE A N 1
ATOM 4944 C CA . ILE A 1 595 ? 25.426 -17.020 -16.016 1.00 94.38 595 ILE A CA 1
ATOM 4945 C C . ILE A 1 595 ? 26.611 -17.741 -16.671 1.00 94.38 595 ILE A C 1
ATOM 4947 O O . ILE A 1 595 ? 26.864 -17.550 -17.858 1.00 94.38 595 ILE A O 1
ATOM 4951 N N . LEU A 1 596 ? 27.315 -18.600 -15.928 1.00 95.38 596 LEU A N 1
ATOM 4952 C CA . LEU A 1 596 ? 28.430 -19.385 -16.465 1.00 95.38 596 LEU A CA 1
ATOM 4953 C C . LEU A 1 596 ? 27.972 -20.369 -17.547 1.00 95.38 596 LEU A C 1
ATOM 4955 O O . LEU A 1 596 ? 28.646 -20.517 -18.563 1.00 95.38 596 LEU A O 1
ATOM 4959 N N . GLU A 1 597 ? 26.830 -21.030 -17.362 1.00 96.06 597 GLU A N 1
ATOM 4960 C CA . GLU A 1 597 ? 26.273 -21.957 -18.348 1.00 96.06 597 GLU A CA 1
ATOM 4961 C C . GLU A 1 597 ? 25.847 -21.231 -19.633 1.00 96.06 597 GLU A C 1
ATOM 4963 O O . GLU A 1 597 ? 26.114 -21.723 -20.730 1.00 96.06 597 GLU A O 1
ATOM 4968 N N . ALA A 1 598 ? 25.241 -20.046 -19.513 1.00 94.44 598 ALA A N 1
ATOM 4969 C CA . ALA A 1 598 ? 24.896 -19.196 -20.649 1.00 94.44 598 ALA A CA 1
ATOM 4970 C C . ALA A 1 598 ? 26.152 -18.737 -21.403 1.00 94.44 598 ALA A C 1
ATOM 4972 O O . ALA A 1 598 ? 26.249 -18.970 -22.607 1.00 94.44 598 ALA A O 1
ATOM 4973 N N . ALA A 1 599 ? 27.157 -18.213 -20.694 1.00 94.88 599 ALA A N 1
ATOM 4974 C CA . ALA A 1 599 ? 28.429 -17.804 -21.289 1.00 94.88 599 ALA A CA 1
ATOM 4975 C C . ALA A 1 599 ? 29.153 -18.976 -21.979 1.00 94.88 599 ALA A C 1
ATOM 4977 O O . ALA A 1 599 ? 29.709 -18.823 -23.067 1.00 94.88 599 ALA A O 1
ATOM 4978 N N . MET A 1 600 ? 29.114 -20.180 -21.391 1.00 94.50 600 MET A N 1
ATOM 4979 C CA . MET A 1 600 ? 29.664 -21.384 -22.022 1.00 94.50 600 MET A CA 1
ATOM 4980 C C . MET A 1 600 ? 28.890 -21.792 -23.284 1.00 94.50 600 MET A C 1
ATOM 4982 O O . MET A 1 600 ? 29.513 -22.191 -24.271 1.00 94.50 600 MET A O 1
ATOM 4986 N N . LYS A 1 601 ? 27.554 -21.687 -23.288 1.00 95.06 601 LYS A N 1
ATOM 4987 C CA . LYS A 1 601 ? 26.725 -21.962 -24.475 1.00 95.06 601 LYS A CA 1
ATOM 4988 C C . LYS A 1 601 ? 26.979 -20.949 -25.589 1.00 95.06 601 LYS A C 1
ATOM 4990 O O . LYS A 1 601 ? 27.170 -21.366 -26.728 1.00 95.06 601 LYS A O 1
ATOM 4995 N N . GLU A 1 602 ? 27.050 -19.660 -25.271 1.00 92.75 602 GLU A N 1
ATOM 4996 C CA . GLU A 1 602 ? 27.387 -18.603 -26.232 1.00 92.75 602 GLU A CA 1
ATOM 4997 C C . GLU A 1 602 ? 28.773 -18.822 -26.832 1.00 92.75 602 GLU A C 1
ATOM 4999 O O . GLU A 1 602 ? 28.917 -18.852 -28.054 1.00 92.75 602 GLU A O 1
ATOM 5004 N N . ARG A 1 603 ? 29.784 -19.086 -25.992 1.00 95.50 603 ARG A N 1
ATOM 5005 C CA . ARG A 1 603 ? 31.141 -19.349 -26.478 1.00 95.50 603 ARG A CA 1
ATOM 5006 C C . ARG A 1 603 ? 31.201 -20.585 -27.373 1.00 95.50 603 ARG A C 1
ATOM 5008 O O . ARG A 1 603 ? 31.944 -20.596 -28.351 1.00 95.50 603 ARG A O 1
ATOM 5015 N N . LYS A 1 604 ? 30.421 -21.624 -27.064 1.00 96.38 604 LYS A N 1
ATOM 5016 C CA . LYS A 1 604 ? 30.314 -22.816 -27.910 1.00 96.38 604 LYS A CA 1
ATOM 5017 C C . LYS A 1 604 ? 29.683 -22.491 -29.266 1.00 96.38 604 LYS A C 1
ATOM 5019 O O . LYS A 1 604 ? 30.252 -22.878 -30.280 1.00 96.38 604 LYS A O 1
ATOM 5024 N N . LEU A 1 605 ? 28.570 -21.754 -29.288 1.00 94.69 605 LEU A N 1
ATOM 5025 C CA . LEU A 1 605 ? 27.921 -21.319 -30.531 1.00 94.69 605 LEU A CA 1
ATOM 5026 C C . LEU A 1 605 ? 28.845 -20.437 -31.377 1.00 94.69 605 LEU A C 1
ATOM 5028 O O . LEU A 1 605 ? 28.898 -20.600 -32.591 1.00 94.69 605 LEU A O 1
ATOM 5032 N N . GLU A 1 606 ? 29.620 -19.552 -30.750 1.00 95.44 606 GLU A N 1
ATOM 5033 C CA . GLU A 1 606 ? 30.612 -18.726 -31.441 1.00 95.44 606 GLU A CA 1
ATOM 5034 C C . GLU A 1 606 ? 31.725 -19.581 -32.068 1.00 95.44 606 GLU A C 1
ATOM 5036 O O . GLU A 1 606 ? 32.072 -19.391 -33.233 1.00 95.44 606 GLU A O 1
ATOM 5041 N N . ILE A 1 607 ? 32.262 -20.557 -31.324 1.00 96.00 607 ILE A N 1
ATOM 5042 C CA . ILE A 1 607 ? 33.264 -21.502 -31.840 1.00 96.00 607 ILE A CA 1
ATOM 5043 C C . ILE A 1 607 ? 32.686 -22.329 -32.995 1.00 96.00 607 ILE A C 1
ATOM 5045 O O . ILE A 1 607 ? 33.373 -22.533 -33.998 1.00 96.00 607 ILE A O 1
ATOM 5049 N N . ASP A 1 608 ? 31.441 -22.794 -32.880 1.00 96.81 608 ASP A N 1
ATOM 5050 C CA . ASP A 1 608 ? 30.773 -23.570 -33.925 1.00 96.81 608 ASP A CA 1
ATOM 5051 C C . ASP A 1 608 ? 30.528 -22.712 -35.181 1.00 96.81 608 ASP A C 1
ATOM 5053 O O . ASP A 1 608 ? 30.862 -23.147 -36.282 1.00 96.81 608 ASP A O 1
ATOM 5057 N N . ALA A 1 609 ? 30.099 -21.454 -35.035 1.00 96.00 609 ALA A N 1
ATOM 5058 C CA . ALA A 1 609 ? 29.965 -20.511 -36.148 1.00 96.00 609 ALA A CA 1
ATOM 5059 C C . ALA A 1 609 ? 31.317 -20.197 -36.818 1.00 96.00 609 ALA A C 1
ATOM 5061 O O . ALA A 1 609 ? 31.429 -20.186 -38.047 1.00 96.00 609 ALA A O 1
ATOM 5062 N N . GLN A 1 610 ? 32.384 -19.996 -36.032 1.00 95.75 610 GLN A N 1
ATOM 5063 C CA . GLN A 1 610 ? 33.741 -19.824 -36.563 1.00 95.75 610 GLN A CA 1
ATOM 5064 C C . GLN A 1 610 ? 34.217 -21.079 -37.305 1.00 95.75 610 GLN A C 1
ATOM 5066 O O . GLN A 1 610 ? 34.820 -20.976 -38.377 1.00 95.75 610 GLN A O 1
ATOM 5071 N N . ARG A 1 611 ? 33.923 -22.272 -36.775 1.00 97.06 611 ARG A N 1
ATOM 5072 C CA . ARG A 1 611 ? 34.220 -23.550 -37.428 1.00 97.06 611 ARG A CA 1
ATOM 5073 C C . ARG A 1 611 ? 33.465 -23.681 -38.752 1.00 97.06 611 ARG A C 1
ATOM 5075 O O . ARG A 1 611 ? 34.091 -24.046 -39.746 1.00 97.06 611 ARG A O 1
ATOM 5082 N N . GLU A 1 612 ? 32.175 -23.365 -38.799 1.00 95.75 612 GLU A N 1
ATOM 5083 C CA . GLU A 1 612 ? 31.379 -23.380 -40.034 1.00 95.75 612 GLU A CA 1
ATOM 5084 C C . GLU A 1 612 ? 31.909 -22.384 -41.067 1.00 95.75 612 GLU A C 1
ATOM 5086 O O . GLU A 1 612 ? 32.089 -22.746 -42.232 1.00 95.75 612 GLU A O 1
ATOM 5091 N N . MET A 1 613 ? 32.275 -21.170 -40.644 1.00 95.19 613 MET A N 1
ATOM 5092 C CA . MET A 1 613 ? 32.918 -20.186 -41.519 1.00 95.19 613 MET A CA 1
ATOM 5093 C C . MET A 1 613 ? 34.234 -20.726 -42.100 1.00 95.19 613 MET A C 1
ATOM 5095 O O . MET A 1 613 ? 34.497 -20.567 -43.293 1.00 95.19 613 MET A O 1
ATOM 5099 N N . LEU A 1 614 ? 35.072 -21.378 -41.286 1.00 96.50 614 LEU A N 1
ATOM 5100 C CA . LEU A 1 614 ? 36.324 -21.987 -41.751 1.00 96.50 614 LEU A CA 1
ATOM 5101 C C . LEU A 1 614 ? 36.079 -23.153 -42.717 1.00 96.50 614 LEU A C 1
ATOM 5103 O O . LEU A 1 614 ? 36.805 -23.287 -43.703 1.00 96.50 614 LEU A O 1
ATOM 5107 N N . ILE A 1 615 ? 35.049 -23.970 -42.482 1.00 96.94 615 ILE A N 1
ATOM 5108 C CA . ILE A 1 615 ? 34.625 -25.027 -43.412 1.00 96.94 615 ILE A CA 1
ATOM 5109 C C . ILE A 1 615 ? 34.158 -24.411 -44.739 1.00 96.94 615 ILE A C 1
ATOM 5111 O O . ILE A 1 615 ? 34.565 -24.885 -45.802 1.00 96.94 615 ILE A O 1
ATOM 5115 N N . GLY A 1 616 ? 33.386 -23.322 -44.688 1.00 94.38 616 GLY A N 1
ATOM 5116 C CA . GLY A 1 616 ? 32.976 -22.545 -45.857 1.00 94.38 616 GLY A CA 1
ATOM 5117 C C . GLY A 1 616 ? 34.173 -22.017 -46.651 1.00 94.38 616 GLY A C 1
ATOM 5118 O O . GLY A 1 616 ? 34.291 -22.310 -47.837 1.00 94.38 616 GLY A O 1
ATOM 5119 N N . LYS A 1 617 ? 35.125 -21.343 -45.989 1.00 94.81 617 LYS A N 1
ATOM 5120 C CA . LYS A 1 617 ? 36.373 -20.863 -46.618 1.00 94.81 617 LYS A CA 1
ATOM 5121 C C . LYS A 1 617 ? 37.198 -21.999 -47.224 1.00 94.81 617 LYS A C 1
ATOM 5123 O O . LYS A 1 617 ? 37.754 -21.861 -48.308 1.00 94.81 617 LYS A O 1
ATOM 5128 N N . LYS A 1 618 ? 37.285 -23.148 -46.548 1.00 96.00 618 LYS A N 1
ATOM 5129 C CA . LYS A 1 618 ? 37.968 -24.331 -47.091 1.00 96.00 618 LYS A CA 1
ATOM 5130 C C . LYS A 1 618 ? 37.293 -24.814 -48.375 1.00 96.00 618 LYS A C 1
ATOM 5132 O O . LYS A 1 618 ? 37.994 -25.180 -49.317 1.00 96.00 618 LYS A O 1
ATOM 5137 N N . ARG A 1 619 ? 35.958 -24.820 -48.421 1.00 96.88 619 ARG A N 1
ATOM 5138 C CA . ARG A 1 619 ? 35.190 -25.211 -49.608 1.00 96.88 619 ARG A CA 1
ATOM 5139 C C . ARG A 1 619 ? 35.418 -24.244 -50.770 1.00 96.88 619 ARG A C 1
ATOM 5141 O O . ARG A 1 619 ? 35.758 -24.714 -51.851 1.00 96.88 619 ARG A O 1
ATOM 5148 N N . THR A 1 620 ? 35.325 -22.934 -50.544 1.00 95.06 620 THR A N 1
ATOM 5149 C CA . THR A 1 620 ? 35.569 -21.937 -51.602 1.00 95.06 620 THR A CA 1
ATOM 5150 C C . THR A 1 620 ? 36.999 -22.027 -52.135 1.00 95.06 620 THR A C 1
ATOM 5152 O O . THR A 1 620 ? 37.194 -22.086 -53.342 1.00 95.06 620 THR A O 1
ATOM 5155 N N . LEU A 1 621 ? 38.004 -22.180 -51.263 1.00 95.75 621 LEU A N 1
ATOM 5156 C CA . LEU A 1 621 ? 39.396 -22.399 -51.685 1.00 95.75 621 LEU A CA 1
ATOM 5157 C C . LEU A 1 621 ? 39.577 -23.704 -52.479 1.00 95.75 621 LEU A C 1
ATOM 5159 O O . LEU A 1 621 ? 40.387 -23.768 -53.403 1.00 95.75 621 LEU A O 1
ATOM 5163 N N . MET A 1 622 ? 38.842 -24.770 -52.143 1.00 96.00 622 MET A N 1
ATOM 5164 C CA . MET A 1 622 ? 38.856 -26.011 -52.926 1.00 96.00 622 MET A CA 1
ATOM 5165 C C . MET A 1 622 ? 38.224 -25.823 -54.313 1.00 96.00 622 MET A C 1
ATOM 5167 O O . MET A 1 622 ? 38.731 -26.389 -55.287 1.00 96.00 622 MET A O 1
ATOM 5171 N N . GLU A 1 623 ? 37.159 -25.030 -54.414 1.00 95.25 623 GLU A N 1
ATOM 5172 C CA . GLU A 1 623 ? 36.507 -24.665 -55.676 1.00 95.25 623 GLU A CA 1
ATOM 5173 C C . GLU A 1 623 ? 37.436 -23.787 -56.533 1.00 95.25 623 GLU A C 1
ATOM 5175 O O . GLU A 1 623 ? 37.684 -24.123 -57.690 1.00 95.25 623 GLU A O 1
ATOM 5180 N N . GLU A 1 624 ? 38.067 -22.762 -55.953 1.00 94.81 624 GLU A N 1
ATOM 5181 C CA . GLU A 1 624 ? 39.090 -21.929 -56.603 1.00 94.81 624 GLU A CA 1
ATOM 5182 C C . GLU A 1 624 ? 40.282 -22.755 -57.088 1.00 94.81 624 GLU A C 1
ATOM 5184 O O . GLU A 1 624 ? 40.685 -22.650 -58.245 1.00 94.81 624 GLU A O 1
ATOM 5189 N N . ARG A 1 625 ? 40.821 -23.648 -56.247 1.00 95.75 625 ARG A N 1
ATOM 5190 C CA . ARG A 1 625 ? 41.891 -24.574 -56.648 1.00 95.75 625 ARG A CA 1
ATOM 5191 C C . ARG A 1 625 ? 41.474 -25.414 -57.855 1.00 95.75 625 ARG A C 1
ATOM 5193 O O . ARG A 1 625 ? 42.283 -25.656 -58.749 1.00 95.75 625 ARG A O 1
ATOM 5200 N N . SER A 1 626 ? 40.224 -25.871 -57.882 1.00 93.88 626 SER A N 1
ATOM 5201 C CA . SER A 1 626 ? 39.681 -26.663 -58.990 1.00 93.88 626 SER A CA 1
ATOM 5202 C C . SER A 1 626 ? 39.522 -25.816 -60.258 1.00 93.88 626 SER A C 1
ATOM 5204 O O . SER A 1 626 ? 39.879 -26.272 -61.344 1.00 93.88 626 SER A O 1
ATOM 5206 N N . MET A 1 627 ? 39.083 -24.563 -60.120 1.00 94.75 627 MET A N 1
ATOM 5207 C CA . MET A 1 627 ? 39.018 -23.584 -61.208 1.00 94.75 627 MET A CA 1
ATOM 5208 C C . MET A 1 627 ? 40.404 -23.270 -61.776 1.00 94.75 627 MET A C 1
ATOM 5210 O O . MET A 1 627 ? 40.597 -23.368 -62.985 1.00 94.75 627 MET A O 1
ATOM 5214 N N . PHE A 1 628 ? 41.396 -22.978 -60.930 1.00 93.44 628 PHE A N 1
ATOM 5215 C CA . PHE A 1 628 ? 42.773 -22.747 -61.372 1.00 93.44 628 PHE A CA 1
ATOM 5216 C C . PHE A 1 628 ? 43.361 -23.971 -62.058 1.00 93.44 628 PHE A C 1
ATOM 5218 O O . PHE A 1 628 ? 43.998 -23.830 -63.098 1.00 93.44 628 PHE A O 1
ATOM 5225 N N . LYS A 1 629 ? 43.107 -25.175 -61.536 1.00 95.81 629 LYS A N 1
ATOM 5226 C CA . LYS A 1 629 ? 43.526 -26.415 -62.193 1.00 95.81 629 LYS A CA 1
ATOM 5227 C C . LYS A 1 629 ? 42.935 -26.523 -63.602 1.00 95.81 629 LYS A C 1
ATOM 5229 O O . LYS A 1 629 ? 43.678 -26.782 -64.544 1.00 95.81 629 LYS A O 1
ATOM 5234 N N . ARG A 1 630 ? 41.639 -26.235 -63.765 1.00 93.88 630 ARG A N 1
ATOM 5235 C CA . ARG A 1 630 ? 40.976 -26.212 -65.078 1.00 93.88 630 ARG A CA 1
ATOM 5236 C C . ARG A 1 630 ? 41.558 -25.142 -66.007 1.00 93.88 630 ARG A C 1
ATOM 5238 O O . ARG A 1 630 ? 41.767 -25.412 -67.186 1.00 93.88 630 ARG A O 1
ATOM 5245 N N . SER A 1 631 ? 41.860 -23.951 -65.491 1.00 93.81 631 SER A N 1
ATOM 5246 C CA . SER A 1 631 ? 42.517 -22.882 -66.255 1.00 93.81 631 SER A CA 1
ATOM 5247 C C . SER A 1 631 ? 43.934 -23.264 -66.681 1.00 93.81 631 SER A C 1
ATOM 5249 O O . SER A 1 631 ? 44.316 -22.997 -67.816 1.00 93.81 631 SER A O 1
ATOM 5251 N N . ILE A 1 632 ? 44.704 -23.931 -65.817 1.00 92.12 632 ILE A N 1
ATOM 5252 C CA . ILE A 1 632 ? 46.032 -24.464 -66.152 1.00 92.12 632 ILE A CA 1
ATOM 5253 C C . ILE A 1 632 ? 45.912 -25.534 -67.239 1.00 92.12 632 ILE A C 1
ATOM 5255 O O . ILE A 1 632 ? 46.658 -25.485 -68.211 1.00 92.12 632 ILE A O 1
ATOM 5259 N N . GLU A 1 633 ? 44.964 -26.466 -67.123 1.00 93.50 633 GLU A N 1
ATOM 5260 C CA . GLU A 1 633 ? 44.703 -27.483 -68.151 1.00 93.50 633 GLU A CA 1
ATOM 5261 C C . GLU A 1 633 ? 44.322 -26.838 -69.495 1.00 93.50 633 GLU A C 1
ATOM 5263 O O . GLU A 1 633 ? 44.850 -27.225 -70.540 1.00 93.50 633 GLU A O 1
ATOM 5268 N N . TYR A 1 634 ? 43.482 -25.798 -69.472 1.00 92.25 634 TYR A N 1
ATOM 5269 C CA . TYR A 1 634 ? 43.134 -25.011 -70.656 1.00 92.25 634 TYR A CA 1
ATOM 5270 C C . TYR A 1 634 ? 44.349 -24.293 -71.260 1.00 92.25 634 TYR A C 1
ATOM 5272 O O . TYR A 1 634 ? 44.579 -24.386 -72.466 1.00 92.25 634 TYR A O 1
ATOM 5280 N N . LEU A 1 635 ? 45.161 -23.612 -70.447 1.00 91.19 635 LEU A N 1
ATOM 5281 C CA . LEU A 1 635 ? 46.382 -22.948 -70.907 1.00 91.19 635 LEU A CA 1
ATOM 5282 C C . LEU A 1 635 ? 47.382 -23.957 -71.471 1.00 91.19 635 LEU A C 1
ATOM 5284 O O . LEU A 1 635 ? 47.991 -23.698 -72.501 1.00 91.19 635 LEU A O 1
ATOM 5288 N N . HIS A 1 636 ? 47.511 -25.129 -70.857 1.00 91.69 636 HIS A N 1
ATOM 5289 C CA . HIS A 1 636 ? 48.372 -26.196 -71.350 1.00 91.69 636 HIS A CA 1
ATOM 5290 C C . HIS A 1 636 ? 47.882 -26.732 -72.706 1.00 91.69 636 HIS A C 1
ATOM 5292 O O . HIS A 1 63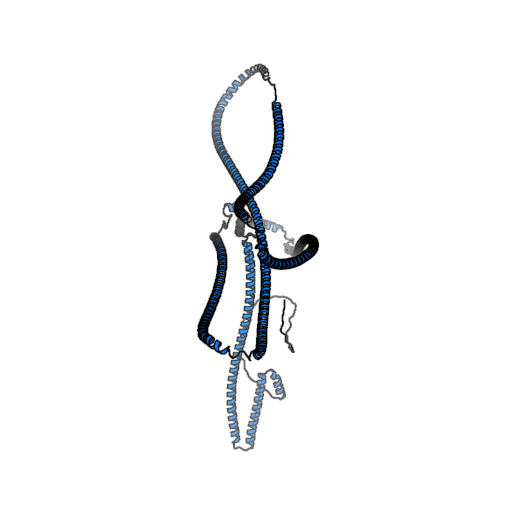6 ? 48.680 -26.908 -73.628 1.00 91.69 636 HIS A O 1
ATOM 5298 N N . MET A 1 637 ? 46.567 -26.919 -72.875 1.00 91.25 637 MET A N 1
ATOM 5299 C CA . MET A 1 637 ? 45.959 -27.228 -74.176 1.00 91.25 637 MET A CA 1
ATOM 5300 C C . MET A 1 637 ? 46.225 -26.117 -75.200 1.00 91.25 637 MET A C 1
ATOM 5302 O O . MET A 1 637 ? 46.600 -26.406 -76.336 1.00 91.25 637 MET A O 1
ATOM 5306 N N . ARG A 1 638 ? 46.089 -24.845 -74.807 1.00 92.00 638 ARG A N 1
ATOM 5307 C CA . ARG A 1 638 ? 46.334 -23.686 -75.674 1.00 92.00 638 ARG A CA 1
ATOM 5308 C C . ARG A 1 638 ? 47.799 -23.571 -76.088 1.00 92.00 638 ARG A C 1
ATOM 5310 O O . ARG A 1 638 ? 48.073 -23.294 -77.251 1.00 92.00 638 ARG A O 1
ATOM 5317 N N . ILE A 1 639 ? 48.732 -23.827 -75.175 1.00 88.56 639 ILE A N 1
ATOM 5318 C CA . ILE A 1 639 ? 50.167 -23.883 -75.468 1.00 88.56 639 ILE A CA 1
ATOM 5319 C C . ILE A 1 639 ? 50.443 -25.001 -76.471 1.00 88.56 639 ILE A C 1
ATOM 5321 O O . ILE A 1 639 ? 51.095 -24.736 -77.474 1.00 88.56 639 ILE A O 1
ATOM 5325 N N . LYS A 1 640 ? 49.886 -26.208 -76.284 1.00 88.12 640 LYS A N 1
ATOM 5326 C CA . LYS A 1 640 ? 50.012 -27.295 -77.273 1.00 88.12 640 LYS A CA 1
ATOM 5327 C C . LYS A 1 640 ? 49.475 -26.894 -78.650 1.00 88.12 640 LYS A C 1
ATOM 5329 O O . LYS A 1 640 ? 50.120 -27.172 -79.658 1.00 88.12 640 LYS A O 1
ATOM 5334 N N . GLN A 1 641 ? 48.336 -26.199 -78.707 1.00 87.12 641 GLN A N 1
ATOM 5335 C CA . GLN A 1 641 ? 47.791 -25.668 -79.964 1.00 87.12 641 GLN A CA 1
ATOM 5336 C C . GLN A 1 641 ? 48.724 -24.637 -80.611 1.00 87.12 641 GLN A C 1
ATOM 5338 O O . GLN A 1 641 ? 48.939 -24.691 -81.817 1.00 87.12 641 GLN A O 1
ATOM 5343 N N . ILE A 1 642 ? 49.284 -23.705 -79.834 1.00 83.25 642 ILE A N 1
ATOM 5344 C CA . ILE A 1 642 ? 50.205 -22.678 -80.344 1.00 83.25 642 ILE A CA 1
ATOM 5345 C C . ILE A 1 642 ? 51.532 -23.300 -80.777 1.00 83.25 642 ILE A C 1
ATOM 5347 O O . ILE A 1 642 ? 52.045 -22.911 -81.813 1.00 83.25 642 ILE A O 1
ATOM 5351 N N . GLN A 1 643 ? 52.068 -24.282 -80.053 1.00 82.31 643 GLN A N 1
ATOM 5352 C CA . GLN A 1 643 ? 53.264 -25.026 -80.459 1.00 82.31 643 GLN A CA 1
ATOM 5353 C C . GLN A 1 643 ? 53.028 -25.772 -81.773 1.00 82.31 643 GLN A C 1
ATOM 5355 O O . GLN A 1 643 ? 53.848 -25.683 -82.680 1.00 82.31 643 GLN A O 1
ATOM 5360 N N . SER A 1 644 ? 51.878 -26.439 -81.911 1.00 78.19 644 SER A N 1
ATOM 5361 C CA . SER A 1 644 ? 51.488 -27.100 -83.158 1.00 78.19 644 SER A CA 1
ATOM 5362 C C . SER A 1 644 ? 51.299 -26.092 -84.299 1.00 78.19 644 SER A C 1
ATOM 5364 O O . SER A 1 644 ? 51.780 -26.334 -85.400 1.00 78.19 644 SER A O 1
ATOM 5366 N N . LYS A 1 645 ? 50.701 -24.920 -84.029 1.00 79.81 645 LYS A N 1
ATOM 5367 C CA . LYS A 1 645 ? 50.585 -23.821 -84.998 1.00 79.81 645 LYS A CA 1
ATOM 5368 C C . LYS A 1 645 ? 51.937 -23.202 -85.346 1.00 79.81 645 LYS A C 1
ATOM 5370 O O . LYS A 1 645 ? 52.127 -22.860 -86.495 1.00 79.81 645 LYS A O 1
ATOM 5375 N N . TYR A 1 646 ? 52.860 -23.043 -84.403 1.00 76.12 646 TYR A N 1
ATOM 5376 C CA . TYR A 1 646 ? 54.205 -22.515 -84.645 1.00 76.12 646 TYR A CA 1
ATOM 5377 C C . TYR A 1 646 ? 55.020 -23.473 -85.515 1.00 76.12 646 TYR A C 1
ATOM 5379 O O . TYR A 1 646 ? 55.636 -23.021 -86.472 1.00 76.12 646 TYR A O 1
ATOM 5387 N N . PHE A 1 647 ? 54.952 -24.782 -85.245 1.00 71.94 647 PHE A N 1
ATOM 5388 C CA . PHE A 1 647 ? 55.507 -25.804 -86.137 1.00 71.94 647 PHE A CA 1
ATOM 5389 C C . PHE A 1 647 ? 54.897 -25.700 -87.540 1.00 71.94 647 PHE A C 1
ATOM 5391 O O . PHE A 1 647 ? 55.631 -25.603 -88.515 1.00 71.94 647 PHE A O 1
ATOM 5398 N N . LEU A 1 648 ? 53.568 -25.595 -87.632 1.00 68.06 648 LEU A N 1
ATOM 5399 C CA . LEU A 1 648 ? 52.874 -25.437 -88.911 1.00 68.06 648 LEU A CA 1
ATOM 5400 C C . LEU A 1 648 ? 53.211 -24.106 -89.609 1.00 68.06 648 LEU A C 1
ATOM 5402 O O . LEU A 1 648 ? 53.312 -24.062 -90.823 1.00 68.06 648 LEU A O 1
ATOM 5406 N N . SER A 1 649 ? 53.381 -23.013 -88.863 1.00 63.94 649 SER A N 1
ATOM 5407 C CA . SER A 1 649 ? 53.734 -21.683 -89.372 1.00 63.94 649 SER A CA 1
ATOM 5408 C C . SER A 1 649 ? 55.193 -21.600 -89.806 1.00 63.94 649 SER A C 1
ATOM 5410 O O . SER A 1 649 ? 55.472 -20.875 -90.752 1.00 63.94 649 SER A O 1
ATOM 5412 N N . MET A 1 650 ? 56.101 -22.343 -89.171 1.00 59.44 650 MET A N 1
ATOM 5413 C CA . MET A 1 650 ? 57.454 -22.537 -89.696 1.00 59.44 650 MET A CA 1
ATOM 5414 C C . MET A 1 650 ? 57.452 -23.392 -90.964 1.00 59.44 650 MET A C 1
ATOM 5416 O O . MET A 1 650 ? 58.195 -23.071 -91.885 1.00 59.44 650 MET A O 1
ATOM 5420 N N . ASP A 1 651 ? 56.565 -24.387 -91.072 1.00 60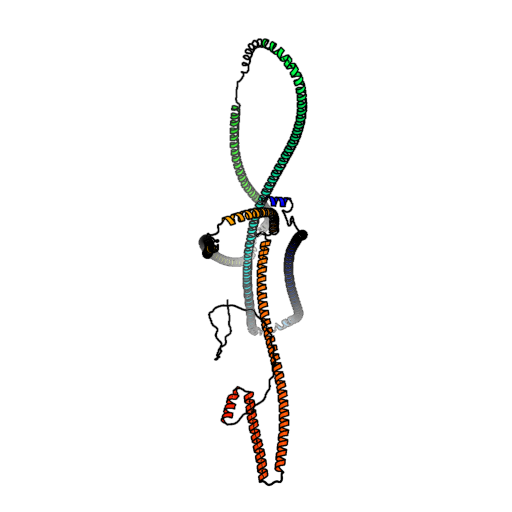.03 651 ASP A N 1
ATOM 5421 C CA . ASP A 1 651 ? 56.348 -25.125 -92.327 1.00 60.03 651 ASP A CA 1
ATOM 5422 C C . ASP A 1 651 ? 55.697 -24.251 -93.426 1.00 60.03 651 ASP A C 1
ATOM 5424 O O . ASP A 1 651 ? 55.990 -24.414 -94.609 1.00 60.03 651 ASP A O 1
ATOM 5428 N N . LEU A 1 652 ? 54.832 -23.299 -93.051 1.00 56.91 652 LEU A N 1
ATOM 5429 C CA . LEU A 1 652 ? 54.099 -22.388 -93.949 1.00 56.91 652 LEU A CA 1
ATOM 5430 C C . LEU A 1 652 ? 54.874 -21.123 -94.342 1.00 56.91 652 LEU A C 1
ATOM 5432 O O . LEU A 1 652 ? 54.443 -20.442 -95.271 1.00 56.91 652 LEU A O 1
ATOM 5436 N N . LEU A 1 653 ? 55.983 -20.783 -93.670 1.00 54.75 653 LEU A N 1
ATOM 5437 C CA . LEU A 1 653 ? 56.745 -19.556 -93.953 1.00 54.75 653 LEU A CA 1
ATOM 5438 C C . LEU A 1 653 ? 57.436 -19.566 -95.325 1.00 54.75 653 LEU A C 1
ATOM 5440 O O . LEU A 1 653 ? 57.991 -18.549 -95.731 1.00 54.75 653 LEU A O 1
ATOM 5444 N N . GLY A 1 654 ? 57.345 -20.682 -96.053 1.00 56.00 654 GLY A N 1
ATOM 5445 C CA . GLY A 1 654 ? 57.817 -20.801 -97.420 1.00 56.00 654 GLY A CA 1
ATOM 5446 C C . GLY A 1 654 ? 59.340 -20.756 -97.526 1.00 56.00 654 GLY A C 1
ATOM 5447 O O . GLY A 1 654 ? 60.064 -20.256 -96.665 1.00 56.00 654 GLY A O 1
ATOM 5448 N N . LYS A 1 655 ? 59.834 -21.329 -98.615 1.00 56.84 655 LYS A N 1
ATOM 5449 C CA . LYS A 1 655 ? 61.216 -21.177 -99.063 1.00 56.84 655 LYS A CA 1
ATOM 5450 C C . LYS A 1 655 ? 61.187 -20.243 -100.265 1.00 56.84 655 LYS A C 1
ATOM 5452 O O . LYS A 1 655 ? 60.257 -20.343 -101.064 1.00 56.84 655 LYS A O 1
ATOM 5457 N N . ASP A 1 656 ? 62.174 -19.367 -100.394 1.00 50.53 656 ASP A N 1
ATOM 5458 C CA . ASP A 1 656 ? 62.377 -18.626 -101.646 1.00 50.53 656 ASP A CA 1
ATOM 5459 C C . ASP A 1 656 ? 62.937 -19.567 -102.741 1.00 50.53 656 ASP A C 1
ATOM 5461 O O . ASP A 1 656 ? 63.301 -20.711 -102.447 1.00 50.53 656 ASP A O 1
ATOM 5465 N N . GLU A 1 657 ? 63.050 -19.102 -103.990 1.00 58.41 657 GLU A N 1
ATOM 5466 C CA . GLU A 1 657 ? 63.513 -19.836 -105.185 1.00 58.41 657 GLU A CA 1
ATOM 5467 C C . GLU A 1 657 ? 64.921 -20.469 -105.057 1.00 58.41 657 GLU A C 1
ATOM 5469 O O . GLU A 1 657 ? 65.360 -21.201 -105.941 1.00 58.41 657 GLU A O 1
ATOM 5474 N N . SER A 1 658 ? 65.628 -20.260 -103.939 1.00 56.31 658 SER A N 1
ATOM 5475 C CA . SER A 1 658 ? 66.894 -20.928 -103.587 1.00 56.31 658 SER A CA 1
ATOM 5476 C C . SER A 1 658 ? 66.856 -21.769 -102.298 1.00 56.31 658 SER A C 1
ATOM 5478 O O . SER A 1 658 ? 67.895 -22.205 -101.812 1.00 56.31 658 SER A O 1
ATOM 5480 N N . GLY A 1 659 ? 65.679 -22.078 -101.748 1.00 58.66 659 GLY A N 1
ATOM 5481 C CA . GLY A 1 659 ? 65.535 -23.119 -100.724 1.00 58.66 659 GLY A CA 1
ATOM 5482 C C . GLY A 1 659 ? 65.878 -22.735 -99.276 1.00 58.66 659 GLY A C 1
ATOM 5483 O O . GLY A 1 659 ? 65.775 -23.606 -98.409 1.00 58.66 659 GLY A O 1
ATOM 5484 N N . GLU A 1 660 ? 66.210 -21.474 -98.981 1.00 54.00 660 GLU A N 1
ATOM 5485 C CA . GLU A 1 660 ? 66.381 -20.954 -97.613 1.00 54.00 660 GLU A CA 1
ATOM 5486 C C . GLU A 1 660 ? 65.125 -20.226 -97.096 1.00 54.00 660 GLU A C 1
ATOM 5488 O O . GLU A 1 660 ? 64.371 -19.610 -97.851 1.00 54.00 660 GLU A O 1
ATOM 5493 N N . SER A 1 661 ? 64.886 -20.329 -95.784 1.00 49.59 661 SER A N 1
ATOM 5494 C CA . SER A 1 661 ? 63.757 -19.716 -95.070 1.00 49.59 661 SER A CA 1
ATOM 5495 C C . SER A 1 661 ? 63.951 -18.205 -94.893 1.00 49.59 661 SER A C 1
ATOM 5497 O O . SER A 1 661 ? 64.985 -17.777 -94.373 1.00 49.59 661 SER A O 1
ATOM 5499 N N . LEU A 1 662 ? 62.946 -17.402 -95.265 1.00 50.69 662 LEU A N 1
ATOM 5500 C CA . LEU A 1 662 ? 62.993 -15.937 -95.174 1.00 50.69 662 LEU A CA 1
ATOM 5501 C C . LEU A 1 662 ? 63.218 -15.440 -93.727 1.00 50.69 662 LEU A C 1
ATOM 5503 O O . LEU A 1 662 ? 62.583 -15.902 -92.780 1.00 50.69 662 LEU A O 1
ATOM 5507 N N . SER A 1 663 ? 64.128 -14.469 -93.566 1.00 58.72 663 SER A N 1
ATOM 5508 C CA . SER A 1 663 ? 64.680 -14.018 -92.276 1.00 58.72 663 SER A CA 1
ATOM 5509 C C . SER A 1 663 ? 64.102 -12.682 -91.762 1.00 58.72 663 SER A C 1
ATOM 5511 O O . SER A 1 663 ? 63.800 -11.758 -92.517 1.00 58.72 663 SER A O 1
ATOM 5513 N N . VAL A 1 664 ? 64.030 -12.567 -90.428 1.00 56.84 664 VAL A N 1
ATOM 5514 C CA . VAL A 1 664 ? 63.422 -11.524 -89.559 1.00 56.84 664 VAL A CA 1
ATOM 5515 C C . VAL A 1 664 ? 63.938 -10.084 -89.789 1.00 56.84 664 VAL A C 1
ATOM 5517 O O . VAL A 1 664 ? 63.393 -9.122 -89.246 1.00 56.84 664 VAL A O 1
ATOM 5520 N N . ALA A 1 665 ? 64.973 -9.891 -90.605 1.00 52.19 665 ALA A N 1
ATOM 5521 C CA . ALA A 1 665 ? 65.575 -8.581 -90.862 1.00 52.19 665 ALA A CA 1
ATOM 5522 C C . ALA A 1 665 ? 64.665 -7.629 -91.664 1.00 52.19 665 ALA A C 1
ATOM 5524 O O . ALA A 1 665 ? 64.680 -6.427 -91.408 1.00 52.19 665 ALA A O 1
ATOM 5525 N N . HIS A 1 666 ? 63.828 -8.153 -92.567 1.00 55.84 666 HIS A N 1
ATOM 5526 C CA . HIS A 1 666 ? 62.914 -7.336 -93.375 1.00 55.84 666 HIS A CA 1
ATOM 5527 C C . HIS A 1 666 ? 61.790 -6.717 -92.520 1.00 55.84 666 HIS A C 1
ATOM 5529 O O . HIS A 1 666 ? 61.511 -5.524 -92.609 1.00 55.84 666 HIS A O 1
ATOM 5535 N N . PHE A 1 667 ? 61.239 -7.493 -91.580 1.00 58.72 667 PHE A N 1
ATOM 5536 C CA . PHE A 1 667 ? 60.206 -7.025 -90.647 1.00 58.72 667 PHE A CA 1
ATOM 5537 C C . PHE A 1 667 ? 60.729 -6.029 -89.601 1.00 58.72 667 PHE A C 1
ATOM 5539 O O . PHE A 1 667 ? 59.974 -5.201 -89.100 1.00 58.72 667 PHE A O 1
ATOM 5546 N N . LYS A 1 668 ? 62.029 -6.061 -89.283 1.00 58.88 668 LYS A N 1
ATOM 5547 C CA . LYS A 1 668 ? 62.650 -5.153 -88.302 1.00 58.88 668 LYS A CA 1
ATOM 5548 C C . LYS A 1 668 ? 62.712 -3.699 -88.777 1.00 58.88 668 LYS A C 1
ATOM 5550 O O . LYS A 1 668 ? 62.660 -2.797 -87.946 1.00 58.88 668 LYS A O 1
ATOM 5555 N N . ILE A 1 669 ? 62.817 -3.482 -90.089 1.00 56.22 669 ILE A N 1
ATOM 5556 C CA . ILE A 1 669 ? 62.841 -2.143 -90.696 1.00 56.22 669 ILE A CA 1
ATOM 5557 C C . ILE A 1 669 ? 61.426 -1.543 -90.707 1.00 56.22 669 ILE A C 1
ATOM 5559 O O . ILE A 1 669 ? 61.261 -0.371 -90.382 1.00 56.22 669 ILE A O 1
ATOM 5563 N N . GLN A 1 670 ? 60.406 -2.367 -90.959 1.00 58.84 670 GLN A N 1
ATOM 5564 C CA . GLN A 1 670 ? 58.999 -1.958 -90.926 1.00 58.84 670 GLN A CA 1
ATOM 5565 C C . GLN A 1 670 ? 58.501 -1.672 -89.493 1.00 58.84 670 GLN A C 1
ATOM 5567 O O . GLN A 1 670 ? 57.867 -0.649 -89.249 1.00 58.84 670 GLN A O 1
ATOM 5572 N N . LEU A 1 671 ? 58.888 -2.498 -88.512 1.00 64.69 671 LEU A N 1
ATOM 5573 C CA . LEU A 1 671 ? 58.558 -2.297 -87.089 1.00 64.69 671 LEU A CA 1
ATOM 5574 C C . LEU A 1 671 ? 59.149 -1.008 -86.490 1.00 64.69 671 LEU A C 1
ATOM 5576 O O . LEU A 1 671 ? 58.609 -0.461 -85.530 1.00 64.69 671 LEU A O 1
ATOM 5580 N N . ALA A 1 672 ? 60.277 -0.524 -87.019 1.00 67.00 672 ALA A N 1
ATOM 5581 C CA . ALA A 1 672 ? 60.904 0.705 -86.538 1.00 67.00 672 ALA A CA 1
ATOM 5582 C C . ALA A 1 672 ? 60.128 1.967 -86.958 1.00 67.00 672 ALA A C 1
ATOM 5584 O O . ALA A 1 672 ? 60.147 2.951 -86.220 1.00 67.00 672 ALA A O 1
ATOM 5585 N N . GLN A 1 673 ? 59.430 1.928 -88.098 1.00 65.19 673 GLN A N 1
ATOM 5586 C CA . GLN A 1 673 ? 58.588 3.030 -88.575 1.00 65.19 673 GLN A CA 1
ATOM 5587 C C . GLN A 1 673 ? 57.264 3.113 -87.797 1.00 65.19 673 GLN A C 1
ATOM 5589 O O . GLN A 1 673 ? 56.935 4.187 -87.298 1.00 65.19 673 GLN A O 1
ATOM 5594 N N . GLU A 1 674 ? 56.581 1.987 -87.558 1.00 65.88 674 GLU A N 1
ATOM 5595 C CA . GLU A 1 674 ? 55.346 1.953 -86.745 1.00 65.88 674 GLU A CA 1
ATOM 5596 C C . GLU A 1 674 ? 55.568 2.412 -85.292 1.00 65.88 674 GLU A C 1
ATOM 5598 O O . GLU A 1 674 ? 54.698 3.030 -84.678 1.00 65.88 674 GLU A O 1
ATOM 5603 N N . LYS A 1 675 ? 56.755 2.161 -84.721 1.00 73.69 675 LYS A N 1
ATOM 5604 C CA . LYS A 1 675 ? 57.076 2.575 -83.346 1.00 73.69 675 LYS A CA 1
ATOM 5605 C C . LYS A 1 675 ? 57.092 4.100 -83.167 1.00 73.69 675 LYS A C 1
ATOM 5607 O O . LYS A 1 675 ? 56.772 4.578 -82.082 1.00 73.69 675 LYS A O 1
ATOM 5612 N N . TYR A 1 676 ? 57.477 4.850 -84.199 1.00 75.06 676 TYR A N 1
ATOM 5613 C CA . TYR A 1 676 ? 57.510 6.314 -84.149 1.00 75.06 676 TYR A CA 1
ATOM 5614 C C . TYR A 1 676 ? 56.101 6.916 -84.244 1.00 75.06 676 TYR A C 1
ATOM 5616 O O . TYR A 1 676 ? 55.773 7.841 -83.503 1.00 75.06 676 TYR A O 1
ATOM 5624 N N . GLU A 1 677 ? 55.241 6.340 -85.085 1.00 74.25 677 GLU A N 1
ATOM 5625 C CA . GLU A 1 677 ? 53.841 6.759 -85.225 1.00 74.25 677 GLU A CA 1
ATOM 5626 C C . GLU A 1 677 ? 53.042 6.515 -83.932 1.00 74.25 677 GLU A C 1
ATOM 5628 O O . GLU A 1 677 ? 52.325 7.403 -83.469 1.00 74.25 677 GLU A O 1
ATOM 5633 N N . LEU A 1 678 ? 53.266 5.377 -83.265 1.00 74.00 678 LEU A N 1
ATOM 5634 C CA . LEU A 1 678 ? 52.655 5.061 -81.965 1.00 74.00 678 LEU A CA 1
ATOM 5635 C C . LEU A 1 678 ? 53.101 5.994 -80.826 1.00 74.00 678 LEU A C 1
ATOM 5637 O O . LEU A 1 678 ? 52.361 6.181 -79.861 1.00 74.00 678 LEU A O 1
ATOM 5641 N N . GLN A 1 679 ? 54.291 6.596 -80.913 1.00 75.12 679 GLN A N 1
ATOM 5642 C CA . GLN A 1 679 ? 54.784 7.515 -79.883 1.00 75.12 679 GLN A CA 1
ATOM 5643 C C . GLN A 1 679 ? 54.056 8.868 -79.930 1.00 75.12 679 GLN A C 1
ATOM 5645 O O . GLN A 1 679 ? 53.684 9.399 -78.888 1.00 75.12 679 GLN A O 1
ATOM 5650 N N . ILE A 1 680 ? 53.759 9.373 -81.132 1.00 75.00 680 ILE A N 1
ATOM 5651 C CA . ILE A 1 680 ? 52.955 10.594 -81.326 1.00 75.00 680 ILE A CA 1
ATOM 5652 C C . ILE A 1 680 ? 51.504 10.373 -80.864 1.00 75.00 680 ILE A C 1
ATOM 5654 O O . ILE A 1 680 ? 50.859 11.272 -80.318 1.00 75.00 680 ILE A O 1
ATOM 5658 N N . GLU A 1 681 ? 50.969 9.169 -81.065 1.00 78.25 681 GLU A N 1
ATOM 5659 C CA . GLU A 1 681 ? 49.641 8.804 -80.567 1.00 78.25 681 GLU A CA 1
ATOM 5660 C C . GLU A 1 681 ? 49.620 8.667 -79.031 1.00 78.25 681 GLU A C 1
ATOM 5662 O O . GLU A 1 681 ? 48.656 9.089 -78.387 1.00 78.25 681 GLU A O 1
ATOM 5667 N N . GLY A 1 682 ? 50.719 8.189 -78.434 1.00 79.94 682 GLY A N 1
ATOM 5668 C CA . GLY A 1 682 ? 50.941 8.155 -76.985 1.00 79.94 682 GLY A CA 1
ATOM 5669 C C . GLY A 1 682 ? 50.895 9.538 -76.330 1.00 79.94 682 GLY A C 1
ATOM 5670 O O . GLY A 1 682 ? 50.120 9.735 -75.394 1.00 79.94 682 GLY A O 1
ATOM 5671 N N . ASP A 1 683 ? 51.621 10.518 -76.873 1.00 76.62 683 ASP A N 1
ATOM 5672 C CA . ASP A 1 683 ? 51.652 11.888 -76.333 1.00 76.62 683 ASP A CA 1
ATOM 5673 C C . ASP A 1 683 ? 50.254 12.550 -76.353 1.00 76.62 683 ASP A C 1
ATOM 5675 O O . ASP A 1 683 ? 49.850 13.255 -75.421 1.00 76.62 683 ASP A O 1
ATOM 5679 N N . ASN A 1 684 ? 49.454 12.278 -77.392 1.00 81.00 684 ASN A N 1
ATOM 5680 C CA . ASN A 1 684 ? 48.071 12.762 -77.494 1.00 81.00 684 ASN A CA 1
ATOM 5681 C C . ASN A 1 684 ? 47.123 12.093 -76.485 1.00 81.00 684 ASN A C 1
ATOM 5683 O O . ASN A 1 684 ? 46.184 12.727 -75.986 1.00 81.00 684 ASN A O 1
ATOM 5687 N N . LEU A 1 685 ? 47.337 10.811 -76.185 1.00 81.12 685 LEU A N 1
ATOM 5688 C CA . LEU A 1 685 ? 46.586 10.102 -75.151 1.00 81.12 685 LEU A CA 1
ATOM 5689 C C . LEU A 1 685 ? 46.971 10.595 -73.755 1.00 81.12 685 LEU A C 1
ATOM 5691 O O . LEU A 1 685 ? 46.088 10.778 -72.922 1.00 81.12 685 LEU A O 1
ATOM 5695 N N . GLU A 1 686 ? 48.240 10.914 -73.519 1.00 81.69 686 GLU A N 1
ATOM 5696 C CA . GLU A 1 686 ? 48.719 11.460 -72.247 1.00 81.69 686 GLU A CA 1
ATOM 5697 C C . GLU A 1 686 ? 48.151 12.862 -71.968 1.00 81.69 686 GLU A C 1
ATOM 5699 O O . GLU A 1 686 ? 47.724 13.171 -70.851 1.00 81.69 686 GLU A O 1
ATOM 5704 N N . ALA A 1 687 ? 47.993 13.691 -73.004 1.00 80.94 687 ALA A N 1
ATOM 5705 C CA . ALA A 1 687 ? 47.257 14.951 -72.898 1.00 80.94 687 ALA A CA 1
ATOM 5706 C C . ALA A 1 687 ? 45.772 14.747 -72.520 1.00 80.94 687 ALA A C 1
ATOM 5708 O O . ALA A 1 687 ? 45.222 15.510 -71.718 1.00 80.94 687 ALA A O 1
ATOM 5709 N N . LYS A 1 688 ? 45.112 13.706 -73.053 1.00 85.62 688 LYS A N 1
ATOM 5710 C CA . LYS A 1 688 ? 43.736 13.342 -72.664 1.00 85.62 688 LYS A CA 1
ATOM 5711 C C . LYS A 1 688 ? 43.663 12.803 -71.236 1.00 85.62 688 LYS A C 1
ATOM 5713 O O . LYS A 1 688 ? 42.733 13.169 -70.522 1.00 85.62 688 LYS A O 1
ATOM 5718 N N . ILE A 1 689 ? 44.636 11.998 -70.811 1.00 82.38 689 ILE A N 1
ATOM 5719 C CA . ILE A 1 689 ? 44.728 11.477 -69.441 1.00 82.38 689 ILE A CA 1
ATOM 5720 C C . ILE A 1 689 ? 44.826 12.638 -68.454 1.00 82.38 689 ILE A C 1
ATOM 5722 O O . ILE A 1 689 ? 44.000 12.720 -67.557 1.00 82.38 689 ILE A O 1
ATOM 5726 N N . ASN A 1 690 ? 45.705 13.612 -68.689 1.00 84.00 690 ASN A N 1
ATOM 5727 C CA . ASN A 1 690 ? 45.832 14.789 -67.823 1.00 84.00 690 ASN A CA 1
ATOM 5728 C C . ASN A 1 690 ? 44.532 15.610 -67.708 1.00 84.00 690 ASN A C 1
ATOM 5730 O O . ASN A 1 690 ? 44.238 16.191 -66.660 1.00 84.00 690 ASN A O 1
ATOM 5734 N N . LYS A 1 691 ? 43.737 15.688 -68.784 1.00 83.62 691 LYS A N 1
ATOM 5735 C CA . LYS A 1 691 ? 42.422 16.345 -68.741 1.00 83.62 691 LYS A CA 1
ATOM 5736 C C . LYS A 1 691 ? 41.434 15.541 -67.892 1.00 83.62 691 LYS A C 1
ATOM 5738 O O . LYS A 1 691 ? 40.770 16.117 -67.034 1.00 83.62 691 LYS A O 1
ATOM 5743 N N . ILE A 1 692 ? 41.391 14.226 -68.095 1.00 83.12 692 ILE A N 1
ATOM 5744 C CA . ILE A 1 692 ? 40.545 13.305 -67.330 1.00 83.12 692 ILE A CA 1
ATOM 5745 C C . ILE A 1 692 ? 40.961 13.282 -65.853 1.00 83.12 692 ILE A C 1
ATOM 5747 O O . ILE A 1 692 ? 40.098 13.271 -64.991 1.00 83.12 692 ILE A O 1
ATOM 5751 N N . GLU A 1 693 ? 42.248 13.357 -65.524 1.00 82.19 693 GLU A N 1
ATOM 5752 C CA . GLU A 1 693 ? 42.736 13.422 -64.142 1.00 82.19 693 GLU A CA 1
ATOM 5753 C C . GLU A 1 693 ? 42.285 14.699 -63.430 1.00 82.19 693 GLU A C 1
ATOM 5755 O O . GLU A 1 693 ? 41.847 14.642 -62.282 1.00 82.19 693 GLU A O 1
ATOM 5760 N N . LYS A 1 694 ? 42.301 15.849 -64.117 1.00 82.06 694 LYS A N 1
ATOM 5761 C CA . LYS A 1 694 ? 41.733 17.095 -63.574 1.00 82.06 694 LYS A CA 1
ATOM 5762 C C . LYS A 1 694 ? 40.219 17.000 -63.383 1.00 82.06 694 LYS A C 1
ATOM 5764 O O . LYS A 1 694 ? 39.703 17.499 -62.384 1.00 82.06 694 LYS A O 1
ATOM 5769 N N . GLU A 1 695 ? 39.511 16.349 -64.304 1.00 81.94 695 GLU A N 1
ATOM 5770 C CA . GLU A 1 695 ? 38.075 16.071 -64.171 1.00 81.94 695 GLU A CA 1
ATOM 5771 C C . GLU A 1 695 ? 37.795 15.095 -63.013 1.00 81.94 695 GLU A C 1
ATOM 5773 O O . GLU A 1 695 ? 36.881 15.339 -62.229 1.00 81.94 695 GLU A O 1
ATOM 5778 N N . ILE A 1 696 ? 38.620 14.060 -62.816 1.00 79.56 696 ILE A N 1
ATOM 5779 C CA . ILE A 1 696 ? 38.559 13.136 -61.673 1.00 79.56 696 ILE A CA 1
ATOM 5780 C C . ILE A 1 696 ? 38.800 13.887 -60.369 1.00 79.56 696 ILE A C 1
ATOM 5782 O O . ILE A 1 696 ? 38.047 13.696 -59.424 1.00 79.56 696 ILE A O 1
ATOM 5786 N N . GLN A 1 697 ? 39.785 14.781 -60.313 1.00 80.75 697 GLN A N 1
ATOM 5787 C CA . GLN A 1 697 ? 40.070 15.563 -59.113 1.00 80.75 697 GLN A CA 1
ATOM 5788 C C . GLN A 1 697 ? 38.925 16.540 -58.785 1.00 80.75 697 GLN A C 1
ATOM 5790 O O . GLN A 1 697 ? 38.561 16.714 -57.621 1.00 80.75 697 GLN A O 1
ATOM 5795 N N . ALA A 1 698 ? 38.299 17.141 -59.803 1.00 77.75 698 ALA A N 1
ATOM 5796 C CA . ALA A 1 698 ? 37.093 17.953 -59.637 1.00 77.75 698 ALA A CA 1
ATOM 5797 C C . ALA A 1 698 ? 35.881 17.114 -59.177 1.00 77.75 698 ALA A C 1
ATOM 5799 O O . ALA A 1 698 ? 35.137 17.542 -58.287 1.00 77.75 698 ALA A O 1
ATOM 5800 N N . MET A 1 699 ? 35.707 15.905 -59.721 1.00 79.44 699 MET A N 1
ATOM 5801 C CA . MET A 1 699 ? 34.693 14.941 -59.279 1.00 79.44 699 MET A CA 1
ATOM 5802 C C . MET A 1 699 ? 34.945 14.451 -57.850 1.00 79.44 699 MET A C 1
ATOM 5804 O O . MET A 1 699 ? 34.017 14.327 -57.062 1.00 79.44 699 MET A O 1
ATOM 5808 N N . GLU A 1 700 ? 36.198 14.222 -57.468 1.00 80.81 700 GLU A N 1
ATOM 5809 C CA . GLU A 1 700 ? 36.568 13.795 -56.121 1.00 80.81 700 GLU A CA 1
ATOM 5810 C C . GLU A 1 700 ? 36.289 14.905 -55.100 1.00 80.81 700 GLU A C 1
ATOM 5812 O O . GLU A 1 700 ? 35.774 14.646 -54.013 1.00 80.81 700 GLU A O 1
ATOM 5817 N N . ASN A 1 701 ? 36.561 16.162 -55.460 1.00 78.00 701 ASN A N 1
ATOM 5818 C CA . ASN A 1 701 ? 36.242 17.316 -54.622 1.00 78.00 701 ASN A CA 1
ATOM 5819 C C . ASN A 1 701 ? 34.726 17.527 -54.472 1.00 78.00 701 ASN A C 1
ATOM 5821 O O . ASN A 1 701 ? 34.253 17.792 -53.365 1.00 78.00 701 ASN A O 1
ATOM 5825 N N . THR A 1 702 ? 33.950 17.364 -55.548 1.00 77.88 702 THR A N 1
ATOM 5826 C CA . THR A 1 702 ? 32.477 17.415 -55.478 1.00 77.88 702 THR A CA 1
ATOM 5827 C C . THR A 1 702 ? 31.904 16.235 -54.697 1.00 77.88 702 THR A C 1
ATOM 5829 O O . THR A 1 702 ? 30.992 16.430 -53.897 1.00 77.88 702 THR A O 1
ATOM 5832 N N . LEU A 1 703 ? 32.482 15.039 -54.820 1.00 78.75 703 LEU A N 1
ATOM 5833 C CA . LEU A 1 703 ? 32.089 13.866 -54.042 1.00 78.75 703 LEU A CA 1
ATOM 5834 C C . LEU A 1 703 ? 32.420 14.032 -52.556 1.00 78.75 703 LEU A C 1
ATOM 5836 O O . LEU A 1 703 ? 31.605 13.658 -51.720 1.00 78.75 703 LEU A O 1
ATOM 5840 N N . LYS A 1 704 ? 33.553 14.649 -52.198 1.00 78.12 704 LYS A N 1
ATOM 5841 C CA . LYS A 1 704 ? 33.884 14.993 -50.801 1.00 78.12 704 LYS A CA 1
ATOM 5842 C C . LYS A 1 704 ? 32.909 16.013 -50.213 1.00 78.12 704 LYS A C 1
ATOM 5844 O O . LYS A 1 704 ? 32.440 15.808 -49.095 1.00 78.12 704 LYS A O 1
ATOM 5849 N N . LEU A 1 705 ? 32.556 17.060 -50.967 1.00 75.88 705 LEU A N 1
ATOM 5850 C CA . LEU A 1 705 ? 31.524 18.027 -50.569 1.00 75.88 705 LEU A CA 1
ATOM 5851 C C . LEU A 1 705 ? 30.166 17.350 -50.370 1.00 75.88 705 LEU A C 1
ATOM 5853 O O . LEU A 1 705 ? 29.530 17.553 -49.340 1.00 75.88 705 LEU A O 1
ATOM 5857 N N . LEU A 1 706 ? 29.751 16.506 -51.315 1.00 75.69 706 LEU A N 1
ATOM 5858 C CA . LEU A 1 706 ? 28.483 15.783 -51.259 1.00 75.69 706 LEU A CA 1
ATOM 5859 C C . LEU A 1 706 ? 28.462 14.746 -50.131 1.00 75.69 706 LEU A C 1
ATOM 5861 O O . LEU A 1 706 ? 27.455 14.607 -49.452 1.00 75.69 706 LEU A O 1
ATOM 5865 N N . THR A 1 707 ? 29.579 14.067 -49.872 1.00 78.06 707 THR A N 1
ATOM 5866 C CA . THR A 1 707 ? 29.705 13.115 -48.758 1.00 78.06 707 THR A CA 1
ATOM 5867 C C . THR A 1 707 ? 29.642 13.839 -47.419 1.00 78.06 707 THR A C 1
ATOM 5869 O O . THR A 1 707 ? 28.922 13.397 -46.534 1.00 78.06 707 THR A O 1
ATOM 5872 N N . SER A 1 708 ? 30.329 14.979 -47.273 1.00 72.25 708 SER A N 1
ATOM 5873 C CA . SER A 1 708 ? 30.255 15.781 -46.046 1.00 72.25 708 SER A CA 1
ATOM 5874 C C . SER A 1 708 ? 28.870 16.394 -45.842 1.00 72.25 708 SER A C 1
ATOM 5876 O O . SER A 1 708 ? 28.403 16.445 -44.709 1.00 72.25 708 SER A O 1
ATOM 5878 N N . ALA A 1 709 ? 28.212 16.851 -46.911 1.00 69.12 709 ALA A N 1
ATOM 5879 C CA . ALA A 1 709 ? 26.838 17.334 -46.847 1.00 69.12 709 ALA A CA 1
ATOM 5880 C C . ALA A 1 709 ? 25.888 16.193 -46.464 1.00 69.12 709 ALA A C 1
ATOM 5882 O O . ALA A 1 709 ? 25.119 16.352 -45.530 1.00 69.12 709 ALA A O 1
ATOM 5883 N N . ASN A 1 710 ? 25.990 15.021 -47.099 1.00 72.19 710 ASN A N 1
ATOM 5884 C CA . ASN A 1 710 ? 25.192 13.835 -46.771 1.00 72.19 710 ASN A CA 1
ATOM 5885 C C . ASN A 1 710 ? 25.428 13.336 -45.344 1.00 72.19 710 ASN A C 1
ATOM 5887 O O . ASN A 1 710 ? 24.490 12.882 -44.701 1.00 72.19 710 ASN A O 1
ATOM 5891 N N . GLU A 1 711 ? 26.658 13.406 -44.838 1.00 72.88 711 GLU A N 1
ATOM 5892 C CA . GLU A 1 711 ? 26.968 13.047 -43.455 1.00 72.88 711 GLU A CA 1
ATOM 5893 C C . GLU A 1 711 ? 26.356 14.058 -42.477 1.00 72.88 711 GLU A C 1
ATOM 5895 O O . GLU A 1 711 ? 25.784 13.651 -41.472 1.00 72.88 711 GLU A O 1
ATOM 5900 N N . ASN A 1 712 ? 26.365 15.352 -42.809 1.00 68.62 712 ASN A N 1
ATOM 5901 C CA . ASN A 1 712 ? 25.657 16.373 -42.037 1.00 68.62 712 ASN A CA 1
ATOM 5902 C C . ASN A 1 712 ? 24.128 16.208 -42.126 1.00 68.62 712 ASN A C 1
ATOM 5904 O O . ASN A 1 712 ? 23.469 16.291 -41.101 1.00 68.62 712 ASN A O 1
ATOM 5908 N N . TYR A 1 713 ? 23.559 15.889 -43.297 1.00 66.44 713 TYR A N 1
ATOM 5909 C CA . TYR A 1 713 ? 22.145 15.516 -43.441 1.00 66.44 713 TYR A CA 1
ATOM 5910 C C . TYR A 1 713 ? 21.814 14.302 -42.593 1.00 66.44 713 TYR A C 1
ATOM 5912 O O . TYR A 1 713 ? 20.792 14.299 -41.921 1.00 66.44 713 TYR A O 1
ATOM 5920 N N . LYS A 1 714 ? 22.674 13.279 -42.619 1.00 69.00 714 LYS A N 1
ATOM 5921 C CA . LYS A 1 714 ? 22.500 12.084 -41.809 1.00 69.00 714 LYS A CA 1
ATOM 5922 C C . LYS A 1 714 ? 22.467 12.477 -40.343 1.00 69.00 714 LYS A C 1
ATOM 5924 O O . LYS A 1 714 ? 21.468 12.187 -39.723 1.00 69.00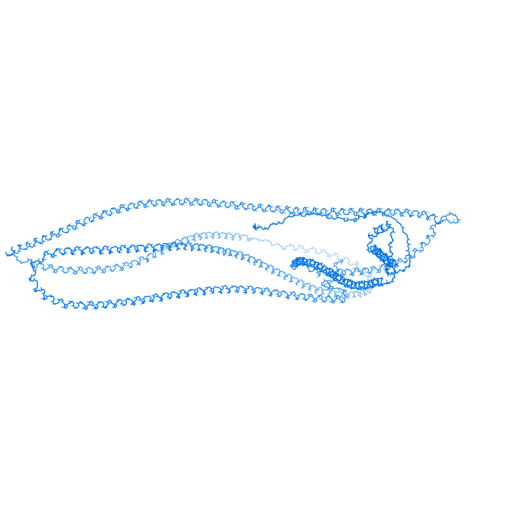 714 LYS A O 1
ATOM 5929 N N . ILE A 1 715 ? 23.453 13.215 -39.839 1.00 67.19 715 ILE A N 1
ATOM 5930 C CA . ILE A 1 715 ? 23.518 13.652 -38.436 1.00 67.19 715 ILE A CA 1
ATOM 5931 C C . ILE A 1 715 ? 22.337 14.567 -38.057 1.00 67.19 715 ILE A C 1
ATOM 5933 O O . ILE A 1 715 ? 21.760 14.402 -36.991 1.00 67.19 715 ILE A O 1
ATOM 5937 N N . SER A 1 716 ? 21.925 15.504 -38.917 1.00 61.88 716 SER A N 1
ATOM 5938 C CA . SER A 1 716 ? 20.771 16.386 -38.663 1.00 61.88 716 SER A CA 1
ATOM 5939 C C . SER A 1 716 ? 19.416 15.670 -38.771 1.00 61.88 716 SER A C 1
ATOM 5941 O O . SER A 1 716 ? 18.445 16.118 -38.165 1.00 61.88 716 SER A O 1
ATOM 5943 N N . LEU A 1 717 ? 19.332 14.565 -39.521 1.00 60.72 717 LEU A N 1
ATOM 5944 C CA . LEU A 1 717 ? 18.180 13.653 -39.554 1.00 60.72 717 LEU A CA 1
ATOM 5945 C C . LEU A 1 717 ? 18.270 12.563 -38.471 1.00 60.72 717 LEU A C 1
ATOM 5947 O O . LEU A 1 717 ? 17.247 11.992 -38.101 1.00 60.72 717 LEU A O 1
ATOM 5951 N N . GLU A 1 718 ? 19.461 12.301 -37.928 1.00 55.97 718 GLU A N 1
ATOM 5952 C CA . GLU A 1 718 ? 19.733 11.432 -36.779 1.00 55.97 718 GLU A CA 1
ATOM 5953 C C . GLU A 1 718 ? 19.439 12.223 -35.500 1.00 55.97 718 GLU A C 1
ATOM 5955 O O . GLU A 1 718 ? 20.295 12.543 -34.685 1.00 55.97 718 GLU A O 1
ATOM 5960 N N . THR A 1 719 ? 18.165 12.560 -35.338 1.00 56.22 719 THR A N 1
ATOM 5961 C CA . THR A 1 719 ? 17.582 12.901 -34.045 1.00 56.22 719 THR A CA 1
ATOM 5962 C C . THR A 1 719 ? 16.746 11.712 -33.621 1.00 56.22 719 THR A C 1
ATOM 5964 O O . THR A 1 719 ? 15.566 11.676 -33.933 1.00 56.22 719 THR A O 1
ATOM 5967 N N . MET A 1 720 ? 17.392 10.718 -33.003 1.00 49.72 720 MET A N 1
ATOM 5968 C CA . MET A 1 720 ? 16.857 9.845 -31.947 1.00 49.72 720 MET A CA 1
ATOM 5969 C C . MET A 1 720 ? 18.057 9.130 -31.316 1.00 49.72 720 MET A C 1
ATOM 5971 O O . MET A 1 720 ? 18.583 8.175 -31.886 1.00 49.72 720 MET A O 1
ATOM 5975 N N . ASP A 1 721 ? 18.507 9.610 -30.159 1.00 51.88 721 ASP A N 1
ATOM 5976 C CA . ASP A 1 721 ? 19.338 8.792 -29.276 1.00 51.88 721 ASP A CA 1
ATOM 5977 C C . ASP A 1 721 ? 18.453 7.644 -28.762 1.00 51.88 721 ASP A C 1
ATOM 5979 O O . ASP A 1 721 ? 17.274 7.850 -28.460 1.00 51.88 721 ASP A O 1
ATOM 5983 N N . GLY A 1 722 ? 18.984 6.422 -28.697 1.00 56.50 722 GLY A N 1
ATOM 5984 C CA . GLY A 1 722 ? 18.197 5.222 -28.368 1.00 56.50 722 GLY A CA 1
ATOM 5985 C C . GLY A 1 722 ? 17.526 5.244 -26.985 1.00 56.50 722 GLY A C 1
ATOM 5986 O O . GLY A 1 722 ? 16.609 4.459 -26.752 1.00 56.50 722 GLY A O 1
ATOM 5987 N N . ASP A 1 723 ? 17.943 6.163 -26.108 1.00 53.97 723 ASP A N 1
ATOM 5988 C CA . ASP A 1 723 ? 17.528 6.261 -24.703 1.00 53.97 723 ASP A CA 1
ATOM 5989 C C . ASP A 1 723 ? 16.548 7.421 -24.404 1.00 53.97 723 ASP A C 1
ATOM 5991 O O . ASP A 1 723 ? 16.191 7.645 -23.245 1.00 53.97 723 ASP A O 1
ATOM 5995 N N . ASP A 1 724 ? 16.082 8.164 -25.414 1.00 57.88 724 ASP A N 1
ATOM 5996 C CA . ASP A 1 724 ? 15.117 9.260 -25.224 1.00 57.88 724 ASP A CA 1
ATOM 5997 C C . ASP A 1 724 ? 13.724 8.692 -24.833 1.00 57.88 724 ASP A C 1
ATOM 5999 O O . ASP A 1 724 ? 13.258 7.732 -25.465 1.00 57.88 724 ASP A O 1
ATOM 6003 N N . PRO A 1 725 ? 13.000 9.229 -23.822 1.00 63.09 725 PRO A N 1
ATOM 6004 C CA . PRO A 1 725 ? 11.679 8.733 -23.409 1.00 63.09 725 PRO A CA 1
ATOM 6005 C C . PRO A 1 725 ? 10.649 8.657 -24.545 1.00 63.09 725 PRO A C 1
ATOM 6007 O O . PRO A 1 725 ? 9.749 7.816 -24.493 1.00 63.09 725 PRO A O 1
ATOM 6010 N N . GLU A 1 726 ? 10.794 9.469 -25.595 1.00 59.62 726 GLU A N 1
ATOM 6011 C CA . GLU A 1 726 ? 9.974 9.370 -26.806 1.00 59.62 726 GLU A CA 1
ATOM 6012 C C . GLU A 1 726 ? 10.260 8.107 -27.633 1.00 59.62 726 GLU A C 1
ATOM 6014 O O . GLU A 1 726 ? 9.328 7.557 -28.213 1.00 59.62 726 GLU A O 1
ATOM 6019 N N . MET A 1 727 ? 11.497 7.593 -27.664 1.00 62.88 727 MET A N 1
ATOM 6020 C CA . MET A 1 727 ? 11.843 6.346 -28.362 1.00 62.88 727 MET A CA 1
ATOM 6021 C C . MET A 1 727 ? 11.363 5.118 -27.580 1.00 62.88 727 MET A C 1
ATOM 6023 O O . MET A 1 727 ? 10.867 4.170 -28.183 1.00 62.88 727 MET A O 1
ATOM 6027 N N . VAL A 1 728 ? 11.405 5.155 -26.244 1.00 71.69 728 VAL A N 1
ATOM 6028 C CA . VAL A 1 728 ? 10.806 4.110 -25.390 1.00 71.69 728 VAL A CA 1
ATOM 6029 C C . VAL A 1 728 ? 9.280 4.107 -25.520 1.00 71.69 728 VAL A C 1
ATOM 6031 O O . VAL A 1 728 ? 8.658 3.047 -25.633 1.00 71.69 728 VAL A O 1
ATOM 6034 N N . GLU A 1 729 ? 8.655 5.286 -25.553 1.00 70.44 729 GLU A N 1
ATOM 6035 C CA . GLU A 1 729 ? 7.214 5.409 -25.773 1.00 70.44 729 GLU A CA 1
ATOM 6036 C C . GLU A 1 729 ? 6.826 5.022 -27.206 1.00 70.44 729 GLU A C 1
ATOM 6038 O O . GLU A 1 729 ? 5.808 4.353 -27.397 1.00 70.44 729 GLU A O 1
ATOM 6043 N N . LYS A 1 730 ? 7.663 5.337 -28.201 1.00 73.88 730 LYS A N 1
ATOM 6044 C CA . LYS A 1 730 ? 7.534 4.855 -29.578 1.00 73.88 730 LYS A CA 1
ATOM 6045 C C . LYS A 1 730 ? 7.692 3.344 -29.652 1.00 73.88 730 LYS A C 1
ATOM 6047 O O . LYS A 1 730 ? 6.840 2.725 -30.262 1.00 73.88 730 LYS A O 1
ATOM 6052 N N . GLU A 1 731 ? 8.672 2.719 -29.003 1.00 75.06 731 GLU A N 1
ATOM 6053 C CA . GLU A 1 731 ? 8.793 1.254 -28.946 1.00 75.06 731 GLU A CA 1
ATOM 6054 C C . GLU A 1 731 ? 7.569 0.617 -28.283 1.00 75.06 731 GLU A C 1
ATOM 6056 O O . GLU A 1 731 ? 7.088 -0.433 -28.710 1.00 75.06 731 GLU A O 1
ATOM 6061 N N . ARG A 1 732 ? 7.036 1.240 -27.230 1.00 80.88 732 ARG A N 1
ATOM 6062 C CA . ARG A 1 732 ? 5.822 0.772 -26.556 1.00 80.88 732 ARG A CA 1
ATOM 6063 C C . ARG A 1 732 ? 4.593 0.910 -27.457 1.00 80.88 732 ARG A C 1
ATOM 6065 O O . ARG A 1 732 ? 3.759 0.004 -27.496 1.00 80.88 732 ARG A O 1
ATOM 6072 N N . LEU A 1 733 ? 4.471 2.024 -28.177 1.00 80.00 733 LEU A N 1
ATOM 6073 C CA . LEU A 1 733 ? 3.418 2.266 -29.164 1.00 80.00 733 LEU A CA 1
ATOM 6074 C C . LEU A 1 733 ? 3.578 1.371 -30.393 1.00 80.00 733 LEU A C 1
ATOM 6076 O O . LEU A 1 733 ? 2.577 0.886 -30.900 1.00 80.00 733 LEU A O 1
ATOM 6080 N N . GLU A 1 734 ? 4.801 1.084 -30.825 1.00 80.62 734 GLU A N 1
ATOM 6081 C CA . GLU A 1 734 ? 5.124 0.159 -31.906 1.00 80.62 734 GLU A CA 1
ATOM 6082 C C . GLU A 1 734 ? 4.785 -1.268 -31.498 1.00 80.62 734 GLU A C 1
ATOM 6084 O O . GLU A 1 734 ? 4.115 -1.952 -32.259 1.00 80.62 734 GLU A O 1
ATOM 6089 N N . LYS A 1 735 ? 5.121 -1.708 -30.279 1.00 82.69 735 LYS A N 1
ATOM 6090 C CA . LYS A 1 735 ? 4.675 -3.007 -29.743 1.00 82.69 735 LYS A CA 1
ATOM 6091 C C . LYS A 1 735 ? 3.153 -3.112 -29.757 1.00 82.69 735 LYS A C 1
ATOM 6093 O O . LYS A 1 735 ? 2.619 -4.070 -30.308 1.00 82.69 735 LYS A O 1
ATOM 6098 N N . LYS A 1 736 ? 2.449 -2.087 -29.267 1.00 81.50 736 LYS A N 1
ATOM 6099 C CA . LYS A 1 736 ? 0.979 -2.029 -29.327 1.00 81.50 736 LYS A CA 1
ATOM 6100 C C . LYS A 1 736 ? 0.438 -1.990 -30.756 1.00 81.50 736 LYS A C 1
ATOM 6102 O O . LYS A 1 736 ? -0.573 -2.621 -31.041 1.00 81.50 736 LYS A O 1
ATOM 6107 N N . TYR A 1 737 ? 1.097 -1.275 -31.661 1.00 81.75 737 TYR A N 1
ATOM 6108 C CA . TYR A 1 737 ? 0.741 -1.214 -33.075 1.00 81.75 737 TYR A CA 1
ATOM 6109 C C . TYR A 1 737 ? 0.953 -2.567 -33.754 1.00 81.75 737 TYR A C 1
ATOM 6111 O O . TYR A 1 737 ? 0.096 -2.993 -34.517 1.00 81.75 737 TYR A O 1
ATOM 6119 N N . TYR A 1 738 ? 2.045 -3.273 -33.463 1.00 83.44 738 TYR A N 1
ATOM 6120 C CA . TYR A 1 738 ? 2.316 -4.605 -33.995 1.00 83.44 738 TYR A CA 1
ATOM 6121 C C . TYR A 1 738 ? 1.360 -5.650 -33.421 1.00 83.44 738 TYR A C 1
ATOM 6123 O O . TYR A 1 738 ? 0.904 -6.505 -34.174 1.00 83.44 738 TYR A O 1
ATOM 6131 N N . GLU A 1 739 ? 0.987 -5.558 -32.143 1.00 85.06 739 GLU A N 1
ATOM 6132 C CA . GLU A 1 739 ? -0.066 -6.384 -31.537 1.00 85.06 739 GLU A CA 1
ATOM 6133 C C . GLU A 1 739 ? -1.430 -6.119 -32.187 1.00 85.06 739 GLU A C 1
ATOM 6135 O O . GLU A 1 739 ? -2.096 -7.055 -32.628 1.00 85.06 739 GLU A O 1
ATOM 6140 N N . ALA A 1 740 ? -1.818 -4.850 -32.342 1.00 82.81 740 ALA A N 1
ATOM 6141 C CA . ALA A 1 740 ? -3.056 -4.469 -33.017 1.00 82.81 740 ALA A CA 1
ATOM 6142 C C . ALA A 1 740 ? -3.046 -4.864 -34.500 1.00 82.81 740 ALA A C 1
ATOM 6144 O O . ALA A 1 740 ? -4.044 -5.344 -35.021 1.00 82.81 740 ALA A O 1
ATOM 6145 N N . ARG A 1 741 ? -1.912 -4.723 -35.192 1.00 84.50 741 ARG A N 1
ATOM 6146 C CA . ARG A 1 741 ? -1.740 -5.143 -36.586 1.00 84.50 741 ARG A CA 1
ATOM 6147 C C . ARG A 1 741 ? -1.762 -6.659 -36.719 1.00 84.50 741 ARG A C 1
ATOM 6149 O O . ARG A 1 741 ? -2.243 -7.147 -37.733 1.00 84.50 741 ARG A O 1
ATOM 6156 N N . LYS A 1 742 ? -1.261 -7.400 -35.729 1.00 85.12 742 LYS A N 1
ATOM 6157 C CA . LYS A 1 742 ? -1.367 -8.860 -35.674 1.00 85.12 742 LYS A CA 1
ATOM 6158 C C . LYS A 1 742 ? -2.827 -9.280 -35.518 1.00 85.12 742 LYS A C 1
ATOM 6160 O O . LYS A 1 742 ? -3.267 -10.095 -36.312 1.00 85.12 742 LYS A O 1
ATOM 6165 N N . LEU A 1 743 ? -3.578 -8.652 -34.612 1.00 86.69 743 LEU A N 1
ATOM 6166 C CA . LEU A 1 743 ? -5.027 -8.856 -34.467 1.00 86.69 743 LEU A CA 1
ATOM 6167 C C . LEU A 1 743 ? -5.792 -8.496 -35.746 1.00 86.69 743 LEU A C 1
ATOM 6169 O O . LEU A 1 743 ? -6.546 -9.309 -36.252 1.00 86.69 743 LEU A O 1
ATOM 6173 N N . ILE A 1 744 ? -5.530 -7.329 -36.342 1.00 84.06 744 ILE A N 1
ATOM 6174 C CA . ILE A 1 744 ? -6.142 -6.923 -37.619 1.00 84.06 744 ILE A CA 1
ATOM 6175 C C . ILE A 1 744 ? -5.760 -7.888 -38.743 1.00 84.06 744 ILE A C 1
ATOM 6177 O O . ILE A 1 744 ? -6.551 -8.112 -39.651 1.00 84.06 744 ILE A O 1
ATOM 6181 N N . LYS A 1 745 ? -4.550 -8.452 -38.720 1.00 86.44 745 LYS A N 1
ATOM 6182 C CA . LYS A 1 745 ? -4.123 -9.447 -39.702 1.00 86.44 745 LYS A CA 1
ATOM 6183 C C . LYS A 1 745 ? -4.826 -10.781 -39.476 1.00 86.44 745 LYS A C 1
ATOM 6185 O O . LYS A 1 745 ? -5.286 -11.351 -40.450 1.00 86.44 745 LYS A O 1
ATOM 6190 N N . GLU A 1 746 ? -4.965 -11.232 -38.234 1.00 85.19 746 GLU A N 1
ATOM 6191 C CA . GLU A 1 746 ? -5.756 -12.415 -37.876 1.00 85.19 746 GLU A CA 1
ATOM 6192 C C . GLU A 1 746 ? -7.224 -12.231 -38.295 1.00 85.19 746 GLU A C 1
ATOM 6194 O O . GLU A 1 746 ? -7.770 -13.092 -38.980 1.00 85.19 746 GLU A O 1
ATOM 6199 N N . ASP A 1 747 ? -7.822 -11.071 -38.013 1.00 83.69 747 ASP A N 1
ATOM 6200 C CA . ASP A 1 747 ? -9.175 -10.709 -38.446 1.00 83.69 747 ASP A CA 1
ATOM 6201 C C . ASP A 1 747 ? -9.278 -10.583 -39.970 1.00 83.69 747 ASP A C 1
ATOM 6203 O O . ASP A 1 747 ? -10.267 -11.004 -40.559 1.00 83.69 747 ASP A O 1
ATOM 6207 N N . SER A 1 748 ? -8.264 -10.031 -40.641 1.00 85.38 748 SER A N 1
ATOM 6208 C CA . SER A 1 748 ? -8.211 -9.934 -42.103 1.00 85.38 748 SER A CA 1
ATOM 6209 C C . SER A 1 748 ? -8.057 -11.307 -42.746 1.00 85.38 748 SER A C 1
ATOM 6211 O O . SER A 1 748 ? -8.671 -11.557 -43.778 1.00 85.38 748 SER A O 1
ATOM 6213 N N . ASP A 1 749 ? -7.254 -12.196 -42.169 1.00 85.56 749 ASP A N 1
ATOM 6214 C CA . ASP A 1 749 ? -7.063 -13.564 -42.644 1.00 85.56 749 ASP A CA 1
ATOM 6215 C C . ASP A 1 749 ? -8.353 -14.374 -42.439 1.00 85.56 749 ASP A C 1
ATOM 6217 O O . ASP A 1 749 ? -8.753 -15.127 -43.329 1.00 85.56 749 ASP A O 1
ATOM 6221 N N . LEU A 1 750 ? -9.063 -14.143 -41.330 1.00 87.88 750 LEU A N 1
ATOM 6222 C CA . LEU A 1 750 ? -10.383 -14.712 -41.054 1.00 87.88 750 LEU A CA 1
ATOM 6223 C C . LEU A 1 750 ? -11.462 -14.116 -41.973 1.00 87.88 750 LEU A C 1
ATOM 6225 O O . LEU A 1 750 ? -12.326 -14.823 -42.478 1.00 87.88 750 LEU A O 1
ATOM 6229 N N . LEU A 1 751 ? -11.383 -12.826 -42.296 1.00 85.69 751 LEU A N 1
ATOM 6230 C CA . LEU A 1 751 ? -12.266 -12.185 -43.269 1.00 85.69 751 LEU A CA 1
ATOM 6231 C C . LEU A 1 751 ? -11.983 -12.680 -44.693 1.00 85.69 751 LEU A C 1
ATOM 6233 O O . LEU A 1 751 ? -12.912 -12.830 -45.480 1.00 85.69 751 LEU A O 1
ATOM 6237 N N . ILE A 1 752 ? -10.723 -12.948 -45.040 1.00 88.62 752 ILE A N 1
ATOM 6238 C CA . ILE A 1 752 ? -10.336 -13.550 -46.321 1.00 88.62 752 ILE A CA 1
ATOM 6239 C C . ILE A 1 752 ? -10.808 -15.003 -46.389 1.00 88.62 752 ILE A C 1
ATOM 6241 O O . ILE A 1 752 ? -11.294 -15.413 -47.441 1.00 88.62 752 ILE A O 1
ATOM 6245 N N . SER A 1 753 ? -10.698 -15.783 -45.309 1.00 87.38 753 SER A N 1
ATOM 6246 C CA . SER A 1 753 ? -11.202 -17.160 -45.290 1.00 87.38 753 SER A CA 1
ATOM 6247 C C . SER A 1 753 ? -12.724 -17.192 -45.423 1.00 87.38 753 SER A C 1
ATOM 6249 O O . SER A 1 753 ? -13.227 -17.906 -46.285 1.00 87.38 753 SER A O 1
ATOM 6251 N N . VAL A 1 754 ? -13.441 -16.334 -44.691 1.00 86.81 754 VAL A N 1
ATOM 6252 C CA . VAL A 1 754 ? -14.898 -16.182 -44.804 1.00 86.81 754 VAL A CA 1
ATOM 6253 C C . VAL A 1 754 ? -15.296 -15.659 -46.185 1.00 86.81 754 VAL A C 1
ATOM 6255 O O . VAL A 1 754 ? -16.257 -16.148 -46.765 1.00 86.81 754 VAL A O 1
ATOM 6258 N N . LYS A 1 755 ? -14.556 -14.712 -46.776 1.00 87.38 755 LYS A N 1
ATOM 6259 C CA . LYS A 1 755 ? -14.812 -14.255 -48.155 1.00 87.38 755 LYS A CA 1
ATOM 6260 C C . LYS A 1 755 ? -14.599 -15.361 -49.177 1.00 87.38 755 LYS A C 1
ATOM 6262 O O . LYS A 1 755 ? -15.420 -15.487 -50.075 1.00 87.38 755 LYS A O 1
ATOM 6267 N N . LYS A 1 756 ? -13.548 -16.171 -49.033 1.00 86.69 756 LYS A N 1
ATOM 6268 C CA . LYS A 1 756 ? -13.336 -17.351 -49.879 1.00 86.69 756 LYS A CA 1
ATOM 6269 C C . LYS A 1 756 ? -14.465 -18.355 -49.705 1.00 86.69 756 LYS A C 1
ATOM 6271 O O . LYS A 1 756 ? -14.947 -18.877 -50.697 1.00 86.69 756 LYS A O 1
ATOM 6276 N N . GLU A 1 757 ? -14.924 -18.585 -48.479 1.00 89.62 757 GLU A N 1
ATOM 6277 C CA . GLU A 1 757 ? -16.058 -19.468 -48.212 1.00 89.62 757 GLU A CA 1
ATOM 6278 C C . GLU A 1 757 ? -17.340 -18.927 -48.865 1.00 89.62 757 GLU A C 1
ATOM 6280 O O . GLU A 1 757 ? -18.026 -19.654 -49.581 1.00 89.62 757 GLU A O 1
ATOM 6285 N N . ILE A 1 758 ? -17.601 -17.622 -48.758 1.00 86.94 758 ILE A N 1
ATOM 6286 C CA . ILE A 1 758 ? -18.698 -16.949 -49.462 1.00 86.94 758 ILE A CA 1
ATOM 6287 C C . ILE A 1 758 ? -18.529 -17.058 -50.984 1.00 86.94 758 ILE A C 1
ATOM 6289 O O . ILE A 1 758 ? -19.500 -17.361 -51.662 1.00 86.94 758 ILE A O 1
ATOM 6293 N N . GLU A 1 759 ? -17.336 -16.874 -51.549 1.00 88.56 759 GLU A N 1
ATOM 6294 C CA . GLU A 1 759 ? -17.077 -17.054 -52.987 1.00 88.56 759 GLU A CA 1
ATOM 6295 C C . GLU A 1 759 ? -17.285 -18.505 -53.437 1.00 88.56 759 GLU A C 1
ATOM 6297 O O . GLU A 1 759 ? -17.878 -18.745 -54.492 1.00 88.56 759 GLU A O 1
ATOM 6302 N N . THR A 1 760 ? -16.880 -19.485 -52.627 1.00 88.31 760 THR A N 1
ATOM 6303 C CA . THR A 1 760 ? -17.157 -20.902 -52.900 1.00 88.31 760 THR A CA 1
ATOM 6304 C C . THR A 1 760 ? -18.653 -21.202 -52.830 1.00 88.31 760 THR A C 1
ATOM 6306 O O . THR A 1 760 ? -19.186 -21.863 -53.712 1.00 88.31 760 THR A O 1
ATOM 6309 N N . LEU A 1 761 ? -19.375 -20.636 -51.860 1.00 88.88 761 LEU A N 1
ATOM 6310 C CA . LEU A 1 761 ? -20.826 -20.780 -51.760 1.00 88.88 761 LEU A CA 1
ATOM 6311 C C . LEU A 1 761 ? -21.556 -20.034 -52.883 1.00 88.88 761 LEU A C 1
ATOM 6313 O O . LEU A 1 761 ? -22.564 -20.526 -53.384 1.00 88.88 761 LEU A O 1
ATOM 6317 N N . MET A 1 762 ? -21.064 -18.874 -53.323 1.00 88.44 762 MET A N 1
ATOM 6318 C CA . MET A 1 762 ? -21.624 -18.119 -54.448 1.00 88.44 762 MET A CA 1
ATOM 6319 C C . MET A 1 762 ? -21.395 -18.833 -55.778 1.00 88.44 762 MET A C 1
ATOM 6321 O O . MET A 1 762 ? -22.304 -18.861 -56.608 1.00 88.44 762 MET A O 1
ATOM 6325 N N . SER A 1 763 ? -20.216 -19.420 -55.986 1.00 86.62 763 SER A N 1
ATOM 6326 C CA . SER A 1 763 ? -19.933 -20.236 -57.171 1.00 86.62 763 SER A CA 1
ATOM 6327 C C . SER A 1 763 ? -20.744 -21.528 -57.158 1.00 86.62 763 SER A C 1
ATOM 6329 O O . SER A 1 763 ? -21.357 -21.840 -58.172 1.00 86.62 763 SER A O 1
ATOM 6331 N N . GLU A 1 764 ? -20.888 -22.201 -56.013 1.00 87.25 764 GLU A N 1
ATOM 6332 C CA . GLU A 1 764 ? -21.755 -23.380 -55.894 1.00 87.25 764 GLU A CA 1
ATOM 6333 C C . GLU A 1 764 ? -23.234 -23.019 -56.092 1.00 87.25 764 GLU A C 1
ATOM 6335 O O . GLU A 1 764 ? -23.956 -23.710 -56.802 1.00 87.25 764 GLU A O 1
ATOM 6340 N N . THR A 1 765 ? -23.691 -21.881 -55.564 1.00 85.56 765 THR A N 1
ATOM 6341 C CA . THR A 1 765 ? -25.052 -21.375 -55.806 1.00 85.56 765 THR A CA 1
ATOM 6342 C C . THR A 1 765 ? -25.262 -21.023 -57.277 1.00 85.56 765 THR A C 1
ATOM 6344 O O . THR A 1 765 ? -26.339 -21.259 -57.819 1.00 85.56 765 THR A O 1
ATOM 6347 N N . SER A 1 766 ? -24.254 -20.450 -57.938 1.00 85.69 766 SER A N 1
ATOM 6348 C CA . SER A 1 766 ? -24.317 -20.134 -59.369 1.00 85.69 766 SER A CA 1
ATOM 6349 C C . SER A 1 766 ? -24.336 -21.410 -60.205 1.00 85.69 766 SER A C 1
ATOM 6351 O O . SER A 1 766 ? -25.171 -21.520 -61.093 1.00 85.69 766 SER A O 1
ATOM 6353 N N . ARG A 1 767 ? -23.534 -22.415 -59.834 1.00 88.44 767 ARG A N 1
ATOM 6354 C CA . ARG A 1 767 ? -23.543 -23.754 -60.430 1.00 88.44 767 ARG A CA 1
ATOM 6355 C C . ARG A 1 767 ? -24.900 -24.431 -60.261 1.00 88.44 767 ARG A C 1
ATOM 6357 O O . ARG A 1 767 ? -25.445 -24.948 -61.223 1.00 88.44 767 ARG A O 1
ATOM 6364 N N . ILE A 1 768 ? -25.497 -24.371 -59.069 1.00 86.38 768 ILE A N 1
ATOM 6365 C CA . ILE A 1 768 ? -26.852 -24.888 -58.817 1.00 86.38 768 ILE A CA 1
ATOM 6366 C C . ILE A 1 768 ? -27.891 -24.124 -59.648 1.00 86.38 768 ILE A C 1
ATOM 6368 O O . ILE A 1 768 ? -28.817 -24.738 -60.165 1.00 86.38 768 ILE A O 1
ATOM 6372 N N . LYS A 1 769 ? -27.752 -22.803 -59.814 1.00 86.44 769 LYS A N 1
ATOM 6373 C CA . LYS A 1 769 ? -28.641 -22.006 -60.675 1.00 86.44 769 LYS A CA 1
ATOM 6374 C C . LYS A 1 769 ? -28.487 -22.346 -62.155 1.00 86.44 769 LYS A C 1
ATOM 6376 O O . LYS A 1 769 ? -29.488 -22.347 -62.862 1.00 86.44 769 LYS A O 1
ATOM 6381 N N . GLU A 1 770 ? -27.270 -22.602 -62.621 1.00 87.44 770 GLU A N 1
ATOM 6382 C CA . GLU A 1 770 ? -27.005 -23.066 -63.985 1.00 87.44 770 GLU A CA 1
ATOM 6383 C C . GLU A 1 770 ? -27.603 -24.453 -64.199 1.00 87.44 770 GLU A C 1
ATOM 6385 O O . GLU A 1 770 ? -28.416 -24.601 -65.098 1.00 87.44 770 GLU A O 1
ATOM 6390 N N . ILE A 1 771 ? -27.354 -25.404 -63.294 1.00 86.31 771 ILE A N 1
ATOM 6391 C CA . ILE A 1 771 ? -27.973 -26.738 -63.329 1.00 86.31 771 ILE A CA 1
ATOM 6392 C C . ILE A 1 771 ? -29.505 -26.640 -63.289 1.00 86.31 771 ILE A C 1
ATOM 6394 O O . ILE A 1 771 ? -30.191 -27.367 -63.996 1.00 86.31 771 ILE A O 1
ATOM 6398 N N . ALA A 1 772 ? -30.072 -25.737 -62.486 1.00 84.31 772 ALA A N 1
ATOM 6399 C CA . ALA A 1 772 ? -31.517 -25.529 -62.436 1.00 84.31 772 ALA A CA 1
ATOM 6400 C C . ALA A 1 772 ? -32.066 -24.959 -63.752 1.00 84.31 772 ALA A C 1
ATOM 6402 O O . ALA A 1 772 ? -33.137 -25.374 -64.182 1.00 84.31 772 ALA A O 1
ATOM 6403 N N . LYS A 1 773 ? -31.339 -24.042 -64.405 1.00 87.38 773 LYS A N 1
ATOM 6404 C CA . LYS A 1 773 ? -31.703 -23.535 -65.735 1.00 87.38 773 LYS A CA 1
ATOM 6405 C C . LYS A 1 773 ? -31.575 -24.609 -66.805 1.00 87.38 773 LYS A C 1
ATOM 6407 O O . LYS A 1 773 ? -32.477 -24.724 -67.620 1.00 87.38 773 LYS A O 1
ATOM 6412 N N . GLU A 1 774 ? -30.501 -25.391 -66.784 1.00 86.50 774 GLU A N 1
ATOM 6413 C CA . GLU A 1 774 ? -30.304 -26.526 -67.687 1.00 86.50 774 GLU A CA 1
ATOM 6414 C C . GLU A 1 774 ? -31.441 -27.538 -67.518 1.00 86.50 774 GLU A C 1
ATOM 6416 O O . GLU A 1 774 ? -32.072 -27.902 -68.500 1.00 86.50 774 GLU A O 1
ATOM 6421 N N . LEU A 1 775 ? -31.801 -27.897 -66.281 1.00 83.69 775 LEU A N 1
ATOM 6422 C CA . LEU A 1 775 ? -32.958 -28.749 -65.992 1.00 83.69 775 LEU A CA 1
ATOM 6423 C C . LEU A 1 775 ? -34.282 -28.124 -66.443 1.00 83.69 775 LEU A C 1
ATOM 6425 O O . LEU A 1 775 ? -35.169 -28.840 -66.897 1.00 83.69 775 LEU A O 1
ATOM 6429 N N . GLU A 1 776 ? -34.449 -26.807 -66.326 1.00 86.94 776 GLU A N 1
ATOM 6430 C CA . GLU A 1 776 ? -35.650 -26.108 -66.794 1.00 86.94 776 GLU A CA 1
ATOM 6431 C C . GLU A 1 776 ? -35.729 -26.075 -68.330 1.00 86.94 776 GLU A C 1
ATOM 6433 O O . GLU A 1 776 ? -36.810 -26.209 -68.905 1.00 86.94 776 GLU A O 1
ATOM 6438 N N . GLU A 1 777 ? -34.594 -25.924 -69.012 1.00 85.56 777 GLU A N 1
ATOM 6439 C CA . GLU A 1 777 ? -34.483 -26.011 -70.467 1.00 85.56 777 GLU A CA 1
ATOM 6440 C C . GLU A 1 777 ? -34.702 -27.442 -70.962 1.00 85.56 777 GLU A C 1
ATOM 6442 O O . GLU A 1 777 ? -35.464 -27.638 -71.909 1.00 85.56 777 GLU A O 1
ATOM 6447 N N . GLU A 1 778 ? -34.123 -28.441 -70.292 1.00 85.44 778 GLU A N 1
ATOM 6448 C CA . GLU A 1 778 ? -34.389 -29.859 -70.537 1.00 85.44 778 GLU A CA 1
ATOM 6449 C C . GLU A 1 778 ? -35.863 -30.187 -70.311 1.00 85.44 778 GLU A C 1
ATOM 6451 O O . GLU A 1 778 ? -36.475 -30.856 -71.141 1.00 85.44 778 GLU A O 1
ATOM 6456 N N . TRP A 1 779 ? -36.468 -29.671 -69.241 1.00 84.38 779 TRP A N 1
ATOM 6457 C CA . TRP A 1 779 ? -37.888 -29.850 -68.963 1.00 84.38 779 TRP A CA 1
ATOM 6458 C C . TRP A 1 779 ? -38.754 -29.212 -70.054 1.00 84.38 779 TRP A C 1
ATOM 6460 O O . TRP A 1 779 ? -39.620 -29.885 -70.606 1.00 84.38 779 TRP A O 1
ATOM 6470 N N . LYS A 1 780 ? -38.467 -27.970 -70.466 1.00 87.12 780 LYS A N 1
ATOM 6471 C CA . LYS A 1 780 ? -39.149 -27.308 -71.596 1.00 87.12 780 LYS A CA 1
ATOM 6472 C C . LYS A 1 780 ? -38.953 -28.055 -72.910 1.00 87.12 780 LYS A C 1
ATOM 6474 O O . LYS A 1 780 ? -39.847 -28.068 -73.756 1.00 87.12 780 LYS A O 1
ATOM 6479 N N . GLN A 1 781 ? -37.783 -28.648 -73.122 1.00 83.69 781 GLN A N 1
ATOM 6480 C CA . GLN A 1 781 ? -37.509 -29.452 -74.305 1.00 83.69 781 GLN A CA 1
ATOM 6481 C C . GLN A 1 781 ? -38.307 -30.758 -74.269 1.00 83.69 781 GLN A C 1
ATOM 6483 O O . GLN A 1 781 ? -38.916 -31.112 -75.276 1.00 83.69 781 GLN A O 1
ATOM 6488 N N . LYS A 1 782 ? -38.390 -31.420 -73.111 1.00 83.19 782 LYS A N 1
ATOM 6489 C CA . LYS A 1 782 ? -39.226 -32.609 -72.903 1.00 83.19 782 LYS A CA 1
ATOM 6490 C C . LYS A 1 782 ? -40.712 -32.303 -73.047 1.00 83.19 782 LYS A C 1
ATOM 6492 O O . LYS A 1 782 ? -41.409 -33.074 -73.689 1.00 83.19 782 LYS A O 1
ATOM 6497 N N . GLU A 1 783 ? -41.177 -31.159 -72.562 1.00 83.88 783 GLU A N 1
ATOM 6498 C CA . GLU A 1 783 ? -42.557 -30.691 -72.730 1.00 83.88 783 GLU A CA 1
ATOM 6499 C C . GLU A 1 783 ? -42.877 -30.400 -74.210 1.00 83.88 783 GLU A C 1
ATOM 6501 O O . GLU A 1 783 ? -43.940 -30.755 -74.725 1.00 83.88 783 GLU A O 1
ATOM 6506 N N . LYS A 1 784 ? -41.927 -29.821 -74.960 1.00 83.56 784 LYS A N 1
ATOM 6507 C CA . LYS A 1 784 ? -42.062 -29.660 -76.417 1.00 83.56 784 LYS A CA 1
ATOM 6508 C C . LYS A 1 784 ? -42.087 -31.002 -77.140 1.00 83.56 784 LYS A C 1
ATOM 6510 O O . LYS A 1 784 ? -42.924 -31.169 -78.029 1.00 83.56 784 LYS A O 1
ATOM 6515 N N . GLU A 1 785 ? -41.197 -31.925 -76.782 1.00 82.81 785 GLU A N 1
ATOM 6516 C CA . GLU A 1 785 ? -41.165 -33.293 -77.313 1.00 82.81 785 GLU A CA 1
ATOM 6517 C C . GLU A 1 785 ? -42.477 -34.025 -77.022 1.00 82.81 785 GLU A C 1
ATOM 6519 O O . GLU A 1 785 ? -43.037 -34.629 -77.931 1.00 82.81 785 GLU A O 1
ATOM 6524 N N . GLU A 1 786 ? -43.017 -33.907 -75.810 1.00 78.75 786 GLU A N 1
ATOM 6525 C CA . GLU A 1 786 ? -44.321 -34.448 -75.427 1.00 78.75 786 GLU A CA 1
ATOM 6526 C C . GLU A 1 786 ? -45.434 -33.850 -76.290 1.00 78.75 786 GLU A C 1
ATOM 6528 O O . GLU A 1 786 ? -46.178 -34.595 -76.923 1.00 78.75 786 GLU A O 1
ATOM 6533 N N . SER A 1 787 ? -45.486 -32.522 -76.438 1.00 81.62 787 SER A N 1
ATOM 6534 C CA . SER A 1 787 ? -46.484 -31.868 -77.296 1.00 81.62 787 SER A CA 1
ATOM 6535 C C . SER A 1 787 ? -46.365 -32.280 -78.773 1.00 81.62 787 SER A C 1
ATOM 6537 O O . SER A 1 787 ? -47.359 -32.330 -79.504 1.00 81.62 787 SER A O 1
ATOM 6539 N N . PHE A 1 788 ? -45.144 -32.555 -79.244 1.00 84.00 788 PHE A N 1
ATOM 6540 C CA . PHE A 1 788 ? -44.884 -33.012 -80.604 1.00 84.00 788 PHE A CA 1
ATOM 6541 C C . PHE A 1 788 ? -45.324 -34.464 -80.778 1.00 84.00 788 PHE A C 1
ATOM 6543 O O . PHE A 1 788 ? -46.035 -34.764 -81.736 1.00 84.00 788 PHE A O 1
ATOM 6550 N N . LEU A 1 789 ? -44.975 -35.339 -79.833 1.00 80.25 789 LEU A N 1
ATOM 6551 C CA . LEU A 1 789 ? -45.412 -36.731 -79.804 1.00 80.25 789 LEU A CA 1
ATOM 6552 C C . LEU A 1 789 ? -46.932 -36.829 -79.703 1.00 80.25 789 LEU A C 1
ATOM 6554 O O . LEU A 1 789 ? -47.527 -37.631 -80.412 1.00 80.25 789 LEU A O 1
ATOM 6558 N N . GLU A 1 790 ? -47.586 -35.984 -78.910 1.00 80.94 790 GLU A N 1
ATOM 6559 C CA . GLU A 1 790 ? -49.044 -35.949 -78.787 1.00 80.94 790 GLU A CA 1
ATOM 6560 C C . GLU A 1 790 ? -49.710 -35.541 -80.114 1.00 80.94 790 GLU A C 1
ATOM 6562 O O . GLU A 1 790 ? -50.673 -36.172 -80.566 1.00 80.94 790 GLU A O 1
ATOM 6567 N N . LYS A 1 791 ? -49.135 -34.557 -80.823 1.00 82.44 791 LYS A N 1
ATOM 6568 C CA . LYS A 1 791 ? -49.558 -34.196 -82.188 1.00 82.44 791 LYS A CA 1
ATOM 6569 C C . LYS A 1 791 ? -49.309 -35.326 -83.182 1.00 82.44 791 LYS A C 1
ATOM 6571 O O . LYS A 1 791 ? -50.202 -35.638 -83.973 1.00 82.44 791 LYS A O 1
ATOM 6576 N N . GLU A 1 792 ? -48.137 -35.957 -83.165 1.00 81.19 792 GLU A N 1
ATOM 6577 C CA . GLU A 1 792 ? -47.841 -37.092 -84.039 1.00 81.19 792 GLU A CA 1
ATOM 6578 C C . GLU A 1 792 ? -48.796 -38.253 -83.776 1.00 81.19 792 GLU A C 1
ATOM 6580 O O . GLU A 1 792 ? -49.372 -38.780 -84.727 1.00 81.19 792 GLU A O 1
ATOM 6585 N N . LEU A 1 793 ? -49.049 -38.598 -82.516 1.00 80.06 793 LEU A N 1
ATOM 6586 C CA . LEU A 1 793 ? -49.968 -39.656 -82.110 1.00 80.06 793 LEU A CA 1
ATOM 6587 C C . LEU A 1 793 ? -51.397 -39.335 -82.568 1.00 80.06 793 LEU A C 1
ATOM 6589 O O . LEU A 1 793 ? -52.056 -40.196 -83.153 1.00 80.06 793 LEU A O 1
ATOM 6593 N N . GLY A 1 794 ? -51.829 -38.073 -82.473 1.00 79.06 794 GLY A N 1
ATOM 6594 C CA . GLY A 1 794 ? -53.071 -37.592 -83.085 1.00 79.06 794 GLY A CA 1
ATOM 6595 C C . GLY A 1 794 ? -53.108 -37.758 -84.614 1.00 79.06 794 GLY A C 1
ATOM 6596 O O . GLY A 1 794 ? -54.094 -38.248 -85.179 1.00 79.06 794 GLY A O 1
ATOM 6597 N N . THR A 1 795 ? -52.026 -37.426 -85.328 1.00 81.44 795 THR A N 1
ATOM 6598 C CA . THR A 1 795 ? -51.960 -37.629 -86.791 1.00 81.44 795 THR A CA 1
ATOM 6599 C C . THR A 1 795 ? -51.906 -39.108 -87.186 1.00 81.44 795 THR A C 1
ATOM 6601 O O . THR A 1 795 ? -52.505 -39.503 -88.188 1.00 81.44 795 THR A O 1
ATOM 6604 N N . LYS A 1 796 ? -51.229 -39.956 -86.407 1.00 78.94 796 LYS A N 1
ATOM 6605 C CA . LYS A 1 796 ? -51.179 -41.406 -86.623 1.00 78.94 796 LYS A CA 1
ATOM 6606 C C . LYS A 1 796 ? -52.546 -42.023 -86.358 1.00 78.94 796 LYS A C 1
ATOM 6608 O O . LYS A 1 796 ? -52.993 -42.822 -87.171 1.00 78.94 796 LYS A O 1
ATOM 6613 N N . TYR A 1 797 ? -53.253 -41.586 -85.317 1.00 78.25 797 TYR A N 1
ATOM 6614 C CA . TYR A 1 797 ? -54.614 -42.027 -85.020 1.00 78.25 797 TYR A CA 1
ATOM 6615 C C . TYR A 1 797 ? -55.598 -41.653 -86.138 1.00 78.25 797 TYR A C 1
ATOM 6617 O O . TYR A 1 797 ? -56.389 -42.483 -86.587 1.00 78.25 797 TYR A O 1
ATOM 6625 N N . THR A 1 798 ? -55.511 -40.431 -86.675 1.00 77.75 798 THR A N 1
ATOM 6626 C CA . THR A 1 798 ? -56.352 -40.013 -87.814 1.00 77.75 798 THR A CA 1
ATOM 6627 C C . THR A 1 798 ? -56.003 -40.747 -89.113 1.00 77.75 798 THR A C 1
ATOM 6629 O O . THR A 1 798 ? -56.911 -41.116 -89.860 1.00 77.75 798 THR A O 1
ATOM 6632 N N . LYS A 1 799 ? -54.717 -41.019 -89.385 1.00 80.38 799 LYS A N 1
ATOM 6633 C CA . LYS A 1 799 ? -54.283 -41.854 -90.522 1.00 80.38 799 LYS A CA 1
ATOM 6634 C C . LYS A 1 799 ? -54.740 -43.306 -90.374 1.00 80.38 799 LYS A C 1
ATOM 6636 O O . LYS A 1 799 ? -55.251 -43.859 -91.344 1.00 80.38 799 LYS A O 1
ATOM 6641 N N . LEU A 1 800 ? -54.621 -43.888 -89.179 1.00 77.62 800 LEU A N 1
ATOM 6642 C CA . LEU A 1 800 ? -55.113 -45.229 -88.865 1.00 77.62 800 LEU A CA 1
ATOM 6643 C C . LEU A 1 800 ? -56.616 -45.306 -89.125 1.00 77.62 800 LEU A C 1
ATOM 6645 O O . LEU A 1 800 ? -57.031 -46.167 -89.887 1.00 77.62 800 LEU A O 1
ATOM 6649 N N . ASN A 1 801 ? -57.402 -44.361 -88.597 1.00 78.25 801 ASN A N 1
ATOM 6650 C CA . ASN A 1 801 ? -58.848 -44.304 -88.825 1.00 78.25 801 ASN A CA 1
ATOM 6651 C C . ASN A 1 801 ? -59.219 -44.182 -90.309 1.00 78.25 801 ASN A C 1
ATOM 6653 O O . ASN A 1 801 ? -60.180 -44.804 -90.756 1.00 78.25 801 ASN A O 1
ATOM 6657 N N . ARG A 1 802 ? -58.462 -43.415 -91.103 1.00 78.25 802 ARG A N 1
ATOM 6658 C CA . ARG A 1 802 ? -58.672 -43.359 -92.561 1.00 78.25 802 ARG A CA 1
ATOM 6659 C C . ARG A 1 802 ? -58.342 -44.691 -93.233 1.00 78.25 802 ARG A C 1
ATOM 6661 O O . ARG A 1 802 ? -59.110 -45.139 -94.078 1.00 78.25 802 ARG A O 1
ATOM 6668 N N . ALA A 1 803 ? -57.238 -45.333 -92.856 1.00 73.25 803 ALA A N 1
ATOM 6669 C CA . ALA A 1 803 ? -56.830 -46.617 -93.416 1.00 73.25 803 ALA A CA 1
ATOM 6670 C C . ALA A 1 803 ? -57.816 -47.741 -93.059 1.00 73.25 803 ALA A C 1
ATOM 6672 O O . ALA A 1 803 ? -58.211 -48.490 -93.947 1.00 73.25 803 ALA A O 1
ATOM 6673 N N . THR A 1 804 ? -58.305 -47.822 -91.815 1.00 73.25 804 THR A N 1
ATOM 6674 C CA . THR A 1 804 ? -59.366 -48.774 -91.436 1.00 73.25 804 THR A CA 1
ATOM 6675 C C . THR A 1 804 ? -60.677 -48.486 -92.157 1.00 73.25 804 THR A C 1
ATOM 6677 O O . THR A 1 804 ? -61.356 -49.425 -92.573 1.00 73.25 804 THR A O 1
ATOM 6680 N N . GLN A 1 805 ? -61.033 -47.219 -92.385 1.00 76.19 805 GLN A N 1
ATOM 6681 C CA . GLN A 1 805 ? -62.206 -46.871 -93.199 1.00 76.19 805 GLN A CA 1
ATOM 6682 C C . GLN A 1 805 ? -62.052 -47.275 -94.675 1.00 76.19 805 GLN A C 1
ATOM 6684 O O . GLN A 1 805 ? -63.023 -47.700 -95.296 1.00 76.19 805 GLN A O 1
ATOM 6689 N N . ILE A 1 806 ? -60.852 -47.174 -95.253 1.00 75.38 806 ILE A N 1
ATOM 6690 C CA . ILE A 1 806 ? -60.587 -47.623 -96.630 1.00 75.38 806 ILE A CA 1
ATOM 6691 C C . ILE A 1 806 ? -60.567 -49.153 -96.701 1.00 75.38 806 ILE A C 1
ATOM 6693 O O . ILE A 1 806 ? -61.216 -49.720 -97.575 1.00 75.38 806 ILE A O 1
ATOM 6697 N N . LEU A 1 807 ? -59.911 -49.828 -95.753 1.00 67.38 807 LEU A N 1
ATOM 6698 C CA . LEU A 1 807 ? -59.866 -51.289 -95.688 1.00 67.38 807 LEU A CA 1
ATOM 6699 C C . LEU A 1 807 ? -61.278 -51.869 -95.558 1.00 67.38 807 LEU A C 1
ATOM 6701 O O . LEU A 1 807 ? -61.639 -52.773 -96.300 1.00 67.38 807 LEU A O 1
ATOM 6705 N N . THR A 1 808 ? -62.114 -51.298 -94.685 1.00 72.00 808 THR A N 1
ATOM 6706 C CA . THR A 1 808 ? -63.521 -51.710 -94.544 1.00 72.00 808 THR A CA 1
ATOM 6707 C C . THR A 1 808 ? -64.347 -51.424 -95.800 1.00 72.00 808 THR A C 1
ATOM 6709 O O . THR A 1 808 ? -65.218 -52.226 -96.134 1.00 72.00 808 THR A O 1
ATOM 6712 N N . LYS A 1 809 ? -64.075 -50.344 -96.547 1.00 73.69 809 LYS A N 1
ATOM 6713 C CA . LYS A 1 809 ? -64.708 -50.107 -97.858 1.00 73.69 809 LYS A CA 1
ATOM 6714 C C . LYS A 1 809 ? -64.303 -51.157 -98.894 1.00 73.69 809 LYS A C 1
ATOM 6716 O O . LYS A 1 809 ? -65.188 -51.761 -99.490 1.00 73.69 809 LYS A O 1
ATOM 6721 N N . VAL A 1 810 ? -63.010 -51.444 -99.040 1.00 66.44 810 VAL A N 1
ATOM 6722 C CA . VAL A 1 810 ? -62.497 -52.438 -100.003 1.00 66.44 810 VAL A CA 1
ATOM 6723 C C . VAL A 1 810 ? -62.964 -53.854 -99.647 1.00 66.44 810 VAL A C 1
ATOM 6725 O O . VAL A 1 810 ? -63.405 -54.592 -100.524 1.00 66.44 810 VAL A O 1
ATOM 6728 N N . MET A 1 811 ? -62.974 -54.225 -98.361 1.00 61.16 811 MET A N 1
ATOM 6729 C CA . MET A 1 811 ? -63.516 -55.516 -97.911 1.00 61.16 811 MET A CA 1
ATOM 6730 C C . MET A 1 811 ? -65.006 -55.647 -98.263 1.00 61.16 811 MET A C 1
ATOM 6732 O O . MET A 1 811 ? -65.437 -56.687 -98.762 1.00 61.16 811 MET A O 1
ATOM 6736 N N . ASN A 1 812 ? -65.785 -54.575 -98.080 1.00 65.88 812 ASN A N 1
ATOM 6737 C CA . ASN A 1 812 ? -67.206 -54.546 -98.431 1.00 65.88 812 ASN A CA 1
ATOM 6738 C C . ASN A 1 812 ? -67.457 -54.556 -99.952 1.00 65.88 812 ASN A C 1
ATOM 6740 O O . ASN A 1 812 ? -68.452 -55.134 -100.396 1.00 65.88 812 ASN A O 1
ATOM 6744 N N . GLU A 1 813 ? -66.579 -53.953 -100.756 1.00 65.38 813 GLU A N 1
ATOM 6745 C CA . GLU A 1 813 ? -66.647 -53.982 -102.225 1.00 65.38 813 GLU A CA 1
ATOM 6746 C C . GLU A 1 813 ? -66.316 -55.379 -102.779 1.00 65.38 813 GLU A C 1
ATOM 6748 O O . GLU A 1 813 ? -67.085 -55.917 -103.580 1.00 65.38 813 GLU A O 1
ATOM 6753 N N . VAL A 1 814 ? -65.280 -56.046 -102.255 1.00 60.50 814 VAL A N 1
ATOM 6754 C CA . VAL A 1 814 ? -64.950 -57.446 -102.594 1.00 60.50 814 VAL A CA 1
ATOM 6755 C C . VAL A 1 814 ? -66.083 -58.397 -102.189 1.00 60.50 814 VAL A C 1
ATOM 6757 O O . VAL A 1 814 ? -66.395 -59.353 -102.903 1.00 60.50 814 VAL A O 1
ATOM 6760 N N . GLN A 1 815 ? -66.786 -58.119 -101.086 1.00 58.97 815 GLN A N 1
ATOM 6761 C CA . GLN A 1 815 ? -67.907 -58.945 -100.641 1.00 58.97 815 GLN A CA 1
ATOM 6762 C C . GLN A 1 815 ? -69.166 -58.788 -101.516 1.00 58.97 815 GLN A C 1
ATOM 6764 O O . GLN A 1 815 ? -69.949 -59.740 -101.597 1.00 58.97 815 GLN A O 1
ATOM 6769 N N . LYS A 1 816 ? -69.331 -57.672 -102.244 1.00 60.03 816 LYS A N 1
ATOM 6770 C CA . LYS A 1 816 ? -70.511 -57.376 -103.085 1.00 60.03 816 LYS A CA 1
ATOM 6771 C C . LYS A 1 816 ? -70.370 -57.719 -104.580 1.00 60.03 816 LYS A C 1
ATOM 6773 O O . LYS A 1 816 ? -71.388 -57.720 -105.274 1.00 60.03 816 LYS A O 1
ATOM 6778 N N . CYS A 1 817 ? -69.184 -58.071 -105.082 1.00 53.56 817 CYS A N 1
ATOM 6779 C CA . CYS A 1 817 ? -69.016 -58.506 -106.479 1.00 53.56 817 CYS A CA 1
ATOM 6780 C C . CYS A 1 817 ? -69.710 -59.855 -106.779 1.00 53.56 817 CYS A C 1
ATOM 6782 O O . CYS A 1 817 ? -69.603 -60.813 -106.002 1.00 53.56 817 CYS A O 1
ATOM 6784 N N . LYS A 1 818 ? -70.424 -59.916 -107.918 1.00 57.16 818 LYS A N 1
ATOM 6785 C CA . LYS A 1 818 ? -71.262 -61.037 -108.399 1.00 57.16 818 LYS A CA 1
ATOM 6786 C C . LYS A 1 818 ? -70.534 -61.931 -109.423 1.00 57.16 818 LYS A C 1
ATOM 6788 O O . LYS A 1 818 ? -71.065 -62.194 -110.497 1.00 57.16 818 LYS A O 1
ATOM 6793 N N . GLU A 1 819 ? -69.337 -62.404 -109.093 1.00 52.59 819 GLU A N 1
ATOM 6794 C CA . GLU A 1 819 ? -68.593 -63.378 -109.912 1.00 52.59 819 GLU A CA 1
ATOM 6795 C C . GLU A 1 819 ? -68.434 -64.737 -109.190 1.00 52.59 819 GLU A C 1
ATOM 6797 O O . GLU A 1 819 ? -68.534 -64.786 -107.958 1.00 52.59 819 GLU A O 1
ATOM 6802 N N . PRO A 1 820 ? -68.239 -65.859 -109.919 1.00 59.72 820 PRO A N 1
ATOM 6803 C CA . PRO A 1 820 ? -68.276 -67.214 -109.360 1.00 59.72 820 PRO A CA 1
ATOM 6804 C C . PRO A 1 820 ? -67.258 -67.470 -108.230 1.00 59.72 820 PRO A C 1
ATOM 6806 O O . PRO A 1 820 ? -66.113 -67.020 -108.261 1.00 59.72 820 PRO A O 1
ATOM 6809 N N . LEU A 1 821 ? -67.678 -68.276 -107.246 1.00 58.44 821 LEU A N 1
ATOM 6810 C CA . LEU A 1 821 ? -67.016 -68.543 -105.955 1.00 58.44 821 LEU A CA 1
ATOM 6811 C C . LEU A 1 821 ? -65.499 -68.877 -105.974 1.00 58.44 821 LEU A C 1
ATOM 6813 O O . LEU A 1 821 ? -64.818 -68.496 -105.016 1.00 58.44 821 LEU A O 1
ATOM 6817 N N . PRO A 1 822 ? -64.928 -69.559 -106.991 1.00 60.31 822 PRO A N 1
ATOM 6818 C CA . PRO A 1 822 ? -63.492 -69.855 -107.021 1.00 60.31 822 PRO A CA 1
ATOM 6819 C C . PRO A 1 822 ? -62.626 -68.596 -107.147 1.00 60.31 822 PRO A C 1
ATOM 6821 O O . PRO A 1 822 ? -61.610 -68.484 -106.463 1.00 60.31 822 PRO A O 1
ATOM 6824 N N . TYR A 1 823 ? -63.062 -67.621 -107.951 1.00 58.34 823 TYR A N 1
ATOM 6825 C CA . TYR A 1 823 ? -62.324 -66.375 -108.181 1.00 58.34 823 TYR A CA 1
ATOM 6826 C C . TYR A 1 823 ? -62.364 -65.452 -106.959 1.00 58.34 823 TYR A C 1
ATOM 6828 O O . TYR A 1 823 ? -61.362 -64.835 -106.606 1.00 58.34 823 TYR A O 1
ATOM 6836 N N . LYS A 1 824 ? -63.485 -65.447 -106.227 1.00 58.75 824 LYS A N 1
ATOM 6837 C CA . LYS A 1 824 ? -63.634 -64.684 -104.981 1.00 58.75 824 LYS A CA 1
ATOM 6838 C C . LYS A 1 824 ? -62.711 -65.195 -103.870 1.00 58.75 824 LYS A C 1
ATOM 6840 O O . LYS A 1 824 ? -62.087 -64.396 -103.181 1.00 58.75 824 LYS A O 1
ATOM 6845 N N . LYS A 1 825 ? -62.561 -66.520 -103.731 1.00 62.34 825 LYS A N 1
ATOM 6846 C CA . LYS A 1 825 ? -61.595 -67.112 -102.786 1.00 62.34 825 LYS A CA 1
ATOM 6847 C C . LYS A 1 825 ? -60.142 -66.865 -103.193 1.00 62.34 825 LYS A C 1
ATOM 6849 O O . LYS A 1 825 ? -59.299 -66.759 -102.307 1.00 62.34 825 LYS A O 1
ATOM 6854 N N . LEU A 1 826 ? -59.848 -66.778 -104.491 1.00 63.41 826 LEU A N 1
ATOM 6855 C CA . LEU A 1 826 ? -58.498 -66.490 -104.971 1.00 63.41 826 LEU A CA 1
ATOM 6856 C C . LEU A 1 826 ? -58.112 -65.030 -104.698 1.00 63.41 826 LEU A C 1
ATOM 6858 O O . LEU A 1 826 ? -57.072 -64.802 -104.097 1.00 63.41 826 LEU A O 1
ATOM 6862 N N . ALA A 1 827 ? -58.987 -64.068 -105.007 1.00 62.44 827 ALA A N 1
ATOM 6863 C CA . ALA A 1 827 ? -58.748 -62.649 -104.732 1.00 62.44 827 ALA A CA 1
ATOM 6864 C C . ALA A 1 827 ? -58.638 -62.346 -103.227 1.00 62.44 827 ALA A C 1
ATOM 6866 O O . ALA A 1 827 ? -57.821 -61.534 -102.807 1.00 62.44 827 ALA A O 1
ATOM 6867 N N . GLN A 1 828 ? -59.423 -63.034 -102.392 1.00 62.78 828 GLN A N 1
ATOM 6868 C CA . GLN A 1 828 ? -59.361 -62.869 -100.939 1.00 62.78 828 GLN A CA 1
ATOM 6869 C C . GLN A 1 828 ? -58.076 -63.474 -100.352 1.00 62.78 828 GLN A C 1
ATOM 6871 O O . GLN A 1 828 ? -57.428 -62.836 -99.530 1.00 62.78 828 GLN A O 1
ATOM 6876 N N . LYS A 1 829 ? -57.639 -64.639 -100.859 1.00 69.50 829 LYS A N 1
ATOM 6877 C CA . LYS A 1 829 ? -56.310 -65.183 -100.543 1.00 69.50 829 LYS A CA 1
ATOM 6878 C C . LYS A 1 829 ? -55.180 -64.290 -101.045 1.00 69.50 829 LYS A C 1
ATOM 6880 O O . LYS A 1 829 ? -54.170 -64.194 -100.369 1.00 69.50 829 LYS A O 1
ATOM 6885 N N . GLU A 1 830 ? -55.329 -63.644 -102.197 1.00 66.88 830 GLU A N 1
ATOM 6886 C CA . GLU A 1 830 ? -54.305 -62.749 -102.737 1.00 66.88 830 GLU A CA 1
ATOM 6887 C C . GLU A 1 830 ? -54.178 -61.464 -101.905 1.00 66.88 830 GLU A C 1
ATOM 6889 O O . GLU A 1 830 ? -53.062 -61.036 -101.629 1.00 66.88 830 GLU A O 1
ATOM 6894 N N . ILE A 1 831 ? -55.293 -60.896 -101.423 1.00 69.25 831 ILE A N 1
ATOM 6895 C CA . ILE A 1 831 ? -55.282 -59.768 -100.474 1.00 69.25 831 ILE A CA 1
ATOM 6896 C C . ILE A 1 831 ? -54.672 -60.192 -99.131 1.00 69.25 831 ILE A C 1
ATOM 6898 O O . ILE A 1 831 ? -53.864 -59.450 -98.578 1.00 69.25 831 ILE A O 1
ATOM 6902 N N . ASP A 1 832 ? -55.002 -61.381 -98.619 1.00 72.00 832 ASP A N 1
ATOM 6903 C CA . ASP A 1 832 ? -54.414 -61.894 -97.376 1.00 72.00 832 ASP A CA 1
ATOM 6904 C C . ASP A 1 832 ? -52.910 -62.169 -97.523 1.00 72.00 832 ASP A C 1
ATOM 6906 O O . ASP A 1 832 ? -52.140 -61.835 -96.624 1.00 72.00 832 ASP A O 1
ATOM 6910 N N . ILE A 1 833 ? -52.469 -62.717 -98.662 1.00 73.94 833 ILE A N 1
ATOM 6911 C CA . ILE A 1 833 ? -51.044 -62.912 -98.965 1.00 73.94 833 ILE A CA 1
ATOM 6912 C C . ILE A 1 833 ? -50.340 -61.556 -99.048 1.00 73.94 833 ILE A C 1
ATOM 6914 O O . ILE A 1 833 ? -49.326 -61.385 -98.379 1.00 73.94 833 ILE A O 1
ATOM 6918 N N . ARG A 1 834 ? -50.912 -60.562 -99.743 1.00 74.44 834 ARG A N 1
ATOM 6919 C CA . ARG A 1 834 ? -50.336 -59.208 -99.802 1.00 74.44 834 ARG A CA 1
ATOM 6920 C C . ARG A 1 834 ? -50.266 -58.539 -98.427 1.00 74.44 834 ARG A C 1
ATOM 6922 O O . ARG A 1 834 ? -49.243 -57.958 -98.092 1.00 74.44 834 ARG A O 1
ATOM 6929 N N . MET A 1 835 ? -51.300 -58.671 -97.590 1.00 70.50 835 MET A N 1
ATOM 6930 C CA . MET A 1 835 ? -51.267 -58.156 -96.213 1.00 70.50 835 MET A CA 1
ATOM 6931 C C . MET A 1 835 ? -50.215 -58.860 -95.346 1.00 70.50 835 MET A C 1
ATOM 6933 O O . MET A 1 835 ? -49.636 -58.237 -94.457 1.00 70.50 835 MET A O 1
ATOM 6937 N N . MET A 1 836 ? -49.984 -60.158 -95.556 1.00 73.19 836 MET A N 1
ATOM 6938 C CA . MET A 1 836 ? -48.945 -60.907 -94.842 1.00 73.19 836 MET A CA 1
ATOM 6939 C C . MET A 1 836 ? -47.541 -60.539 -95.331 1.00 73.19 836 MET A C 1
ATOM 6941 O O . MET A 1 836 ? -46.636 -60.409 -94.508 1.00 73.19 836 MET A O 1
ATOM 6945 N N . GLU A 1 837 ? -47.365 -60.316 -96.634 1.00 71.81 837 GLU A N 1
ATOM 6946 C CA . GLU A 1 837 ? -46.117 -59.817 -97.218 1.00 71.81 837 GLU A CA 1
ATOM 6947 C C . GLU A 1 837 ? -45.793 -58.407 -96.708 1.00 71.81 837 GLU A C 1
ATOM 6949 O O . GLU A 1 837 ? -44.708 -58.205 -96.170 1.00 71.81 837 GLU A O 1
ATOM 6954 N N . GLU A 1 838 ? -46.751 -57.473 -96.732 1.00 72.88 838 GLU A N 1
ATOM 6955 C CA . GLU A 1 838 ? -46.566 -56.116 -96.193 1.00 72.88 838 GLU A CA 1
ATOM 6956 C C . GLU A 1 838 ? -46.308 -56.115 -94.678 1.00 72.88 838 GLU A C 1
ATOM 6958 O O . GLU A 1 838 ? -45.499 -55.330 -94.180 1.00 72.88 838 GLU A O 1
ATOM 6963 N N . ARG A 1 839 ? -46.953 -57.009 -93.911 1.00 75.25 839 ARG A N 1
ATOM 6964 C CA . ARG A 1 839 ? -46.648 -57.179 -92.479 1.00 75.25 839 ARG A CA 1
ATOM 6965 C C . ARG A 1 839 ? -45.220 -57.662 -92.263 1.00 75.25 839 ARG A C 1
ATOM 6967 O O . ARG A 1 839 ? -44.529 -57.107 -91.411 1.00 75.25 839 ARG A O 1
ATOM 6974 N N . ASN A 1 840 ? -44.783 -58.670 -93.015 1.00 77.62 840 ASN A N 1
ATOM 6975 C CA . ASN A 1 840 ? -43.417 -59.177 -92.925 1.00 77.62 840 ASN A CA 1
ATOM 6976 C C . ASN A 1 840 ? -42.400 -58.101 -93.328 1.00 77.62 840 ASN A C 1
ATOM 6978 O O . ASN A 1 840 ? -41.388 -57.944 -92.649 1.00 77.62 840 ASN A O 1
ATOM 6982 N N . GLU A 1 841 ? -42.685 -57.315 -94.365 1.00 76.56 841 GLU A N 1
ATOM 6983 C CA . GLU A 1 841 ? -41.825 -56.214 -94.802 1.00 76.56 841 GLU A CA 1
ATOM 6984 C C . GLU A 1 841 ? -41.759 -55.089 -93.755 1.00 76.56 841 GLU A C 1
ATOM 6986 O O . GLU A 1 841 ? -40.672 -54.617 -93.425 1.00 76.56 841 GLU A O 1
ATOM 6991 N N . CYS A 1 842 ? -42.884 -54.742 -93.122 1.00 77.25 842 CYS A N 1
ATOM 6992 C CA . CYS A 1 842 ? -42.934 -53.762 -92.034 1.00 77.25 842 CYS A CA 1
ATOM 6993 C C . CYS A 1 842 ? -42.145 -54.221 -90.794 1.00 77.25 842 CYS A C 1
ATOM 6995 O O . CYS A 1 842 ? -41.392 -53.436 -90.217 1.00 77.25 842 CYS A O 1
ATOM 6997 N N . VAL A 1 843 ? -42.247 -55.498 -90.406 1.00 77.94 843 VAL A N 1
ATOM 6998 C CA . VAL A 1 843 ? -41.452 -56.058 -89.296 1.00 77.94 843 VAL A CA 1
ATOM 6999 C C . VAL A 1 843 ? -39.961 -56.062 -89.643 1.00 77.94 843 VAL A C 1
ATOM 7001 O O . VAL A 1 843 ? -39.139 -55.688 -88.806 1.00 77.94 843 VAL A O 1
ATOM 7004 N N . LEU A 1 844 ? -39.592 -56.420 -90.877 1.00 77.19 844 LEU A N 1
ATOM 7005 C CA . LEU A 1 844 ? -38.203 -56.345 -91.338 1.00 77.19 844 LEU A CA 1
ATOM 7006 C C . LEU A 1 844 ? -37.681 -54.901 -91.361 1.00 77.19 844 LEU A C 1
ATOM 7008 O O . LEU A 1 844 ? -36.516 -54.671 -91.029 1.00 77.19 844 LEU A O 1
ATOM 7012 N N . GLN A 1 845 ? -38.531 -53.923 -91.678 1.00 79.69 845 GLN A N 1
ATOM 7013 C CA . GLN A 1 845 ? -38.176 -52.508 -91.631 1.00 79.69 845 GLN A CA 1
ATOM 7014 C C . GLN A 1 845 ? -38.013 -52.000 -90.191 1.00 79.69 845 GLN A C 1
ATOM 7016 O O . GLN A 1 845 ? -37.015 -51.342 -89.901 1.00 79.69 845 GLN A O 1
ATOM 7021 N N . GLN A 1 846 ? -38.886 -52.389 -89.259 1.00 77.06 846 GLN A N 1
ATOM 7022 C CA . GLN A 1 846 ? -38.723 -52.081 -87.831 1.00 77.06 846 GLN A CA 1
ATOM 7023 C C . GLN A 1 846 ? -37.460 -52.722 -87.240 1.00 77.06 846 GLN A C 1
ATOM 7025 O O . GLN A 1 846 ? -36.744 -52.078 -86.476 1.00 77.06 846 GLN A O 1
ATOM 7030 N N . LEU A 1 847 ? -37.134 -53.960 -87.631 1.00 75.44 847 LEU A N 1
ATOM 7031 C CA . LEU A 1 847 ? -35.864 -54.595 -87.263 1.00 75.44 847 LEU A CA 1
ATOM 7032 C C . LEU A 1 847 ? -34.662 -53.834 -87.845 1.00 75.44 847 LEU A C 1
ATOM 7034 O O . LEU A 1 847 ? -33.640 -53.712 -87.170 1.00 75.44 847 LEU A O 1
ATOM 7038 N N . SER A 1 848 ? -34.784 -53.273 -89.055 1.00 74.19 848 SER A N 1
ATOM 7039 C CA . SER A 1 848 ? -33.728 -52.451 -89.659 1.00 74.19 848 SER A CA 1
ATOM 7040 C C . SER A 1 848 ? -33.517 -51.144 -88.887 1.00 74.19 848 SER A C 1
ATOM 7042 O O . SER A 1 848 ? -32.381 -50.810 -88.550 1.00 74.19 848 SER A O 1
ATOM 7044 N N . GLU A 1 849 ? -34.595 -50.461 -88.496 1.00 76.62 849 GLU A N 1
ATOM 7045 C CA . GLU A 1 849 ? -34.542 -49.251 -87.670 1.00 76.62 849 GLU A CA 1
ATOM 7046 C C . GLU A 1 849 ? -33.981 -49.550 -86.276 1.00 76.62 849 GLU A C 1
ATOM 7048 O O . GLU A 1 849 ? -33.154 -48.792 -85.771 1.00 76.62 849 GLU A O 1
ATOM 7053 N N . LEU A 1 850 ? -34.328 -50.700 -85.689 1.00 76.88 850 LEU A N 1
ATOM 7054 C CA . LEU A 1 850 ? -33.772 -51.150 -84.414 1.00 76.88 850 LEU A CA 1
ATOM 7055 C C . LEU A 1 850 ? -32.251 -51.359 -84.508 1.00 76.88 850 LEU A C 1
ATOM 7057 O O . LEU A 1 850 ? -31.523 -50.907 -83.626 1.00 76.88 850 LEU A O 1
ATOM 7061 N N . THR A 1 851 ? -31.750 -51.936 -85.609 1.00 74.12 851 THR A N 1
ATOM 7062 C CA . THR A 1 851 ? -30.296 -52.056 -85.836 1.00 74.12 851 THR A CA 1
ATOM 7063 C C . THR A 1 851 ? -29.576 -50.736 -86.122 1.00 74.12 851 THR A C 1
ATOM 7065 O O . THR A 1 851 ? -28.365 -50.663 -85.906 1.00 74.12 851 THR A O 1
ATOM 7068 N N . VAL A 1 852 ? -30.277 -49.704 -86.607 1.00 72.81 852 VAL A N 1
ATOM 7069 C CA . VAL A 1 852 ? -29.711 -48.358 -86.812 1.00 72.81 852 VAL A CA 1
ATOM 7070 C C . VAL A 1 852 ? -29.687 -47.573 -85.500 1.00 72.81 852 VAL A C 1
ATOM 7072 O O . VAL A 1 852 ? -28.674 -46.952 -85.186 1.00 72.81 852 VAL A O 1
ATOM 7075 N N . ASN A 1 853 ? -30.762 -47.642 -84.715 1.00 73.19 853 ASN A N 1
ATOM 7076 C CA . ASN A 1 853 ? -30.901 -46.887 -83.470 1.00 73.19 853 ASN A CA 1
ATOM 7077 C C . ASN A 1 853 ? -30.108 -47.507 -82.308 1.00 73.19 853 ASN A C 1
ATOM 7079 O O . ASN A 1 853 ? -29.621 -46.780 -81.447 1.00 73.19 853 ASN A O 1
ATOM 7083 N N . TYR A 1 854 ? -29.930 -48.834 -82.298 1.00 74.38 854 TYR A N 1
ATOM 7084 C CA . TYR A 1 854 ? -29.208 -49.558 -81.249 1.00 74.38 854 TYR A CA 1
ATOM 7085 C C . TYR A 1 854 ? -28.107 -50.439 -81.851 1.00 74.38 854 TYR A C 1
ATOM 7087 O O . TYR A 1 854 ? -28.302 -51.632 -82.100 1.00 74.38 854 TYR A O 1
ATOM 7095 N N . LEU A 1 855 ? -26.920 -49.856 -82.056 1.00 74.25 855 LEU A N 1
ATOM 7096 C CA . LEU A 1 855 ? -25.756 -50.518 -82.673 1.00 74.25 855 LEU A CA 1
ATOM 7097 C C . LEU A 1 855 ? -25.371 -51.858 -82.018 1.00 74.25 855 LEU A C 1
ATOM 7099 O O . LEU A 1 855 ? -24.906 -52.760 -82.712 1.00 74.25 855 LEU A O 1
ATOM 7103 N N . GLU A 1 856 ? -25.596 -52.018 -80.715 1.00 73.25 856 GLU A N 1
ATOM 7104 C CA . GLU A 1 856 ? -25.297 -53.249 -79.965 1.00 73.25 856 GLU A CA 1
ATOM 7105 C C . GLU A 1 856 ? -26.186 -54.435 -80.371 1.00 73.25 856 GLU A C 1
ATOM 7107 O O . GLU A 1 856 ? -25.758 -55.588 -80.336 1.00 73.25 856 GLU A O 1
ATOM 7112 N N . THR A 1 857 ? -27.414 -54.167 -80.824 1.00 73.81 857 THR A N 1
ATOM 7113 C CA . THR A 1 857 ? -28.358 -55.208 -81.268 1.00 73.81 857 THR A CA 1
ATOM 7114 C C . THR A 1 857 ? -28.093 -55.667 -82.701 1.00 73.81 857 THR A C 1
ATOM 7116 O O . THR A 1 857 ? -28.501 -56.763 -83.092 1.00 73.81 857 THR A O 1
ATOM 7119 N N . LYS A 1 858 ? -27.345 -54.871 -83.476 1.00 74.69 858 LYS A N 1
ATOM 7120 C CA . LYS A 1 858 ? -27.001 -55.135 -84.876 1.00 74.69 858 LYS A CA 1
ATOM 7121 C C . LYS A 1 858 ? -26.380 -56.513 -85.122 1.00 74.69 858 LYS A C 1
ATOM 7123 O O . LYS A 1 858 ? -26.904 -57.217 -85.980 1.00 74.69 858 LYS A O 1
ATOM 7128 N N . PRO A 1 859 ? -25.330 -56.963 -84.409 1.00 75.12 859 PRO A N 1
ATOM 7129 C CA . PRO A 1 859 ? -24.772 -58.296 -84.636 1.00 75.12 859 PRO A CA 1
ATOM 7130 C C . PRO A 1 859 ? -25.765 -59.425 -84.324 1.00 75.12 859 PRO A C 1
ATOM 7132 O O . PRO A 1 859 ? -25.773 -60.425 -85.034 1.00 75.12 859 PRO A O 1
ATOM 7135 N N . ILE A 1 860 ? -26.632 -59.263 -83.319 1.00 77.38 860 ILE A N 1
ATOM 7136 C CA . ILE A 1 860 ? -27.618 -60.283 -82.924 1.00 77.38 860 ILE A CA 1
ATOM 7137 C C . ILE A 1 860 ? -28.725 -60.390 -83.975 1.00 77.38 860 ILE A C 1
ATOM 7139 O O . ILE A 1 860 ? -29.019 -61.483 -84.458 1.00 77.38 860 ILE A O 1
ATOM 7143 N N . VAL A 1 861 ? -29.306 -59.253 -84.365 1.00 73.06 861 VAL A N 1
ATOM 7144 C CA . VAL A 1 861 ? -30.366 -59.199 -85.378 1.00 73.06 861 VAL A CA 1
ATOM 7145 C C . VAL A 1 861 ? -29.820 -59.631 -86.736 1.00 73.06 861 VAL A C 1
ATOM 7147 O O . VAL A 1 861 ? -30.433 -60.472 -87.385 1.00 73.06 861 VAL A O 1
ATOM 7150 N N . CYS A 1 862 ? -28.638 -59.155 -87.147 1.00 71.75 862 CYS A N 1
ATOM 7151 C CA . CYS A 1 862 ? -28.018 -59.610 -88.389 1.00 71.75 862 CYS A CA 1
ATOM 7152 C C . CYS A 1 862 ? -27.725 -61.114 -88.365 1.00 71.75 862 CYS A C 1
ATOM 7154 O O . CYS A 1 862 ? -27.970 -61.742 -89.386 1.00 71.75 862 CYS A O 1
ATOM 7156 N N . ARG A 1 863 ? -27.278 -61.703 -87.241 1.00 77.38 863 ARG A N 1
ATOM 7157 C CA . ARG A 1 863 ? -27.052 -63.157 -87.139 1.00 77.38 863 ARG A CA 1
ATOM 7158 C C . ARG A 1 863 ? -28.347 -63.951 -87.301 1.00 77.38 863 ARG A C 1
ATOM 7160 O O . ARG A 1 863 ? -28.392 -64.852 -88.126 1.00 77.38 863 ARG A O 1
ATOM 7167 N N . TYR A 1 864 ? -29.407 -63.610 -86.567 1.00 75.12 864 TYR A N 1
ATOM 7168 C CA . TYR A 1 864 ? -30.676 -64.342 -86.671 1.00 75.12 864 TYR A CA 1
ATOM 7169 C C . TYR A 1 864 ? -31.373 -64.142 -88.022 1.00 75.12 864 TYR A C 1
ATOM 7171 O O . TYR A 1 864 ? -32.048 -65.050 -88.510 1.00 75.12 864 TYR A O 1
ATOM 7179 N N . VAL A 1 865 ? -31.209 -62.973 -88.647 1.00 75.62 865 VAL A N 1
ATOM 7180 C CA . VAL A 1 865 ? -31.786 -62.688 -89.966 1.00 75.62 865 VAL A CA 1
ATOM 7181 C C . VAL A 1 865 ? -31.008 -63.405 -91.077 1.00 75.62 865 VAL A C 1
ATOM 7183 O O . VAL A 1 865 ? -31.641 -63.973 -91.968 1.00 75.62 865 VAL A O 1
ATOM 7186 N N . THR A 1 866 ? -29.672 -63.497 -90.993 1.00 72.88 866 THR A N 1
ATOM 7187 C CA . THR A 1 866 ? -28.884 -64.318 -91.930 1.00 72.88 866 THR A CA 1
ATOM 7188 C C . THR A 1 866 ? -29.064 -65.819 -91.706 1.00 72.88 866 THR A C 1
ATOM 7190 O O . THR A 1 866 ? -29.142 -66.548 -92.692 1.00 72.88 866 THR A O 1
ATOM 7193 N N . GLU A 1 867 ? -29.203 -66.291 -90.461 1.00 77.56 867 GLU A N 1
ATOM 7194 C CA . GLU A 1 867 ? -29.484 -67.704 -90.142 1.00 77.56 867 GLU A CA 1
ATOM 7195 C C . GLU A 1 867 ? -30.824 -68.184 -90.728 1.00 77.56 867 GLU A C 1
ATOM 7197 O O . GLU A 1 867 ? -30.918 -69.325 -91.173 1.00 77.56 867 GLU A O 1
ATOM 7202 N N . ASN A 1 868 ? -31.841 -67.317 -90.796 1.00 71.19 868 ASN A N 1
ATOM 7203 C CA . ASN A 1 868 ? -33.159 -67.647 -91.358 1.00 71.19 868 ASN A CA 1
ATOM 7204 C C . ASN A 1 868 ? -33.334 -67.238 -92.837 1.00 71.19 868 ASN A C 1
ATOM 7206 O O . ASN A 1 868 ? -34.443 -67.302 -93.366 1.00 71.19 868 ASN A O 1
ATOM 7210 N N . GLY A 1 869 ? -32.263 -66.816 -93.521 1.00 67.69 869 GLY A N 1
ATOM 7211 C CA . GLY A 1 869 ? -32.280 -66.513 -94.959 1.00 67.69 869 GLY A CA 1
ATOM 7212 C C . GLY A 1 869 ? -33.074 -65.264 -95.372 1.00 67.69 869 GLY A C 1
ATOM 7213 O O . GLY A 1 869 ? -33.366 -65.097 -96.556 1.00 67.69 869 GLY A O 1
ATOM 7214 N N . LEU A 1 870 ? -33.416 -64.378 -94.431 1.00 72.12 870 LEU A N 1
ATOM 7215 C CA . LEU A 1 870 ? -34.137 -63.127 -94.692 1.00 72.12 870 LEU A CA 1
ATOM 7216 C C . LEU A 1 870 ? -33.134 -61.972 -94.890 1.00 72.12 870 LEU A C 1
ATOM 7218 O O . LEU A 1 870 ? -32.017 -62.006 -94.376 1.00 72.12 870 LEU A O 1
ATOM 7222 N N . LYS A 1 871 ? -33.492 -60.938 -95.662 1.00 69.00 871 LYS A N 1
ATOM 7223 C CA . LYS A 1 871 ? -32.638 -59.755 -95.895 1.00 69.00 871 LYS A CA 1
ATOM 7224 C C . LYS A 1 871 ? -33.311 -58.510 -95.323 1.00 69.00 871 LYS A C 1
ATOM 7226 O O . LYS A 1 871 ? -34.463 -58.246 -95.650 1.00 69.00 871 LYS A O 1
ATOM 7231 N N . LEU A 1 872 ? -32.595 -57.748 -94.490 1.00 68.00 872 LEU A N 1
ATOM 7232 C CA . LEU A 1 872 ? -33.098 -56.467 -93.981 1.00 68.00 872 LEU A CA 1
ATOM 7233 C C . LEU A 1 872 ? -33.057 -55.383 -95.082 1.00 68.00 872 LEU A C 1
ATOM 7235 O O . LEU A 1 872 ? -32.042 -55.288 -95.783 1.00 68.00 872 LEU A O 1
ATOM 7239 N N . PRO A 1 873 ? -34.103 -54.542 -95.212 1.00 67.31 873 PRO A N 1
ATOM 7240 C CA . PRO A 1 873 ? -34.098 -53.360 -96.078 1.00 67.31 873 PRO A CA 1
ATOM 7241 C C . PRO A 1 873 ? -33.018 -52.339 -95.663 1.00 67.31 873 PRO A C 1
ATOM 7243 O O . PRO A 1 873 ? -32.743 -52.164 -94.476 1.00 67.31 873 PRO A O 1
ATOM 7246 N N . GLN A 1 874 ? -32.398 -51.645 -96.627 1.00 58.09 874 GLN A N 1
ATOM 7247 C CA . GLN A 1 874 ? -31.397 -50.598 -96.359 1.00 58.09 874 GLN A CA 1
ATOM 7248 C C . GLN A 1 874 ? -32.083 -49.264 -96.016 1.00 58.09 874 GLN A C 1
ATOM 7250 O O . GLN A 1 874 ? -32.765 -48.692 -96.862 1.00 58.09 874 GLN A O 1
ATOM 7255 N N . SER A 1 875 ? -31.888 -48.754 -94.794 1.00 49.72 875 SER A N 1
ATOM 7256 C CA . SER A 1 875 ? -32.458 -47.471 -94.349 1.00 49.72 875 SER A CA 1
ATOM 7257 C C . SER A 1 875 ? -31.541 -46.283 -94.693 1.00 49.72 875 SER A C 1
ATOM 7259 O O . SER A 1 875 ? -30.338 -46.319 -94.430 1.00 49.72 875 SER A O 1
ATOM 7261 N N . THR A 1 876 ? -32.102 -45.239 -95.310 1.00 45.19 876 THR A N 1
ATOM 7262 C CA . THR A 1 876 ? -31.421 -44.019 -95.783 1.00 45.19 876 THR A CA 1
ATOM 7263 C C . THR A 1 876 ? -31.570 -42.865 -94.787 1.00 45.19 876 THR A C 1
ATOM 7265 O O . THR A 1 876 ? -32.682 -42.367 -94.622 1.00 45.19 876 THR A O 1
ATOM 7268 N N . THR A 1 877 ? -30.481 -42.348 -94.208 1.00 38.84 877 THR A N 1
ATOM 7269 C CA . THR A 1 877 ? -30.502 -41.060 -93.479 1.00 38.84 877 THR A CA 1
ATOM 7270 C C . THR A 1 877 ? -29.191 -40.265 -93.622 1.00 38.84 877 THR A C 1
ATOM 7272 O O . THR A 1 877 ? -28.088 -40.800 -93.560 1.00 38.84 877 THR A O 1
ATOM 7275 N N . THR A 1 878 ? -29.346 -38.960 -93.868 1.00 35.38 878 THR A N 1
ATOM 7276 C CA . THR A 1 878 ? -28.370 -37.918 -94.256 1.00 35.38 878 THR A CA 1
ATOM 7277 C C . THR A 1 878 ? -27.847 -37.090 -93.068 1.00 35.38 878 THR A C 1
ATOM 7279 O O . THR A 1 878 ? -28.661 -36.662 -92.254 1.00 35.38 878 THR A O 1
ATOM 7282 N N . VAL A 1 879 ? -26.544 -36.747 -93.016 1.00 36.28 879 VAL A N 1
ATOM 7283 C CA . VAL A 1 879 ? -25.962 -35.775 -92.047 1.00 36.28 879 VAL A CA 1
ATOM 7284 C C . VAL A 1 879 ? -24.925 -34.841 -92.719 1.00 36.28 879 VAL A C 1
ATOM 7286 O O . VAL A 1 879 ? -24.073 -35.301 -93.477 1.00 36.28 879 VAL A O 1
ATOM 7289 N N . ASN A 1 880 ? -25.014 -33.528 -92.443 1.00 32.53 880 ASN A N 1
ATOM 7290 C CA . ASN A 1 880 ? -24.240 -32.409 -93.025 1.00 32.53 880 ASN A CA 1
ATOM 7291 C C . ASN A 1 880 ? -22.983 -31.999 -92.210 1.00 32.53 880 ASN A C 1
ATOM 7293 O O . ASN A 1 880 ? -22.922 -32.205 -91.003 1.00 32.53 880 ASN A O 1
ATOM 7297 N N . LYS A 1 881 ? -22.007 -31.379 -92.905 1.00 35.59 881 LYS A N 1
ATOM 7298 C CA . LYS A 1 881 ? -20.650 -30.937 -92.481 1.00 35.59 881 LYS A CA 1
ATOM 7299 C C . LYS A 1 881 ? -20.540 -29.420 -92.205 1.00 35.59 881 LYS A C 1
ATOM 7301 O O . LYS A 1 881 ? -21.304 -28.653 -92.782 1.00 35.59 881 LYS A O 1
ATOM 7306 N N . SER A 1 882 ? -19.451 -28.985 -91.548 1.00 30.05 882 SER A N 1
ATOM 7307 C CA . SER A 1 882 ? -18.779 -27.688 -91.821 1.00 30.05 882 SER A CA 1
ATOM 7308 C C . SER A 1 882 ? -17.262 -27.712 -91.514 1.00 30.05 882 SER A C 1
ATOM 7310 O O . SER A 1 882 ? -16.846 -28.321 -90.534 1.00 30.05 882 SER A O 1
ATOM 7312 N N . ASN A 1 883 ? -16.462 -27.054 -92.372 1.00 32.16 883 ASN A N 1
ATOM 7313 C CA . ASN A 1 883 ? -14.988 -27.099 -92.522 1.00 32.16 883 ASN A CA 1
ATOM 7314 C C . ASN A 1 883 ? -14.267 -25.807 -92.049 1.00 32.16 883 ASN A C 1
ATOM 7316 O O . ASN A 1 883 ? -14.899 -24.757 -92.009 1.00 32.16 883 ASN A O 1
ATOM 7320 N N . PHE A 1 884 ? -12.928 -25.848 -91.893 1.00 29.19 884 PHE A N 1
ATOM 7321 C CA . PHE A 1 884 ? -12.006 -24.711 -92.132 1.00 29.19 884 PHE A CA 1
ATOM 7322 C C . PHE A 1 884 ? -10.644 -25.183 -92.701 1.00 29.19 884 PHE A C 1
ATOM 7324 O O . PHE A 1 884 ? -10.147 -26.242 -92.321 1.00 29.19 884 PHE A O 1
ATOM 7331 N N . THR A 1 885 ? -10.055 -24.404 -93.621 1.00 32.28 885 THR A N 1
ATOM 7332 C CA . THR A 1 885 ? -8.812 -24.668 -94.390 1.00 32.28 885 THR A CA 1
ATOM 7333 C C . THR A 1 885 ? -7.666 -23.695 -94.056 1.00 32.28 885 THR A C 1
ATOM 7335 O O . THR A 1 885 ? -7.911 -22.537 -93.731 1.00 32.28 885 THR A O 1
ATOM 7338 N N . ILE A 1 886 ? -6.424 -24.182 -94.199 1.00 36.31 886 ILE A N 1
ATOM 7339 C CA . ILE A 1 886 ? -5.105 -23.561 -93.929 1.00 36.31 886 ILE A CA 1
ATOM 7340 C C . ILE A 1 886 ? -4.406 -23.133 -95.238 1.00 36.31 886 ILE A C 1
ATOM 7342 O O . ILE A 1 886 ? -4.597 -23.781 -96.265 1.00 36.31 886 ILE A O 1
ATOM 7346 N N . SER A 1 887 ? -3.498 -22.145 -95.177 1.00 30.64 887 SER A N 1
ATOM 7347 C CA . SER A 1 887 ? -2.385 -21.988 -96.136 1.00 30.64 887 SER A CA 1
ATOM 7348 C C . SER A 1 887 ? -1.051 -21.667 -95.437 1.00 30.64 887 SER A C 1
ATOM 7350 O O . SER A 1 887 ? -1.000 -20.825 -94.544 1.00 30.64 887 SER A O 1
ATOM 7352 N N . THR A 1 888 ? 0.015 -22.333 -95.885 1.00 35.78 888 THR A N 1
ATOM 7353 C CA . THR A 1 888 ? 1.424 -22.329 -95.422 1.00 35.78 888 THR A CA 1
ATOM 7354 C C . THR A 1 888 ? 2.379 -21.875 -96.534 1.00 35.78 888 THR A C 1
ATOM 7356 O O . THR A 1 888 ? 2.039 -22.088 -97.690 1.00 35.78 888 THR A O 1
ATOM 7359 N N . ILE A 1 889 ? 3.571 -21.360 -96.172 1.00 31.88 889 ILE A N 1
ATOM 7360 C CA . ILE A 1 889 ? 4.935 -21.465 -96.788 1.00 31.88 889 ILE A CA 1
ATOM 7361 C C . ILE A 1 889 ? 5.838 -20.498 -95.975 1.00 31.88 889 ILE A C 1
ATOM 7363 O O . ILE A 1 889 ? 5.380 -19.407 -95.665 1.00 31.88 889 ILE A O 1
ATOM 7367 N N . GLY A 1 890 ? 7.093 -20.728 -95.568 1.00 32.00 890 GLY A N 1
ATOM 7368 C CA . GLY A 1 890 ? 8.081 -21.813 -95.652 1.00 32.00 890 GLY A CA 1
ATOM 7369 C C . GLY A 1 890 ? 9.392 -21.276 -95.015 1.00 32.00 890 GLY A C 1
ATOM 7370 O O . GLY A 1 890 ? 9.725 -20.117 -95.212 1.00 32.00 890 GLY A O 1
ATOM 7371 N N . MET A 1 891 ? 10.010 -22.013 -94.086 1.00 33.16 891 MET A N 1
ATOM 7372 C CA . MET A 1 891 ? 11.290 -22.737 -94.246 1.00 33.16 891 MET A CA 1
ATOM 7373 C C . MET A 1 891 ? 12.554 -21.964 -93.808 1.00 33.16 891 MET A C 1
ATOM 7375 O O . MET A 1 891 ? 13.010 -21.072 -94.501 1.00 33.16 891 MET A O 1
ATOM 7379 N N . GLU A 1 892 ? 13.174 -22.404 -92.708 1.00 27.80 892 GLU A N 1
ATOM 7380 C CA . GLU A 1 892 ? 14.596 -22.782 -92.662 1.00 27.80 892 GLU A CA 1
ATOM 7381 C C . GLU A 1 892 ? 14.831 -23.709 -91.461 1.00 27.80 892 GLU A C 1
ATOM 7383 O O . GLU A 1 892 ? 14.281 -23.520 -90.377 1.00 27.80 892 GLU A O 1
ATOM 7388 N N . THR A 1 893 ? 15.580 -24.788 -91.686 1.00 33.56 893 THR A N 1
ATOM 7389 C CA . THR A 1 893 ? 15.796 -25.861 -90.714 1.00 33.56 893 THR A CA 1
ATOM 7390 C C . THR A 1 893 ? 17.253 -26.322 -90.707 1.00 33.56 893 THR A C 1
ATOM 7392 O O . THR A 1 893 ? 17.903 -26.362 -91.748 1.00 33.56 893 THR A O 1
ATOM 7395 N N . SER A 1 894 ? 17.631 -26.869 -89.545 1.00 35.72 894 SER A N 1
ATOM 7396 C CA . SER A 1 894 ? 18.519 -28.035 -89.352 1.00 35.72 894 SER A CA 1
ATOM 7397 C C . SER A 1 894 ? 20.032 -27.768 -89.205 1.00 35.72 894 SER A C 1
ATOM 7399 O O . SER A 1 894 ? 20.597 -26.951 -89.910 1.00 35.72 894 SER A O 1
ATOM 7401 N N . ARG A 1 895 ? 20.795 -28.454 -88.334 1.00 32.31 895 ARG A N 1
ATOM 7402 C CA . ARG A 1 895 ? 20.746 -29.854 -87.839 1.00 32.31 895 ARG A CA 1
ATOM 7403 C C . ARG A 1 895 ? 21.353 -29.953 -86.416 1.00 32.31 895 ARG A C 1
ATOM 7405 O O . ARG A 1 895 ? 22.316 -29.255 -86.142 1.00 32.31 895 ARG A O 1
ATOM 7412 N N . SER A 1 896 ? 20.749 -30.669 -85.451 1.00 33.91 896 SER A N 1
ATOM 7413 C CA . SER A 1 896 ? 20.919 -32.112 -85.089 1.00 33.91 896 SER A CA 1
ATOM 7414 C C . SER A 1 896 ? 22.306 -32.459 -84.487 1.00 33.91 896 SER A C 1
ATOM 7416 O O . SER A 1 896 ? 23.308 -32.094 -85.079 1.00 33.91 896 SER A O 1
ATOM 7418 N N . LYS A 1 897 ? 22.475 -33.207 -83.377 1.00 33.44 897 LYS A N 1
ATOM 7419 C CA . LYS A 1 897 ? 21.953 -34.558 -83.059 1.00 33.44 897 LYS A CA 1
ATOM 7420 C C . LYS A 1 897 ? 22.163 -34.968 -81.568 1.00 33.44 897 LYS A C 1
ATOM 7422 O O . LYS A 1 897 ? 23.203 -34.650 -81.006 1.00 33.44 897 LYS A O 1
ATOM 7427 N N . THR A 1 898 ? 21.227 -35.808 -81.072 1.00 29.75 898 THR A N 1
ATOM 7428 C CA . THR A 1 898 ? 21.351 -37.008 -80.170 1.00 29.75 898 THR A CA 1
ATOM 7429 C C . THR A 1 898 ? 21.826 -36.868 -78.707 1.00 29.75 898 THR A C 1
ATOM 7431 O O . THR A 1 898 ? 22.797 -36.175 -78.464 1.00 29.75 898 THR A O 1
ATOM 7434 N N . SER A 1 899 ? 21.317 -37.587 -77.684 1.00 31.06 899 SER A N 1
ATOM 7435 C CA . SER A 1 899 ? 20.160 -38.497 -77.489 1.00 31.06 899 SER A CA 1
ATOM 7436 C C . SER A 1 899 ? 20.040 -38.915 -75.994 1.00 31.06 899 SER A C 1
ATOM 7438 O O . SER A 1 899 ? 21.073 -39.237 -75.420 1.00 31.06 899 SER A O 1
ATOM 7440 N N . VAL A 1 900 ? 18.803 -39.006 -75.453 1.00 35.16 900 VAL A N 1
ATOM 7441 C CA . VAL A 1 900 ? 18.158 -40.170 -74.752 1.00 35.16 900 VAL A CA 1
ATOM 7442 C C . VAL A 1 900 ? 18.819 -40.716 -73.451 1.00 35.16 900 VAL A C 1
ATOM 7444 O O . VAL A 1 900 ? 20.009 -40.987 -73.454 1.00 35.16 900 VAL A O 1
ATOM 7447 N N . ARG A 1 901 ? 18.159 -40.929 -72.287 1.00 33.28 901 ARG A N 1
ATOM 7448 C CA . ARG A 1 901 ? 16.996 -41.784 -71.864 1.00 33.28 901 ARG A CA 1
ATOM 7449 C C . ARG A 1 901 ? 16.685 -41.444 -70.368 1.00 33.28 901 ARG A C 1
ATOM 7451 O O . ARG A 1 901 ? 17.580 -40.898 -69.734 1.00 33.28 901 ARG A O 1
ATOM 7458 N N . SER A 1 902 ? 15.549 -41.700 -69.698 1.00 32.56 902 SER A N 1
ATOM 7459 C CA . SER A 1 902 ? 14.525 -42.770 -69.758 1.00 32.56 902 SER A CA 1
ATOM 7460 C C . SER A 1 902 ? 13.291 -42.443 -68.871 1.00 32.56 902 SER A C 1
ATOM 7462 O O . SER A 1 902 ? 13.486 -41.973 -67.754 1.00 32.56 902 SER A O 1
ATOM 7464 N N . ASP A 1 903 ? 12.088 -42.735 -69.396 1.00 32.38 903 ASP A N 1
ATOM 7465 C CA . ASP A 1 903 ? 10.898 -43.467 -68.869 1.00 32.38 903 ASP A CA 1
ATOM 7466 C C . ASP A 1 903 ? 10.447 -43.311 -67.385 1.00 32.38 903 ASP A C 1
ATOM 7468 O O . ASP A 1 903 ? 11.265 -43.294 -66.479 1.00 32.38 903 ASP A O 1
ATOM 7472 N N . SER A 1 904 ? 9.161 -43.282 -66.988 1.00 30.80 904 SER A N 1
ATOM 7473 C CA . SER A 1 904 ? 7.927 -43.866 -67.544 1.00 30.80 904 SER A CA 1
ATOM 7474 C C . SER A 1 904 ? 6.668 -43.253 -66.892 1.00 30.80 904 SER A C 1
ATOM 7476 O O . SER A 1 904 ? 6.700 -42.800 -65.749 1.00 30.80 904 SER A O 1
ATOM 7478 N N . THR A 1 905 ? 5.546 -43.309 -67.609 1.00 38.41 905 THR A N 1
ATOM 7479 C CA . THR A 1 905 ? 4.170 -43.153 -67.112 1.00 38.41 905 THR A CA 1
ATOM 7480 C C . THR A 1 905 ? 3.368 -44.417 -67.441 1.00 38.41 905 THR A C 1
ATOM 7482 O O . THR A 1 905 ? 3.542 -44.987 -68.515 1.00 38.41 905 THR A O 1
ATOM 7485 N N . ALA A 1 906 ? 2.474 -44.832 -66.539 1.00 32.19 906 ALA A N 1
ATOM 7486 C CA . ALA A 1 906 ? 1.293 -45.693 -66.752 1.00 32.19 906 ALA A CA 1
ATOM 7487 C C . ALA A 1 906 ? 0.546 -45.792 -65.401 1.00 32.19 906 ALA A C 1
ATOM 7489 O O . ALA A 1 906 ? 1.202 -45.731 -64.368 1.00 32.19 906 ALA A O 1
ATOM 7490 N N . ALA A 1 907 ? -0.762 -45.988 -65.242 1.00 31.14 907 ALA A N 1
ATOM 7491 C CA . ALA A 1 907 ? -1.980 -45.901 -66.047 1.00 31.14 907 ALA A CA 1
ATOM 7492 C C . ALA A 1 907 ? -3.163 -45.990 -65.037 1.00 31.14 907 ALA A C 1
ATOM 7494 O O . ALA A 1 907 ? -2.982 -46.405 -63.894 1.00 31.14 907 ALA A O 1
ATOM 7495 N N . SER A 1 908 ? -4.363 -45.598 -65.459 1.00 31.94 908 SER A N 1
ATOM 7496 C CA . SER A 1 908 ? -5.655 -45.693 -64.752 1.00 31.94 908 SER A CA 1
ATOM 7497 C C . SER A 1 908 ? -6.160 -47.131 -64.509 1.00 31.94 908 SER A C 1
ATOM 7499 O O . SER A 1 908 ? -5.843 -48.001 -65.314 1.00 31.94 908 SER A O 1
ATOM 7501 N N . VAL A 1 909 ? -7.048 -47.349 -63.518 1.00 31.81 909 VAL A N 1
ATOM 7502 C CA . VAL A 1 909 ? -8.464 -47.814 -63.660 1.00 31.81 909 VAL A CA 1
ATOM 7503 C C . VAL A 1 909 ? -9.085 -48.218 -62.293 1.00 31.81 909 VAL A C 1
ATOM 7505 O O . VAL A 1 909 ? -8.413 -48.683 -61.381 1.00 31.81 909 VAL A O 1
ATOM 7508 N N . ILE A 1 910 ? -10.395 -47.964 -62.210 1.00 34.78 910 ILE A N 1
ATOM 7509 C CA . ILE A 1 910 ? -11.436 -48.077 -61.164 1.00 34.78 910 ILE A CA 1
ATOM 7510 C C . ILE A 1 910 ? -11.811 -49.527 -60.759 1.00 34.78 910 ILE A C 1
ATOM 7512 O O . ILE A 1 910 ? -11.694 -50.422 -61.589 1.00 34.78 910 ILE A O 1
ATOM 7516 N N . THR A 1 911 ? -12.346 -49.739 -59.536 1.00 28.73 911 THR A N 1
ATOM 7517 C CA . THR A 1 911 ? -13.540 -50.577 -59.158 1.00 28.73 911 THR A CA 1
ATOM 7518 C C . THR A 1 911 ? -13.699 -50.614 -57.617 1.00 28.73 911 THR A C 1
ATOM 7520 O O . THR A 1 911 ? -12.755 -50.957 -56.919 1.00 28.73 911 THR A O 1
ATOM 7523 N N . LEU A 1 912 ? -14.714 -49.947 -57.045 1.00 27.41 912 LEU A N 1
ATOM 7524 C CA . LEU A 1 912 ? -16.054 -50.405 -56.592 1.00 27.41 912 LEU A CA 1
ATOM 7525 C C . LEU A 1 912 ? -16.120 -51.075 -55.189 1.00 27.41 912 LEU A C 1
ATOM 7527 O O . LEU A 1 912 ? -15.515 -52.114 -54.952 1.00 27.41 912 LEU A O 1
ATOM 7531 N N . ASP A 1 913 ? -16.920 -50.423 -54.326 1.00 38.62 913 ASP A N 1
ATOM 7532 C CA . ASP A 1 913 ? -17.592 -50.803 -53.050 1.00 38.62 913 ASP A CA 1
ATOM 7533 C C . ASP A 1 913 ? -18.118 -52.266 -53.002 1.00 38.62 913 ASP A C 1
ATOM 7535 O O . ASP A 1 913 ? -18.299 -52.814 -54.095 1.00 38.62 913 ASP A O 1
ATOM 7539 N N . PRO A 1 914 ? -18.487 -52.916 -51.851 1.00 44.75 914 PRO A N 1
ATOM 7540 C CA . PRO A 1 914 ? -19.352 -52.370 -50.773 1.00 44.75 914 PRO A CA 1
ATOM 7541 C C . PRO A 1 914 ? -19.204 -52.995 -49.344 1.00 44.75 914 PRO A C 1
ATOM 7543 O O . PRO A 1 914 ? -18.392 -53.887 -49.110 1.00 44.75 914 PRO A O 1
ATOM 7546 N N . ASN A 1 915 ? -20.125 -52.603 -48.440 1.00 34.31 915 ASN A N 1
ATOM 7547 C CA . ASN A 1 915 ? -20.601 -53.254 -47.191 1.00 34.31 915 ASN A CA 1
ATOM 7548 C C . ASN A 1 915 ? -19.968 -52.811 -45.852 1.00 34.31 915 ASN A C 1
ATOM 7550 O O . ASN A 1 915 ? -18.757 -52.744 -45.726 1.00 34.31 915 ASN A O 1
ATOM 7554 N N . VAL A 1 916 ? -20.677 -52.635 -44.726 1.00 36.12 916 VAL A N 1
ATOM 7555 C CA . VAL A 1 916 ? -22.100 -52.475 -44.350 1.00 36.12 916 VAL A CA 1
ATOM 7556 C C . VAL A 1 916 ? -22.084 -52.335 -42.807 1.00 36.12 916 VAL A C 1
ATOM 7558 O O . VAL A 1 916 ? -21.450 -53.131 -42.129 1.00 36.12 916 VAL A O 1
ATOM 7561 N N . ILE A 1 917 ? -22.760 -51.308 -42.280 1.00 33.28 917 ILE A N 1
ATOM 7562 C CA . ILE A 1 917 ? -23.638 -51.313 -41.088 1.00 33.28 917 ILE A CA 1
ATOM 7563 C C . ILE A 1 917 ? -23.102 -51.844 -39.718 1.00 33.28 917 ILE A C 1
ATOM 7565 O O . ILE A 1 917 ? -22.899 -53.039 -39.550 1.00 33.28 917 ILE A O 1
ATOM 7569 N N . PHE A 1 918 ? -23.056 -50.991 -38.672 1.00 33.19 918 PHE A N 1
ATOM 7570 C CA . PHE A 1 918 ? -24.026 -50.900 -37.537 1.00 33.19 918 PHE A CA 1
ATOM 7571 C C . PHE A 1 918 ? -23.435 -50.272 -36.249 1.00 33.19 918 PHE A C 1
ATOM 7573 O O . PHE A 1 918 ? -22.416 -50.740 -35.764 1.00 33.19 918 PHE A O 1
ATOM 7580 N N . LYS A 1 919 ? -24.241 -49.376 -35.626 1.00 31.50 919 LYS A N 1
ATOM 7581 C CA . LYS A 1 919 ? -24.468 -49.173 -34.161 1.00 31.50 919 LYS A CA 1
ATOM 7582 C C . LYS A 1 919 ? -23.275 -48.639 -33.325 1.00 31.50 919 LYS A C 1
ATOM 7584 O O . LYS A 1 919 ? -22.171 -49.124 -33.447 1.00 31.50 919 LYS A O 1
ATOM 7589 N N . LEU A 1 920 ? -23.381 -47.671 -32.407 1.00 29.55 920 LEU A N 1
ATOM 7590 C CA . LEU A 1 920 ? -24.469 -47.150 -31.568 1.00 29.55 920 LEU A CA 1
ATOM 7591 C C . LEU A 1 920 ? -24.100 -45.733 -31.066 1.00 29.55 920 LEU A C 1
ATOM 7593 O O . LEU A 1 920 ? -22.991 -45.499 -30.597 1.00 29.55 920 LEU A O 1
ATOM 7597 N N . THR A 1 921 ? -25.064 -44.818 -31.098 1.00 32.72 921 THR A N 1
ATOM 7598 C CA . THR A 1 921 ? -25.226 -43.673 -30.176 1.00 32.72 921 THR A CA 1
ATOM 7599 C C . THR A 1 921 ? -25.646 -44.169 -28.771 1.00 32.72 921 THR A C 1
ATOM 7601 O O . THR A 1 921 ? -26.032 -45.331 -28.660 1.00 32.72 921 THR A O 1
ATOM 7604 N N . PRO A 1 922 ? -25.921 -43.311 -27.768 1.00 56.06 922 PRO A N 1
ATOM 7605 C CA . PRO A 1 922 ? -25.191 -42.162 -27.206 1.00 56.06 922 PRO A CA 1
ATOM 7606 C C . PRO A 1 922 ? -25.150 -42.234 -25.649 1.00 56.06 922 PRO A C 1
ATOM 7608 O O . PRO A 1 922 ? -25.867 -43.027 -25.046 1.00 56.06 922 PRO A O 1
ATOM 7611 N N . SER A 1 923 ? -24.442 -41.333 -24.954 1.00 30.53 923 SER A N 1
ATOM 7612 C CA . SER A 1 923 ? -24.885 -40.925 -23.604 1.00 30.53 923 SER A CA 1
ATOM 7613 C C . SER A 1 923 ? -24.341 -39.563 -23.179 1.00 30.53 923 SER A C 1
ATOM 7615 O O . SER A 1 923 ? -23.136 -39.339 -23.087 1.00 30.53 923 SER A O 1
ATOM 7617 N N . CYS A 1 924 ? -25.290 -38.680 -22.895 1.00 34.66 924 CYS A N 1
ATOM 7618 C CA . CYS A 1 924 ? -25.154 -37.378 -22.265 1.00 34.66 924 CYS A CA 1
ATOM 7619 C C . CYS A 1 924 ? -24.812 -37.471 -20.762 1.00 34.66 924 CYS A C 1
ATOM 7621 O O . CYS A 1 924 ? -25.213 -38.418 -20.095 1.00 34.66 924 CYS A O 1
ATOM 7623 N N . LEU A 1 925 ? -24.249 -36.363 -20.254 1.00 36.38 925 LEU A N 1
ATOM 7624 C CA . LEU A 1 925 ? -24.395 -35.790 -18.900 1.00 36.38 925 LEU A CA 1
ATOM 7625 C C . LEU A 1 925 ? -23.776 -36.547 -17.704 1.00 36.38 925 LEU A C 1
ATOM 7627 O O . LEU A 1 925 ? -24.315 -37.530 -17.215 1.00 36.38 925 LEU A O 1
ATOM 7631 N N . SER A 1 926 ? -22.794 -35.934 -17.032 1.00 35.38 926 SER A N 1
ATOM 7632 C CA . SER A 1 926 ? -23.072 -35.037 -15.891 1.00 35.38 926 SER A CA 1
ATOM 7633 C C . SER A 1 926 ? -21.822 -34.663 -15.069 1.00 35.38 926 SER A C 1
ATOM 7635 O O . SER A 1 926 ? -20.972 -35.483 -14.762 1.00 35.38 926 SER A O 1
ATOM 7637 N N . GLN A 1 927 ? -21.806 -33.384 -14.681 1.00 39.38 927 GLN A N 1
ATOM 7638 C CA . GLN A 1 927 ? -21.425 -32.824 -13.377 1.00 39.38 927 GLN A CA 1
ATOM 7639 C C . GLN A 1 927 ? -20.001 -32.948 -12.781 1.00 39.38 927 GLN A C 1
ATOM 7641 O O . GLN A 1 927 ? -19.548 -33.998 -12.352 1.00 39.38 927 GLN A O 1
ATOM 7646 N N . LYS A 1 928 ? -19.523 -31.733 -12.451 1.00 37.81 928 LYS A N 1
ATOM 7647 C CA . LYS A 1 928 ? -18.975 -31.252 -11.162 1.00 37.81 928 LYS A CA 1
ATOM 7648 C C . LYS A 1 928 ? -17.453 -31.210 -10.948 1.00 37.81 928 LYS A C 1
ATOM 7650 O O . LYS A 1 928 ? -16.783 -32.224 -10.849 1.00 37.81 928 LYS A O 1
ATOM 7655 N N . ARG A 1 929 ? -17.055 -29.978 -10.583 1.00 44.81 929 ARG A N 1
ATOM 7656 C CA . ARG A 1 929 ? -16.006 -29.550 -9.636 1.00 44.81 929 ARG A CA 1
ATOM 7657 C C . ARG A 1 929 ? -14.545 -29.745 -10.061 1.00 44.81 929 ARG A C 1
ATOM 7659 O O . ARG A 1 929 ? -13.972 -30.807 -9.855 1.00 44.81 929 ARG A O 1
ATOM 7666 N N . LYS A 1 930 ? -13.889 -28.630 -10.382 1.00 43.25 930 LYS A N 1
ATOM 7667 C CA . LYS A 1 930 ? -13.185 -27.804 -9.386 1.00 43.25 930 LYS A CA 1
ATOM 7668 C C . LYS A 1 930 ? -13.241 -26.341 -9.790 1.00 43.25 930 LYS A C 1
ATOM 7670 O O . LYS A 1 930 ? -13.320 -26.104 -11.013 1.00 43.25 930 LYS A O 1
#

Organism: Nezara viridula (NCBI:txid85310)

Sequence (930 aa):
MVREMKEVLKLLGWGDGFKIPVANDENKELERQVEELLKKKAAVIVETEVINEQKDVLKKHLKTMEAEKNHNQKLLNSLQKQLDDDVHGMKKLEIESNKQSNEIKDMKKEIFDMNNNINKLKSDISHSTNKMNSLKESLQWGEDALFAWEEELAKGEKEMEFLKNFKAQDDEKFQKLDLERKQVEADLNEAKALEKREADRQLILESQLENISKLYKEAYNEKKRLTKVWFDSANVIHNREEDIQRNEEILCDVKNKARNKCIELYDQKSFYEEIKNMNDMIRKEIYKDQTQFGKLKETVYELENVTQFYKNEVDLRRKASGGMGTKLEGQRLKNAELTEKNKSRLQKYNKILEQNIHLQEQCDVLKVDSMSAEQKYKNAQNMYEMSCKASAEDTRELERLNMLILQLKQEYGKLNEKYMVKKKELSFLIKAEEDLLIKLNNQEKKCMDLENDVANLLTEESVLASQIIELQNKCSSRDEKEELEKEISELQLKENDLIKEQNRTHLHIKTIQKEYKDFINKLRNGEEEIKTLEENFRLMKRENEFGKKEIEKTKEEINKFRLQLNLLMMKESYSEQSIARQDDTVSKLERQRIILEAAMKERKLEIDAQREMLIGKKRTLMEERSMFKRSIEYLHMRIKQIQSKYFLSMDLLGKDESGESLSVAHFKIQLAQEKYELQIEGDNLEAKINKIEKEIQAMENTLKLLTSANENYKISLETMDGDDPEMVEKERLEKKYYEARKLIKEDSDLLISVKKEIETLMSETSRIKEIAKELEEEWKQKEKEESFLEKELGTKYTKLNRATQILTKVMNEVQKCKEPLPYKKLAQKEIDIRMMEERNECVLQQLSELTVNYLETKPIVCRYVTENGLKLPQSTTTVNKSNFTISTIGMETSRSKTSVRSDSTAASVITLDPNVIFKLTPSCLSQKRK